Protein AF-A0A812ZLX7-F1 (afdb_monomer)

Nearest PDB structures (foldseek):
  2v5q-assembly1_D  TM=8.816E-01  e=1.909E-06  synthetic construct
  7z73-assembly1_F  TM=8.695E-01  e=2.251E-06  synthetic construct
  7b6w-assembly1_AAA  TM=8.466E-01  e=2.022E-05  Homo sapiens
  5y4d-assembly1_A  TM=7.293E-01  e=2.970E-05  Mus musculus
  2he0-assembly1_B  TM=6.159E-01  e=1.381E-04  Homo sapiens

pLDDT: mean 71.28, std 21.71, range [22.27, 97.62]

Radius of gyration: 33.06 Å; Cα contacts (8 Å, |Δi|>4): 1366; chains: 1; bounding box: 71×84×82 Å

Structure (mmCIF, N/CA/C/O backbone):
data_AF-A0A812ZLX7-F1
#
_entry.id   AF-A0A812ZLX7-F1
#
loop_
_atom_site.group_PDB
_atom_site.id
_atom_site.type_symbol
_atom_site.label_atom_id
_atom_site.label_alt_id
_atom_site.label_comp_id
_atom_site.label_asym_id
_atom_site.label_entity_id
_atom_site.label_seq_id
_atom_site.pdbx_PDB_ins_code
_atom_site.Cartn_x
_atom_site.Cartn_y
_atom_site.Cartn_z
_atom_site.occupancy
_atom_site.B_iso_or_equiv
_atom_site.auth_seq_id
_atom_site.auth_comp_id
_atom_site.auth_asym_id
_atom_site.auth_atom_id
_atom_site.pdbx_PDB_model_num
ATOM 1 N N . MET A 1 1 ? -20.780 33.454 11.268 1.00 30.95 1 MET A N 1
ATOM 2 C CA . MET A 1 1 ? -20.000 33.544 12.527 1.00 30.95 1 MET A CA 1
ATOM 3 C C . MET A 1 1 ? -20.517 34.644 13.478 1.00 30.95 1 MET A C 1
ATOM 5 O O . MET A 1 1 ? -19.740 35.136 14.281 1.00 30.95 1 MET A O 1
ATOM 9 N N . ALA A 1 2 ? -21.818 34.990 13.474 1.00 22.89 2 ALA A N 1
ATOM 10 C CA . ALA A 1 2 ? -22.383 35.948 14.442 1.00 22.89 2 ALA A CA 1
ATOM 11 C C . ALA A 1 2 ? -23.730 35.539 15.088 1.00 22.89 2 ALA A C 1
ATOM 13 O O . ALA A 1 2 ? -24.119 36.185 16.049 1.00 22.89 2 ALA A O 1
ATOM 14 N N . ASP A 1 3 ? -24.400 34.453 14.668 1.00 27.59 3 ASP A N 1
ATOM 15 C CA . ASP A 1 3 ? -25.817 34.242 15.047 1.00 27.59 3 ASP A CA 1
ATOM 16 C C . ASP A 1 3 ? -26.133 33.072 16.000 1.00 27.59 3 ASP A C 1
ATOM 18 O O . ASP A 1 3 ? -27.299 32.772 16.226 1.00 27.59 3 ASP A O 1
ATOM 22 N N . PHE A 1 4 ? -25.147 32.439 16.645 1.00 27.86 4 PHE A N 1
ATOM 23 C CA . PHE A 1 4 ? -25.424 31.410 17.668 1.00 27.86 4 PHE A CA 1
ATOM 24 C C . PHE A 1 4 ? -24.599 31.625 18.934 1.00 27.86 4 PHE A C 1
ATOM 26 O O . PHE A 1 4 ? -23.676 30.870 19.220 1.00 27.86 4 PHE A O 1
ATOM 33 N N . GLY A 1 5 ? -24.924 32.685 19.677 1.00 31.11 5 GLY A N 1
ATOM 34 C CA . GLY A 1 5 ? -24.263 33.092 20.919 1.00 31.11 5 GLY A CA 1
ATOM 35 C C . GLY A 1 5 ? -24.022 31.971 21.940 1.00 31.11 5 GLY A C 1
ATOM 36 O O . GLY A 1 5 ? -24.798 31.794 22.875 1.00 31.11 5 GLY A O 1
ATOM 37 N N . VAL A 1 6 ? -22.872 31.304 21.822 1.00 29.91 6 VAL A N 1
ATOM 38 C CA . VAL A 1 6 ? -22.196 30.571 22.896 1.00 29.91 6 VAL A CA 1
ATOM 39 C C . VAL A 1 6 ? -20.768 31.122 22.993 1.00 29.91 6 VAL A C 1
ATOM 41 O O . VAL A 1 6 ? -19.913 30.772 22.179 1.00 29.91 6 VAL A O 1
ATOM 44 N N . PRO A 1 7 ? -20.475 32.008 23.959 1.00 34.72 7 PRO A N 1
ATOM 45 C CA . PRO A 1 7 ? -19.126 32.494 24.198 1.00 34.72 7 PRO A CA 1
ATOM 46 C C . PRO A 1 7 ? -18.384 31.486 25.086 1.00 34.72 7 PRO A C 1
ATOM 48 O O . PRO A 1 7 ? -18.387 31.604 26.307 1.00 34.72 7 PRO A O 1
ATOM 51 N N . CYS A 1 8 ? -17.789 30.444 24.504 1.00 42.62 8 CYS A N 1
ATOM 52 C CA . CYS A 1 8 ? -16.863 29.559 25.223 1.00 42.62 8 CYS A CA 1
ATOM 53 C C . CYS A 1 8 ? -16.160 28.605 24.246 1.00 42.62 8 CYS A C 1
ATOM 55 O O . CYS A 1 8 ? -16.864 27.849 23.586 1.00 42.62 8 CYS A O 1
ATOM 57 N N . SER A 1 9 ? -14.819 28.594 24.151 1.00 47.19 9 SER A N 1
ATOM 58 C CA . SER A 1 9 ? -14.050 27.335 23.943 1.00 47.19 9 SER A CA 1
ATOM 59 C C . SER A 1 9 ? -12.536 27.467 23.715 1.00 47.19 9 SER A C 1
ATOM 61 O O . SER A 1 9 ? -11.829 26.530 24.078 1.00 47.19 9 SER A O 1
ATOM 63 N N . GLU A 1 10 ? -11.988 28.562 23.165 1.00 45.69 10 GLU A N 1
ATOM 64 C CA . GLU A 1 10 ? -10.545 28.581 22.811 1.00 45.69 10 GLU A CA 1
ATOM 65 C C . GLU A 1 10 ? -9.602 28.447 24.027 1.00 45.69 10 GLU A C 1
ATOM 67 O O . GLU A 1 10 ? -8.539 27.842 23.921 1.00 45.69 10 GLU A O 1
ATOM 72 N N . ALA A 1 11 ? -10.008 28.916 25.212 1.00 50.69 11 ALA A N 1
ATOM 73 C CA . ALA A 1 11 ? -9.187 28.844 26.426 1.00 50.69 11 ALA A CA 1
ATOM 74 C C . ALA A 1 11 ? -9.141 27.446 27.088 1.00 50.69 11 ALA A C 1
ATOM 76 O O . ALA A 1 11 ? -8.199 27.141 27.815 1.00 50.69 11 ALA A O 1
ATOM 77 N N . THR A 1 12 ? -10.139 26.586 26.854 1.00 60.22 12 THR A N 1
ATOM 78 C CA . THR A 1 12 ? -10.334 25.330 27.611 1.00 60.22 12 THR A CA 1
ATOM 79 C C . THR A 1 12 ? -9.459 24.176 27.097 1.00 60.22 12 THR A C 1
ATOM 81 O O . THR A 1 12 ? -9.097 23.278 27.859 1.00 60.22 12 THR A O 1
ATOM 84 N N . LEU A 1 13 ? -9.085 24.198 25.812 1.00 68.75 13 LEU A N 1
ATOM 85 C CA . LEU A 1 13 ? -8.143 23.234 25.221 1.00 68.75 13 LEU A CA 1
ATOM 86 C C . LEU A 1 13 ? -6.695 23.744 25.210 1.00 68.75 13 LEU A C 1
ATOM 88 O O . LEU A 1 13 ? -5.771 22.939 25.143 1.00 68.75 13 LEU A O 1
ATOM 92 N N . ALA A 1 14 ? -6.480 25.053 25.379 1.00 66.81 14 ALA A N 1
ATOM 93 C CA . ALA A 1 14 ? -5.148 25.648 25.525 1.00 66.81 14 ALA A CA 1
ATOM 94 C C . ALA A 1 14 ? -4.402 25.183 26.794 1.00 66.81 14 ALA A C 1
ATOM 96 O O . ALA A 1 14 ? -3.190 25.344 26.896 1.00 66.81 14 ALA A O 1
ATOM 97 N N . SER A 1 15 ? -5.110 24.593 27.762 1.00 84.62 15 SER A N 1
ATOM 98 C CA . SER A 1 15 ? -4.535 23.982 28.965 1.00 84.62 15 SER A CA 1
ATOM 99 C C . SER A 1 15 ? -4.082 22.527 28.757 1.00 84.62 15 SER A C 1
ATOM 101 O O . SER A 1 15 ? -3.740 21.848 29.726 1.00 84.62 15 SER A O 1
ATOM 103 N N . ILE A 1 16 ? -4.073 22.031 27.516 1.00 90.31 16 ILE A N 1
ATOM 104 C CA . ILE A 1 16 ? -3.615 20.683 27.165 1.00 90.31 16 ILE A CA 1
ATOM 105 C C . ILE A 1 16 ? -2.217 20.764 26.552 1.00 90.31 16 ILE A C 1
ATOM 107 O O . ILE A 1 16 ? -1.999 21.485 25.581 1.00 90.31 16 ILE A O 1
ATOM 111 N N . ALA A 1 17 ? -1.294 19.971 27.090 1.00 94.00 17 ALA A N 1
ATOM 112 C CA . ALA A 1 17 ? -0.010 19.677 26.475 1.00 94.00 17 ALA A CA 1
ATOM 113 C C . ALA A 1 17 ? 0.001 18.231 25.963 1.00 94.00 17 ALA A C 1
ATOM 115 O O . ALA A 1 17 ? -0.439 17.316 26.662 1.00 94.00 17 ALA A O 1
ATOM 116 N N . VAL A 1 18 ? 0.522 18.012 24.758 1.00 96.06 18 VAL A N 1
ATOM 117 C CA . VAL A 1 18 ? 0.714 16.676 24.176 1.00 96.06 18 VAL A CA 1
ATOM 118 C C . VAL A 1 18 ? 2.196 16.352 24.182 1.00 96.06 18 VAL A C 1
ATOM 120 O O . VAL A 1 18 ? 2.989 17.030 23.532 1.00 96.06 18 VAL A O 1
ATOM 123 N N . ILE A 1 19 ? 2.570 15.315 24.925 1.00 96.62 19 ILE A N 1
ATOM 124 C CA . ILE A 1 19 ? 3.949 14.879 25.085 1.00 96.62 19 ILE A CA 1
ATOM 125 C C . ILE A 1 19 ? 4.123 13.590 24.292 1.00 96.62 19 ILE A C 1
ATOM 127 O O . ILE A 1 19 ? 3.458 12.593 24.570 1.00 96.62 19 ILE A O 1
ATOM 131 N N . VAL A 1 20 ? 5.030 13.603 23.319 1.00 94.88 20 VAL A N 1
ATOM 132 C CA . VAL A 1 20 ? 5.437 12.406 22.579 1.00 94.88 20 VAL A CA 1
ATOM 133 C C . VAL A 1 20 ? 6.849 12.043 23.018 1.00 94.88 20 VAL A C 1
ATOM 135 O O . VAL A 1 20 ? 7.814 12.743 22.705 1.00 94.88 20 VAL A O 1
ATOM 138 N N . GLU A 1 21 ? 6.959 10.963 23.781 1.00 92.81 21 GLU A N 1
ATOM 139 C CA . GLU A 1 21 ? 8.213 10.471 24.329 1.00 92.81 21 GLU A CA 1
ATOM 140 C C . GLU A 1 21 ? 8.864 9.470 23.375 1.00 92.81 21 GLU A C 1
ATOM 142 O O . GLU A 1 21 ? 8.275 8.453 23.010 1.00 92.81 21 GLU A O 1
ATOM 147 N N . ASN A 1 22 ? 10.110 9.762 23.000 1.00 89.88 22 ASN A N 1
ATOM 148 C CA . ASN A 1 22 ? 10.971 8.931 22.169 1.00 89.88 22 ASN A CA 1
ATOM 149 C C . ASN A 1 22 ? 10.285 8.476 20.859 1.00 89.88 22 ASN A C 1
ATOM 151 O O . ASN A 1 22 ? 10.191 7.273 20.584 1.00 89.88 22 ASN A O 1
ATOM 155 N N . PRO A 1 23 ? 9.784 9.419 20.029 1.00 89.25 23 PRO A N 1
ATOM 156 C CA . PRO A 1 23 ? 9.079 9.080 18.796 1.00 89.25 23 PRO A CA 1
ATOM 157 C C . PRO A 1 23 ? 9.981 8.281 17.853 1.00 89.25 23 PRO A C 1
ATOM 159 O O . PRO A 1 23 ? 11.168 8.573 17.715 1.00 89.25 23 PRO A O 1
ATOM 162 N N . SER A 1 24 ? 9.406 7.291 17.164 1.00 86.75 24 SER A N 1
ATOM 163 C CA . SER A 1 24 ? 10.155 6.386 16.270 1.00 86.75 24 SER A CA 1
ATOM 164 C C . SER A 1 24 ? 9.655 6.344 14.822 1.00 86.75 24 SER A C 1
ATOM 166 O O . SER A 1 24 ? 10.268 5.681 13.989 1.00 86.75 24 SER A O 1
ATOM 168 N N . ASP A 1 25 ? 8.566 7.055 14.505 1.00 86.38 25 ASP A N 1
ATOM 169 C CA . ASP A 1 25 ? 7.956 7.081 13.171 1.00 86.38 25 ASP A CA 1
ATOM 170 C C . ASP A 1 25 ? 7.470 8.495 12.797 1.00 86.38 25 ASP A C 1
ATOM 172 O O . ASP A 1 25 ? 6.663 9.105 13.506 1.00 86.38 25 ASP A O 1
ATOM 176 N N . TRP A 1 26 ? 7.978 9.027 11.677 1.00 84.75 26 TRP A N 1
ATOM 177 C CA . TRP A 1 26 ? 7.664 10.382 11.205 1.00 84.75 26 TRP A CA 1
ATOM 178 C C . TRP A 1 26 ? 6.199 10.552 10.786 1.00 84.75 26 TRP A C 1
ATOM 180 O O . TRP A 1 26 ? 5.628 11.626 10.977 1.00 84.75 26 TRP A O 1
ATOM 190 N N . ASN A 1 27 ? 5.575 9.512 10.227 1.00 83.62 27 ASN A N 1
ATOM 191 C CA . ASN A 1 27 ? 4.186 9.581 9.778 1.00 83.62 27 ASN A CA 1
ATOM 192 C C . ASN A 1 27 ? 3.238 9.657 10.974 1.00 83.62 27 ASN A C 1
ATOM 194 O O . ASN A 1 27 ? 2.283 10.432 10.950 1.00 83.62 27 ASN A O 1
ATOM 198 N N . ASN A 1 28 ? 3.505 8.888 12.031 1.00 86.31 28 ASN A N 1
ATOM 199 C CA . ASN A 1 28 ? 2.725 8.962 13.261 1.00 86.31 28 ASN A CA 1
ATOM 200 C C . ASN A 1 28 ? 2.857 10.335 13.922 1.00 86.31 28 ASN A C 1
ATOM 202 O O . ASN A 1 28 ? 1.844 10.910 14.314 1.00 86.31 28 ASN A O 1
ATOM 206 N N . LEU A 1 29 ? 4.069 10.894 13.980 1.00 88.25 29 LEU A N 1
ATOM 207 C CA . LEU A 1 29 ? 4.292 12.221 14.549 1.00 88.25 29 LEU A CA 1
ATOM 208 C C . LEU A 1 29 ? 3.532 13.320 13.783 1.00 88.25 29 LEU A C 1
ATOM 210 O O . LEU A 1 29 ? 2.849 14.141 14.395 1.00 88.25 29 LEU A O 1
ATOM 214 N N . GLU A 1 30 ? 3.565 13.299 12.449 1.00 86.19 30 GLU A N 1
ATOM 215 C CA . GLU A 1 30 ? 2.799 14.243 11.623 1.00 86.19 30 GLU A CA 1
ATOM 216 C C . GLU A 1 30 ? 1.280 14.071 11.808 1.00 86.19 30 GLU A C 1
ATOM 218 O O . GLU A 1 30 ? 0.538 15.052 11.876 1.00 86.19 30 GLU A O 1
ATOM 223 N N . ARG A 1 31 ? 0.796 12.832 11.956 1.00 86.50 31 ARG A N 1
ATOM 224 C CA . ARG A 1 31 ? -0.620 12.547 12.245 1.00 86.50 31 ARG A CA 1
ATOM 225 C C . ARG A 1 31 ? -1.045 13.051 13.629 1.00 86.50 31 ARG A C 1
ATOM 227 O O . ARG A 1 31 ? -2.139 13.601 13.746 1.00 86.50 31 ARG A O 1
ATOM 234 N N . ILE A 1 32 ? -0.191 12.922 14.649 1.00 89.81 32 ILE A N 1
ATOM 235 C CA . ILE A 1 32 ? -0.419 13.500 15.986 1.00 89.81 32 ILE A CA 1
ATOM 236 C C . ILE A 1 32 ? -0.489 15.025 15.894 1.00 89.81 32 ILE A C 1
ATOM 238 O O . ILE A 1 32 ? -1.419 15.625 16.428 1.00 89.81 32 ILE A O 1
ATOM 242 N N . ARG A 1 33 ? 0.447 15.659 15.176 1.00 86.94 33 ARG A N 1
ATOM 243 C CA . ARG A 1 33 ? 0.474 17.117 14.984 1.00 86.94 33 ARG A CA 1
ATOM 244 C C . ARG A 1 33 ? -0.802 17.622 14.313 1.00 86.94 33 ARG A C 1
ATOM 246 O O . ARG A 1 33 ? -1.389 18.604 14.759 1.00 86.94 33 ARG A O 1
ATOM 253 N N . ARG A 1 34 ? -1.271 16.923 13.276 1.00 82.88 34 ARG A N 1
ATOM 254 C CA . ARG A 1 34 ? -2.552 17.220 12.618 1.00 82.88 34 ARG A CA 1
ATOM 255 C C . ARG A 1 34 ? -3.739 17.065 13.564 1.00 82.88 34 ARG A C 1
ATOM 257 O O . ARG A 1 34 ? -4.611 17.925 13.559 1.00 82.88 34 ARG A O 1
ATOM 264 N N . ALA A 1 35 ? -3.756 16.025 14.400 1.00 83.75 35 ALA A N 1
ATOM 265 C CA . ALA A 1 35 ? -4.789 15.859 15.421 1.00 83.75 35 ALA A CA 1
ATOM 266 C C . ALA A 1 35 ? -4.776 17.010 16.439 1.00 83.75 35 ALA A C 1
ATOM 268 O O . ALA A 1 35 ? -5.823 17.579 16.725 1.00 83.75 35 ALA A O 1
ATOM 269 N N . CYS A 1 36 ? -3.600 17.423 16.917 1.00 85.50 36 CYS A N 1
ATOM 270 C CA . CYS A 1 36 ? -3.465 18.580 17.805 1.00 85.50 36 CYS A CA 1
ATOM 271 C C . CYS A 1 36 ? -3.997 19.858 17.142 1.00 85.50 36 CYS A C 1
ATOM 273 O O . CYS A 1 36 ? -4.798 20.569 17.741 1.00 85.50 36 CYS A O 1
ATOM 275 N N . ALA A 1 37 ? -3.639 20.100 15.877 1.00 80.12 37 ALA A N 1
ATOM 276 C CA . ALA A 1 37 ? -4.127 21.247 15.115 1.00 80.12 37 ALA A CA 1
ATOM 277 C C . ALA A 1 37 ? -5.658 21.244 14.947 1.00 80.12 37 ALA A C 1
ATOM 279 O O . ALA A 1 37 ? -6.282 22.298 15.038 1.00 80.12 37 ALA A O 1
ATOM 280 N N . VAL A 1 38 ? -6.274 20.072 14.750 1.00 75.19 38 VAL A N 1
ATOM 281 C CA . VAL A 1 38 ? -7.740 19.922 14.662 1.00 75.19 38 VAL A CA 1
ATOM 282 C C . VAL A 1 38 ? -8.425 20.367 15.954 1.00 75.19 38 VAL A C 1
ATOM 284 O O . VAL A 1 38 ? -9.494 20.961 15.885 1.00 75.19 38 VAL A O 1
ATOM 287 N N . PHE A 1 39 ? -7.810 20.122 17.112 1.00 75.50 39 PHE A N 1
ATOM 288 C CA . PHE A 1 39 ? -8.334 20.511 18.426 1.00 75.50 39 PHE A CA 1
ATOM 289 C C . PHE A 1 39 ? -7.746 21.829 18.960 1.00 75.50 39 PHE A C 1
ATOM 291 O O . PHE A 1 39 ? -7.925 22.144 20.134 1.00 75.50 39 PHE A O 1
ATOM 298 N N . ASN A 1 40 ? -7.055 22.605 18.115 1.00 75.38 40 ASN A N 1
ATOM 299 C CA . ASN A 1 40 ? -6.389 23.861 18.479 1.00 75.38 40 ASN A CA 1
ATOM 300 C C . ASN A 1 40 ? -5.395 23.733 19.657 1.00 75.38 40 ASN A C 1
ATOM 302 O O . ASN A 1 40 ? -5.252 24.636 20.480 1.00 75.38 40 ASN A O 1
ATOM 306 N N . ILE A 1 41 ? -4.714 22.590 19.753 1.00 82.12 41 ILE A N 1
ATOM 307 C CA . ILE A 1 41 ? -3.682 22.323 20.759 1.00 82.12 41 ILE A CA 1
ATOM 308 C C . ILE A 1 41 ? -2.329 22.742 20.196 1.00 82.12 41 ILE A C 1
ATOM 310 O O . ILE A 1 41 ? -1.890 22.231 19.164 1.00 82.12 41 ILE A O 1
ATOM 314 N N . ILE A 1 42 ? -1.668 23.659 20.902 1.00 82.19 42 ILE A N 1
ATOM 315 C CA . ILE A 1 42 ? -0.406 24.277 20.472 1.00 82.19 42 ILE A CA 1
ATOM 316 C C . ILE A 1 42 ? 0.813 23.830 21.294 1.00 82.19 42 ILE A C 1
ATOM 318 O O . ILE A 1 42 ? 1.932 23.902 20.796 1.00 82.19 42 ILE A O 1
ATOM 322 N N . ASP A 1 43 ? 0.628 23.356 22.532 1.00 89.88 43 ASP A N 1
ATOM 323 C CA . ASP A 1 43 ? 1.729 22.878 23.386 1.00 89.88 43 ASP A CA 1
ATOM 324 C C . ASP A 1 43 ? 2.028 21.406 23.063 1.00 89.88 43 ASP A C 1
ATOM 326 O O . ASP A 1 43 ? 1.523 20.485 23.703 1.00 89.88 43 ASP A O 1
ATOM 330 N N . ILE A 1 44 ? 2.817 21.183 22.010 1.00 93.38 44 ILE A N 1
ATOM 331 C CA . ILE A 1 44 ? 3.296 19.854 21.613 1.00 93.38 44 ILE A CA 1
ATOM 332 C C . ILE A 1 44 ? 4.765 19.738 22.005 1.00 93.38 44 ILE A C 1
ATOM 334 O O . ILE A 1 44 ? 5.593 20.535 21.564 1.00 93.38 44 ILE A O 1
ATOM 338 N N . ARG A 1 45 ? 5.104 18.738 22.817 1.00 94.12 45 ARG A N 1
ATOM 339 C CA . ARG A 1 45 ? 6.452 18.516 23.350 1.00 94.12 45 ARG A CA 1
ATOM 340 C C . ARG A 1 45 ? 6.995 17.179 22.871 1.00 94.12 45 ARG A C 1
ATOM 342 O O . ARG A 1 45 ? 6.365 16.146 23.081 1.00 94.12 45 ARG A O 1
ATOM 349 N N . LEU A 1 46 ? 8.172 17.192 22.254 1.00 92.94 46 LEU A N 1
ATOM 350 C CA . LEU A 1 46 ? 8.878 15.977 21.850 1.00 92.94 46 LEU A CA 1
ATOM 351 C C . LEU A 1 46 ? 10.010 15.732 22.827 1.00 92.94 46 LEU A C 1
ATOM 353 O O . LEU A 1 46 ? 10.945 16.528 22.918 1.00 92.94 46 LEU A O 1
ATOM 357 N N . VAL A 1 47 ? 9.906 14.636 23.565 1.00 91.44 47 VAL A N 1
ATOM 358 C CA . VAL A 1 47 ? 10.927 14.234 24.524 1.00 91.44 47 VAL A CA 1
ATOM 359 C C . VAL A 1 47 ? 11.832 13.226 23.842 1.00 91.44 47 VAL A C 1
ATOM 361 O O . VAL A 1 47 ? 11.361 12.181 23.403 1.00 91.44 47 VAL A O 1
ATOM 364 N N . GLN A 1 48 ? 13.124 13.523 23.756 1.00 86.88 48 GLN A N 1
ATOM 365 C CA . GLN A 1 48 ? 14.114 12.588 23.231 1.00 86.88 48 GLN A CA 1
ATOM 366 C C . GLN A 1 48 ? 15.174 12.335 24.296 1.00 86.88 48 GLN A C 1
ATOM 368 O O . GLN A 1 48 ? 16.137 13.089 24.418 1.00 86.88 48 GLN A O 1
ATOM 373 N N . ASP A 1 49 ? 14.994 11.270 25.077 1.00 82.81 49 ASP A N 1
ATOM 374 C CA . ASP A 1 49 ? 15.905 10.940 26.169 1.00 82.81 49 ASP A CA 1
ATOM 375 C C . ASP A 1 49 ? 17.105 10.140 25.647 1.00 82.81 49 ASP A C 1
ATOM 377 O O . ASP A 1 49 ? 17.154 8.906 25.684 1.00 82.81 49 ASP A O 1
ATOM 381 N N . THR A 1 50 ? 18.099 10.873 25.144 1.00 75.12 50 THR A N 1
ATOM 382 C CA . THR A 1 50 ? 19.367 10.309 24.657 1.00 75.12 50 THR A CA 1
ATOM 383 C C . THR A 1 50 ? 20.308 9.886 25.787 1.00 75.12 50 THR A C 1
ATOM 385 O O . THR A 1 50 ? 21.313 9.221 25.531 1.00 75.12 50 THR A O 1
ATOM 388 N N . THR A 1 51 ? 19.983 10.212 27.044 1.00 78.31 51 THR A N 1
ATOM 389 C CA . THR A 1 51 ? 20.830 9.908 28.208 1.00 78.31 51 THR A CA 1
ATOM 390 C C . THR A 1 51 ? 20.725 8.451 28.663 1.00 78.31 51 THR A C 1
ATOM 392 O O . THR A 1 51 ? 21.586 7.970 29.401 1.00 78.31 51 THR A O 1
ATOM 395 N N . LYS A 1 52 ? 19.712 7.714 28.182 1.00 80.31 52 LYS A N 1
ATOM 396 C CA . LYS A 1 52 ? 19.451 6.305 28.526 1.00 80.31 52 LYS A CA 1
ATOM 397 C C . LYS A 1 52 ? 19.493 5.379 27.296 1.00 80.31 52 LYS A C 1
ATOM 399 O O . LYS A 1 52 ? 18.519 4.677 27.024 1.00 80.31 52 LYS A O 1
ATOM 404 N N . PRO A 1 53 ? 20.611 5.298 26.548 1.00 73.81 53 PRO A N 1
ATOM 405 C CA . PRO A 1 53 ? 20.698 4.507 25.308 1.00 73.81 53 PRO A CA 1
ATOM 406 C C . PRO A 1 53 ? 20.478 2.993 25.510 1.00 73.81 53 PRO A C 1
ATOM 408 O O . PRO A 1 53 ? 20.185 2.242 24.571 1.00 73.81 53 PRO A O 1
ATOM 411 N N . GLN A 1 54 ? 20.626 2.513 26.744 1.00 78.75 54 GLN A N 1
ATOM 412 C CA . GLN A 1 54 ? 20.360 1.135 27.128 1.00 78.75 54 GLN A CA 1
ATOM 413 C C . GLN A 1 54 ? 18.866 0.800 27.181 1.00 78.75 54 GLN A C 1
ATOM 415 O O . GLN A 1 54 ? 18.541 -0.368 26.963 1.00 78.75 54 GLN A O 1
ATOM 420 N N . ASP A 1 55 ? 17.986 1.776 27.424 1.00 79.62 55 ASP A N 1
ATOM 421 C CA . ASP A 1 55 ? 16.543 1.555 27.504 1.00 79.62 55 ASP A CA 1
ATOM 422 C C . ASP A 1 55 ? 15.980 1.275 26.096 1.00 79.62 55 ASP A C 1
ATOM 424 O O . ASP A 1 55 ? 16.149 2.100 25.194 1.00 79.62 55 ASP A O 1
ATOM 428 N N . PRO A 1 56 ? 15.316 0.126 25.860 1.00 76.19 56 PRO A N 1
ATOM 429 C CA . PRO A 1 56 ? 14.690 -0.183 24.576 1.00 76.19 56 PRO A CA 1
ATOM 430 C C . PRO A 1 56 ? 13.714 0.889 24.076 1.00 76.19 56 PRO A C 1
ATOM 432 O O . PRO A 1 56 ? 13.575 1.030 22.863 1.00 76.19 56 PRO A O 1
ATOM 435 N N . ARG A 1 57 ? 13.079 1.649 24.979 1.00 80.69 57 ARG A N 1
ATOM 436 C CA . ARG A 1 57 ? 12.159 2.753 24.657 1.00 80.69 57 ARG A CA 1
ATOM 437 C C . ARG A 1 57 ? 12.870 3.970 24.074 1.00 80.69 57 ARG A C 1
ATOM 439 O O . ARG A 1 57 ? 12.253 4.712 23.325 1.00 80.69 57 ARG A O 1
ATOM 446 N N . CYS A 1 58 ? 14.161 4.133 24.357 1.00 75.00 58 CYS A N 1
ATOM 447 C CA . CYS A 1 58 ? 15.001 5.209 23.826 1.00 75.00 58 CYS A CA 1
ATOM 448 C C . CYS A 1 58 ? 15.794 4.787 22.569 1.00 75.00 58 CYS A C 1
ATOM 450 O O . CYS A 1 58 ? 16.499 5.603 21.969 1.00 75.00 58 CYS A O 1
ATOM 452 N N . ARG A 1 59 ? 15.724 3.512 22.148 1.00 69.12 59 ARG A N 1
ATOM 453 C CA . ARG A 1 59 ? 16.458 2.991 20.979 1.00 69.12 59 ARG A CA 1
ATOM 454 C C . ARG A 1 59 ? 15.663 3.184 19.688 1.00 69.12 59 ARG A C 1
ATOM 456 O O . ARG A 1 59 ? 14.479 2.882 19.637 1.00 69.12 59 ARG A O 1
ATOM 463 N N . LYS A 1 60 ? 16.360 3.547 18.602 1.00 69.19 60 LYS A N 1
ATOM 464 C CA . LYS A 1 60 ? 15.774 3.768 17.260 1.00 69.19 60 LYS A CA 1
ATOM 465 C C . LYS A 1 60 ? 14.714 4.883 17.223 1.00 69.19 60 LYS A C 1
ATOM 467 O O . LYS A 1 60 ? 13.752 4.793 16.463 1.00 69.19 60 LYS A O 1
ATOM 472 N N . CYS A 1 61 ? 14.898 5.920 18.036 1.00 75.06 61 CYS A N 1
ATOM 473 C CA . CYS A 1 61 ? 14.114 7.146 17.935 1.00 75.06 61 CYS A CA 1
ATOM 474 C C . CYS A 1 61 ? 14.461 7.899 16.646 1.00 75.06 61 CYS A C 1
ATOM 476 O O . CYS A 1 61 ? 15.558 7.743 16.102 1.00 75.06 61 CYS A O 1
ATOM 478 N N . LEU A 1 62 ? 13.531 8.725 16.178 1.00 80.75 62 LEU A N 1
ATOM 479 C CA . LEU A 1 62 ? 13.766 9.655 15.082 1.00 80.75 62 LEU A CA 1
ATOM 480 C C . LEU A 1 62 ? 14.882 10.629 15.462 1.00 80.75 62 LEU A C 1
ATOM 482 O O . LEU A 1 62 ? 14.943 11.095 16.601 1.00 80.75 62 LEU A O 1
ATOM 486 N N . ASN A 1 63 ? 15.742 10.959 14.503 1.00 79.69 63 ASN A N 1
ATOM 487 C CA . ASN A 1 63 ? 16.641 12.090 14.655 1.00 79.69 63 ASN A CA 1
ATOM 488 C C . ASN A 1 63 ? 15.876 13.363 14.289 1.00 79.69 63 ASN A C 1
ATOM 490 O O . ASN A 1 63 ? 15.579 13.587 13.120 1.00 79.69 63 ASN A O 1
ATOM 494 N N . LEU A 1 64 ? 15.508 14.168 15.286 1.00 71.69 64 LEU A N 1
ATOM 495 C CA . LEU A 1 64 ? 14.602 15.301 15.081 1.00 71.69 64 LEU A CA 1
ATOM 496 C C . LEU A 1 64 ? 15.223 16.423 14.228 1.00 71.69 64 LEU A C 1
ATOM 498 O O . LEU A 1 64 ? 14.483 17.200 13.626 1.00 71.69 64 LEU A O 1
ATOM 502 N N . ASP A 1 65 ? 16.551 16.426 14.082 1.00 72.81 65 ASP A N 1
ATOM 503 C CA . ASP A 1 65 ? 17.284 17.304 13.163 1.00 72.81 65 ASP A CA 1
ATOM 504 C C . ASP A 1 65 ? 17.047 16.964 11.677 1.00 72.81 65 ASP A C 1
ATOM 506 O O . ASP A 1 65 ? 17.245 17.819 10.816 1.00 72.81 65 ASP A O 1
ATOM 510 N N . ASP A 1 66 ? 16.581 15.750 11.351 1.00 76.94 66 ASP A N 1
ATOM 511 C CA . ASP A 1 66 ? 16.331 15.336 9.961 1.00 76.94 66 ASP A CA 1
ATOM 512 C C . ASP A 1 66 ? 15.114 16.055 9.337 1.00 76.94 66 ASP A C 1
ATOM 514 O O . ASP A 1 66 ? 14.963 16.054 8.113 1.00 76.94 66 ASP A O 1
ATOM 518 N N . ARG A 1 67 ? 14.221 16.633 10.160 1.00 74.81 67 ARG A N 1
ATOM 519 C CA . ARG A 1 67 ? 13.020 17.382 9.731 1.00 74.81 67 ARG A CA 1
ATOM 520 C C . ARG A 1 67 ? 12.771 18.620 10.604 1.00 74.81 67 ARG A C 1
ATOM 522 O O . ARG A 1 67 ? 11.857 18.621 11.444 1.00 74.81 67 ARG A O 1
ATOM 529 N N . PRO A 1 68 ? 13.552 19.697 10.412 1.00 67.62 68 PRO A N 1
ATOM 530 C CA . PRO A 1 68 ? 13.440 20.914 11.215 1.00 67.62 68 PRO A CA 1
ATOM 531 C C . PRO A 1 68 ? 12.065 21.589 11.097 1.00 67.62 68 PRO A C 1
ATOM 533 O O . PRO A 1 68 ? 11.638 22.278 12.021 1.00 67.62 68 PRO A O 1
ATOM 536 N N . GLU A 1 69 ? 11.326 21.357 10.008 1.00 71.75 69 GLU A N 1
ATOM 537 C CA . GLU A 1 69 ? 9.969 21.868 9.809 1.00 71.75 69 GLU A CA 1
ATOM 538 C C . GLU A 1 69 ? 8.962 21.337 10.843 1.00 71.75 69 GLU A C 1
ATOM 540 O O . GLU A 1 69 ? 8.035 22.053 11.221 1.00 71.75 69 GLU A O 1
ATOM 545 N N . ILE A 1 70 ? 9.158 20.113 11.346 1.00 66.62 70 ILE A N 1
ATOM 546 C CA . ILE A 1 70 ? 8.340 19.543 12.427 1.00 66.62 70 ILE A CA 1
ATOM 547 C C . ILE A 1 70 ? 8.809 20.095 13.778 1.00 66.62 70 ILE A C 1
ATOM 549 O O . ILE A 1 70 ? 7.983 20.434 14.626 1.00 66.62 70 ILE A O 1
ATOM 553 N N . GLY A 1 71 ? 10.125 20.253 13.955 1.00 59.09 71 GLY A N 1
ATOM 554 C CA . GLY A 1 71 ? 10.723 20.871 15.142 1.00 59.09 71 GLY A CA 1
ATOM 555 C C . GLY A 1 71 ? 10.316 22.336 15.351 1.00 59.09 71 GLY A C 1
ATOM 556 O O . GLY A 1 71 ? 10.215 22.782 16.484 1.00 59.09 71 GLY A O 1
ATOM 557 N N . GLY A 1 72 ? 10.003 23.086 14.290 1.00 62.50 72 GLY A N 1
ATOM 558 C CA . GLY A 1 72 ? 9.507 24.465 14.409 1.00 62.50 72 GLY A CA 1
ATOM 559 C C . GLY A 1 72 ? 8.101 24.586 15.015 1.00 62.50 72 GLY A C 1
ATOM 560 O O . GLY A 1 72 ? 7.760 25.627 15.570 1.00 62.50 72 GLY A O 1
ATOM 561 N N . ALA A 1 73 ? 7.290 23.526 14.931 1.00 70.25 73 ALA A N 1
ATOM 562 C CA . ALA A 1 73 ? 5.925 23.484 15.461 1.00 70.25 73 ALA A CA 1
ATOM 563 C C . ALA A 1 73 ? 5.811 22.748 16.810 1.00 70.25 73 ALA A C 1
ATOM 565 O O . ALA A 1 73 ? 4.743 22.765 17.420 1.00 70.25 73 ALA A O 1
ATOM 566 N N . CYS A 1 74 ? 6.885 22.098 17.269 1.00 85.50 74 CYS A N 1
ATOM 567 C CA . CYS A 1 74 ? 6.910 21.280 18.479 1.00 85.50 74 CYS A CA 1
ATOM 568 C C . CYS A 1 74 ? 8.109 21.657 19.358 1.00 85.50 74 CYS A C 1
ATOM 570 O O . CYS A 1 74 ? 9.229 21.792 18.880 1.00 85.50 74 CYS A O 1
ATOM 572 N N . ARG A 1 75 ? 7.926 21.747 20.674 1.00 89.62 75 ARG A N 1
ATOM 573 C CA . ARG A 1 75 ? 9.027 22.027 21.598 1.00 89.62 75 ARG A CA 1
ATOM 574 C C . ARG A 1 75 ? 9.859 20.769 21.849 1.00 89.62 75 ARG A C 1
ATOM 576 O O . ARG A 1 75 ? 9.361 19.791 22.403 1.00 89.62 75 ARG A O 1
ATOM 583 N N . LEU A 1 76 ? 11.141 20.818 21.502 1.00 89.19 76 LEU A N 1
ATOM 584 C CA . LEU A 1 76 ? 12.097 19.751 21.801 1.00 89.19 76 LEU A CA 1
ATOM 585 C C . LEU A 1 76 ? 12.539 19.805 23.268 1.00 89.19 76 LEU A C 1
ATOM 587 O O . LEU A 1 76 ? 12.950 20.859 23.762 1.00 89.19 76 LEU A O 1
ATOM 591 N N . ILE A 1 77 ? 12.480 18.666 23.959 1.00 90.44 77 ILE A N 1
ATOM 592 C CA . ILE A 1 77 ? 12.904 18.525 25.353 1.00 90.44 77 ILE A CA 1
ATOM 593 C C . ILE A 1 77 ? 13.917 17.371 25.467 1.00 90.44 77 ILE A C 1
ATOM 595 O O . ILE A 1 77 ? 13.633 16.255 25.034 1.00 90.44 77 ILE A O 1
ATOM 599 N N . PRO A 1 78 ? 15.105 17.610 26.055 1.00 88.00 78 PRO A N 1
ATOM 600 C CA . PRO A 1 78 ? 16.232 16.672 26.011 1.00 88.00 78 PRO A CA 1
ATOM 601 C C . PRO A 1 78 ? 16.106 15.443 26.924 1.00 88.00 78 PRO A C 1
ATOM 603 O O . PRO A 1 78 ? 16.945 14.551 26.841 1.00 88.00 78 PRO A O 1
ATOM 606 N N . SER A 1 79 ? 15.133 15.397 27.838 1.00 90.88 79 SER A N 1
ATOM 607 C CA . SER A 1 79 ? 14.905 14.229 28.695 1.00 90.88 79 SER A CA 1
ATOM 608 C C . SER A 1 79 ? 13.513 14.233 29.320 1.00 90.88 79 SER A C 1
ATOM 610 O O . SER A 1 79 ? 12.875 15.283 29.462 1.00 90.88 79 SER A O 1
ATOM 612 N N . THR A 1 80 ? 13.063 13.047 29.726 1.00 92.50 80 THR A N 1
ATOM 613 C CA . THR A 1 80 ? 11.785 12.824 30.415 1.00 92.50 80 THR A CA 1
ATOM 614 C C . THR A 1 80 ? 11.726 13.581 31.735 1.00 92.50 80 THR A C 1
ATOM 616 O O . THR A 1 80 ? 10.787 14.347 31.944 1.00 92.50 80 THR A O 1
ATOM 619 N N . SER A 1 81 ? 12.772 13.465 32.561 1.00 91.94 81 SER A N 1
ATOM 620 C CA . SER A 1 81 ? 12.941 14.227 33.807 1.00 91.94 81 SER A CA 1
ATOM 621 C C . SER A 1 81 ? 12.733 15.730 33.604 1.00 91.94 81 SER A C 1
ATOM 623 O O . SER A 1 81 ? 11.880 16.333 34.251 1.00 91.94 81 SER A O 1
ATOM 625 N N . LYS A 1 82 ? 13.427 16.334 32.627 1.00 93.94 82 LYS A N 1
ATOM 626 C CA . LYS A 1 82 ? 13.310 17.776 32.374 1.00 93.94 82 LYS A CA 1
ATOM 627 C C . LYS A 1 82 ? 11.904 18.164 31.919 1.00 93.94 82 LYS A C 1
ATOM 629 O O . LYS A 1 82 ? 11.405 19.219 32.302 1.00 93.94 82 LYS A O 1
ATOM 634 N N . CYS A 1 83 ? 11.257 17.332 31.101 1.00 95.31 83 CYS A N 1
ATOM 635 C CA . CYS A 1 83 ? 9.877 17.577 30.691 1.00 95.31 83 CYS A CA 1
ATOM 636 C C . CYS A 1 83 ? 8.930 17.564 31.894 1.00 95.31 83 CYS A C 1
ATOM 638 O O . CYS A 1 83 ? 8.083 18.447 32.005 1.00 95.31 83 CYS A O 1
ATOM 640 N N . LEU A 1 84 ? 9.081 16.593 32.797 1.00 94.12 84 LEU A N 1
ATOM 641 C CA . LEU A 1 84 ? 8.280 16.488 34.016 1.00 94.12 84 LEU A CA 1
ATOM 642 C C . LEU A 1 84 ? 8.473 17.704 34.928 1.00 94.12 84 LEU A C 1
ATOM 644 O O . LEU A 1 84 ? 7.478 18.286 35.357 1.00 94.12 84 LEU A O 1
ATOM 648 N N . ASP A 1 85 ? 9.716 18.140 35.143 1.00 93.62 85 ASP A N 1
ATOM 649 C CA . ASP A 1 85 ? 10.026 19.337 35.933 1.00 93.62 85 ASP A CA 1
ATOM 650 C C . ASP A 1 85 ? 9.367 20.590 35.336 1.00 93.62 85 ASP A C 1
ATOM 652 O O . ASP A 1 85 ? 8.724 21.373 36.039 1.00 93.62 85 ASP A O 1
ATOM 656 N N . GLU A 1 86 ? 9.470 20.769 34.014 1.00 95.06 86 GLU A N 1
ATOM 657 C CA . GLU A 1 86 ? 8.839 21.890 33.317 1.00 95.06 86 GLU A CA 1
ATOM 658 C C . GLU A 1 86 ? 7.309 21.838 33.404 1.00 95.06 86 GLU A C 1
ATOM 660 O O . GLU A 1 86 ? 6.668 22.877 33.561 1.00 95.06 86 GLU A O 1
ATOM 665 N N . LEU A 1 87 ? 6.702 20.657 33.284 1.00 94.56 87 LEU A N 1
ATOM 666 C CA . LEU A 1 87 ? 5.254 20.484 33.396 1.00 94.56 87 LEU A CA 1
ATOM 667 C C . LEU A 1 87 ? 4.759 20.790 34.812 1.00 94.56 87 LEU A C 1
ATOM 669 O O . LEU A 1 87 ? 3.810 21.564 34.966 1.00 94.56 87 LEU A O 1
ATOM 673 N N . ALA A 1 88 ? 5.439 20.261 35.832 1.00 91.81 88 ALA A N 1
ATOM 674 C CA . ALA A 1 88 ? 5.130 20.510 37.235 1.00 91.81 88 ALA A CA 1
ATOM 675 C C . ALA A 1 88 ? 5.235 22.005 37.575 1.00 91.81 88 ALA A C 1
ATOM 677 O O . ALA A 1 88 ? 4.316 22.568 38.171 1.00 91.81 88 ALA A O 1
ATOM 678 N N . ALA A 1 89 ? 6.291 22.680 37.105 1.00 92.69 89 ALA A N 1
ATOM 679 C CA . ALA A 1 89 ? 6.481 24.118 37.303 1.00 92.69 89 ALA A CA 1
ATOM 680 C C . ALA A 1 89 ? 5.347 24.976 36.706 1.00 92.69 89 ALA A C 1
ATOM 682 O O . ALA A 1 89 ? 5.089 26.077 37.186 1.00 92.69 89 ALA A O 1
ATOM 683 N N . HIS A 1 90 ? 4.650 24.477 35.679 1.00 91.44 90 HIS A N 1
ATOM 684 C CA . HIS A 1 90 ? 3.535 25.177 35.027 1.00 91.44 90 HIS A CA 1
ATOM 685 C C . HIS A 1 90 ? 2.150 24.670 35.468 1.00 91.44 90 HIS A C 1
ATOM 687 O O . HIS A 1 90 ? 1.133 25.141 34.938 1.00 91.44 90 HIS A O 1
ATOM 693 N N . GLY A 1 91 ? 2.105 23.757 36.446 1.00 91.88 91 GLY A N 1
ATOM 694 C CA . GLY A 1 91 ? 0.885 23.218 37.044 1.00 91.88 91 GLY A CA 1
ATOM 695 C C . GLY A 1 91 ? 0.162 22.175 36.192 1.00 91.88 91 GLY A C 1
ATOM 696 O O . GLY A 1 91 ? -1.044 22.015 36.350 1.00 91.88 91 GLY A O 1
ATOM 697 N N . TYR A 1 92 ? 0.854 21.503 35.266 1.00 93.44 92 TYR A N 1
ATOM 698 C CA . TYR A 1 92 ? 0.259 20.423 34.479 1.00 93.44 92 TYR A CA 1
ATOM 699 C C . TYR A 1 92 ? 0.174 19.125 35.284 1.00 93.44 92 TYR A C 1
ATOM 701 O O . TYR A 1 92 ? 1.152 18.677 35.879 1.00 93.44 92 TYR A O 1
ATOM 709 N N . MET A 1 93 ? -0.985 18.476 35.223 1.00 92.94 93 MET A N 1
ATOM 710 C CA . MET A 1 93 ? -1.184 17.106 35.675 1.00 92.94 93 MET A CA 1
ATOM 711 C C . MET A 1 93 ? -0.825 16.136 34.545 1.00 92.94 93 MET A C 1
ATOM 713 O O . MET A 1 93 ? -1.473 16.128 33.497 1.00 92.94 93 MET A O 1
ATOM 717 N N . SER A 1 94 ? 0.197 15.306 34.754 1.00 94.94 94 SER A N 1
ATOM 718 C CA . SER A 1 94 ? 0.596 14.273 33.792 1.00 94.94 94 SER A CA 1
ATOM 719 C C . SER A 1 94 ? -0.379 13.096 33.805 1.00 94.94 94 SER A C 1
ATOM 721 O O . SER A 1 94 ? -0.587 12.468 34.842 1.00 94.94 94 SER A O 1
ATOM 723 N N . VAL A 1 95 ? -0.932 12.776 32.637 1.00 95.44 95 VAL A N 1
ATOM 724 C CA . VAL A 1 95 ? -1.786 11.613 32.385 1.00 95.44 95 VAL A CA 1
ATOM 725 C C . VAL A 1 95 ? -1.103 10.741 31.336 1.00 95.44 95 VAL A C 1
ATOM 727 O O . VAL A 1 95 ? -0.887 11.174 30.204 1.00 95.44 95 VAL A O 1
ATOM 730 N N . ALA A 1 96 ? -0.734 9.521 31.716 1.00 94.69 96 ALA A N 1
ATOM 731 C CA . ALA A 1 96 ? 0.017 8.605 30.864 1.00 94.69 96 ALA A CA 1
ATOM 732 C C . ALA A 1 96 ? -0.871 7.571 30.176 1.00 94.69 96 ALA A C 1
ATOM 734 O O . ALA A 1 96 ? -1.758 6.987 30.797 1.00 94.69 96 ALA A O 1
ATOM 735 N N . THR A 1 97 ? -0.592 7.284 28.904 1.00 92.12 97 THR A N 1
ATOM 736 C CA . THR A 1 97 ? -1.171 6.112 28.241 1.00 92.12 97 THR A CA 1
ATOM 737 C C . THR A 1 97 ? -0.423 4.858 28.670 1.00 92.12 97 THR A C 1
ATOM 739 O O . THR A 1 97 ? 0.762 4.710 28.359 1.00 92.12 97 THR A O 1
ATOM 742 N N . ALA A 1 98 ? -1.105 3.948 29.359 1.00 85.38 98 ALA A N 1
ATOM 743 C CA . ALA A 1 98 ? -0.523 2.694 29.816 1.00 85.38 98 ALA A CA 1
ATOM 744 C C . ALA A 1 98 ? -1.530 1.552 29.680 1.00 85.38 98 ALA A C 1
ATOM 746 O O . ALA A 1 98 ? -2.739 1.749 29.733 1.00 85.38 98 ALA A O 1
ATOM 747 N N . LEU A 1 99 ? -1.009 0.347 29.468 1.00 74.75 99 LEU A N 1
ATOM 748 C CA . LEU A 1 99 ? -1.794 -0.872 29.299 1.00 74.75 99 LEU A CA 1
ATOM 749 C C . LEU A 1 99 ? -1.519 -1.796 30.488 1.00 74.75 99 LEU A C 1
ATOM 751 O O . LEU A 1 99 ? -0.978 -2.889 30.336 1.00 74.75 99 LEU A O 1
ATOM 755 N N . ASP A 1 100 ? -1.827 -1.304 31.686 1.00 74.56 100 ASP A N 1
ATOM 756 C CA . ASP A 1 100 ? -1.660 -2.023 32.948 1.00 74.56 100 ASP A CA 1
ATOM 757 C C . ASP A 1 100 ? -2.949 -1.983 33.787 1.00 74.56 100 ASP A C 1
ATOM 759 O O . ASP A 1 100 ? -3.850 -1.186 33.534 1.00 74.56 100 ASP A O 1
ATOM 763 N N . GLU A 1 101 ? -3.050 -2.852 34.795 1.00 70.00 101 GLU A N 1
ATOM 764 C CA . GLU A 1 101 ? -4.250 -2.975 35.641 1.00 70.00 101 GLU A CA 1
ATOM 765 C C . GLU A 1 101 ? -4.547 -1.720 36.479 1.00 70.00 101 GLU A C 1
ATOM 767 O O . GLU A 1 101 ? -5.666 -1.552 36.953 1.00 70.00 101 GLU A O 1
ATOM 772 N N . SER A 1 102 ? -3.564 -0.828 36.653 1.00 79.81 102 SER A N 1
ATOM 773 C CA . SER A 1 102 ? -3.731 0.437 37.379 1.00 79.81 102 SER A CA 1
ATOM 774 C C . SER A 1 102 ? -4.321 1.557 36.518 1.00 79.81 102 SER A C 1
ATOM 776 O O . SER A 1 102 ? -4.591 2.648 37.020 1.00 79.81 102 SER A O 1
ATOM 778 N N . SER A 1 103 ? -4.505 1.306 35.221 1.00 85.56 103 SER A N 1
ATOM 779 C CA . SER A 1 103 ? -4.967 2.299 34.259 1.00 85.56 103 SER A CA 1
ATOM 780 C C . SER A 1 103 ? -6.491 2.418 34.271 1.00 85.56 103 SER A C 1
ATOM 782 O O . SER A 1 103 ? -7.214 1.426 34.189 1.00 85.56 103 SER A O 1
ATOM 784 N N . ALA A 1 104 ? -6.992 3.649 34.340 1.00 88.00 104 ALA A N 1
ATOM 785 C CA . ALA A 1 104 ? -8.415 3.939 34.249 1.00 88.00 104 ALA A CA 1
ATOM 786 C C . ALA A 1 104 ? -8.917 3.797 32.804 1.00 88.00 104 ALA A C 1
ATOM 788 O O . ALA A 1 104 ? -8.212 4.104 31.839 1.00 88.00 104 ALA A O 1
ATOM 789 N N . ASN A 1 105 ? -10.164 3.362 32.653 1.00 85.81 105 ASN A N 1
ATOM 790 C CA . ASN A 1 105 ? -10.850 3.393 31.368 1.00 85.81 105 ASN A CA 1
ATOM 791 C C . ASN A 1 105 ? -10.983 4.849 30.901 1.00 85.81 105 ASN A C 1
ATOM 793 O O . ASN A 1 105 ? -11.479 5.690 31.651 1.00 85.81 105 ASN A O 1
ATOM 797 N N . LEU A 1 106 ? -10.565 5.132 29.663 1.00 90.06 106 LEU A N 1
ATOM 798 C CA . LEU A 1 106 ? -10.619 6.461 29.052 1.00 90.06 106 LEU A CA 1
ATOM 799 C C . LEU A 1 106 ? -11.967 7.170 29.265 1.00 90.06 106 LEU A C 1
ATOM 801 O O . LEU A 1 106 ? -11.984 8.354 29.586 1.00 90.06 106 LEU A O 1
ATOM 805 N N . TYR A 1 107 ? -13.082 6.458 29.095 1.00 86.19 107 TYR A N 1
ATOM 806 C CA . TYR A 1 107 ? -14.420 7.058 29.168 1.00 86.19 107 TYR A CA 1
ATOM 807 C C . TYR A 1 107 ? -14.925 7.293 30.593 1.00 86.19 107 TYR A C 1
ATOM 809 O O . TYR A 1 107 ? -15.874 8.052 30.781 1.00 86.19 107 TYR A O 1
ATOM 817 N N . ASP A 1 108 ? -14.298 6.650 31.578 1.00 85.50 108 ASP A N 1
ATOM 818 C CA . ASP A 1 108 ? -14.613 6.813 32.999 1.00 85.50 108 ASP A CA 1
ATOM 819 C C . ASP A 1 108 ? -13.678 7.841 33.669 1.00 85.50 108 ASP A C 1
ATOM 821 O O . ASP A 1 108 ? -13.900 8.234 34.815 1.00 85.50 108 ASP A O 1
ATOM 825 N N . PHE A 1 109 ? -12.628 8.284 32.966 1.00 88.56 109 PHE A N 1
ATOM 826 C CA . PHE A 1 109 ? -11.665 9.263 33.455 1.00 88.56 109 PHE A CA 1
ATOM 827 C C . PHE A 1 109 ? -12.179 10.698 33.262 1.00 88.56 109 PHE A C 1
ATOM 829 O O . PHE A 1 109 ? -12.537 11.095 32.152 1.00 88.56 109 PHE A O 1
ATOM 836 N N . ASP A 1 110 ? -12.181 11.491 34.336 1.00 88.25 110 ASP A N 1
ATOM 837 C CA . ASP A 1 110 ? -12.554 12.908 34.296 1.00 88.25 110 ASP A CA 1
ATOM 838 C C . ASP A 1 110 ? -11.341 13.771 33.929 1.00 88.25 110 ASP A C 1
ATOM 840 O O . ASP A 1 110 ? -10.408 13.950 34.715 1.00 88.25 110 ASP A O 1
ATOM 844 N N . PHE A 1 111 ? -11.364 14.343 32.725 1.00 87.19 111 PHE A N 1
ATOM 845 C CA . PHE A 1 111 ? -10.306 15.233 32.257 1.00 87.19 111 PHE A CA 1
ATOM 846 C C . PHE A 1 111 ? -10.431 16.668 32.773 1.00 87.19 111 PHE A C 1
ATOM 848 O O . PHE A 1 111 ? -9.576 17.479 32.425 1.00 87.19 111 PHE A O 1
ATOM 855 N N . GLY A 1 112 ? -11.444 16.999 33.580 1.00 80.06 112 GLY A N 1
ATOM 856 C CA . GLY A 1 112 ? -11.610 18.276 34.278 1.00 80.06 112 GLY A CA 1
ATOM 857 C C . GLY A 1 112 ? -11.633 19.506 33.364 1.00 80.06 112 GLY A C 1
ATOM 858 O O . GLY A 1 112 ? -10.650 19.837 32.703 1.00 80.06 112 GLY A O 1
ATOM 859 N N . LYS A 1 113 ? -12.737 20.260 33.361 1.00 72.56 113 LYS A N 1
ATOM 860 C CA . LYS A 1 113 ? -12.926 21.392 32.433 1.00 72.56 113 LYS A CA 1
ATOM 861 C C . LYS A 1 113 ? -11.779 22.419 32.459 1.00 72.56 113 LYS A C 1
ATOM 863 O O . LYS A 1 113 ? -11.351 22.857 31.398 1.00 72.56 113 LYS A O 1
ATOM 868 N N . ASP A 1 114 ? -11.230 22.716 33.637 1.00 73.75 114 ASP A N 1
ATOM 869 C CA . ASP A 1 114 ? -10.228 23.778 33.824 1.00 73.75 114 ASP A CA 1
ATOM 870 C C . ASP A 1 114 ? -8.824 23.262 34.201 1.00 73.75 114 ASP A C 1
ATOM 872 O O . ASP A 1 114 ? -7.902 24.047 34.426 1.00 73.75 114 ASP A O 1
ATOM 876 N N . ASN A 1 115 ? -8.627 21.940 34.252 1.00 82.31 115 ASN A N 1
ATOM 877 C CA . ASN A 1 115 ? -7.344 21.358 34.645 1.00 82.31 115 ASN A CA 1
ATOM 878 C C . ASN A 1 115 ? -6.300 21.532 33.535 1.00 82.31 115 ASN A C 1
ATOM 880 O O . ASN A 1 115 ? -6.582 21.298 32.358 1.00 82.31 115 ASN A O 1
ATOM 884 N N . LYS A 1 116 ? -5.055 21.860 33.894 1.00 90.69 116 LYS A N 1
ATOM 885 C CA . LYS A 1 116 ? -3.936 21.731 32.956 1.00 90.69 116 LYS A CA 1
ATOM 886 C C . LYS A 1 116 ? -3.521 20.270 32.871 1.00 90.69 116 LYS A C 1
ATOM 888 O O . LYS A 1 116 ? -3.153 19.691 33.889 1.00 90.69 116 LYS A O 1
ATOM 893 N N . ILE A 1 117 ? -3.585 19.672 31.686 1.00 93.44 117 ILE A N 1
ATOM 894 C CA . ILE A 1 117 ? -3.299 18.244 31.493 1.00 93.44 117 ILE A CA 1
ATOM 895 C C . ILE A 1 117 ? -2.174 18.060 30.492 1.00 93.44 117 ILE A C 1
ATOM 897 O O . ILE A 1 117 ? -2.187 18.640 29.413 1.00 93.44 117 ILE A O 1
ATOM 901 N N . ALA A 1 118 ? -1.210 17.228 30.860 1.00 95.94 118 ALA A N 1
ATOM 902 C CA . ALA A 1 118 ? -0.149 16.755 29.994 1.00 95.94 118 ALA A CA 1
ATOM 903 C C . ALA A 1 118 ? -0.441 15.305 29.602 1.00 95.94 118 ALA A C 1
ATOM 905 O O . ALA A 1 118 ? -0.344 14.413 30.440 1.00 95.94 118 ALA A O 1
ATOM 906 N N . LEU A 1 119 ? -0.821 15.072 28.348 1.00 96.94 119 LEU A N 1
ATOM 907 C CA . LEU A 1 119 ? -1.097 13.741 27.813 1.00 96.94 119 LEU A CA 1
ATOM 908 C C . LEU A 1 119 ? 0.197 13.127 27.282 1.00 96.94 119 LEU A C 1
ATOM 910 O O . LEU A 1 119 ? 0.778 13.648 26.330 1.00 96.94 119 LEU A O 1
ATOM 914 N N . TRP A 1 120 ? 0.636 12.027 27.885 1.00 96.94 120 TRP A N 1
ATOM 915 C CA . TRP A 1 120 ? 1.880 11.352 27.525 1.00 96.94 120 TRP A CA 1
ATOM 916 C C . TRP A 1 120 ? 1.634 10.158 26.613 1.00 96.94 120 TRP A C 1
ATOM 918 O O . TRP A 1 120 ? 0.898 9.238 26.971 1.00 96.94 120 TRP A O 1
ATOM 928 N N . PHE A 1 121 ? 2.321 10.158 25.474 1.00 94.94 121 PHE A N 1
ATOM 929 C CA . PHE A 1 121 ? 2.319 9.107 24.468 1.00 94.94 121 PHE A CA 1
ATOM 930 C C . PHE A 1 121 ? 3.737 8.574 24.270 1.00 94.94 121 PHE A C 1
ATOM 932 O O . PHE A 1 121 ? 4.661 9.348 24.036 1.00 94.94 121 PHE A O 1
ATOM 939 N N . GLY A 1 122 ? 3.910 7.258 24.372 1.00 89.38 122 GLY A N 1
ATOM 940 C CA . GLY A 1 122 ? 5.217 6.613 24.246 1.00 89.38 122 GLY A CA 1
ATOM 941 C C . GLY A 1 122 ? 5.502 6.042 22.859 1.00 89.38 122 GLY A C 1
ATOM 942 O O . GLY A 1 122 ? 4.755 6.248 21.902 1.00 89.38 122 GLY A O 1
ATOM 943 N N . GLN A 1 123 ? 6.575 5.261 22.770 1.00 84.25 123 GLN A N 1
ATOM 944 C CA . GLN A 1 123 ? 7.028 4.638 21.530 1.00 84.25 123 GLN A CA 1
ATOM 945 C C . GLN A 1 123 ? 6.123 3.454 21.128 1.00 84.25 123 GLN A C 1
ATOM 947 O O . GLN A 1 123 ? 5.734 2.654 21.975 1.00 84.25 123 GLN A O 1
ATOM 952 N N . GLU A 1 124 ? 5.829 3.290 19.832 1.00 77.19 124 GLU A N 1
ATOM 953 C CA . GLU A 1 124 ? 4.903 2.273 19.288 1.00 77.19 124 GLU A CA 1
ATOM 954 C C . GLU A 1 124 ? 5.034 0.846 19.842 1.00 77.19 124 GLU A C 1
ATOM 956 O O . GLU A 1 124 ? 4.045 0.127 19.960 1.00 77.19 124 GLU A O 1
ATOM 961 N N . LYS A 1 125 ? 6.264 0.394 20.090 1.00 75.56 125 LYS A N 1
ATOM 962 C CA . LYS A 1 125 ? 6.577 -0.992 20.445 1.00 75.56 125 LYS A CA 1
ATOM 963 C C . LYS A 1 125 ? 6.743 -1.187 21.947 1.00 75.56 125 LYS A C 1
ATOM 965 O O . LYS A 1 125 ? 6.460 -2.273 22.447 1.00 75.56 125 LYS A O 1
ATOM 970 N N . HIS A 1 126 ? 7.265 -0.181 22.640 1.00 80.00 126 HIS A N 1
ATOM 971 C CA . HIS A 1 126 ? 7.694 -0.309 24.031 1.00 80.00 126 HIS A CA 1
ATOM 972 C C . HIS A 1 126 ? 6.953 0.621 25.002 1.00 80.00 126 HIS A C 1
ATOM 974 O O . HIS A 1 126 ? 7.104 0.457 26.209 1.00 80.00 126 HIS A O 1
ATOM 980 N N . GLY A 1 127 ? 6.130 1.543 24.501 1.00 86.56 127 GLY A N 1
ATOM 981 C CA . GLY A 1 127 ? 5.369 2.485 25.313 1.00 86.56 127 GLY A CA 1
ATOM 982 C C . GLY A 1 127 ? 6.238 3.569 25.951 1.00 86.56 127 GLY A C 1
ATOM 983 O O . GLY A 1 127 ? 7.294 3.933 25.430 1.00 86.56 127 GLY A O 1
ATOM 984 N N . LEU A 1 128 ? 5.738 4.115 27.059 1.00 89.81 128 LEU A N 1
ATOM 985 C CA . LEU A 1 128 ? 6.393 5.158 27.851 1.00 89.81 128 LEU A CA 1
ATOM 986 C C . LEU A 1 128 ? 7.515 4.589 28.727 1.00 89.81 128 LEU A C 1
ATOM 988 O O . LEU A 1 128 ? 7.503 3.409 29.102 1.00 89.81 128 LEU A O 1
ATOM 992 N N . THR A 1 129 ? 8.487 5.432 29.074 1.00 90.00 129 THR A N 1
ATOM 993 C CA . THR A 1 129 ? 9.531 5.079 30.045 1.00 90.00 129 THR A CA 1
ATOM 994 C C . THR A 1 129 ? 8.947 4.877 31.440 1.00 90.00 129 THR A C 1
ATOM 996 O O . THR A 1 129 ? 7.912 5.445 31.787 1.00 90.00 129 THR A O 1
ATOM 999 N N . ASP A 1 130 ? 9.619 4.074 32.272 1.00 89.81 130 ASP A N 1
ATOM 1000 C CA . ASP A 1 130 ? 9.169 3.845 33.654 1.00 89.81 130 ASP A CA 1
ATOM 1001 C C . ASP A 1 130 ? 9.165 5.152 34.448 1.00 89.81 130 ASP A C 1
ATOM 1003 O O . ASP A 1 130 ? 8.337 5.339 35.329 1.00 89.81 130 ASP A O 1
ATOM 1007 N N . GLU A 1 131 ? 10.058 6.081 34.104 1.00 90.31 131 GLU A N 1
ATOM 1008 C CA . GLU A 1 131 ? 10.084 7.418 34.685 1.00 90.31 131 GLU A CA 1
ATOM 1009 C C . GLU A 1 131 ? 8.797 8.192 34.376 1.00 90.31 131 GLU A C 1
ATOM 1011 O O . GLU A 1 131 ? 8.147 8.678 35.301 1.00 90.31 131 GLU A O 1
ATOM 1016 N N . ALA A 1 132 ? 8.384 8.252 33.105 1.00 91.19 132 ALA A N 1
ATOM 1017 C CA . ALA A 1 132 ? 7.131 8.897 32.716 1.00 91.19 132 ALA A CA 1
ATOM 1018 C C . ALA A 1 132 ? 5.911 8.213 33.358 1.00 91.19 132 ALA A C 1
ATOM 1020 O O . ALA A 1 132 ? 5.005 8.890 33.842 1.00 91.19 132 ALA A O 1
ATOM 1021 N N . LEU A 1 133 ? 5.896 6.875 33.412 1.00 91.75 133 LEU A N 1
ATOM 1022 C CA . LEU A 1 133 ? 4.805 6.098 34.009 1.00 91.75 133 LEU A CA 1
ATOM 1023 C C . LEU A 1 133 ? 4.698 6.274 35.529 1.00 91.75 133 LEU A C 1
ATOM 1025 O O . LEU A 1 133 ? 3.586 6.347 36.046 1.00 91.75 133 LEU A O 1
ATOM 1029 N N . CYS A 1 134 ? 5.827 6.325 36.239 1.00 90.69 134 CYS A N 1
ATOM 1030 C CA . CYS A 1 134 ? 5.869 6.527 37.688 1.00 90.69 134 CYS A CA 1
ATOM 1031 C C . CYS A 1 134 ? 5.527 7.967 38.083 1.00 90.69 134 CYS A C 1
ATOM 1033 O O . CYS A 1 134 ? 4.949 8.183 39.144 1.00 90.69 134 CYS A O 1
ATOM 1035 N N . ALA A 1 135 ? 5.889 8.946 37.250 1.00 88.81 135 ALA A N 1
ATOM 1036 C CA . ALA A 1 135 ? 5.619 10.357 37.513 1.00 88.81 135 ALA A CA 1
ATOM 1037 C C . ALA A 1 135 ? 4.213 10.806 37.081 1.00 88.81 135 ALA A C 1
ATOM 1039 O O . ALA A 1 135 ? 3.771 11.896 37.449 1.00 88.81 135 ALA A O 1
ATOM 1040 N N . ALA A 1 136 ? 3.503 10.000 36.289 1.00 91.56 136 ALA A N 1
ATOM 1041 C CA . ALA A 1 136 ? 2.139 10.299 35.888 1.00 91.56 136 ALA A CA 1
ATOM 1042 C C . ALA A 1 136 ? 1.189 10.256 37.093 1.00 91.56 136 ALA A C 1
ATOM 1044 O O . ALA A 1 136 ? 1.126 9.269 37.822 1.00 91.56 136 ALA A O 1
ATOM 1045 N N . ALA A 1 137 ? 0.402 11.319 37.268 1.00 90.88 137 ALA A N 1
ATOM 1046 C CA . ALA A 1 137 ? -0.612 11.400 38.317 1.00 90.88 137 ALA A CA 1
ATOM 1047 C C . ALA A 1 137 ? -1.756 10.405 38.080 1.00 90.88 137 ALA A C 1
ATOM 1049 O O . ALA A 1 137 ? -2.449 9.991 39.007 1.00 90.88 137 ALA A O 1
ATOM 1050 N N . SER A 1 138 ? -1.990 10.040 36.822 1.00 92.44 138 SER A N 1
ATOM 1051 C CA . SER A 1 138 ? -2.979 9.044 36.436 1.00 92.44 138 SER A CA 1
ATOM 1052 C C . SER A 1 138 ? -2.549 8.334 35.165 1.00 92.44 138 SER A C 1
ATOM 1054 O O . SER A 1 138 ? -1.820 8.886 34.339 1.00 92.44 138 SER A O 1
ATOM 1056 N N . LYS A 1 139 ? -3.036 7.110 34.999 1.00 93.44 139 LYS A N 1
ATOM 1057 C CA . LYS A 1 139 ? -2.840 6.314 33.793 1.00 93.44 139 LYS A CA 1
ATOM 1058 C C . LYS A 1 139 ? -4.187 5.995 33.178 1.00 93.44 139 LYS A C 1
ATOM 1060 O O . LYS A 1 139 ? -5.143 5.740 33.908 1.00 93.44 139 LYS A O 1
ATOM 1065 N N . ILE A 1 140 ? -4.252 5.997 31.856 1.00 92.62 140 ILE A N 1
ATOM 1066 C CA . ILE A 1 140 ? -5.470 5.706 31.104 1.00 92.62 140 ILE A CA 1
ATOM 1067 C C . ILE A 1 140 ? -5.200 4.690 29.999 1.00 92.62 140 ILE A C 1
ATOM 1069 O O . ILE A 1 140 ? -4.101 4.645 29.438 1.00 92.62 140 ILE A O 1
ATOM 1073 N N . PHE A 1 141 ? -6.231 3.928 29.642 1.00 88.50 141 PHE A N 1
ATOM 1074 C CA . PHE A 1 141 ? -6.226 3.062 28.468 1.00 88.50 141 PHE A CA 1
ATOM 1075 C C . PHE A 1 141 ? -7.485 3.259 27.620 1.00 88.50 141 PHE A C 1
ATOM 1077 O O . PHE A 1 141 ? -8.559 3.585 28.127 1.00 88.50 141 PHE A O 1
ATOM 1084 N N . ILE A 1 142 ? -7.348 3.037 26.312 1.00 87.81 142 ILE A N 1
ATOM 1085 C CA . ILE A 1 142 ? -8.484 2.990 25.387 1.00 87.81 142 ILE A CA 1
ATOM 1086 C C . ILE A 1 142 ? -9.086 1.590 25.475 1.00 87.81 142 ILE A C 1
ATOM 1088 O O . ILE A 1 142 ? -8.370 0.614 25.226 1.00 87.81 142 ILE A O 1
ATOM 1092 N N . PRO A 1 143 ? -10.374 1.457 25.810 1.00 82.69 143 PRO A N 1
ATOM 1093 C CA . PRO A 1 143 ? -10.976 0.147 25.938 1.00 82.69 143 PRO A CA 1
ATOM 1094 C C . PRO A 1 143 ? -11.206 -0.470 24.546 1.00 82.69 143 PRO A C 1
ATOM 1096 O O . PRO A 1 143 ? -11.741 0.162 23.637 1.00 82.69 143 PRO A O 1
ATOM 1099 N N . MET A 1 144 ? -10.747 -1.711 24.373 1.00 82.12 144 MET A N 1
ATOM 1100 C CA . MET A 1 144 ? -10.695 -2.424 23.092 1.00 82.12 144 MET A CA 1
ATOM 1101 C C . MET A 1 144 ? -11.378 -3.793 23.214 1.00 82.12 144 MET A C 1
ATOM 1103 O O . MET A 1 144 ? -11.172 -4.511 24.192 1.00 82.12 144 MET A O 1
ATOM 1107 N N . SER A 1 145 ? -12.163 -4.171 22.205 1.00 75.94 145 SER A N 1
ATOM 1108 C CA . SER A 1 145 ? -12.924 -5.435 22.115 1.00 75.94 145 SER A CA 1
ATOM 1109 C C . SER A 1 145 ? -12.359 -6.403 21.060 1.00 75.94 145 SER A C 1
ATOM 1111 O O . SER A 1 145 ? -12.997 -7.387 20.682 1.00 75.94 145 SER A O 1
ATOM 1113 N N . GLY A 1 146 ? -11.156 -6.106 20.567 1.00 73.88 146 GLY A N 1
ATOM 1114 C CA . GLY A 1 146 ? -10.445 -6.867 19.551 1.00 73.88 146 GLY A CA 1
ATOM 1115 C C . GLY A 1 146 ? -9.609 -8.035 20.033 1.00 73.88 146 GLY A C 1
ATOM 1116 O O . GLY A 1 146 ? -9.274 -8.144 21.210 1.00 73.88 146 GLY A O 1
ATOM 1117 N N . MET A 1 147 ? -9.198 -8.872 19.077 1.00 70.06 147 MET A N 1
ATOM 1118 C CA . MET A 1 147 ? -8.204 -9.926 19.327 1.00 70.06 147 MET A CA 1
ATOM 1119 C C . MET A 1 147 ? -6.796 -9.340 19.461 1.00 70.06 147 MET A C 1
ATOM 1121 O O . MET A 1 147 ? -5.988 -9.821 20.257 1.00 70.06 147 MET A O 1
ATOM 1125 N N . VAL A 1 148 ? -6.503 -8.286 18.697 1.00 71.12 148 VAL A N 1
ATOM 1126 C CA . VAL A 1 148 ? -5.314 -7.452 18.856 1.00 71.12 148 VAL A CA 1
ATOM 1127 C C . VAL A 1 148 ? -5.714 -6.145 19.539 1.00 71.12 148 VAL A C 1
ATOM 1129 O O . VAL A 1 148 ? -6.292 -5.259 18.916 1.00 71.12 148 VAL A O 1
ATOM 1132 N N . GLN A 1 149 ? -5.362 -5.992 20.816 1.00 70.94 149 GLN A N 1
ATOM 1133 C CA . GLN A 1 149 ? -5.575 -4.752 21.572 1.00 70.94 149 GLN A CA 1
ATOM 1134 C C . GLN A 1 149 ? -4.410 -3.769 21.373 1.00 70.94 149 GLN A C 1
ATOM 1136 O O . GLN A 1 149 ? -3.775 -3.329 22.324 1.00 70.94 149 GLN A O 1
ATOM 1141 N N . SER A 1 150 ? -4.073 -3.451 20.122 1.00 72.38 150 SER A N 1
ATOM 1142 C CA . SER A 1 150 ? -2.972 -2.536 19.802 1.00 72.38 150 SER A CA 1
ATOM 1143 C C . SER A 1 150 ? -3.401 -1.513 18.760 1.00 72.38 150 SER A C 1
ATOM 1145 O O . SER A 1 150 ? -3.821 -1.858 17.655 1.00 72.38 150 SER A O 1
ATOM 1147 N N . LEU A 1 151 ? -3.247 -0.241 19.116 1.00 79.81 151 LEU A N 1
ATOM 1148 C CA . LEU A 1 151 ? -3.417 0.908 18.236 1.00 79.81 151 LEU A CA 1
ATOM 1149 C C . LEU A 1 151 ? -2.059 1.589 18.050 1.00 79.81 151 LEU A C 1
ATOM 1151 O O . LEU A 1 151 ? -1.231 1.590 18.961 1.00 79.81 151 LEU A O 1
ATOM 1155 N N . ASN A 1 152 ? -1.824 2.176 16.873 1.00 84.00 152 ASN A N 1
ATOM 1156 C CA . ASN A 1 152 ? -0.661 3.049 16.714 1.00 84.00 152 ASN A CA 1
ATOM 1157 C C . ASN A 1 152 ? -0.846 4.316 17.561 1.00 84.00 152 ASN A C 1
ATOM 1159 O O . ASN A 1 152 ? -1.970 4.730 17.859 1.00 84.00 152 ASN A O 1
ATOM 1163 N N . VAL A 1 153 ? 0.261 4.956 17.924 1.00 88.62 153 VAL A N 1
ATOM 1164 C CA . VAL A 1 153 ? 0.265 6.108 18.828 1.00 88.62 153 VAL A CA 1
ATOM 1165 C C . VAL A 1 153 ? -0.573 7.263 18.275 1.00 88.62 153 VAL A C 1
ATOM 1167 O O . VAL A 1 153 ? -1.250 7.951 19.030 1.00 88.62 153 VAL A O 1
ATOM 1170 N N . ALA A 1 154 ? -0.613 7.416 16.948 1.00 89.31 154 ALA A N 1
ATOM 1171 C CA . ALA A 1 154 ?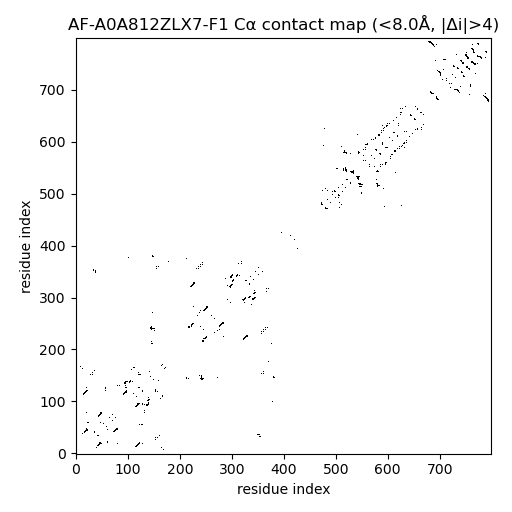 -1.399 8.441 16.273 1.00 89.31 154 ALA A CA 1
ATOM 1172 C C . ALA A 1 154 ? -2.922 8.212 16.353 1.00 89.31 154 ALA A C 1
ATOM 1174 O O . ALA A 1 154 ? -3.677 9.177 16.501 1.00 89.31 154 ALA A O 1
ATOM 1175 N N . ALA A 1 155 ? -3.403 6.966 16.258 1.00 89.56 155 ALA A N 1
ATOM 1176 C CA . ALA A 1 155 ? -4.818 6.666 16.481 1.00 89.56 155 ALA A CA 1
ATOM 1177 C C . ALA A 1 155 ? -5.172 6.856 17.957 1.00 89.56 155 ALA A C 1
ATOM 1179 O O . ALA A 1 155 ? -6.167 7.514 18.261 1.00 89.56 155 ALA A O 1
ATOM 1180 N N . SER A 1 156 ? -4.320 6.360 18.860 1.00 91.62 156 SER A N 1
ATOM 1181 C CA . SER A 1 156 ? -4.503 6.513 20.304 1.00 91.62 156 SER A CA 1
ATOM 1182 C C . SER A 1 156 ? -4.594 7.981 20.715 1.00 91.62 156 SER A C 1
ATOM 1184 O O . SER A 1 156 ? -5.511 8.363 21.440 1.00 91.62 156 SER A O 1
ATOM 1186 N N . SER A 1 157 ? -3.700 8.829 20.195 1.00 92.56 157 SER A N 1
ATOM 1187 C CA . SER A 1 157 ? -3.734 10.265 20.467 1.00 92.56 157 SER A CA 1
ATOM 1188 C C . SER A 1 157 ? -5.010 10.911 19.952 1.00 92.56 157 SER A C 1
ATOM 1190 O O . SER A 1 157 ? -5.607 11.716 20.652 1.00 92.56 157 SER A O 1
ATOM 1192 N N . SER A 1 158 ? -5.476 10.534 18.762 1.00 90.06 158 SER A N 1
ATOM 1193 C CA . SER A 1 158 ? -6.683 11.120 18.173 1.00 90.06 158 SER A CA 1
ATOM 1194 C C . SER A 1 158 ? -7.943 10.752 18.959 1.00 90.06 158 SER A C 1
ATOM 1196 O O . SER A 1 158 ? -8.780 11.619 19.184 1.00 90.06 158 SER A O 1
ATOM 1198 N N . ILE A 1 159 ? -8.053 9.501 19.423 1.00 90.75 159 ILE A N 1
ATOM 1199 C CA . ILE A 1 159 ? -9.165 9.035 20.267 1.00 90.75 159 ILE A CA 1
ATOM 1200 C C . ILE A 1 159 ? -9.175 9.771 21.608 1.00 90.75 159 ILE A C 1
ATOM 1202 O O . ILE A 1 159 ? -10.213 10.285 22.018 1.00 90.75 159 ILE A O 1
ATOM 1206 N N . ILE A 1 160 ? -8.021 9.858 22.274 1.00 92.31 160 ILE A N 1
ATOM 1207 C CA . ILE A 1 160 ? -7.919 10.523 23.577 1.00 92.31 160 ILE A CA 1
ATOM 1208 C C . ILE A 1 160 ? -8.221 12.016 23.433 1.00 92.31 160 ILE A C 1
ATOM 1210 O O . ILE A 1 160 ? -9.033 12.542 24.183 1.00 92.31 160 ILE A O 1
ATOM 1214 N N . LEU A 1 161 ? -7.639 12.696 22.442 1.00 88.56 161 LEU A N 1
ATOM 1215 C CA . LEU A 1 161 ? -7.912 14.113 22.197 1.00 88.56 161 LEU A CA 1
ATOM 1216 C C . LEU A 1 161 ? -9.388 14.377 21.879 1.00 88.56 161 LEU A C 1
ATOM 1218 O O . LEU A 1 161 ? -9.946 15.353 22.377 1.00 88.56 161 LEU A O 1
ATOM 1222 N N . ALA A 1 162 ? -10.028 13.497 21.104 1.00 85.31 162 ALA A N 1
ATOM 1223 C CA . ALA A 1 162 ? -11.455 13.583 20.825 1.00 85.31 162 ALA A CA 1
ATOM 1224 C C . ALA A 1 162 ? -12.290 13.460 22.108 1.00 85.31 162 ALA A C 1
ATOM 1226 O O . ALA A 1 162 ? -13.194 14.265 22.313 1.00 85.31 162 ALA A O 1
ATOM 1227 N N . GLU A 1 163 ? -11.961 12.523 22.999 1.00 86.81 163 GLU A N 1
ATOM 1228 C CA . GLU A 1 163 ? -12.658 12.359 24.279 1.00 86.81 163 GLU A CA 1
ATOM 1229 C C . GLU A 1 163 ? -12.442 13.553 25.222 1.00 86.81 163 GLU A C 1
ATOM 1231 O O . GLU A 1 163 ? -13.397 14.059 25.813 1.00 86.81 163 GLU A O 1
ATOM 1236 N N . VAL A 1 164 ? -11.212 14.068 25.326 1.00 86.88 164 VAL A N 1
ATOM 1237 C CA . VAL A 1 164 ? -10.932 15.272 26.124 1.00 86.88 164 VAL A CA 1
ATOM 1238 C C . VAL A 1 164 ? -11.727 16.462 25.590 1.00 86.88 164 VAL A C 1
ATOM 1240 O O . VAL A 1 164 ? -12.379 17.173 26.358 1.00 86.88 164 VAL A O 1
ATOM 1243 N N . ALA A 1 165 ? -11.718 16.665 24.270 1.00 80.25 165 ALA A N 1
ATOM 1244 C CA . ALA A 1 165 ? -12.508 17.705 23.626 1.00 80.25 165 ALA A CA 1
ATOM 1245 C C . ALA A 1 165 ? -14.006 17.503 23.885 1.00 80.25 165 ALA A C 1
ATOM 1247 O O . ALA A 1 165 ? -14.700 18.467 24.204 1.00 80.25 165 ALA A O 1
ATOM 1248 N N . ARG A 1 166 ? -14.496 16.259 23.835 1.00 80.06 166 ARG A N 1
ATOM 1249 C CA . ARG A 1 166 ? -15.885 15.919 24.144 1.00 80.06 166 ARG A CA 1
ATOM 1250 C C . ARG A 1 166 ? -16.271 16.368 25.556 1.00 80.06 166 ARG A C 1
ATOM 1252 O O . ARG A 1 166 ? -17.268 17.065 25.717 1.00 80.06 166 ARG A O 1
ATOM 1259 N N . GLN A 1 167 ? -15.476 16.012 26.565 1.00 81.06 167 GLN A N 1
ATOM 1260 C CA . GLN A 1 167 ? -15.752 16.364 27.964 1.00 81.06 167 GLN A CA 1
ATOM 1261 C C . GLN A 1 167 ? -15.645 17.870 28.241 1.00 81.06 167 GLN A C 1
ATOM 1263 O O . GLN A 1 167 ? -16.408 18.408 29.043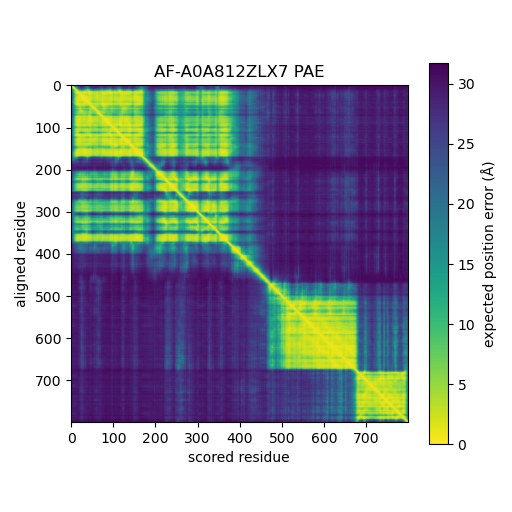 1.00 81.06 167 GLN A O 1
ATOM 1268 N N . ARG A 1 168 ? -14.694 18.560 27.597 1.00 80.62 168 ARG A N 1
ATOM 1269 C CA . ARG A 1 168 ? -14.397 19.976 27.873 1.00 80.62 168 ARG A CA 1
ATOM 1270 C C . ARG A 1 168 ? -15.257 20.959 27.088 1.00 80.62 168 ARG A C 1
ATOM 1272 O O . ARG A 1 168 ? -15.580 22.025 27.612 1.00 80.62 168 ARG A O 1
ATOM 1279 N N . LEU A 1 169 ? -15.603 20.620 25.847 1.00 72.94 169 LEU A N 1
ATOM 1280 C CA . LEU A 1 169 ? -16.360 21.494 24.949 1.00 72.94 169 LEU A CA 1
ATOM 1281 C C . LEU A 1 169 ? -17.872 21.271 25.031 1.00 72.94 169 LEU A C 1
ATOM 1283 O O . LEU A 1 169 ? -18.625 22.213 24.794 1.00 72.94 169 LEU A O 1
ATOM 1287 N N . PHE A 1 170 ? -18.327 20.062 25.371 1.00 66.56 170 PHE A N 1
ATOM 1288 C CA . PHE A 1 170 ? -19.753 19.741 25.435 1.00 66.56 170 PHE A CA 1
ATOM 1289 C C . PHE A 1 170 ? -20.201 19.564 26.884 1.00 66.56 170 PHE A C 1
ATOM 1291 O O . PHE A 1 170 ? -19.601 18.805 27.647 1.00 66.56 170 PHE A O 1
ATOM 1298 N N . ASP A 1 171 ? -21.284 20.246 27.270 1.00 55.00 171 ASP A N 1
ATOM 1299 C CA . ASP A 1 171 ? -21.865 20.122 28.607 1.00 55.00 171 ASP A CA 1
ATOM 1300 C C . ASP A 1 171 ? -22.546 18.753 28.772 1.00 55.00 171 ASP A C 1
ATOM 1302 O O . ASP A 1 171 ? -23.746 18.571 28.540 1.00 55.00 171 ASP A O 1
ATOM 1306 N N . CYS A 1 172 ? -21.747 17.760 29.164 1.00 44.44 172 CYS A N 1
ATOM 1307 C CA . CYS A 1 172 ? -22.154 16.366 29.326 1.00 44.44 172 CYS A CA 1
ATOM 1308 C C . CYS A 1 172 ? -23.237 16.160 30.400 1.00 44.44 172 CYS A C 1
ATOM 1310 O O . CYS A 1 172 ? -23.775 15.061 30.503 1.00 44.44 172 CYS A O 1
ATOM 1312 N N . ARG A 1 173 ? -23.585 17.190 31.190 1.00 41.94 173 ARG A N 1
ATOM 1313 C CA . ARG A 1 173 ? -24.678 17.129 32.176 1.00 41.94 173 ARG A CA 1
ATOM 1314 C C . ARG A 1 173 ? -26.069 17.243 31.543 1.00 41.94 173 ARG A C 1
ATOM 1316 O O . ARG A 1 173 ? -27.047 16.899 32.200 1.00 41.94 173 ARG A O 1
ATOM 1323 N N . SER A 1 174 ? -26.153 17.708 30.294 1.00 36.91 174 SER A N 1
ATOM 1324 C CA . SER A 1 174 ? -27.411 17.909 29.555 1.00 36.91 174 SER A CA 1
ATOM 1325 C C . SER A 1 174 ? -27.724 16.809 28.534 1.00 36.91 174 SER A C 1
ATOM 1327 O O . SER A 1 174 ? -28.861 16.696 28.078 1.00 36.91 174 SER A O 1
ATOM 1329 N N . LEU A 1 175 ? -26.741 15.968 28.192 1.00 37.78 175 LEU A N 1
ATOM 1330 C CA . LEU A 1 175 ? -26.975 14.802 27.346 1.00 37.78 175 LEU A CA 1
ATOM 1331 C C . LEU A 1 175 ? -27.742 13.756 28.167 1.00 37.78 175 LEU A C 1
ATOM 1333 O O . LEU A 1 175 ? -27.333 13.462 29.296 1.00 37.78 175 LEU A O 1
ATOM 1337 N N . PRO A 1 176 ? -28.850 13.193 27.648 1.00 33.06 176 PRO A N 1
ATOM 1338 C CA . PRO A 1 176 ? -29.590 12.171 28.371 1.00 33.06 176 PRO A CA 1
ATOM 1339 C C . PRO A 1 176 ? -28.615 11.058 28.751 1.00 33.06 176 PRO A C 1
ATOM 1341 O O . PRO A 1 176 ? -27.904 10.549 27.882 1.00 33.06 176 PRO A O 1
ATOM 1344 N N . LYS A 1 177 ? -28.565 10.697 30.046 1.00 38.50 177 LYS A N 1
ATOM 1345 C CA . LYS A 1 177 ? -27.909 9.465 30.510 1.00 38.50 177 LYS A CA 1
ATOM 1346 C C . LYS A 1 177 ? -28.374 8.375 29.559 1.00 38.50 177 LYS A C 1
ATOM 1348 O O . LYS A 1 177 ? -29.566 8.076 29.556 1.00 38.50 177 LYS A O 1
ATOM 1353 N N . SER A 1 178 ? -27.477 7.913 28.686 1.00 38.69 178 SER A N 1
ATOM 1354 C CA . SER A 1 178 ? -27.865 7.184 27.481 1.00 38.69 178 SER A CA 1
ATOM 1355 C C . SER A 1 178 ? -28.855 6.096 27.854 1.00 38.69 178 SER A C 1
ATOM 1357 O O . SER A 1 178 ? -28.554 5.264 28.724 1.00 38.69 178 SER A O 1
ATOM 1359 N N . ALA A 1 179 ? -30.040 6.158 27.232 1.00 33.81 179 ALA A N 1
ATOM 1360 C CA . ALA A 1 179 ? -31.038 5.108 27.311 1.00 33.81 179 ALA A CA 1
ATOM 1361 C C . ALA A 1 179 ? -30.287 3.780 27.227 1.00 33.81 179 ALA A C 1
ATOM 1363 O O . ALA A 1 179 ? -29.434 3.592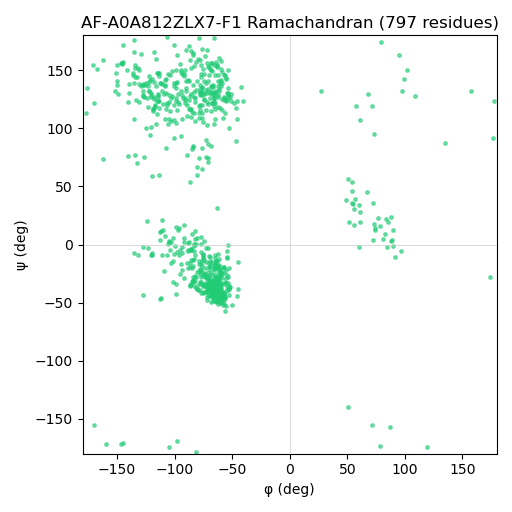 26.357 1.00 33.81 179 ALA A O 1
ATOM 1364 N N . THR A 1 180 ? -30.477 2.924 28.224 1.00 33.19 180 THR A N 1
ATOM 1365 C CA . THR A 1 180 ? -29.911 1.581 28.248 1.00 33.19 180 THR A CA 1
ATOM 1366 C C . THR A 1 180 ? -30.290 0.896 26.944 1.00 33.19 180 THR A C 1
ATOM 1368 O O . THR A 1 180 ? -31.429 0.470 26.778 1.00 33.19 180 THR A O 1
ATOM 1371 N N . CYS A 1 181 ? -29.354 0.851 25.996 1.00 32.28 181 CYS A N 1
ATOM 1372 C CA . CYS A 1 181 ? -29.497 0.048 24.802 1.00 32.28 181 CYS A CA 1
ATOM 1373 C C . CYS A 1 181 ? -29.312 -1.396 25.267 1.00 32.28 181 CYS A C 1
ATOM 1375 O O . CYS A 1 181 ? -28.194 -1.891 25.384 1.00 32.28 181 CYS A O 1
ATOM 1377 N N . ASN A 1 182 ? -30.420 -2.028 25.651 1.00 33.12 182 ASN A N 1
ATOM 1378 C CA . ASN A 1 182 ? -30.488 -3.468 25.825 1.00 33.12 182 ASN A CA 1
ATOM 1379 C C . ASN A 1 182 ? -30.467 -4.081 24.424 1.00 33.12 182 ASN A C 1
ATOM 1381 O O . ASN A 1 182 ? -31.504 -4.493 23.911 1.00 33.12 182 ASN A O 1
ATOM 1385 N N . ILE A 1 183 ? -29.295 -4.107 23.787 1.00 36.84 183 ILE A N 1
ATOM 1386 C CA . ILE A 1 183 ? -29.069 -5.052 22.697 1.00 36.84 183 ILE A CA 1
ATOM 1387 C C . ILE A 1 183 ? -29.111 -6.416 23.383 1.00 36.84 183 ILE A C 1
ATOM 1389 O O . ILE A 1 183 ? -28.217 -6.757 24.158 1.00 36.84 183 ILE A O 1
ATOM 1393 N N . SER A 1 184 ? -30.223 -7.132 23.212 1.00 33.31 184 SER A N 1
ATOM 1394 C CA . SER A 1 184 ? -30.396 -8.477 23.749 1.00 33.31 184 SER A CA 1
ATOM 1395 C C . SER A 1 184 ? -29.200 -9.324 23.335 1.00 33.31 184 SER A C 1
ATOM 1397 O O . SER A 1 184 ? -28.859 -9.356 22.152 1.00 33.31 184 SER A O 1
ATOM 1399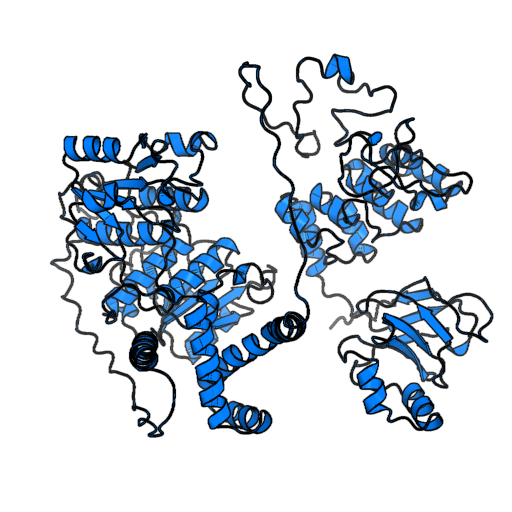 N N . ALA A 1 185 ? -28.580 -10.013 24.293 1.00 31.66 185 ALA A N 1
ATOM 1400 C CA . ALA A 1 185 ? -27.663 -11.100 23.989 1.00 31.66 185 ALA A CA 1
ATOM 1401 C C . ALA A 1 185 ? -28.320 -12.006 22.928 1.00 31.66 185 ALA A C 1
ATOM 1403 O O . ALA A 1 185 ? -29.421 -12.513 23.139 1.00 31.66 185 ALA A O 1
ATOM 1404 N N . HIS A 1 186 ? -27.698 -12.104 21.752 1.00 31.19 186 HIS A N 1
ATOM 1405 C CA . HIS A 1 186 ? -28.208 -12.903 20.638 1.00 31.19 186 HIS A CA 1
ATOM 1406 C C . HIS A 1 186 ? -28.234 -14.410 20.982 1.00 31.19 186 HIS A C 1
ATOM 1408 O O . HIS A 1 186 ? -27.522 -14.839 21.892 1.00 31.19 186 HIS A O 1
ATOM 1414 N N . PRO A 1 187 ? -29.080 -15.192 20.281 1.00 29.92 187 PRO A N 1
ATOM 1415 C CA . PRO A 1 187 ? -29.748 -16.378 20.814 1.00 29.92 187 PRO A CA 1
ATOM 1416 C C . PRO A 1 187 ? -28.908 -17.665 20.798 1.00 29.92 187 PRO A C 1
ATOM 1418 O O . PRO A 1 187 ? -28.047 -17.847 19.943 1.00 29.92 187 PRO A O 1
ATOM 1421 N N . GLU A 1 188 ? -29.269 -18.538 21.745 1.00 28.95 188 GLU A N 1
ATOM 1422 C CA . GLU A 1 188 ? -28.949 -19.965 21.927 1.00 28.95 188 GLU A CA 1
ATOM 1423 C C . GLU A 1 188 ? -27.470 -20.360 22.104 1.00 28.95 188 GLU A C 1
ATOM 1425 O O . GLU A 1 188 ? -26.654 -20.394 21.184 1.00 28.95 188 GLU A O 1
ATOM 1430 N N . GLU A 1 189 ? -27.151 -20.720 23.352 1.00 27.03 189 GLU A N 1
ATOM 1431 C CA . GLU A 1 189 ? -25.926 -21.406 23.755 1.00 27.03 189 GLU A CA 1
ATOM 1432 C C . GLU A 1 189 ? -25.800 -22.756 23.024 1.00 27.03 189 GLU A C 1
ATOM 1434 O O . GLU A 1 189 ? -26.692 -23.596 23.141 1.00 27.03 189 GLU A O 1
ATOM 1439 N N . PRO A 1 190 ? -24.692 -23.043 22.318 1.00 27.14 190 PRO A N 1
ATOM 1440 C CA . PRO A 1 190 ? -24.383 -24.418 21.967 1.00 27.14 190 PRO A CA 1
ATOM 1441 C C . PRO A 1 190 ? -23.924 -25.153 23.236 1.00 27.14 190 PRO A C 1
ATOM 1443 O O . PRO A 1 190 ? -22.891 -24.811 23.818 1.00 27.14 190 PRO A O 1
ATOM 1446 N N . GLU A 1 191 ? -24.707 -26.152 23.647 1.00 23.91 191 GLU A N 1
ATOM 1447 C CA . GLU A 1 191 ? -24.438 -27.070 24.764 1.00 23.91 191 GLU A CA 1
ATOM 1448 C C . GLU A 1 191 ? -22.964 -27.538 24.803 1.00 23.91 191 GLU A C 1
ATOM 1450 O O . GLU A 1 191 ? -22.389 -27.901 23.763 1.00 23.91 191 GLU A O 1
ATOM 1455 N N . PRO A 1 192 ? -22.321 -27.557 25.987 1.00 27.22 192 PRO A N 1
ATOM 1456 C CA . PRO A 1 192 ? -20.930 -27.959 26.116 1.00 27.22 192 PRO A CA 1
ATOM 1457 C C . PRO A 1 192 ? -20.787 -29.455 25.820 1.00 27.22 192 PRO A C 1
ATOM 1459 O O . PRO A 1 192 ? -21.274 -30.314 26.551 1.00 27.22 192 PRO A O 1
ATOM 1462 N N . VAL A 1 193 ? -20.068 -29.779 24.745 1.00 27.53 193 VAL A N 1
ATOM 1463 C CA . VAL A 1 193 ? -19.726 -31.163 24.404 1.00 27.53 193 VAL A CA 1
ATOM 1464 C C . VAL A 1 193 ? -18.815 -31.733 25.495 1.00 27.53 193 VAL A C 1
ATOM 1466 O O . VAL A 1 193 ? -17.639 -31.378 25.587 1.00 27.53 193 VAL A O 1
ATOM 1469 N N . SER A 1 194 ? -19.357 -32.636 26.310 1.00 31.28 194 SER A N 1
ATOM 1470 C CA . SER A 1 194 ? -18.606 -33.454 27.260 1.00 31.28 194 SER A CA 1
ATOM 1471 C C . SER A 1 194 ? -17.684 -34.421 26.513 1.00 31.28 194 SER A C 1
ATOM 1473 O O . SER A 1 194 ? -18.149 -35.194 25.672 1.00 31.28 194 SER A O 1
ATOM 1475 N N . GLY A 1 195 ? -16.389 -34.423 26.827 1.00 29.22 195 GLY A N 1
ATOM 1476 C CA . GLY A 1 195 ? -15.461 -35.404 26.269 1.00 29.22 195 GLY A CA 1
ATOM 1477 C C . GLY A 1 195 ? -14.016 -35.178 26.689 1.00 29.22 195 GLY A C 1
ATOM 1478 O O . GLY A 1 195 ? -13.273 -34.455 26.025 1.00 29.22 195 GLY A O 1
ATOM 1479 N N . ASP A 1 196 ? -13.634 -35.833 27.781 1.00 32.75 196 ASP A N 1
ATOM 1480 C CA . ASP A 1 196 ? -12.288 -35.911 28.342 1.00 32.75 196 ASP A CA 1
ATOM 1481 C C . ASP A 1 196 ? -11.219 -36.314 27.311 1.00 32.75 196 ASP A C 1
ATOM 1483 O O . ASP A 1 196 ? -11.308 -37.369 26.684 1.00 32.75 196 ASP A O 1
ATOM 1487 N N . ASN A 1 197 ? -10.183 -35.480 27.154 1.00 31.44 197 ASN A N 1
ATOM 1488 C CA . ASN A 1 197 ? -8.785 -35.773 27.518 1.00 31.44 197 ASN A CA 1
ATOM 1489 C C . ASN A 1 197 ? -7.757 -34.902 26.756 1.00 31.44 197 ASN A C 1
ATOM 1491 O O . ASN A 1 197 ? -7.743 -34.844 25.528 1.00 31.44 197 ASN A O 1
ATOM 1495 N N . LEU A 1 198 ? -6.830 -34.344 27.552 1.00 28.12 198 LEU A N 1
ATOM 1496 C CA . LEU A 1 198 ? -5.518 -33.738 27.252 1.00 28.12 198 LEU A CA 1
ATOM 1497 C C . LEU A 1 198 ? -5.437 -32.347 26.577 1.00 28.12 198 LEU A C 1
ATOM 1499 O O . LEU A 1 198 ? -5.303 -32.236 25.362 1.00 28.12 198 LEU A O 1
ATOM 1503 N N . ALA A 1 199 ? -5.287 -31.299 27.403 1.00 26.16 199 ALA A N 1
ATOM 1504 C CA . ALA A 1 199 ? -4.018 -30.556 27.573 1.00 26.16 199 ALA A CA 1
ATOM 1505 C C . ALA A 1 199 ? -4.165 -29.457 28.654 1.00 26.16 199 ALA A C 1
ATOM 1507 O O . ALA A 1 199 ? -4.913 -28.518 28.447 1.00 26.16 199 ALA A O 1
ATOM 1508 N N . SER A 1 200 ? -3.462 -29.607 29.788 1.00 33.16 200 SER A N 1
ATOM 1509 C CA . SER A 1 200 ? -3.175 -28.657 30.896 1.00 33.16 200 SER A CA 1
ATOM 1510 C C . SER A 1 200 ? -4.151 -27.496 31.208 1.00 33.16 200 SER A C 1
ATOM 1512 O O . SER A 1 200 ? -4.473 -26.672 30.366 1.00 33.16 200 SER A O 1
ATOM 1514 N N . ALA A 1 201 ? -4.507 -27.325 32.488 1.00 30.56 201 ALA A N 1
ATOM 1515 C CA . ALA A 1 201 ? -5.425 -26.298 33.020 1.00 30.56 201 ALA A CA 1
ATOM 1516 C C . ALA A 1 201 ? -5.100 -24.818 32.678 1.00 30.56 201 ALA A C 1
ATOM 1518 O O . ALA A 1 201 ? -5.930 -23.938 32.880 1.00 30.56 201 ALA A O 1
ATOM 1519 N N . ALA A 1 202 ? -3.918 -24.523 32.124 1.00 34.16 202 ALA A N 1
ATOM 1520 C CA . ALA A 1 202 ? -3.607 -23.212 31.552 1.00 34.16 202 ALA A CA 1
ATOM 1521 C C . ALA A 1 202 ? -4.254 -22.991 30.166 1.00 34.16 202 ALA A C 1
ATOM 1523 O O . ALA A 1 202 ? -4.347 -21.855 29.720 1.00 34.16 202 ALA A O 1
ATOM 1524 N N . SER A 1 203 ? -4.686 -24.044 29.466 1.00 43.78 203 SER A N 1
ATOM 1525 C CA . SER A 1 203 ? -5.336 -23.971 28.152 1.00 43.78 203 SER A CA 1
ATOM 1526 C C . SER A 1 203 ? -6.842 -23.688 28.248 1.00 43.78 203 SER A C 1
ATOM 1528 O O . SER A 1 203 ? -7.371 -22.979 27.395 1.00 43.78 203 SER A O 1
ATOM 1530 N N . SER A 1 204 ? -7.516 -24.155 29.308 1.00 50.16 204 SER A N 1
ATOM 1531 C CA . SER A 1 204 ? -8.960 -23.980 29.519 1.00 50.16 204 SER A CA 1
ATOM 1532 C C . SER A 1 204 ? -9.323 -22.536 29.873 1.00 50.16 204 SER A C 1
ATOM 1534 O O . SER A 1 204 ? -10.162 -21.952 29.196 1.00 50.16 204 SER A O 1
ATOM 1536 N N . ALA A 1 205 ? -8.617 -21.909 30.822 1.00 50.53 205 ALA A N 1
ATOM 1537 C CA . ALA A 1 205 ? -8.816 -20.490 31.151 1.00 50.53 205 ALA A CA 1
ATOM 1538 C C . ALA A 1 205 ? -8.440 -19.550 29.985 1.00 50.53 205 ALA A C 1
ATOM 1540 O O . ALA A 1 205 ? -9.083 -18.526 29.760 1.00 50.53 205 ALA A O 1
ATOM 1541 N N . ARG A 1 206 ? -7.412 -19.907 29.199 1.00 51.47 206 ARG A N 1
ATOM 1542 C CA . ARG A 1 206 ? -7.021 -19.162 27.986 1.00 51.47 206 ARG A CA 1
ATOM 1543 C C . ARG A 1 206 ? -8.074 -19.268 26.883 1.00 51.47 206 ARG A C 1
ATOM 1545 O O . ARG A 1 206 ? -8.365 -18.269 26.233 1.00 51.47 206 ARG A O 1
ATOM 1552 N N . MET A 1 207 ? -8.650 -20.453 26.682 1.00 53.06 207 MET A N 1
ATOM 1553 C CA . MET A 1 207 ? -9.716 -20.670 25.703 1.00 53.06 207 MET A CA 1
ATOM 1554 C C . MET A 1 207 ? -11.006 -19.959 26.113 1.00 53.06 207 MET A C 1
ATOM 1556 O O . MET A 1 207 ? -11.624 -19.292 25.292 1.00 53.06 207 MET A O 1
ATOM 1560 N N . GLU A 1 208 ? -11.387 -20.035 27.386 1.00 58.88 208 GLU A N 1
ATOM 1561 C CA . GLU A 1 208 ? -12.546 -19.319 27.923 1.00 58.88 208 GLU A CA 1
ATOM 1562 C C . GLU A 1 208 ? -12.414 -17.803 27.724 1.00 58.88 208 GLU A C 1
ATOM 1564 O O . GLU A 1 208 ? -13.361 -17.141 27.298 1.00 58.88 208 GLU A O 1
ATOM 1569 N N . LYS A 1 209 ? -11.205 -17.268 27.920 1.00 56.69 209 LYS A N 1
ATOM 1570 C CA . LYS A 1 209 ? -10.892 -15.859 27.684 1.00 56.69 209 LYS A CA 1
ATOM 1571 C C . LYS A 1 209 ? -10.889 -15.459 26.208 1.00 56.69 209 LYS A C 1
ATOM 1573 O O . LYS A 1 209 ? -11.326 -14.369 25.846 1.00 56.69 209 LYS A O 1
ATOM 1578 N N . PHE A 1 210 ? -10.429 -16.339 25.327 1.00 61.78 210 PHE A N 1
ATOM 1579 C CA . PHE A 1 210 ? -10.559 -16.124 23.889 1.00 61.78 210 PHE A CA 1
ATOM 1580 C C . PHE A 1 210 ? -12.037 -16.097 23.470 1.00 61.78 210 PHE A C 1
ATOM 1582 O O . PHE A 1 210 ? -12.475 -15.183 22.771 1.00 61.78 210 PHE A O 1
ATOM 1589 N N . LEU A 1 211 ? -12.822 -17.074 23.936 1.00 60.97 211 LEU A N 1
ATOM 1590 C CA . LEU A 1 211 ? -14.257 -17.148 23.673 1.00 60.97 211 LEU A CA 1
ATOM 1591 C C . LEU A 1 211 ? -14.986 -15.925 24.235 1.00 60.97 211 LEU A C 1
ATOM 1593 O O . LEU A 1 211 ? -15.907 -15.432 23.588 1.00 60.97 211 LEU A O 1
ATOM 1597 N N . SER A 1 212 ? -14.560 -15.382 25.382 1.00 64.44 212 SER A N 1
ATOM 1598 C CA . SER A 1 212 ? -15.131 -14.137 25.903 1.00 64.44 212 SER A CA 1
ATOM 1599 C C . SER A 1 212 ? -14.880 -12.950 24.969 1.00 64.44 212 SER A C 1
ATOM 1601 O O . SER A 1 212 ? -15.813 -12.200 24.705 1.00 64.44 212 SER A O 1
ATOM 1603 N N . ILE A 1 213 ? -13.677 -12.820 24.393 1.00 65.81 213 ILE A N 1
ATOM 1604 C CA . ILE A 1 213 ? -13.372 -11.764 23.408 1.00 65.81 213 ILE A CA 1
ATOM 1605 C C . ILE A 1 213 ? -14.183 -11.978 22.122 1.00 65.81 213 ILE A C 1
ATOM 1607 O O . ILE A 1 213 ? -14.808 -11.050 21.614 1.00 65.81 213 ILE A O 1
ATOM 1611 N N . ALA A 1 214 ? -14.245 -13.211 21.611 1.00 66.06 214 ALA A N 1
ATOM 1612 C CA . ALA A 1 214 ? -15.017 -13.543 20.412 1.00 66.06 214 ALA A CA 1
ATOM 1613 C C . ALA A 1 214 ? -16.521 -13.235 20.563 1.00 66.06 214 ALA A C 1
ATOM 1615 O O . ALA A 1 214 ? -17.162 -12.816 19.597 1.00 66.06 214 ALA A O 1
ATOM 1616 N N . ARG A 1 215 ? -17.075 -13.419 21.771 1.00 66.88 215 ARG A N 1
ATOM 1617 C CA . ARG A 1 215 ? -18.464 -13.070 22.121 1.00 66.88 215 ARG A CA 1
ATOM 1618 C C . ARG A 1 215 ? -18.701 -11.559 22.185 1.00 66.88 215 ARG A C 1
ATOM 1620 O O . ARG A 1 215 ? -19.809 -11.121 21.908 1.00 66.88 215 ARG A O 1
ATOM 1627 N N . GLN A 1 216 ? -17.677 -10.777 22.524 1.00 68.38 216 GLN A N 1
ATOM 1628 C CA . GLN A 1 216 ? -17.747 -9.316 22.663 1.00 68.38 216 GLN A CA 1
ATOM 1629 C C . GLN A 1 216 ? -17.472 -8.556 21.354 1.00 68.38 216 GLN A C 1
ATOM 1631 O O . GLN A 1 216 ? -17.592 -7.330 21.315 1.00 68.38 216 GLN A O 1
ATOM 1636 N N . ARG A 1 217 ? -17.116 -9.260 20.268 1.00 77.69 217 ARG A N 1
ATOM 1637 C CA . ARG A 1 217 ? -16.947 -8.646 18.944 1.00 77.69 217 ARG A CA 1
ATOM 1638 C C . ARG A 1 217 ? -18.256 -8.040 18.439 1.00 77.69 217 ARG A C 1
ATOM 1640 O O . ARG A 1 217 ? -19.341 -8.589 18.623 1.00 77.69 217 ARG A O 1
ATOM 1647 N N . GLN A 1 218 ? -18.144 -6.941 17.707 1.00 81.50 218 GLN A N 1
ATOM 1648 C CA . GLN A 1 218 ? -19.278 -6.182 17.194 1.00 81.50 218 GLN A CA 1
ATOM 1649 C C . GLN A 1 218 ? -19.712 -6.710 15.817 1.00 81.50 218 GLN A C 1
ATOM 1651 O O . GLN A 1 218 ? -19.419 -6.114 14.783 1.00 81.50 218 GLN A O 1
ATOM 1656 N N . ARG A 1 219 ? -20.415 -7.852 15.790 1.00 72.94 219 ARG A N 1
ATOM 1657 C CA . ARG A 1 219 ? -20.839 -8.540 14.545 1.00 72.94 219 ARG A CA 1
ATOM 1658 C C . ARG A 1 219 ? -21.762 -7.710 13.646 1.00 72.94 219 ARG A C 1
ATOM 1660 O O . ARG A 1 219 ? -21.767 -7.896 12.436 1.00 72.94 219 ARG A O 1
ATOM 1667 N N . GLY A 1 220 ? -22.518 -6.787 14.231 1.00 82.38 220 GLY A N 1
ATOM 1668 C CA . GLY A 1 220 ? -23.362 -5.839 13.507 1.00 82.38 220 GLY A CA 1
ATOM 1669 C C . GLY A 1 220 ? -22.675 -4.509 13.180 1.00 82.38 220 GLY A C 1
ATOM 1670 O O . GLY A 1 220 ? -23.357 -3.522 12.928 1.00 82.38 220 GLY A O 1
ATOM 1671 N N . LEU A 1 221 ? -21.341 -4.427 13.251 1.00 89.00 221 LEU A N 1
ATOM 1672 C CA . LEU A 1 221 ? -20.573 -3.268 12.788 1.00 89.00 221 LEU A CA 1
ATOM 1673 C C . LEU A 1 221 ? -19.772 -3.631 11.539 1.00 89.00 221 LEU A C 1
ATOM 1675 O O . LEU A 1 221 ? -18.918 -4.517 11.587 1.00 89.00 221 LEU A O 1
ATOM 1679 N N . ILE A 1 222 ? -20.028 -2.913 10.449 1.00 90.69 222 ILE A N 1
ATOM 1680 C CA . ILE A 1 222 ? -19.265 -2.980 9.203 1.00 90.69 222 ILE A CA 1
ATOM 1681 C C . ILE A 1 222 ? -18.562 -1.648 8.976 1.00 90.69 222 ILE A C 1
ATOM 1683 O O . ILE A 1 222 ? -19.063 -0.582 9.331 1.00 90.69 222 ILE A O 1
ATOM 1687 N N . VAL A 1 223 ? -17.395 -1.719 8.354 1.00 90.94 223 VAL A N 1
ATOM 1688 C CA . VAL A 1 223 ? -16.641 -0.555 7.895 1.00 90.94 223 VAL A CA 1
ATOM 1689 C C . VAL A 1 223 ? -16.582 -0.585 6.383 1.00 90.94 223 VAL A C 1
ATOM 1691 O O . VAL A 1 223 ? -16.204 -1.603 5.822 1.00 90.94 223 VAL A O 1
ATOM 1694 N N . VAL A 1 224 ? -16.924 0.516 5.731 1.00 90.00 224 VAL A N 1
ATOM 1695 C CA . VAL A 1 224 ? -16.881 0.678 4.278 1.00 90.00 224 VAL A CA 1
ATOM 1696 C C . VAL A 1 224 ? -15.829 1.726 3.945 1.00 90.00 224 VAL A C 1
ATOM 1698 O O . VAL A 1 224 ? -15.886 2.849 4.449 1.00 90.00 224 VAL A O 1
ATOM 1701 N N . LEU A 1 225 ? -14.863 1.346 3.114 1.00 85.50 225 LEU A N 1
ATOM 1702 C CA . LEU A 1 225 ? -13.762 2.191 2.674 1.00 85.50 225 LEU A CA 1
ATOM 1703 C C . LEU A 1 225 ? -13.810 2.347 1.165 1.00 85.50 225 LEU A C 1
ATOM 1705 O O . LEU A 1 225 ? -13.633 1.380 0.426 1.00 85.50 225 LEU A O 1
ATOM 1709 N N . GLU A 1 226 ? -14.006 3.578 0.726 1.00 82.31 226 GLU A N 1
ATOM 1710 C CA . GLU A 1 226 ? -13.965 3.959 -0.677 1.00 82.31 226 GLU A CA 1
ATOM 1711 C C . GLU A 1 226 ? -12.581 4.525 -1.014 1.00 82.31 226 GLU A C 1
ATOM 1713 O O . GLU A 1 226 ? -12.118 5.479 -0.381 1.00 82.31 226 GLU A O 1
ATOM 1718 N N . ASP A 1 227 ? -11.916 3.907 -1.994 1.00 72.31 227 ASP A N 1
ATOM 1719 C CA . ASP A 1 227 ? -10.603 4.295 -2.521 1.00 72.31 227 ASP A CA 1
ATOM 1720 C C . ASP A 1 227 ? -9.454 4.444 -1.484 1.00 72.31 227 ASP A C 1
ATOM 1722 O O . ASP A 1 227 ? -8.696 5.419 -1.531 1.00 72.31 227 ASP A O 1
ATOM 1726 N N . PRO A 1 228 ? -9.249 3.509 -0.533 1.00 67.44 228 PRO A N 1
ATOM 1727 C CA . PRO A 1 228 ? -8.177 3.649 0.454 1.00 67.44 228 PRO A CA 1
ATOM 1728 C C . PRO A 1 228 ? -6.766 3.530 -0.140 1.00 67.44 228 PRO A C 1
ATOM 1730 O O . PRO A 1 228 ? -6.470 2.602 -0.892 1.00 67.44 228 PRO A O 1
ATOM 1733 N N . ASP A 1 229 ? -5.854 4.414 0.288 1.00 63.94 229 ASP A N 1
ATOM 1734 C CA . ASP A 1 229 ? -4.409 4.249 0.070 1.00 63.94 229 ASP A CA 1
ATOM 1735 C C . ASP A 1 229 ? -3.841 3.109 0.949 1.00 63.94 229 ASP A C 1
ATOM 1737 O O . ASP A 1 229 ? -4.342 2.806 2.040 1.00 63.94 229 ASP A O 1
ATOM 1741 N N . ARG A 1 230 ? -2.749 2.482 0.493 1.00 59.53 230 ARG A N 1
ATOM 1742 C CA . ARG A 1 230 ? -2.086 1.313 1.098 1.00 59.53 230 ARG A CA 1
ATOM 1743 C C . ARG A 1 230 ? -1.750 1.513 2.577 1.00 59.53 230 ARG A C 1
ATOM 1745 O O . ARG A 1 230 ? -1.934 0.594 3.377 1.00 59.53 230 ARG A O 1
ATOM 1752 N N . LEU A 1 231 ? -1.227 2.688 2.937 1.00 57.72 231 LEU A N 1
ATOM 1753 C CA . LEU A 1 231 ? -0.798 2.999 4.308 1.00 57.72 231 LEU A CA 1
ATOM 1754 C C . LEU A 1 231 ? -1.985 3.170 5.265 1.00 57.72 231 LEU A C 1
ATOM 1756 O O . LEU A 1 231 ? -1.886 2.803 6.439 1.00 57.72 231 LEU A O 1
ATOM 1760 N N . ASP A 1 232 ? -3.115 3.670 4.766 1.00 65.38 232 ASP A N 1
ATOM 1761 C CA . ASP A 1 232 ? -4.317 3.878 5.569 1.00 65.38 232 ASP A CA 1
ATOM 1762 C C . ASP A 1 232 ? -5.113 2.587 5.752 1.00 65.38 232 ASP A C 1
ATOM 1764 O O . ASP A 1 232 ? -5.549 2.310 6.870 1.00 65.38 232 ASP A O 1
ATOM 1768 N N . ALA A 1 233 ? -5.197 1.730 4.730 1.00 69.00 233 ALA A N 1
ATOM 1769 C CA . ALA A 1 233 ? -5.883 0.440 4.825 1.00 69.00 233 ALA A CA 1
ATOM 1770 C C . ALA A 1 233 ? -5.334 -0.439 5.967 1.00 69.00 233 ALA A C 1
ATOM 1772 O O . ALA A 1 233 ? -6.098 -0.963 6.778 1.00 69.00 233 ALA A O 1
ATOM 1773 N N . ALA A 1 234 ? -4.007 -0.557 6.099 1.00 71.25 234 ALA A N 1
ATOM 1774 C CA . ALA A 1 234 ? -3.395 -1.376 7.149 1.00 71.25 234 ALA A CA 1
ATOM 1775 C C . ALA A 1 234 ? -3.636 -0.817 8.565 1.00 71.25 234 ALA A C 1
ATOM 1777 O O . ALA A 1 234 ? -3.792 -1.583 9.519 1.00 71.25 234 ALA A O 1
ATOM 1778 N N . ALA A 1 235 ? -3.646 0.511 8.725 1.00 75.25 235 ALA A N 1
ATOM 1779 C CA . ALA A 1 235 ? -3.958 1.156 9.999 1.00 75.25 235 ALA A CA 1
ATOM 1780 C C . ALA A 1 235 ? -5.445 1.012 10.355 1.00 75.25 235 ALA A C 1
ATOM 1782 O O . ALA A 1 235 ? -5.768 0.715 11.505 1.00 75.25 235 ALA A O 1
ATOM 1783 N N . ILE A 1 236 ? -6.332 1.141 9.365 1.00 79.19 236 ILE A N 1
ATOM 1784 C CA . ILE A 1 236 ? -7.774 0.971 9.545 1.00 79.19 236 ILE A CA 1
ATOM 1785 C C . ILE A 1 236 ? -8.112 -0.470 9.919 1.00 79.19 236 ILE A C 1
ATOM 1787 O O . ILE A 1 236 ? -8.860 -0.667 10.867 1.00 79.19 236 ILE A O 1
ATOM 1791 N N . LEU A 1 237 ? -7.527 -1.477 9.263 1.00 79.31 237 LEU A N 1
ATOM 1792 C CA . LEU A 1 237 ? -7.758 -2.888 9.606 1.00 79.31 237 LEU A CA 1
ATOM 1793 C C . LEU A 1 237 ? -7.332 -3.218 11.046 1.00 79.31 237 LEU A C 1
ATOM 1795 O O . LEU A 1 237 ? -8.029 -3.960 11.736 1.00 79.31 237 LEU A O 1
ATOM 1799 N N . ARG A 1 238 ? -6.226 -2.630 11.531 1.00 78.44 238 ARG A N 1
ATOM 1800 C CA . ARG A 1 238 ? -5.827 -2.749 12.946 1.00 78.44 238 ARG A CA 1
ATOM 1801 C C . ARG A 1 238 ? -6.844 -2.098 13.881 1.00 78.44 238 ARG A C 1
ATOM 1803 O O . ARG A 1 238 ? -7.213 -2.711 14.875 1.00 78.44 238 ARG A O 1
ATOM 1810 N N . GLY A 1 239 ? -7.322 -0.898 13.545 1.00 83.88 239 GLY A N 1
ATOM 1811 C CA . GLY A 1 239 ? -8.388 -0.231 14.297 1.00 83.88 239 GLY A CA 1
ATOM 1812 C C . GLY A 1 239 ? -9.691 -1.035 14.307 1.00 83.88 239 GLY A C 1
ATOM 1813 O O . GLY A 1 239 ? -10.306 -1.194 15.354 1.00 83.88 239 GLY A O 1
ATOM 1814 N N . CYS A 1 240 ? -10.072 -1.611 13.167 1.00 86.31 240 CYS A N 1
ATOM 1815 C CA . CYS A 1 240 ? -11.241 -2.475 13.031 1.00 86.31 240 CYS A CA 1
ATOM 1816 C C . CYS A 1 240 ? -11.148 -3.670 13.981 1.00 86.31 240 CYS A C 1
ATOM 1818 O O . CYS A 1 240 ? -12.067 -3.884 14.770 1.00 86.31 240 CYS A O 1
ATOM 1820 N N . ASP A 1 241 ? -10.029 -4.406 13.966 1.00 83.69 241 ASP A N 1
ATOM 1821 C CA . ASP A 1 241 ? -9.853 -5.512 14.905 1.00 83.69 241 ASP A CA 1
ATOM 1822 C C . ASP A 1 241 ? -9.904 -5.017 16.349 1.00 83.69 241 ASP A C 1
ATOM 1824 O O . ASP A 1 241 ? -10.688 -5.564 17.108 1.00 83.69 241 ASP A O 1
ATOM 1828 N N . ALA A 1 242 ? -9.166 -3.957 16.706 1.00 82.94 242 ALA A N 1
ATOM 1829 C CA . ALA A 1 242 ? -9.110 -3.404 18.063 1.00 82.94 242 ALA A CA 1
ATOM 1830 C C . ALA A 1 242 ? -10.493 -3.062 18.654 1.00 82.94 242 ALA A C 1
ATOM 1832 O O . ALA A 1 242 ? -10.708 -3.244 19.854 1.00 82.94 242 ALA A O 1
ATOM 1833 N N . PHE A 1 243 ? -11.444 -2.632 17.821 1.00 87.06 243 PHE A N 1
ATOM 1834 C CA . PHE A 1 243 ? -12.830 -2.337 18.214 1.00 87.06 243 PHE A CA 1
ATOM 1835 C C . PHE A 1 243 ? -13.824 -3.472 17.903 1.00 87.06 243 PHE A C 1
ATOM 1837 O O . PHE A 1 243 ? -15.041 -3.288 17.940 1.00 87.06 243 PHE A O 1
ATOM 1844 N N . GLY A 1 244 ? -13.321 -4.674 17.616 1.00 80.25 244 GLY A N 1
ATOM 1845 C CA . GLY A 1 244 ? -14.128 -5.880 17.456 1.00 80.25 244 GLY A CA 1
ATOM 1846 C C . GLY A 1 244 ? -14.925 -5.941 16.151 1.00 80.25 244 GLY A C 1
ATOM 1847 O O . GLY A 1 244 ? -15.804 -6.796 16.032 1.00 80.25 244 GLY A O 1
ATOM 1848 N N . VAL A 1 245 ? -14.627 -5.087 15.168 1.00 86.50 245 VAL A N 1
ATOM 1849 C CA . VAL A 1 245 ? -15.201 -5.154 13.815 1.00 86.50 245 VAL A CA 1
ATOM 1850 C C . VAL A 1 245 ? -14.740 -6.447 13.159 1.00 86.50 245 VAL A C 1
ATOM 1852 O O . VAL A 1 245 ? -13.552 -6.763 13.144 1.00 86.50 245 VAL A O 1
ATOM 1855 N N . SER A 1 246 ? -15.677 -7.218 12.621 1.00 77.06 246 SER A N 1
ATOM 1856 C CA . SER A 1 246 ? -15.373 -8.508 11.981 1.00 77.06 246 SER A CA 1
ATOM 1857 C C . SER A 1 246 ? -15.379 -8.454 10.455 1.00 77.06 246 SER A C 1
ATOM 1859 O O . SER A 1 246 ? -14.828 -9.351 9.823 1.00 77.06 246 SER A O 1
ATOM 1861 N N . GLU A 1 247 ? -15.951 -7.403 9.864 1.00 83.88 247 GLU A N 1
ATOM 1862 C CA . GLU A 1 247 ? -16.157 -7.296 8.422 1.00 83.88 247 GLU A CA 1
ATOM 1863 C C . GLU A 1 247 ? -15.863 -5.870 7.923 1.00 83.88 247 GLU A C 1
ATOM 1865 O O . GLU A 1 247 ? -16.354 -4.883 8.474 1.00 83.88 247 GLU A O 1
ATOM 1870 N N . VAL A 1 248 ? -15.049 -5.776 6.869 1.00 85.44 248 VAL A N 1
ATOM 1871 C CA . VAL A 1 248 ? -14.668 -4.529 6.194 1.00 85.44 248 VAL A CA 1
ATOM 1872 C C . VAL A 1 248 ? -14.944 -4.658 4.700 1.00 85.44 248 VAL A C 1
ATOM 1874 O O . VAL A 1 248 ? -14.580 -5.650 4.068 1.00 85.44 248 VAL A O 1
ATOM 1877 N N . HIS A 1 249 ? -15.597 -3.656 4.128 1.00 87.50 249 HIS A N 1
ATOM 1878 C CA . HIS A 1 249 ? -15.924 -3.549 2.714 1.00 87.50 249 HIS A CA 1
ATOM 1879 C C . HIS A 1 249 ? -15.006 -2.529 2.063 1.00 87.50 249 HIS A C 1
ATOM 1881 O O . HIS A 1 249 ? -14.873 -1.404 2.534 1.00 87.50 249 HIS A O 1
ATOM 1887 N N . PHE A 1 250 ? -14.380 -2.934 0.973 1.00 83.88 250 PHE A N 1
ATOM 1888 C CA . PHE A 1 250 ? -13.545 -2.091 0.144 1.00 83.88 250 PHE A CA 1
ATOM 1889 C C . PHE A 1 250 ? -14.278 -1.809 -1.157 1.00 83.88 250 PHE A C 1
ATOM 1891 O O . PHE A 1 250 ? -14.752 -2.737 -1.809 1.00 83.88 250 PHE A O 1
ATOM 1898 N N . ILE A 1 251 ? -14.349 -0.540 -1.530 1.00 80.19 251 ILE A N 1
ATOM 1899 C CA . ILE A 1 251 ? -14.859 -0.100 -2.821 1.00 80.19 251 ILE A CA 1
ATOM 1900 C C . ILE A 1 251 ? -13.682 0.508 -3.568 1.00 80.19 251 ILE A C 1
ATOM 1902 O O . ILE A 1 251 ? -13.044 1.438 -3.069 1.00 80.19 251 ILE A O 1
ATOM 1906 N N . PHE A 1 252 ? -13.410 -0.023 -4.754 1.00 70.12 252 PHE A N 1
ATOM 1907 C CA . PHE A 1 252 ? -12.442 0.550 -5.679 1.00 70.12 252 PHE A CA 1
ATOM 1908 C C . PHE A 1 252 ? -13.195 1.001 -6.914 1.00 70.12 252 PHE A C 1
ATOM 1910 O O . PHE A 1 252 ? -13.861 0.186 -7.550 1.00 70.12 252 PHE A O 1
ATOM 1917 N N . GLU A 1 253 ? -13.082 2.273 -7.290 1.00 55.06 253 GLU A N 1
ATOM 1918 C CA . GLU A 1 253 ? -13.456 2.626 -8.655 1.00 55.06 253 GLU A CA 1
ATOM 1919 C C . GLU A 1 253 ? -12.543 1.861 -9.620 1.00 55.06 253 GLU A C 1
ATOM 1921 O O . GLU A 1 253 ? -11.318 1.863 -9.466 1.00 55.06 253 GLU A O 1
ATOM 1926 N N . ALA A 1 254 ? -13.137 1.231 -10.642 1.00 43.81 254 ALA A N 1
ATOM 1927 C CA . ALA A 1 254 ? -12.492 0.363 -11.638 1.00 43.81 254 ALA A CA 1
ATOM 1928 C C . ALA A 1 254 ? -11.282 0.982 -12.388 1.00 43.81 254 ALA A C 1
ATOM 1930 O O . ALA A 1 254 ? -10.670 0.344 -13.243 1.00 43.81 254 ALA A O 1
ATOM 1931 N N . THR A 1 255 ? -10.922 2.230 -12.083 1.00 40.84 255 THR A N 1
ATOM 1932 C CA . THR A 1 255 ? -9.789 2.977 -12.633 1.00 40.84 255 THR A CA 1
ATOM 1933 C C . THR A 1 255 ? -8.532 2.972 -11.747 1.00 40.84 255 THR A C 1
ATOM 1935 O O . THR A 1 255 ? -7.481 3.419 -12.212 1.00 40.84 255 THR A O 1
ATOM 1938 N N . LYS A 1 256 ? -8.573 2.435 -10.515 1.00 41.69 256 LYS A N 1
ATOM 1939 C CA . LYS A 1 256 ? -7.403 2.315 -9.622 1.00 41.69 256 LYS A CA 1
ATOM 1940 C C . LYS A 1 256 ? -7.084 0.851 -9.306 1.00 41.69 256 LYS A C 1
ATOM 1942 O O . LYS A 1 256 ? -7.853 0.142 -8.670 1.00 41.69 256 LYS A O 1
ATOM 1947 N N . ALA A 1 257 ? -5.892 0.411 -9.712 1.00 40.94 257 ALA A N 1
ATOM 1948 C CA . ALA A 1 257 ? -5.363 -0.932 -9.470 1.00 40.94 257 ALA A CA 1
ATOM 1949 C C . ALA A 1 257 ? -4.881 -1.113 -8.017 1.00 40.94 257 ALA A C 1
ATOM 1951 O O . ALA A 1 257 ? -3.685 -1.282 -7.758 1.00 40.94 257 ALA A O 1
ATOM 1952 N N . PHE A 1 258 ? -5.792 -1.054 -7.048 1.00 43.78 258 PHE A N 1
ATOM 1953 C CA . PHE A 1 258 ? -5.487 -1.472 -5.687 1.00 43.78 258 PHE A CA 1
ATOM 1954 C C . PHE A 1 258 ? -6.410 -2.607 -5.262 1.00 43.78 258 PHE A C 1
ATOM 1956 O O . PHE A 1 258 ? -7.546 -2.389 -4.877 1.00 43.78 258 PHE A O 1
ATOM 1963 N N . ASP A 1 259 ? -5.884 -3.828 -5.316 1.00 45.09 259 ASP A N 1
ATOM 1964 C CA . ASP A 1 259 ? -6.482 -4.976 -4.647 1.00 45.09 259 ASP A CA 1
ATOM 1965 C C . ASP A 1 259 ? -5.709 -5.233 -3.329 1.00 45.09 259 ASP A C 1
ATOM 1967 O O . ASP A 1 259 ? -4.552 -5.685 -3.363 1.00 45.09 259 ASP A O 1
ATOM 1971 N N . PRO A 1 260 ? -6.298 -4.933 -2.154 1.00 43.06 260 PRO A N 1
ATOM 1972 C CA . PRO A 1 260 ? -5.680 -5.186 -0.855 1.00 43.06 260 PRO A CA 1
ATOM 1973 C C . PRO A 1 260 ? -5.489 -6.685 -0.574 1.00 43.06 260 PRO A C 1
ATOM 1975 O O . PRO A 1 260 ? -4.651 -7.033 0.260 1.00 43.06 260 PRO A O 1
ATOM 1978 N N . LEU A 1 261 ? -6.206 -7.571 -1.279 1.00 41.69 261 LEU A N 1
ATOM 1979 C CA . LEU A 1 261 ? -6.078 -9.026 -1.181 1.00 41.69 261 LEU A CA 1
ATOM 1980 C C . LEU A 1 261 ? -4.963 -9.580 -2.085 1.00 41.69 261 LEU A C 1
ATOM 1982 O O . LEU A 1 261 ? -4.277 -10.525 -1.685 1.00 41.69 261 LEU A O 1
ATOM 1986 N N . ALA A 1 262 ? -4.717 -8.986 -3.260 1.00 41.75 262 ALA A N 1
ATOM 1987 C CA . ALA A 1 262 ? -3.613 -9.388 -4.144 1.00 41.75 262 ALA A CA 1
ATOM 1988 C C . ALA A 1 262 ? -2.236 -8.932 -3.637 1.00 41.75 262 ALA A C 1
ATOM 1990 O O . ALA A 1 262 ? -1.215 -9.573 -3.912 1.00 41.75 262 ALA A O 1
ATOM 1991 N N . ASN A 1 263 ? -2.180 -7.842 -2.866 1.00 39.81 263 ASN A N 1
ATOM 1992 C CA . ASN A 1 263 ? -0.923 -7.266 -2.410 1.00 39.81 263 ASN A CA 1
ATOM 1993 C C . ASN A 1 263 ? -0.523 -7.780 -1.014 1.00 39.81 263 ASN A C 1
ATOM 1995 O O . ASN A 1 263 ? -0.874 -7.210 0.021 1.00 39.81 263 ASN A O 1
ATOM 1999 N N . ARG A 1 264 ? 0.292 -8.847 -0.972 1.00 37.34 264 ARG A N 1
ATOM 2000 C CA . ARG A 1 264 ? 0.816 -9.463 0.272 1.00 37.34 264 ARG A CA 1
ATOM 2001 C C . ARG A 1 264 ? 1.545 -8.494 1.220 1.00 37.34 264 ARG A C 1
ATOM 2003 O O . ARG A 1 264 ? 1.832 -8.879 2.350 1.00 37.34 264 ARG A O 1
ATOM 2010 N N . GLN A 1 265 ? 1.878 -7.270 0.796 1.00 36.94 265 GLN A N 1
ATOM 2011 C CA . GLN A 1 265 ? 2.493 -6.264 1.668 1.00 36.94 265 GLN A CA 1
ATOM 2012 C C . GLN A 1 265 ? 1.496 -5.450 2.509 1.00 36.94 265 GLN A C 1
ATOM 2014 O O . GLN A 1 265 ? 1.859 -5.070 3.619 1.00 36.94 265 GLN A O 1
ATOM 2019 N N . VAL A 1 266 ? 0.250 -5.246 2.059 1.00 39.19 266 VAL A N 1
ATOM 2020 C CA . VAL A 1 266 ? -0.823 -4.631 2.883 1.00 39.19 266 VAL A CA 1
ATOM 2021 C C . VAL A 1 266 ? -1.186 -5.566 4.043 1.00 39.19 266 VAL A C 1
ATOM 2023 O O . VAL A 1 266 ? -1.471 -5.135 5.157 1.00 39.19 266 VAL A O 1
ATOM 2026 N N . MET A 1 267 ? -1.033 -6.870 3.797 1.00 37.31 267 MET A N 1
ATOM 2027 C CA . MET A 1 267 ? -1.252 -7.968 4.734 1.00 37.31 267 MET A CA 1
ATOM 2028 C C . MET A 1 267 ? -0.153 -8.148 5.809 1.00 37.31 267 MET A C 1
ATOM 2030 O O . MET A 1 267 ? -0.233 -9.080 6.608 1.00 37.31 267 MET A O 1
ATOM 2034 N N . LYS A 1 268 ? 0.878 -7.287 5.864 1.00 37.78 268 LYS A N 1
ATOM 2035 C CA . LYS A 1 268 ? 2.005 -7.401 6.821 1.00 37.78 268 LYS A CA 1
ATOM 2036 C C . LYS A 1 268 ? 1.694 -6.951 8.258 1.00 37.78 268 LYS A C 1
ATOM 2038 O O . LYS A 1 268 ? 2.600 -6.933 9.088 1.00 37.78 268 LYS A O 1
ATOM 2043 N N . SER A 1 269 ? 0.453 -6.611 8.608 1.00 42.09 269 SER A N 1
ATOM 2044 C CA . SER A 1 269 ? 0.039 -6.673 10.017 1.00 42.09 269 SER A CA 1
ATOM 2045 C C . SER A 1 269 ? -0.187 -8.143 10.370 1.00 42.09 269 SER A C 1
ATOM 2047 O O . SER A 1 269 ? -1.308 -8.636 10.324 1.00 42.09 269 SER A O 1
ATOM 2049 N N . GLU A 1 270 ? 0.893 -8.856 10.703 1.00 42.91 270 GLU A N 1
ATOM 2050 C CA . GLU A 1 270 ? 0.921 -10.316 10.917 1.00 42.91 270 GLU A CA 1
ATOM 2051 C C . GLU A 1 270 ? -0.096 -10.850 11.963 1.00 42.91 270 GLU A C 1
ATOM 2053 O O . GLU A 1 270 ? -0.237 -12.061 12.096 1.00 42.91 270 GLU A O 1
ATOM 2058 N N . GLY A 1 271 ? -0.835 -9.982 12.674 1.00 48.16 271 GLY A N 1
ATOM 2059 C CA . GLY A 1 271 ? -1.872 -10.348 13.649 1.00 48.16 271 GLY A CA 1
ATOM 2060 C C . GLY A 1 271 ? -3.328 -10.019 13.271 1.00 48.16 271 GLY A C 1
ATOM 2061 O O . GLY A 1 271 ? -4.185 -10.875 13.451 1.00 48.16 271 GLY A O 1
ATOM 2062 N N . SER A 1 272 ? -3.648 -8.815 12.773 1.00 48.44 272 SER A N 1
ATOM 2063 C CA . SER A 1 272 ? -5.052 -8.341 12.683 1.00 48.44 272 SER A CA 1
ATOM 2064 C C . SER A 1 272 ? -5.835 -8.868 11.473 1.00 48.44 272 SER A C 1
ATOM 2066 O O . SER A 1 272 ? -7.046 -9.047 11.561 1.00 48.44 272 SER A O 1
ATOM 2068 N N . ASN A 1 273 ? -5.161 -9.189 10.361 1.00 53.25 273 ASN A N 1
ATOM 2069 C CA . ASN A 1 273 ? -5.819 -9.732 9.156 1.00 53.25 273 ASN A CA 1
ATOM 2070 C C . ASN A 1 273 ? -6.339 -11.165 9.349 1.00 53.25 273 ASN A C 1
ATOM 2072 O O . ASN A 1 273 ? -7.058 -11.684 8.503 1.00 53.25 273 ASN A O 1
ATOM 2076 N N . LEU A 1 274 ? -5.972 -11.809 10.462 1.00 55.34 274 LEU A N 1
ATOM 2077 C CA . LEU A 1 274 ? -6.514 -13.105 10.865 1.00 55.34 274 LEU A CA 1
ATOM 2078 C C . LEU A 1 274 ? -7.955 -12.994 11.389 1.00 55.34 274 LEU A C 1
ATOM 2080 O O . LEU A 1 274 ? -8.658 -14.000 11.422 1.00 55.34 274 LEU A O 1
ATOM 2084 N N . TRP A 1 275 ? -8.381 -11.798 11.813 1.00 65.38 275 TRP A N 1
ATOM 2085 C CA . TRP A 1 275 ? -9.610 -11.601 12.591 1.00 65.38 275 TRP A CA 1
ATOM 2086 C C . TRP A 1 275 ? -10.639 -10.687 11.921 1.00 65.38 275 TRP A C 1
ATOM 2088 O O . TRP A 1 275 ? -11.767 -10.588 12.402 1.00 65.38 275 TRP A O 1
ATOM 2098 N N . VAL A 1 276 ? -10.262 -10.022 10.827 1.00 71.00 276 VAL A N 1
ATOM 2099 C CA . VAL A 1 276 ? -11.120 -9.097 10.080 1.00 71.00 276 VAL A CA 1
ATOM 2100 C C . VAL A 1 276 ? -11.294 -9.621 8.661 1.00 71.00 276 VAL A C 1
ATOM 2102 O O . VAL A 1 276 ? -10.336 -9.685 7.890 1.00 71.00 276 VAL A O 1
ATOM 2105 N N . CYS A 1 277 ? -12.522 -9.990 8.309 1.00 70.69 277 CYS A N 1
ATOM 2106 C CA . CYS A 1 277 ? -12.855 -10.386 6.953 1.00 70.69 277 CYS A CA 1
ATOM 2107 C C . CYS A 1 277 ? -12.962 -9.152 6.057 1.00 70.69 277 CYS A C 1
ATOM 2109 O O . CYS A 1 277 ? -13.601 -8.166 6.418 1.00 70.69 277 CYS A O 1
ATOM 2111 N N . SER A 1 278 ? -12.381 -9.227 4.864 1.00 72.81 278 SER A N 1
ATOM 2112 C CA . SER A 1 278 ? -12.483 -8.179 3.854 1.00 72.81 278 SER A CA 1
ATOM 2113 C C . SER A 1 278 ? -13.322 -8.643 2.667 1.00 72.81 278 SER A C 1
ATOM 2115 O O . SER A 1 278 ? -13.210 -9.785 2.224 1.00 72.81 278 SER A O 1
ATOM 2117 N N . ARG A 1 279 ? -14.184 -7.758 2.162 1.00 76.75 279 ARG A N 1
ATOM 2118 C CA . ARG A 1 279 ? -14.976 -7.951 0.940 1.00 76.75 279 ARG A CA 1
ATOM 2119 C C . ARG A 1 279 ? -14.709 -6.790 -0.004 1.00 76.75 279 ARG A C 1
ATOM 2121 O O . ARG A 1 279 ? -14.634 -5.655 0.449 1.00 76.75 279 ARG A O 1
ATOM 2128 N N . ILE A 1 280 ? -14.574 -7.076 -1.292 1.00 76.31 280 ILE A N 1
ATOM 2129 C CA . ILE A 1 280 ? -14.331 -6.066 -2.322 1.00 76.31 280 ILE A CA 1
ATOM 2130 C C . ILE A 1 280 ? -15.597 -5.903 -3.164 1.00 76.31 280 ILE A C 1
ATOM 2132 O O . ILE A 1 280 ? -16.233 -6.898 -3.511 1.00 76.31 280 ILE A O 1
ATOM 2136 N N . PHE A 1 281 ? -15.946 -4.658 -3.471 1.00 76.62 281 PHE A N 1
ATOM 2137 C CA . PHE A 1 281 ? -17.027 -4.272 -4.368 1.00 76.62 281 PHE A CA 1
ATOM 2138 C C . PHE A 1 281 ? -16.466 -3.499 -5.560 1.00 76.62 281 PHE A C 1
ATOM 2140 O O . PHE A 1 281 ? -15.577 -2.661 -5.402 1.00 76.62 281 PHE A O 1
ATOM 2147 N N . GLU A 1 282 ? -17.013 -3.782 -6.742 1.00 70.06 282 GLU A N 1
ATOM 2148 C CA . GLU A 1 282 ? -16.614 -3.158 -8.012 1.00 70.06 282 GLU A CA 1
ATOM 2149 C C . GLU A 1 282 ? -17.196 -1.749 -8.184 1.00 70.06 282 GLU A C 1
ATOM 2151 O O . GLU A 1 282 ? -16.665 -0.941 -8.946 1.00 70.06 282 GLU A O 1
ATOM 2156 N N . SER A 1 283 ? -18.277 -1.432 -7.465 1.00 78.69 283 SER A N 1
ATOM 2157 C CA . SER A 1 283 ? -18.871 -0.102 -7.465 1.00 78.69 283 SER A CA 1
ATOM 2158 C C . SER A 1 283 ? -19.462 0.284 -6.109 1.00 78.69 283 SER A C 1
ATOM 2160 O O . SER A 1 283 ? -19.862 -0.551 -5.290 1.00 78.69 283 SER A O 1
ATOM 2162 N N . VAL A 1 284 ? -19.564 1.599 -5.896 1.00 83.94 284 VAL A N 1
ATOM 2163 C CA . VAL A 1 284 ? -20.264 2.208 -4.756 1.00 83.94 284 VAL A CA 1
ATOM 2164 C C . VAL A 1 284 ? -21.715 1.726 -4.668 1.00 83.94 284 VAL A C 1
ATOM 2166 O O . VAL A 1 284 ? -22.218 1.456 -3.575 1.00 83.94 284 VAL A O 1
ATOM 2169 N N . MET A 1 285 ? -22.386 1.590 -5.814 1.00 84.62 285 MET A N 1
ATOM 2170 C CA . MET A 1 285 ? -23.794 1.202 -5.871 1.00 84.62 285 MET A CA 1
ATOM 2171 C C . MET A 1 285 ? -24.006 -0.259 -5.476 1.00 84.62 285 MET A C 1
ATOM 2173 O O . MET A 1 285 ? -24.947 -0.537 -4.734 1.00 84.62 285 MET A O 1
ATOM 2177 N N . ASP A 1 286 ? -23.105 -1.161 -5.867 1.00 85.12 286 ASP A N 1
ATOM 2178 C CA . ASP A 1 286 ? -23.187 -2.576 -5.481 1.00 85.12 286 ASP A CA 1
ATOM 2179 C C . ASP A 1 286 ? -22.990 -2.750 -3.975 1.00 85.12 286 ASP A C 1
ATOM 2181 O O . ASP A 1 286 ? -23.752 -3.458 -3.313 1.00 85.12 286 ASP A O 1
ATOM 2185 N N . CYS A 1 287 ? -22.001 -2.051 -3.402 1.00 88.88 287 CYS A N 1
ATOM 2186 C CA . CYS A 1 287 ? -21.775 -2.069 -1.959 1.00 88.88 287 CYS A CA 1
ATOM 2187 C C . CYS A 1 287 ? -22.986 -1.519 -1.202 1.00 88.88 287 CYS A C 1
ATOM 2189 O O . CYS A 1 287 ? -23.423 -2.100 -0.206 1.00 88.88 287 CYS A O 1
ATOM 2191 N N . ARG A 1 288 ? -23.563 -0.413 -1.681 1.00 88.75 288 ARG A N 1
ATOM 2192 C CA . ARG A 1 288 ? -24.774 0.164 -1.097 1.00 88.75 288 ARG A CA 1
ATOM 2193 C C . ARG A 1 288 ? -25.941 -0.821 -1.152 1.00 88.75 288 ARG A C 1
ATOM 2195 O O . ARG A 1 288 ? -26.559 -1.058 -0.117 1.00 88.75 288 ARG A O 1
ATOM 2202 N N . GLN A 1 289 ? -26.217 -1.405 -2.317 1.00 87.69 289 GLN A N 1
ATOM 2203 C CA . GLN A 1 289 ? -27.312 -2.357 -2.500 1.00 87.69 289 GLN A CA 1
ATOM 2204 C C . GLN A 1 289 ? -27.143 -3.585 -1.597 1.00 87.69 289 GLN A C 1
ATOM 2206 O O . 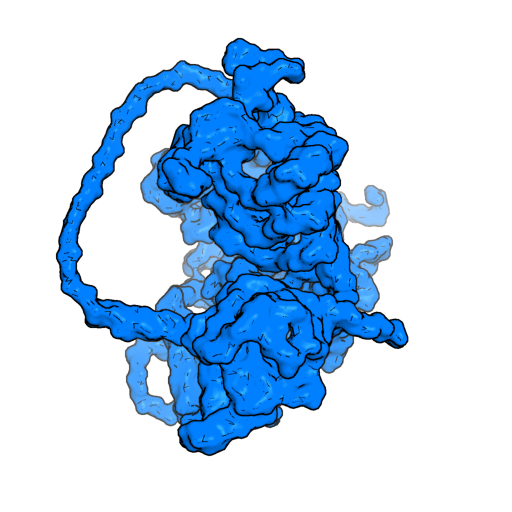GLN A 1 289 ? -28.106 -4.025 -0.971 1.00 87.69 289 GLN A O 1
ATOM 2211 N N . HIS A 1 290 ? -25.918 -4.098 -1.466 1.00 89.12 290 HIS A N 1
ATOM 2212 C CA . HIS A 1 290 ? -25.589 -5.195 -0.552 1.00 89.12 290 HIS A CA 1
ATOM 2213 C C . HIS A 1 290 ? -25.873 -4.844 0.915 1.00 89.12 290 HIS A C 1
ATOM 2215 O O . HIS A 1 290 ? -26.436 -5.650 1.659 1.00 89.12 290 HIS A O 1
ATOM 2221 N N . LEU A 1 291 ? -25.512 -3.634 1.350 1.00 89.88 291 LEU A N 1
ATOM 2222 C CA . LEU A 1 291 ? -25.788 -3.163 2.710 1.00 89.88 291 LEU A CA 1
ATOM 2223 C C . LEU A 1 291 ? -27.288 -2.947 2.954 1.00 89.88 291 LEU A C 1
ATOM 2225 O O . LEU A 1 291 ? -27.780 -3.327 4.017 1.00 89.88 291 LEU A O 1
ATOM 2229 N N . ASP A 1 292 ? -28.013 -2.399 1.972 1.00 88.44 292 ASP A N 1
ATOM 2230 C CA . ASP A 1 292 ? -29.475 -2.251 1.998 1.00 88.44 292 ASP A CA 1
ATOM 2231 C C . ASP A 1 292 ? -30.167 -3.615 2.150 1.00 88.44 292 ASP A C 1
ATOM 2233 O O . ASP A 1 292 ? -30.985 -3.799 3.050 1.00 88.44 292 ASP A O 1
ATOM 2237 N N . GLN A 1 293 ? -29.785 -4.607 1.340 1.00 88.81 293 GLN A N 1
ATOM 2238 C CA . GLN A 1 293 ? -30.337 -5.968 1.401 1.00 88.81 293 GLN A CA 1
ATOM 2239 C C . GLN A 1 293 ? -30.094 -6.649 2.753 1.00 88.81 293 GLN A C 1
ATOM 2241 O O . GLN A 1 293 ? -30.930 -7.418 3.226 1.00 88.81 293 GLN A O 1
ATOM 2246 N N . ARG A 1 294 ? -28.963 -6.354 3.403 1.00 89.38 294 ARG A N 1
ATOM 2247 C CA . ARG A 1 294 ? -28.629 -6.891 4.730 1.00 89.38 294 ARG A CA 1
ATOM 2248 C C . ARG A 1 294 ? -29.218 -6.077 5.887 1.00 89.38 294 ARG A C 1
ATOM 2250 O O . ARG A 1 294 ? -29.081 -6.507 7.040 1.00 89.38 294 ARG A O 1
ATOM 2257 N N . GLY A 1 295 ? -29.882 -4.955 5.598 1.00 88.81 295 GLY A N 1
ATOM 2258 C CA . GLY A 1 295 ? -30.536 -4.086 6.575 1.00 88.81 295 GLY A CA 1
ATOM 2259 C C . GLY A 1 295 ? -29.563 -3.279 7.434 1.00 88.81 295 GLY A C 1
ATOM 2260 O O . GLY A 1 295 ? -29.810 -3.115 8.624 1.00 88.81 295 GLY A O 1
ATOM 2261 N N . PHE A 1 296 ? -28.434 -2.838 6.873 1.00 89.62 296 PHE A N 1
ATOM 2262 C CA . PHE A 1 296 ? -27.472 -1.991 7.582 1.00 89.62 296 PHE A CA 1
ATOM 2263 C C . PHE A 1 296 ? -27.826 -0.508 7.458 1.00 89.62 296 PHE A C 1
ATOM 2265 O O . PHE A 1 296 ? -27.926 0.019 6.346 1.00 89.62 296 PHE A O 1
ATOM 2272 N N . THR A 1 297 ? -27.900 0.193 8.592 1.00 89.31 297 THR A N 1
ATOM 2273 C CA . THR A 1 297 ? -27.890 1.659 8.615 1.00 89.31 297 THR A CA 1
ATOM 2274 C C . THR A 1 297 ? -26.516 2.141 8.165 1.00 89.31 297 THR A C 1
ATOM 2276 O O . THR A 1 297 ? -25.504 1.800 8.776 1.00 89.31 297 THR A O 1
ATOM 2279 N N . ARG A 1 298 ? -26.452 2.944 7.101 1.00 90.12 298 ARG A N 1
ATOM 2280 C CA . ARG A 1 298 ? -25.189 3.518 6.615 1.00 90.12 298 ARG A CA 1
ATOM 2281 C C . ARG A 1 298 ? -24.965 4.880 7.243 1.00 90.12 298 ARG A C 1
ATOM 2283 O O . ARG A 1 298 ? -25.817 5.758 7.120 1.00 90.12 298 ARG A O 1
ATOM 2290 N N . VAL A 1 299 ? -23.815 5.073 7.870 1.00 85.44 299 VAL A N 1
ATOM 2291 C CA . VAL A 1 299 ? -23.444 6.338 8.500 1.00 85.44 299 VAL A CA 1
ATOM 2292 C C . VAL A 1 299 ? -22.091 6.779 7.987 1.00 85.44 299 VAL A C 1
ATOM 2294 O O . VAL A 1 299 ? -21.134 6.017 8.035 1.00 85.44 299 VAL A O 1
ATOM 2297 N N . GLY A 1 300 ? -21.999 8.017 7.523 1.00 80.12 300 GLY A N 1
ATOM 2298 C CA . GLY A 1 300 ? -20.741 8.609 7.084 1.00 80.12 300 GLY A CA 1
ATOM 2299 C C . GLY A 1 300 ? -20.682 10.089 7.421 1.00 80.12 300 GLY A C 1
ATOM 2300 O O . GLY A 1 300 ? -21.666 10.695 7.856 1.00 80.12 300 GLY A O 1
ATOM 2301 N N . ILE A 1 301 ? -19.509 10.676 7.225 1.00 70.94 301 ILE A N 1
ATOM 2302 C CA . ILE A 1 301 ? -19.332 12.123 7.333 1.00 70.94 301 ILE A CA 1
ATOM 2303 C C . ILE A 1 301 ? -19.709 12.706 5.979 1.00 70.94 301 ILE A C 1
ATOM 2305 O O . ILE A 1 301 ? -19.039 12.415 4.997 1.00 70.94 301 ILE A O 1
ATOM 2309 N N . ALA A 1 302 ? -20.783 13.487 5.898 1.00 61.91 302 ALA A N 1
ATOM 2310 C CA . ALA A 1 302 ? -21.242 14.057 4.633 1.00 61.91 302 ALA A CA 1
ATOM 2311 C C . ALA A 1 302 ? -20.928 15.554 4.549 1.00 61.91 302 ALA A C 1
ATOM 2313 O O . ALA A 1 302 ? -20.974 16.272 5.549 1.00 61.91 302 ALA A O 1
ATOM 2314 N N . GLN A 1 303 ? -20.637 16.040 3.342 1.00 54.50 303 GLN A N 1
ATOM 2315 C CA . GLN A 1 303 ? -20.433 17.464 3.073 1.00 54.50 303 GLN A CA 1
ATOM 2316 C C . GLN A 1 303 ? -21.796 18.163 2.932 1.00 54.50 303 GLN A C 1
ATOM 2318 O O . GLN A 1 303 ? -22.190 18.570 1.844 1.00 54.50 303 GLN A O 1
ATOM 2323 N N . THR A 1 304 ? -22.583 18.260 4.003 1.00 49.62 304 THR A N 1
ATOM 2324 C CA . THR A 1 304 ? -23.859 18.986 3.922 1.00 49.62 304 THR A CA 1
ATOM 2325 C C . THR A 1 304 ? -23.617 20.486 4.075 1.00 49.62 304 THR A C 1
ATOM 2327 O O . THR A 1 304 ? -23.057 20.912 5.081 1.00 49.62 304 THR A O 1
ATOM 2330 N N . GLN A 1 305 ? -24.104 21.290 3.124 1.00 43.88 305 GLN A N 1
ATOM 2331 C CA . GLN A 1 305 ? -24.184 22.755 3.250 1.00 43.88 305 GLN A CA 1
ATOM 2332 C C . GLN A 1 305 ? -25.259 23.224 4.255 1.00 43.88 305 GLN A C 1
ATOM 2334 O O . GLN A 1 305 ? -25.362 24.418 4.510 1.00 43.88 305 GLN A O 1
ATOM 2339 N N . ASN A 1 306 ? -26.034 22.300 4.841 1.00 42.56 306 ASN A N 1
ATOM 2340 C CA . ASN A 1 306 ? -27.112 22.594 5.785 1.00 42.56 306 ASN A CA 1
ATOM 2341 C C . ASN A 1 306 ? -26.834 21.966 7.164 1.00 42.56 306 ASN A C 1
ATOM 2343 O O . ASN A 1 306 ? -26.630 20.754 7.272 1.00 42.56 306 ASN A O 1
ATOM 2347 N N . ASP A 1 307 ? -26.890 22.799 8.205 1.00 43.72 307 ASP A N 1
ATOM 2348 C CA . ASP A 1 307 ? -26.601 22.566 9.637 1.00 43.72 307 ASP A CA 1
ATOM 2349 C C . ASP A 1 307 ? -27.520 21.546 10.364 1.00 43.72 307 ASP A C 1
ATOM 2351 O O . ASP A 1 307 ? -27.806 21.682 11.550 1.00 43.72 307 ASP A O 1
ATOM 2355 N N . SER A 1 308 ? -28.034 20.520 9.681 1.00 43.97 308 SER A N 1
ATOM 2356 C CA . SER A 1 308 ? -29.119 19.662 10.202 1.00 43.97 308 SER A CA 1
ATOM 2357 C C . SER A 1 308 ? -28.719 18.275 10.718 1.00 43.97 308 SER A C 1
ATOM 2359 O O . SER A 1 308 ? -29.602 17.515 11.109 1.00 43.97 308 SER A O 1
ATOM 2361 N N . GLY A 1 309 ? -27.436 17.901 10.733 1.00 47.47 309 GLY A N 1
ATOM 2362 C CA . GLY A 1 309 ? -27.049 16.570 11.216 1.00 47.47 309 GLY A CA 1
ATOM 2363 C C . GLY A 1 309 ? -26.517 16.537 12.642 1.00 47.47 309 GLY A C 1
ATOM 2364 O O . GLY A 1 309 ? -26.344 17.548 13.323 1.00 47.47 309 GLY A O 1
ATOM 2365 N N . VAL A 1 310 ? -26.340 15.310 13.123 1.00 49.62 310 VAL A N 1
ATOM 2366 C CA . VAL A 1 310 ? -26.096 15.014 14.534 1.00 49.62 310 VAL A CA 1
ATOM 2367 C C . VAL A 1 310 ? -24.596 15.059 14.824 1.00 49.62 310 VAL A C 1
ATOM 2369 O O . VAL A 1 310 ? -23.796 14.607 14.009 1.00 49.62 310 VAL A O 1
ATOM 2372 N N . SER A 1 311 ? -24.196 15.581 15.987 1.00 61.88 311 SER A N 1
ATOM 2373 C CA . SER A 1 311 ? -22.789 15.596 16.415 1.00 61.88 311 SER A CA 1
ATOM 2374 C C . SER A 1 311 ? -22.183 14.190 16.383 1.00 61.88 311 SER A C 1
ATOM 2376 O O . SER A 1 311 ? -22.753 13.264 16.964 1.00 61.88 311 SER A O 1
ATOM 2378 N N . PHE A 1 312 ? -21.005 14.025 15.768 1.00 67.88 312 PHE A N 1
ATOM 2379 C CA . PHE A 1 312 ? -20.325 12.722 15.723 1.00 67.88 312 PHE A CA 1
ATOM 2380 C C . PHE A 1 312 ? -19.953 12.177 17.113 1.00 67.88 312 PHE A C 1
ATOM 2382 O O . PHE A 1 312 ? -19.740 10.979 17.260 1.00 67.88 312 PHE A O 1
ATOM 2389 N N . PHE A 1 313 ? -19.926 13.028 18.141 1.00 60.12 313 PHE A N 1
ATOM 2390 C CA . PHE A 1 313 ? -19.729 12.617 19.533 1.00 60.12 313 PHE A CA 1
ATOM 2391 C C . PHE A 1 313 ? -20.971 11.961 20.166 1.00 60.12 313 PHE A C 1
ATOM 2393 O O . PHE A 1 313 ? -20.902 11.440 21.278 1.00 60.12 313 PHE A O 1
ATOM 2400 N N . SER A 1 314 ? -22.136 12.036 19.516 1.00 62.69 314 SER A N 1
ATOM 2401 C CA . SER A 1 314 ? -23.394 11.511 20.051 1.00 62.69 314 SER A CA 1
ATOM 2402 C C . SER A 1 314 ? -24.443 11.343 18.947 1.00 62.69 314 SER A C 1
ATOM 2404 O O . SER A 1 314 ? -25.409 12.104 18.886 1.00 62.69 314 SER A O 1
ATOM 2406 N N . ALA A 1 315 ? -24.284 10.327 18.098 1.00 67.50 315 ALA A N 1
ATOM 2407 C CA . ALA A 1 315 ? -25.271 9.975 17.079 1.00 67.50 315 ALA A CA 1
ATOM 2408 C C . ALA A 1 315 ? -26.165 8.807 17.553 1.00 67.50 315 ALA A C 1
ATOM 2410 O O . ALA A 1 315 ? -25.631 7.740 17.859 1.00 67.50 315 ALA A O 1
ATOM 2411 N N . PRO A 1 316 ? -27.509 8.954 17.599 1.00 67.69 316 PRO A N 1
ATOM 2412 C CA . PRO A 1 316 ? -28.418 7.878 18.009 1.00 67.69 316 PRO A CA 1
ATOM 2413 C C . PRO A 1 316 ? -28.232 6.580 17.214 1.00 67.69 316 PRO A C 1
ATOM 2415 O O . PRO A 1 316 ? -28.269 5.499 17.794 1.00 67.69 316 PRO A O 1
ATOM 2418 N N . CYS A 1 317 ? -27.946 6.697 15.913 1.00 74.31 317 CYS A N 1
ATOM 2419 C CA . CYS A 1 317 ? -27.706 5.568 15.014 1.00 74.31 317 CYS A CA 1
ATOM 2420 C C . CYS A 1 317 ? -26.455 4.743 15.363 1.00 74.31 317 CYS A C 1
ATOM 2422 O O . CYS A 1 317 ? -26.310 3.621 14.888 1.00 74.31 317 CYS A O 1
ATOM 2424 N N . PHE A 1 318 ? -25.548 5.231 16.221 1.00 80.50 318 PHE A N 1
ATOM 2425 C CA . PHE A 1 318 ? -24.413 4.423 16.690 1.00 80.50 318 PHE A CA 1
ATOM 2426 C C . PHE A 1 318 ? -24.852 3.224 17.542 1.00 80.50 318 PHE A C 1
ATOM 2428 O O . PHE A 1 318 ? -24.116 2.240 17.652 1.00 80.50 318 PHE A O 1
ATOM 2435 N N . CYS A 1 319 ? -26.059 3.280 18.104 1.00 77.75 319 CYS A N 1
ATOM 2436 C CA . CYS A 1 319 ? -26.668 2.186 18.849 1.00 77.75 319 CYS A CA 1
ATOM 2437 C C . CYS A 1 319 ? -27.410 1.175 17.958 1.00 77.75 319 CYS A C 1
ATOM 2439 O O . CYS A 1 319 ? -27.880 0.170 18.487 1.00 77.75 319 CYS A O 1
ATOM 2441 N N . ASP A 1 320 ? -27.524 1.413 16.646 1.00 75.94 320 ASP A N 1
ATOM 2442 C CA . ASP A 1 320 ? -28.224 0.501 15.736 1.00 75.94 320 ASP A CA 1
ATOM 2443 C C . ASP A 1 320 ? -27.552 -0.873 15.742 1.00 75.94 320 ASP A C 1
ATOM 2445 O O . ASP A 1 320 ? -26.324 -0.967 15.702 1.00 75.94 320 ASP A O 1
ATOM 2449 N N . GLU A 1 321 ? -28.350 -1.943 15.754 1.00 79.75 321 GLU A N 1
ATOM 2450 C CA . GLU A 1 321 ? -27.851 -3.324 15.772 1.00 79.75 321 GLU A CA 1
ATOM 2451 C C . GLU A 1 321 ? -26.960 -3.607 14.553 1.00 79.75 321 GLU A C 1
ATOM 2453 O O . GLU A 1 321 ? -25.881 -4.18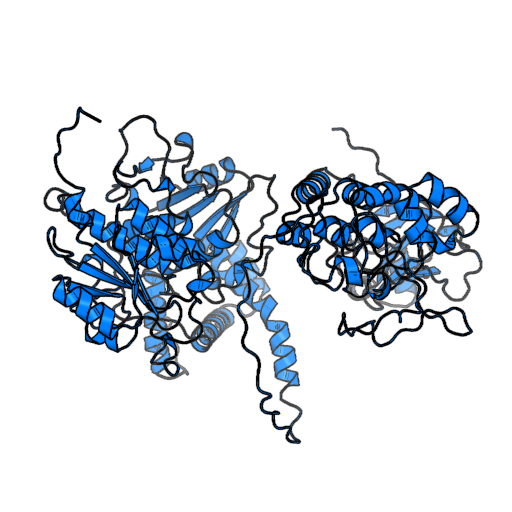0 14.696 1.00 79.75 321 GLU A O 1
ATOM 2458 N N . LYS A 1 322 ? -27.368 -3.128 13.369 1.00 86.25 322 LYS A N 1
ATOM 2459 C CA . LYS A 1 322 ? -26.630 -3.233 12.105 1.00 86.25 322 LYS A CA 1
ATOM 2460 C C . LYS A 1 322 ? -26.228 -1.853 11.596 1.00 86.25 322 LYS A C 1
ATOM 2462 O O . LYS A 1 322 ? -27.036 -1.131 11.018 1.00 86.25 322 LYS A O 1
ATOM 2467 N N . LEU A 1 323 ? -24.956 -1.519 11.766 1.00 90.38 323 LEU A N 1
ATOM 2468 C CA . LEU A 1 323 ? -24.366 -0.233 11.413 1.00 90.38 323 LEU A CA 1
ATOM 2469 C C . LEU A 1 323 ? -23.207 -0.430 10.435 1.00 90.38 323 LEU A C 1
ATOM 2471 O O . LEU A 1 323 ? -22.329 -1.259 10.668 1.00 90.38 323 LEU A O 1
ATOM 2475 N N . ALA A 1 324 ? -23.192 0.345 9.357 1.00 91.62 324 ALA A N 1
ATOM 2476 C CA . ALA A 1 324 ? -22.093 0.421 8.408 1.00 91.62 324 ALA A CA 1
ATOM 2477 C C . ALA A 1 324 ? -21.488 1.829 8.445 1.00 91.62 324 ALA A C 1
ATOM 2479 O O . ALA A 1 324 ? -22.135 2.794 8.038 1.00 91.62 324 ALA A O 1
ATOM 2480 N N . LEU A 1 325 ? -20.253 1.949 8.935 1.00 89.94 325 LEU A N 1
ATOM 2481 C CA . LEU A 1 325 ? -19.498 3.200 8.915 1.00 89.94 325 LEU A CA 1
ATOM 2482 C C . LEU A 1 325 ? -18.833 3.375 7.554 1.00 89.94 325 LEU A C 1
ATOM 2484 O O . LEU A 1 325 ? -17.935 2.613 7.212 1.00 89.94 325 LEU A O 1
ATOM 2488 N N . TRP A 1 326 ? -19.261 4.376 6.795 1.00 87.94 326 TRP A N 1
ATOM 2489 C CA . TRP A 1 326 ? -18.771 4.665 5.455 1.00 87.94 326 TRP A CA 1
ATOM 2490 C C . TRP A 1 326 ? -17.804 5.842 5.468 1.00 87.94 326 TRP A C 1
ATOM 2492 O O . TRP A 1 326 ? -18.140 6.935 5.929 1.00 87.94 326 TRP A O 1
ATOM 2502 N N . LEU A 1 327 ? -16.612 5.622 4.917 1.00 81.62 327 LEU A N 1
ATOM 2503 C CA . LEU A 1 327 ? -15.580 6.634 4.745 1.00 81.62 327 LEU A CA 1
ATOM 2504 C C . LEU A 1 327 ? -15.068 6.664 3.304 1.00 81.62 327 LEU A C 1
ATOM 2506 O O . LEU A 1 327 ? -14.766 5.620 2.728 1.00 81.62 327 LEU A O 1
ATOM 2510 N N . SER A 1 328 ? -14.911 7.873 2.761 1.00 77.44 328 SER A N 1
ATOM 2511 C CA . SER A 1 328 ? -14.199 8.103 1.500 1.00 77.44 328 SER A CA 1
ATOM 2512 C C . SER A 1 328 ? -12.786 8.597 1.784 1.00 77.44 328 SER A C 1
ATOM 2514 O O . SER A 1 328 ? -12.596 9.636 2.421 1.00 77.44 328 SER A O 1
ATOM 2516 N N . CYS A 1 329 ? -11.781 7.853 1.323 1.00 68.75 329 CYS A N 1
ATOM 2517 C CA . CYS A 1 329 ? -10.374 8.185 1.541 1.00 68.75 329 CYS A CA 1
ATOM 2518 C C . CYS A 1 329 ? -9.872 9.323 0.636 1.00 68.75 329 CYS A C 1
ATOM 2520 O O . CYS A 1 329 ? -8.824 9.898 0.923 1.00 68.75 329 CYS A O 1
ATOM 2522 N N . ASN A 1 330 ? -10.616 9.687 -0.415 1.00 64.25 330 ASN A N 1
ATOM 2523 C CA . ASN A 1 330 ? -10.247 10.770 -1.334 1.00 64.25 330 ASN A CA 1
ATOM 2524 C C . ASN A 1 330 ? -10.625 12.168 -0.812 1.00 64.25 330 ASN A C 1
ATOM 2526 O O . ASN A 1 330 ? -9.957 13.148 -1.140 1.00 64.25 330 ASN A O 1
ATOM 2530 N N . SER A 1 331 ? -11.705 12.283 -0.037 1.00 59.59 331 SER A N 1
ATOM 2531 C CA . SER A 1 331 ? -12.280 13.578 0.361 1.00 59.59 331 SER A CA 1
ATOM 2532 C C . SER A 1 331 ? -12.572 13.689 1.860 1.00 59.59 331 SER A C 1
ATOM 2534 O O . SER A 1 331 ? -12.930 14.773 2.311 1.00 59.59 331 SER A O 1
ATOM 2536 N N . SER A 1 332 ? -12.466 12.598 2.631 1.00 60.28 332 SER A N 1
ATOM 2537 C CA . SER A 1 332 ? -12.993 12.464 4.005 1.00 60.28 332 SER A CA 1
ATOM 2538 C C . SER A 1 332 ? -14.516 12.639 4.126 1.00 60.28 332 SER A C 1
ATOM 2540 O O . SER A 1 332 ? -15.056 12.471 5.220 1.00 60.28 332 SER A O 1
ATOM 2542 N N . TYR A 1 333 ? -15.211 12.937 3.021 1.00 65.44 333 TYR A N 1
ATOM 2543 C CA . TYR A 1 333 ? -16.649 13.161 2.954 1.00 65.44 333 TYR A CA 1
ATOM 2544 C C . TYR A 1 333 ? -17.304 12.158 2.005 1.00 65.44 333 TYR A C 1
ATOM 2546 O O . TYR A 1 333 ? -16.894 12.000 0.860 1.00 65.44 333 TYR A O 1
ATOM 2554 N N . VAL A 1 334 ? -18.369 11.518 2.462 1.00 64.69 334 VAL A N 1
ATOM 2555 C CA . VAL A 1 334 ? -19.208 10.641 1.647 1.00 64.69 334 VAL A CA 1
ATOM 2556 C C . VAL A 1 334 ? -20.349 11.466 1.057 1.00 64.69 334 VAL A C 1
ATOM 2558 O O . VAL A 1 334 ? -20.865 12.384 1.703 1.00 64.69 334 VAL A O 1
ATOM 2561 N N . ASN A 1 335 ? -20.762 11.148 -0.170 1.00 71.06 335 ASN A N 1
ATOM 2562 C CA . ASN A 1 335 ? -21.974 11.730 -0.738 1.00 71.06 335 ASN A CA 1
ATOM 2563 C C . ASN A 1 335 ? -23.167 11.419 0.190 1.00 71.06 335 ASN A C 1
ATOM 2565 O O . ASN A 1 335 ? -23.406 10.261 0.537 1.00 71.06 335 ASN A O 1
ATOM 2569 N N . ALA A 1 336 ? -23.906 12.457 0.596 1.00 66.31 336 ALA A N 1
ATOM 2570 C CA . ALA A 1 336 ? -25.037 12.340 1.514 1.00 66.31 336 ALA A CA 1
ATOM 2571 C C . ALA A 1 336 ? -26.099 11.337 1.024 1.00 66.31 336 ALA A C 1
ATOM 2573 O O . ALA A 1 336 ? -26.744 10.690 1.840 1.00 66.31 336 ALA A O 1
ATOM 2574 N N . GLU A 1 337 ? -26.239 11.151 -0.291 1.00 73.75 337 GLU A N 1
ATOM 2575 C CA . GLU A 1 337 ? -27.183 10.200 -0.895 1.00 73.75 337 GLU A CA 1
ATOM 2576 C C . GLU A 1 337 ? -26.806 8.722 -0.685 1.00 73.75 337 GLU A C 1
ATOM 2578 O O . GLU A 1 337 ? -27.632 7.828 -0.889 1.00 73.75 337 GLU A O 1
ATOM 2583 N N . LEU A 1 338 ? -25.559 8.444 -0.298 1.00 75.12 338 LEU A N 1
ATOM 2584 C CA . LEU A 1 338 ? -25.063 7.087 -0.057 1.00 75.12 338 LEU A CA 1
ATOM 2585 C C . LEU A 1 338 ? -25.297 6.628 1.384 1.00 75.12 338 LEU A C 1
ATOM 2587 O O . LEU A 1 338 ? -25.321 5.423 1.649 1.00 75.12 338 LEU A O 1
ATOM 2591 N N . VAL A 1 339 ? -25.499 7.562 2.314 1.00 78.94 339 VAL A N 1
ATOM 2592 C CA . VAL A 1 339 ? -25.639 7.280 3.745 1.00 78.94 339 VAL A CA 1
ATOM 2593 C C . VAL A 1 339 ? -27.085 7.464 4.201 1.00 78.94 339 VAL A C 1
ATOM 2595 O O . VAL A 1 339 ? -27.792 8.359 3.759 1.00 78.94 339 VAL A O 1
ATOM 2598 N N . SER A 1 340 ? -27.537 6.599 5.107 1.00 78.38 340 SER A N 1
ATOM 2599 C CA . SER A 1 340 ? -28.852 6.697 5.751 1.00 78.38 340 SER A CA 1
ATOM 2600 C C . SER A 1 340 ? -28.891 7.828 6.783 1.00 78.38 340 SER A C 1
ATOM 2602 O O . SER A 1 340 ? -29.955 8.339 7.123 1.00 78.38 340 SER A O 1
ATOM 2604 N N . SER A 1 341 ? -27.736 8.201 7.333 1.00 75.38 341 SER A N 1
ATOM 2605 C CA . SER A 1 341 ? -27.582 9.325 8.255 1.00 75.38 341 SER A CA 1
ATOM 2606 C C . SER A 1 341 ? -26.188 9.929 8.128 1.00 75.38 341 SER A C 1
ATOM 2608 O O . SER A 1 341 ? -25.196 9.211 8.003 1.00 75.38 341 SER A O 1
ATOM 2610 N N . SER A 1 342 ? -26.105 11.254 8.191 1.00 71.12 342 SER A N 1
ATOM 2611 C CA . SER A 1 342 ? -24.839 11.984 8.229 1.00 71.12 342 SER A CA 1
ATOM 2612 C C . SER A 1 342 ? -24.512 12.419 9.652 1.00 71.12 342 SER A C 1
ATOM 2614 O O . SER A 1 342 ? -25.383 12.947 10.350 1.00 71.12 342 SER A O 1
ATOM 2616 N N . VAL A 1 343 ? -23.255 12.257 10.056 1.00 71.62 343 VAL A N 1
ATOM 2617 C CA . VAL A 1 343 ? -22.740 12.862 11.290 1.00 71.62 343 VAL A CA 1
ATOM 2618 C C . VAL A 1 343 ? -21.937 14.117 10.976 1.00 71.62 343 VAL A C 1
ATOM 2620 O O . VAL A 1 343 ? -21.155 14.152 10.021 1.00 71.62 343 VAL A O 1
ATOM 2623 N N . HIS A 1 344 ? -22.124 15.144 11.799 1.00 65.25 344 HIS A N 1
ATOM 2624 C CA . HIS A 1 344 ? -21.458 16.431 11.663 1.00 65.25 344 HIS A CA 1
ATOM 2625 C C . HIS A 1 344 ? -20.256 16.501 12.577 1.00 65.25 344 HIS A C 1
ATOM 2627 O O . HIS A 1 344 ? -20.295 16.111 13.748 1.00 65.25 344 HIS A O 1
ATOM 2633 N N . VAL A 1 345 ? -19.197 17.083 12.033 1.00 59.41 345 VAL A N 1
ATOM 2634 C CA . VAL A 1 345 ? -18.043 17.508 12.804 1.00 59.41 345 VAL A CA 1
ATOM 2635 C C . VAL A 1 345 ? -18.273 18.960 13.241 1.00 59.41 345 VAL A C 1
ATOM 2637 O O . VAL A 1 345 ? -18.544 19.798 12.381 1.00 59.41 345 VAL A O 1
ATOM 2640 N N . PRO A 1 346 ? -18.189 19.294 14.543 1.00 50.16 346 PRO A N 1
ATOM 2641 C CA . PRO A 1 346 ? -18.343 20.665 15.019 1.00 50.16 346 PRO A CA 1
ATOM 2642 C C . PRO A 1 346 ? -17.354 21.608 14.327 1.00 50.16 346 PRO A C 1
ATOM 2644 O O . PRO A 1 346 ? -16.195 21.249 14.133 1.00 50.16 346 PRO A O 1
ATOM 2647 N N . SER A 1 347 ? -17.775 22.843 14.035 1.00 46.38 347 SER A N 1
ATOM 2648 C CA . SER A 1 347 ? -16.986 23.841 13.289 1.00 46.38 347 SER A CA 1
ATOM 2649 C C . SER A 1 347 ? -15.621 24.186 13.906 1.00 46.38 347 SER A C 1
ATOM 2651 O O . SER A 1 347 ? -14.755 24.711 13.209 1.00 46.38 347 SER A O 1
ATOM 2653 N N . ALA A 1 348 ? -15.425 23.906 15.200 1.00 38.66 348 ALA A N 1
ATOM 2654 C CA . ALA A 1 348 ? -14.156 24.080 15.907 1.00 38.66 348 ALA A CA 1
ATOM 2655 C C . ALA A 1 348 ? -13.138 22.960 15.610 1.00 38.66 348 ALA A C 1
ATOM 2657 O O . ALA A 1 348 ? -11.938 23.200 15.671 1.00 38.66 348 ALA A O 1
ATOM 2658 N N . ALA A 1 349 ? -13.601 21.764 15.232 1.00 45.44 349 ALA A N 1
ATOM 2659 C CA . ALA A 1 349 ? -12.762 20.646 14.827 1.00 45.44 349 ALA A CA 1
ATOM 2660 C C . ALA A 1 349 ? -12.744 20.568 13.295 1.00 45.44 349 ALA A C 1
ATOM 2662 O O . ALA A 1 349 ? -13.584 19.923 12.675 1.00 45.44 349 ALA A O 1
ATOM 2663 N N . LYS A 1 350 ? -11.782 21.223 12.639 1.00 50.81 350 LYS A N 1
ATOM 2664 C CA . LYS A 1 350 ? -11.552 21.047 11.192 1.00 50.81 350 LYS A CA 1
ATOM 2665 C C . LYS A 1 350 ? -10.958 19.653 10.919 1.00 50.81 350 LYS A C 1
ATOM 2667 O O . LYS A 1 350 ? -9.791 19.523 10.567 1.00 50.81 350 LYS A O 1
ATOM 2672 N N . VAL A 1 351 ? -11.758 18.596 11.077 1.00 50.19 351 VAL A N 1
ATOM 2673 C CA . VAL A 1 351 ? -11.377 17.176 10.899 1.00 50.19 351 VAL A CA 1
ATOM 2674 C C . VAL A 1 351 ? -10.918 16.842 9.477 1.00 50.19 351 VAL A C 1
ATOM 2676 O O . VAL A 1 351 ? -10.249 15.833 9.292 1.00 50.19 351 VAL A O 1
ATOM 2679 N N . ALA A 1 352 ? -11.134 17.727 8.498 1.00 50.44 352 ALA A N 1
ATOM 2680 C CA . ALA A 1 352 ? -10.471 17.651 7.192 1.00 50.44 352 ALA A CA 1
ATOM 2681 C C . ALA A 1 352 ? -8.928 17.547 7.296 1.00 50.44 352 ALA A C 1
ATOM 2683 O O . ALA A 1 352 ? -8.281 17.100 6.354 1.00 50.44 352 ALA A O 1
ATOM 2684 N N . GLY A 1 353 ? -8.332 17.932 8.434 1.00 57.47 353 GLY A N 1
ATOM 2685 C CA . GLY A 1 353 ? -6.909 17.739 8.717 1.00 57.47 353 GLY A CA 1
ATOM 2686 C C . GLY A 1 353 ? -6.516 16.366 9.286 1.00 57.47 353 GLY A C 1
ATOM 2687 O O . GLY A 1 353 ? -5.332 16.029 9.231 1.00 57.47 353 GLY A O 1
ATOM 2688 N N . LEU A 1 354 ? -7.444 15.566 9.833 1.00 69.88 354 LEU A N 1
ATOM 2689 C CA . LEU A 1 354 ? -7.123 14.233 10.363 1.00 69.88 354 LEU A CA 1
ATOM 2690 C C . LEU A 1 354 ? -6.817 13.261 9.220 1.00 69.88 354 LEU A C 1
ATOM 2692 O O . LEU A 1 354 ? -7.494 13.242 8.196 1.00 69.88 354 LEU A O 1
ATOM 2696 N N . ALA A 1 355 ? -5.822 12.396 9.424 1.00 78.31 355 ALA A N 1
ATOM 2697 C CA . ALA A 1 355 ? -5.654 11.236 8.555 1.00 78.31 355 ALA A CA 1
ATOM 2698 C C . ALA A 1 355 ? -6.891 10.333 8.658 1.00 78.31 355 ALA A C 1
ATOM 2700 O O . ALA A 1 355 ? -7.409 10.119 9.758 1.00 78.31 355 ALA A O 1
ATOM 2701 N N . ILE A 1 356 ? -7.332 9.762 7.535 1.00 79.50 356 ILE A N 1
ATOM 2702 C CA . ILE A 1 356 ? -8.558 8.955 7.470 1.00 79.50 356 ILE A CA 1
ATOM 2703 C C . ILE A 1 356 ? -8.525 7.765 8.442 1.00 79.50 356 ILE A C 1
ATOM 2705 O O . ILE A 1 356 ? -9.530 7.450 9.073 1.00 79.50 356 ILE A O 1
ATOM 2709 N N . SER A 1 357 ? -7.347 7.172 8.673 1.00 81.62 357 SER A N 1
ATOM 2710 C CA . SER A 1 357 ? -7.168 6.113 9.673 1.00 81.62 357 SER A CA 1
ATOM 2711 C C . SER A 1 357 ? -7.442 6.573 11.107 1.00 81.62 357 SER A C 1
ATOM 2713 O O . SER A 1 357 ? -7.957 5.806 11.915 1.00 81.62 357 SER A O 1
ATOM 2715 N N . ASN A 1 358 ? -7.087 7.817 11.438 1.00 86.69 358 ASN A N 1
ATOM 2716 C CA . ASN A 1 358 ? -7.283 8.383 12.772 1.00 86.69 358 ASN A CA 1
ATOM 2717 C C . ASN A 1 358 ? -8.742 8.779 12.974 1.00 86.69 358 ASN A C 1
ATOM 2719 O O . ASN A 1 358 ? -9.311 8.501 14.025 1.00 86.69 358 ASN A O 1
ATOM 2723 N N . LEU A 1 359 ? -9.347 9.384 11.951 1.00 82.94 359 LEU A N 1
ATOM 2724 C CA . LEU A 1 359 ? -10.773 9.677 11.932 1.00 82.94 359 LEU A CA 1
ATOM 2725 C C . LEU A 1 359 ? -11.595 8.401 12.139 1.00 82.94 359 LEU A C 1
ATOM 2727 O O . LEU A 1 359 ? -12.485 8.364 12.985 1.00 82.94 359 LEU A O 1
ATOM 2731 N N . MET A 1 360 ? -11.229 7.329 11.435 1.00 86.38 360 MET A N 1
ATOM 2732 C CA . MET A 1 360 ? -11.878 6.038 11.592 1.00 86.38 360 MET A CA 1
ATOM 2733 C C . MET A 1 360 ? -11.750 5.484 13.012 1.00 86.38 360 MET A C 1
ATOM 2735 O O . MET A 1 360 ? -12.727 5.017 13.592 1.00 86.38 360 MET A O 1
ATOM 2739 N N . ALA A 1 361 ? -10.552 5.563 13.594 1.00 88.56 361 ALA A N 1
ATOM 2740 C CA . ALA A 1 361 ? -10.318 5.116 14.960 1.00 88.56 361 ALA A CA 1
ATOM 2741 C C . ALA A 1 361 ? -11.191 5.880 15.972 1.00 88.56 361 ALA A C 1
ATOM 2743 O O . ALA A 1 361 ? -11.771 5.260 16.858 1.00 88.56 361 ALA A O 1
ATOM 2744 N N . VAL A 1 362 ? -11.349 7.199 15.802 1.00 86.38 362 VAL A N 1
ATOM 2745 C CA . VAL A 1 362 ? -12.242 8.030 16.630 1.00 86.38 362 VAL A CA 1
ATOM 2746 C C . VAL A 1 362 ? -13.706 7.602 16.476 1.00 86.38 362 VAL A C 1
ATOM 2748 O O . VAL A 1 362 ? -14.399 7.444 17.478 1.00 86.38 362 VAL A O 1
ATOM 2751 N N . MET A 1 363 ? -14.176 7.361 15.247 1.00 85.69 363 MET A N 1
ATOM 2752 C CA . MET A 1 363 ? -15.554 6.915 15.003 1.00 85.69 363 MET A CA 1
ATOM 2753 C C . MET A 1 363 ? -15.835 5.532 15.601 1.00 85.69 363 MET A C 1
ATOM 2755 O O . MET A 1 363 ? -16.868 5.339 16.236 1.00 85.69 363 MET A O 1
ATOM 2759 N N . LEU A 1 364 ? -14.915 4.577 15.442 1.00 88.25 364 LEU A N 1
ATOM 2760 C CA . LEU A 1 364 ? -15.039 3.240 16.030 1.00 88.25 364 LEU A CA 1
ATOM 2761 C C . LEU A 1 364 ? -15.051 3.280 17.559 1.00 88.25 364 LEU A C 1
ATOM 2763 O O . LEU A 1 364 ? -15.845 2.576 18.188 1.00 88.25 364 LEU A O 1
ATOM 2767 N N . ALA A 1 365 ? -14.202 4.121 18.148 1.00 87.62 365 ALA A N 1
ATOM 2768 C CA . ALA A 1 365 ? -14.161 4.344 19.584 1.00 87.62 365 ALA A CA 1
ATOM 2769 C C . ALA A 1 365 ? -15.512 4.890 20.085 1.00 87.62 365 ALA A C 1
ATOM 2771 O O . ALA A 1 365 ? -16.081 4.361 21.040 1.00 87.62 365 ALA A O 1
ATOM 2772 N N . GLU A 1 366 ? -16.090 5.869 19.383 1.00 84.62 366 GLU A N 1
ATOM 2773 C CA . GLU A 1 366 ? -17.400 6.418 19.743 1.00 84.62 366 GLU A CA 1
ATOM 2774 C C . GLU A 1 366 ? -18.561 5.435 19.571 1.00 84.62 366 GLU A C 1
ATOM 2776 O O . GLU A 1 366 ? -19.400 5.310 20.464 1.00 84.62 366 GLU A O 1
ATOM 2781 N N . VAL A 1 367 ? -18.599 4.669 18.478 1.00 84.81 367 VAL A N 1
ATOM 2782 C CA . VAL A 1 367 ? -19.600 3.602 18.310 1.00 84.81 367 VAL A CA 1
ATOM 2783 C C . VAL A 1 367 ? -19.502 2.589 19.450 1.00 84.81 367 VAL A C 1
ATOM 2785 O O . VAL A 1 367 ? -20.513 2.214 20.046 1.00 84.81 367 VAL A O 1
ATOM 2788 N N . THR A 1 368 ? -18.281 2.190 19.806 1.00 81.94 368 THR A N 1
ATOM 2789 C CA . THR A 1 368 ? -18.024 1.234 20.889 1.00 81.94 368 THR A CA 1
ATOM 2790 C C . THR A 1 368 ? -18.494 1.766 22.244 1.00 81.94 368 THR A C 1
ATOM 2792 O O . THR A 1 368 ? -19.120 1.017 23.004 1.00 81.94 368 THR A O 1
ATOM 2795 N N . ARG A 1 369 ? -18.270 3.061 22.516 1.00 82.44 369 ARG A N 1
ATOM 2796 C CA . ARG A 1 369 ? -18.767 3.761 23.709 1.00 82.44 369 ARG A CA 1
ATOM 2797 C C . ARG A 1 369 ? -20.296 3.812 23.736 1.00 82.44 369 ARG A C 1
ATOM 2799 O O . ARG A 1 369 ? -20.897 3.453 24.750 1.00 82.44 369 ARG A O 1
ATOM 2806 N N . CYS A 1 370 ? -20.934 4.215 22.635 1.00 78.00 370 CYS A N 1
ATOM 2807 C CA . CYS A 1 370 ? -22.394 4.295 22.518 1.00 78.00 370 CYS A CA 1
ATOM 2808 C C . CYS A 1 370 ? -23.072 2.935 22.725 1.00 78.00 370 CYS A C 1
ATOM 2810 O O . CYS A 1 370 ? -24.066 2.849 23.446 1.00 78.00 370 CYS A O 1
ATOM 2812 N N . ARG A 1 371 ? -22.492 1.862 22.173 1.00 76.69 371 ARG A N 1
ATOM 2813 C CA . ARG A 1 371 ? -22.993 0.484 22.309 1.00 76.69 371 ARG A CA 1
ATOM 2814 C C . ARG A 1 371 ? -22.772 -0.135 23.694 1.00 76.69 371 ARG A C 1
ATOM 2816 O O . ARG A 1 371 ? -23.224 -1.252 23.921 1.00 76.69 371 ARG A O 1
ATOM 2823 N N . LYS A 1 372 ? -22.103 0.566 24.625 1.00 66.94 372 LYS A N 1
ATOM 2824 C CA . LYS A 1 372 ? -21.779 0.083 25.986 1.00 66.94 372 LYS A CA 1
ATOM 2825 C C . LYS A 1 372 ? -21.148 -1.314 25.982 1.00 66.94 372 LYS A C 1
ATOM 2827 O O . LYS A 1 372 ? -21.449 -2.145 26.838 1.00 66.94 372 LYS A O 1
ATOM 2832 N N . THR A 1 373 ? -20.293 -1.578 24.998 1.00 57.16 373 THR A N 1
ATOM 2833 C CA . THR A 1 373 ? -19.644 -2.884 24.843 1.00 57.16 373 THR A CA 1
ATOM 2834 C C . THR A 1 373 ? -18.890 -3.217 26.133 1.00 57.16 373 THR A C 1
ATOM 2836 O O . THR A 1 373 ? -18.090 -2.409 26.599 1.00 57.16 373 THR A O 1
ATOM 2839 N N . THR A 1 374 ? -19.171 -4.366 26.752 1.00 51.06 374 THR A N 1
ATOM 2840 C CA . THR A 1 374 ? -18.477 -4.782 27.979 1.00 51.06 374 THR A CA 1
ATOM 2841 C C . THR A 1 374 ? -17.036 -5.149 27.653 1.00 51.06 374 THR A C 1
ATOM 2843 O O . THR A 1 374 ? -16.778 -5.915 26.725 1.00 51.06 374 THR A O 1
ATOM 2846 N N . TYR A 1 375 ? -16.097 -4.604 28.425 1.00 52.94 375 TYR A N 1
ATOM 2847 C CA . TYR A 1 375 ? -14.669 -4.798 28.198 1.00 52.94 375 TYR A CA 1
ATOM 2848 C C . TYR A 1 375 ? -14.122 -5.882 29.128 1.00 52.94 375 TYR A C 1
ATOM 2850 O O . TYR A 1 375 ? -14.423 -5.868 30.326 1.00 52.94 375 TYR A O 1
ATOM 2858 N N . PRO A 1 376 ? -13.305 -6.820 28.626 1.00 45.34 376 PRO A N 1
ATOM 2859 C CA . PRO A 1 376 ? -12.607 -7.746 29.498 1.00 45.34 376 PRO A CA 1
ATOM 2860 C C . PRO A 1 376 ? -11.564 -6.965 30.310 1.00 45.34 376 PRO A C 1
ATOM 2862 O O . PRO A 1 376 ? -10.780 -6.207 29.744 1.00 45.34 376 PRO A O 1
ATOM 2865 N N . GLN A 1 377 ? -11.539 -7.139 31.636 1.00 40.53 377 GLN A N 1
ATOM 2866 C CA . GLN A 1 377 ? -10.476 -6.557 32.461 1.00 40.53 377 GLN A CA 1
ATOM 2867 C C . GLN A 1 377 ? -9.116 -7.217 32.142 1.00 40.53 377 GLN A C 1
ATOM 2869 O O . GLN A 1 377 ? -9.004 -8.447 32.015 1.00 40.53 377 GLN A O 1
ATOM 2874 N N . GLY A 1 378 ? -8.084 -6.376 32.012 1.00 40.97 378 GLY A N 1
ATOM 2875 C CA . GLY A 1 378 ? -6.695 -6.744 31.709 1.00 40.97 378 GLY A CA 1
ATOM 2876 C C . GLY A 1 378 ? -6.303 -6.512 30.244 1.00 40.97 378 GLY A C 1
ATOM 2877 O O . GLY A 1 378 ? -7.139 -6.613 29.352 1.00 40.97 378 GLY A O 1
ATOM 2878 N N . TYR A 1 379 ? -5.024 -6.217 30.005 1.00 38.16 379 TYR A N 1
ATOM 2879 C CA . TYR A 1 379 ? -4.431 -6.085 28.670 1.00 38.16 379 TYR A CA 1
ATOM 2880 C C . TYR A 1 379 ? -4.078 -7.459 28.079 1.00 38.16 379 TYR A C 1
ATOM 2882 O O . TYR A 1 379 ? -3.446 -8.276 28.753 1.00 38.16 379 TYR A O 1
ATOM 2890 N N . TRP A 1 380 ? -4.454 -7.708 26.818 1.00 48.50 380 TRP A N 1
ATOM 2891 C CA . TRP A 1 380 ? -4.208 -8.977 26.124 1.00 48.50 380 TRP A CA 1
ATOM 2892 C C . TRP A 1 380 ? -3.589 -8.745 24.749 1.00 48.50 380 TRP A C 1
ATOM 2894 O O . TRP A 1 380 ? -4.172 -8.121 23.865 1.00 48.50 380 TRP A O 1
ATOM 2904 N N . SER A 1 381 ? -2.421 -9.343 24.537 1.00 42.81 381 SER A N 1
ATOM 2905 C CA . SER A 1 381 ? -1.855 -9.557 23.211 1.00 42.81 381 SER A CA 1
ATOM 2906 C C . SER A 1 381 ? -1.607 -11.049 23.044 1.00 42.81 381 SER A C 1
ATOM 2908 O O . SER A 1 381 ? -0.804 -11.611 23.789 1.00 42.81 381 SER A O 1
ATOM 2910 N N . LEU A 1 382 ? -2.262 -11.691 22.076 1.00 43.12 382 LEU A N 1
ATOM 2911 C CA . LEU A 1 382 ? -1.956 -13.084 21.757 1.00 43.12 382 LEU A CA 1
ATOM 2912 C C . LEU A 1 382 ? -0.524 -13.164 21.217 1.00 43.12 382 LEU A C 1
ATOM 2914 O O . LEU A 1 382 ? -0.216 -12.617 20.156 1.00 43.12 382 LEU A O 1
ATOM 2918 N N . GLY A 1 383 ? 0.353 -13.860 21.934 1.00 42.12 383 GLY A N 1
ATOM 2919 C CA . GLY A 1 383 ? 1.689 -14.174 21.454 1.00 42.12 383 GLY A CA 1
ATOM 2920 C C . GLY A 1 383 ? 1.626 -15.060 20.207 1.00 42.12 383 GLY A C 1
ATOM 2921 O O . GLY A 1 383 ? 0.691 -15.836 20.007 1.00 42.12 383 GLY A O 1
ATOM 2922 N N . SER A 1 384 ? 2.662 -15.017 19.368 1.00 39.28 384 SER A N 1
ATOM 2923 C CA . SER A 1 384 ? 2.701 -15.802 18.120 1.00 39.28 384 SER A CA 1
ATOM 2924 C C . SER A 1 384 ? 2.536 -17.320 18.322 1.00 39.28 384 SER A C 1
ATOM 2926 O O . SER A 1 384 ? 2.145 -18.032 17.399 1.00 39.28 384 SER A O 1
ATOM 2928 N N . GLN A 1 385 ? 2.863 -17.855 19.504 1.00 39.31 385 GLN A N 1
ATOM 2929 C CA . GLN A 1 385 ? 2.627 -19.262 19.856 1.00 39.31 385 GLN A CA 1
ATOM 2930 C C . GLN A 1 385 ? 1.162 -19.544 20.213 1.00 39.31 385 GLN A C 1
ATOM 2932 O O . GLN A 1 385 ? 0.658 -20.612 19.880 1.00 39.31 385 GLN A O 1
ATOM 2937 N N . GLU A 1 386 ? 0.468 -18.588 20.826 1.00 46.06 386 GLU A N 1
ATOM 2938 C CA . GLU A 1 386 ? -0.936 -18.704 21.238 1.00 46.06 386 GLU A CA 1
ATOM 2939 C C . GLU A 1 386 ? -1.865 -18.611 20.024 1.00 46.06 386 GLU A C 1
ATOM 2941 O O . GLU A 1 386 ? -2.767 -19.433 19.875 1.00 46.06 386 GLU A O 1
ATOM 2946 N N . GLN A 1 387 ? -1.556 -17.707 19.085 1.00 43.97 387 GLN A N 1
ATOM 2947 C CA . GLN A 1 387 ? -2.220 -17.632 17.777 1.00 43.97 387 GLN A CA 1
ATOM 2948 C C . GLN A 1 387 ? -2.107 -18.962 17.015 1.00 43.97 387 GLN A C 1
ATOM 2950 O O . GLN A 1 387 ? -3.087 -19.461 16.464 1.00 43.97 387 GLN A O 1
ATOM 2955 N N . ARG A 1 388 ? -0.919 -19.585 17.030 1.00 42.78 388 ARG A N 1
ATOM 2956 C CA . ARG A 1 388 ? -0.684 -20.892 16.396 1.00 42.78 388 ARG A CA 1
ATOM 2957 C C . ARG A 1 388 ? -1.433 -22.023 17.102 1.00 42.78 388 ARG A C 1
ATOM 2959 O O . ARG A 1 388 ? -2.060 -22.837 16.430 1.00 42.78 388 ARG A O 1
ATOM 2966 N N . ALA A 1 389 ? -1.398 -22.074 18.433 1.00 40.56 389 ALA A N 1
ATOM 2967 C CA . ALA A 1 389 ? -2.082 -23.102 19.219 1.00 40.56 389 ALA A CA 1
ATOM 2968 C C . ALA A 1 389 ? -3.606 -23.078 19.013 1.00 40.56 389 ALA A C 1
ATOM 2970 O O . ALA A 1 389 ? -4.222 -24.136 18.896 1.00 40.56 389 ALA A O 1
ATOM 2971 N N . TYR A 1 390 ? -4.199 -21.888 18.894 1.00 43.97 390 TYR A N 1
ATOM 2972 C CA . TYR A 1 390 ? -5.620 -21.721 18.600 1.00 43.97 390 TYR A CA 1
ATOM 2973 C C . TYR A 1 390 ? -5.991 -22.231 17.202 1.00 43.97 390 TYR A C 1
ATOM 2975 O O . TYR A 1 390 ? -6.914 -23.032 17.070 1.00 43.97 390 TYR A O 1
ATOM 2983 N N . VAL A 1 391 ? -5.224 -21.861 16.168 1.00 43.84 391 VAL A N 1
ATOM 2984 C CA . VAL A 1 391 ? -5.436 -22.386 14.808 1.00 43.84 391 VAL A CA 1
ATOM 2985 C C . VAL A 1 391 ? -5.362 -23.916 14.802 1.00 43.84 391 VAL A C 1
ATOM 2987 O O . VAL A 1 391 ? -6.220 -24.573 14.218 1.00 43.84 391 VAL A O 1
ATOM 2990 N N . HIS A 1 392 ? -4.395 -24.503 15.513 1.00 40.84 392 HIS A N 1
ATOM 2991 C CA . HIS A 1 392 ? -4.281 -25.956 15.652 1.00 40.84 392 HIS A CA 1
ATOM 2992 C C . HIS A 1 392 ? -5.457 -26.597 16.403 1.00 40.84 392 HIS A C 1
ATOM 2994 O O . HIS A 1 392 ? -5.908 -27.668 15.999 1.00 40.84 392 HIS A O 1
ATOM 3000 N N . TRP A 1 393 ? -5.983 -25.962 17.453 1.00 40.81 393 TRP A N 1
ATOM 3001 C CA . TRP A 1 393 ? -7.158 -26.451 18.180 1.00 40.81 393 TRP A CA 1
ATOM 3002 C C . TRP A 1 393 ? -8.434 -26.372 17.335 1.00 40.81 393 TRP A C 1
ATOM 3004 O O . TRP A 1 393 ? -9.161 -27.358 17.256 1.00 40.81 393 TRP A O 1
ATOM 3014 N N . CYS A 1 394 ? -8.672 -25.263 16.626 1.00 39.28 394 CYS A N 1
ATOM 3015 C CA . CYS A 1 394 ? -9.794 -25.140 15.693 1.00 39.28 394 CYS A CA 1
ATOM 3016 C C . CYS A 1 394 ? -9.737 -26.217 14.611 1.00 39.28 394 CYS A C 1
ATOM 3018 O O . CYS A 1 394 ? -10.746 -26.858 14.339 1.00 39.28 394 CYS A O 1
ATOM 3020 N N . LEU A 1 395 ? -8.552 -26.469 14.046 1.00 40.34 395 LEU A N 1
ATOM 3021 C CA . LEU A 1 395 ? -8.339 -27.548 13.082 1.00 40.34 395 LEU A CA 1
ATOM 3022 C C . LEU A 1 395 ? -8.601 -28.932 13.701 1.00 40.34 395 LEU A C 1
ATOM 3024 O O . LEU A 1 395 ? -9.191 -29.781 13.042 1.00 40.34 395 LEU A O 1
ATOM 3028 N N . ALA A 1 396 ? -8.223 -29.157 14.963 1.00 35.59 396 ALA A N 1
ATOM 3029 C CA . ALA A 1 396 ? -8.433 -30.425 15.663 1.00 35.59 396 ALA A CA 1
ATOM 3030 C C . ALA A 1 396 ? -9.905 -30.681 16.042 1.00 35.59 396 ALA A C 1
ATOM 3032 O O . ALA A 1 396 ? -10.380 -31.809 15.923 1.00 35.59 396 ALA A O 1
ATOM 3033 N N . VAL A 1 397 ? -10.644 -29.650 16.464 1.00 38.06 397 VAL A N 1
ATOM 3034 C CA . VAL A 1 397 ? -12.090 -29.735 16.742 1.00 38.06 397 VAL A CA 1
ATOM 3035 C C . VAL A 1 397 ? -12.875 -29.966 15.449 1.00 38.06 397 VAL A C 1
ATOM 3037 O O . VAL A 1 397 ? -13.812 -30.762 15.435 1.00 38.06 397 VAL A O 1
ATOM 3040 N N . HIS A 1 398 ? -12.462 -29.336 14.346 1.00 38.41 398 HIS A N 1
ATOM 3041 C CA . HIS A 1 398 ? -13.097 -29.518 13.041 1.00 38.41 398 HIS A CA 1
ATOM 3042 C C . HIS A 1 398 ? -12.791 -30.893 12.425 1.00 38.41 398 HIS A C 1
ATOM 3044 O O . HIS A 1 398 ? -13.699 -31.567 11.943 1.00 38.41 398 HIS A O 1
ATOM 3050 N N . ALA A 1 399 ? -11.545 -31.367 12.539 1.00 35.75 399 ALA A N 1
ATOM 3051 C CA . ALA A 1 399 ? -11.139 -32.705 12.101 1.00 35.75 399 ALA A CA 1
ATOM 3052 C C . ALA A 1 399 ? -11.812 -33.838 12.901 1.00 35.75 399 ALA A C 1
ATOM 3054 O O . ALA A 1 399 ? -11.967 -34.940 12.386 1.00 35.75 399 ALA A O 1
ATOM 3055 N N . LYS A 1 400 ? -12.235 -33.580 14.148 1.00 37.91 400 LYS A N 1
ATOM 3056 C CA . LYS A 1 400 ? -13.022 -34.534 14.948 1.00 37.91 400 LYS A CA 1
ATOM 3057 C C . LYS A 1 400 ? -14.499 -34.612 14.543 1.00 37.91 400 LYS A C 1
ATOM 3059 O O . LYS A 1 400 ? -15.129 -35.616 14.856 1.00 37.91 400 LYS A O 1
ATOM 3064 N N . ARG A 1 401 ? -15.056 -33.587 13.884 1.00 40.53 401 ARG A N 1
ATOM 3065 C CA . ARG A 1 401 ? -16.467 -33.561 13.451 1.00 40.53 401 ARG A CA 1
ATOM 3066 C C . ARG A 1 401 ? -16.680 -34.024 12.005 1.00 40.53 401 ARG A C 1
ATOM 3068 O O . ARG A 1 401 ? -17.750 -34.544 11.721 1.00 40.53 401 ARG A O 1
ATOM 3075 N N . HIS A 1 402 ? -15.677 -33.911 11.127 1.00 40.78 402 HIS A N 1
ATOM 3076 C CA . HIS A 1 402 ? -15.814 -34.263 9.705 1.00 40.78 402 HIS A CA 1
ATOM 3077 C C . HIS A 1 402 ? -14.603 -35.084 9.216 1.00 40.78 402 HIS A C 1
ATOM 3079 O O . HIS A 1 402 ? -13.507 -34.535 9.082 1.00 40.78 402 HIS A O 1
ATOM 3085 N N . PRO A 1 403 ? -14.762 -36.397 8.955 1.00 42.78 403 PRO A N 1
ATOM 3086 C CA . PRO A 1 403 ? -13.650 -37.290 8.623 1.00 42.78 403 PRO A CA 1
ATOM 3087 C C . PRO A 1 403 ? -13.100 -37.112 7.196 1.00 42.78 403 PRO A C 1
ATOM 3089 O O . PRO A 1 403 ? -12.009 -37.606 6.910 1.00 42.78 403 PRO A O 1
ATOM 3092 N N . THR A 1 404 ? -13.801 -36.400 6.301 1.00 44.66 404 THR A N 1
ATOM 3093 C CA . THR A 1 404 ? -13.337 -36.124 4.930 1.00 44.66 404 THR A CA 1
ATOM 3094 C C . THR A 1 404 ? -13.578 -34.670 4.496 1.00 44.66 404 THR A C 1
ATOM 3096 O O . THR A 1 404 ? -14.570 -34.036 4.855 1.00 44.66 404 THR A O 1
ATOM 3099 N N . LEU A 1 405 ? -12.653 -34.140 3.681 1.00 38.62 405 LEU A N 1
ATOM 3100 C CA . LEU A 1 405 ? -12.693 -32.784 3.097 1.00 38.62 405 LEU A CA 1
ATOM 3101 C C . LEU A 1 405 ? -13.925 -32.550 2.201 1.00 38.62 405 LEU A C 1
ATOM 3103 O O . LEU A 1 405 ? -14.385 -31.422 2.049 1.00 38.62 405 LEU A O 1
ATOM 3107 N N . GLU A 1 406 ? -14.459 -33.622 1.626 1.00 38.44 406 GLU A N 1
ATOM 3108 C CA . GLU A 1 406 ? -15.588 -33.611 0.697 1.00 38.44 406 GLU A CA 1
ATOM 3109 C C . GLU A 1 406 ? -16.930 -33.443 1.430 1.00 38.44 406 GLU A C 1
ATOM 3111 O O . GLU A 1 406 ? -17.760 -32.639 1.007 1.00 38.44 406 GLU A O 1
ATOM 3116 N N . GLN A 1 407 ? -17.095 -34.079 2.600 1.00 41.97 407 GLN A N 1
ATOM 3117 C CA . GLN A 1 407 ? -18.248 -33.861 3.487 1.00 41.97 407 GLN A CA 1
ATOM 3118 C C . GLN A 1 407 ? -18.276 -32.434 4.049 1.00 41.97 407 GLN A C 1
ATOM 3120 O O . GLN A 1 407 ? -19.314 -31.778 4.010 1.00 41.97 407 GLN A O 1
ATOM 3125 N N . ALA A 1 408 ? -17.120 -31.916 4.481 1.00 39.91 408 ALA A N 1
ATOM 3126 C CA . ALA A 1 408 ? -17.000 -30.540 4.967 1.00 39.91 408 ALA A CA 1
ATOM 3127 C C . ALA A 1 408 ? -17.333 -29.500 3.877 1.00 39.91 408 ALA A C 1
ATOM 3129 O O . ALA A 1 408 ? -17.923 -28.462 4.164 1.00 39.91 408 ALA A O 1
ATOM 3130 N N . SER A 1 409 ? -16.994 -29.782 2.613 1.00 37.97 409 SER A N 1
ATOM 3131 C CA . SER A 1 409 ? -17.331 -28.916 1.477 1.00 37.97 409 SER A CA 1
ATOM 3132 C C . SER A 1 409 ? -18.820 -28.965 1.113 1.00 37.97 409 SER A C 1
ATOM 3134 O O . SER A 1 409 ? -19.378 -27.947 0.698 1.00 37.97 409 SER A O 1
ATOM 3136 N N . GLN A 1 410 ? -19.472 -30.124 1.238 1.00 40.16 410 GLN A N 1
ATOM 3137 C CA . GLN A 1 410 ? -20.893 -30.292 0.920 1.00 40.16 410 GLN A CA 1
ATOM 3138 C C . GLN A 1 410 ? -21.806 -29.653 1.978 1.00 40.16 410 GLN A C 1
ATOM 3140 O O . GLN A 1 410 ? -22.742 -28.948 1.611 1.00 40.16 410 GLN A O 1
ATOM 3145 N N . GLU A 1 411 ? -21.498 -29.786 3.271 1.00 39.84 411 GLU A N 1
ATOM 3146 C CA . GLU A 1 411 ? -22.258 -29.117 4.343 1.00 39.84 411 GLU A CA 1
ATOM 3147 C C . GLU A 1 411 ? -22.035 -27.593 4.352 1.00 39.84 411 GLU A C 1
ATOM 3149 O O . GLU A 1 411 ? -22.989 -26.829 4.501 1.00 39.84 411 GLU A O 1
ATOM 3154 N N . ALA A 1 412 ? -20.818 -27.121 4.049 1.00 35.28 412 ALA A N 1
ATOM 3155 C CA . ALA A 1 412 ? -20.528 -25.692 3.862 1.00 35.28 412 ALA A CA 1
ATOM 3156 C C . ALA A 1 412 ? -21.246 -25.060 2.654 1.00 35.28 412 ALA A C 1
ATOM 3158 O O . ALA A 1 412 ? -21.342 -23.836 2.553 1.00 35.28 412 ALA A O 1
ATOM 3159 N N . SER A 1 413 ? -21.734 -25.888 1.726 1.00 35.34 413 SER A N 1
ATOM 3160 C CA . SER A 1 413 ? -22.551 -25.457 0.588 1.00 35.34 413 SER A CA 1
ATOM 3161 C C . SER A 1 413 ? -24.043 -25.373 0.933 1.00 35.34 413 SER A C 1
ATOM 3163 O O . SER A 1 413 ? -24.789 -24.736 0.195 1.00 35.34 413 SER A O 1
ATOM 3165 N N . ALA A 1 414 ? -24.466 -25.989 2.043 1.00 37.44 414 ALA A N 1
ATOM 3166 C CA . ALA A 1 414 ? -25.856 -26.081 2.488 1.00 37.44 414 ALA A CA 1
ATOM 3167 C C . ALA A 1 414 ? -26.192 -25.174 3.695 1.00 37.44 414 ALA A C 1
ATOM 3169 O O . ALA A 1 414 ? -27.365 -25.036 4.034 1.00 37.44 414 ALA A O 1
ATOM 3170 N N . SER A 1 415 ? -25.192 -24.545 4.327 1.00 32.69 415 SER A N 1
ATOM 3171 C CA . SER A 1 415 ? -25.346 -23.652 5.490 1.00 32.69 415 SER A CA 1
ATOM 3172 C C . SER A 1 415 ? -25.438 -22.160 5.094 1.00 32.69 415 SER A C 1
ATOM 3174 O O . SER A 1 415 ? -24.823 -21.759 4.097 1.00 32.69 415 SER A O 1
ATOM 3176 N N . PRO A 1 416 ? -26.180 -21.306 5.839 1.00 36.56 416 PRO A N 1
ATOM 3177 C CA . PRO A 1 416 ? -26.255 -19.867 5.581 1.00 36.56 416 PRO A CA 1
ATOM 3178 C C . PRO A 1 416 ? -24.869 -19.200 5.585 1.00 36.56 416 PRO A C 1
ATOM 3180 O O . PRO A 1 416 ? -23.986 -19.566 6.357 1.00 36.56 416 PRO A O 1
ATOM 3183 N N . GLU A 1 417 ? -24.703 -18.180 4.737 1.00 35.16 417 GLU A N 1
ATOM 3184 C CA . GLU A 1 417 ? -23.451 -17.554 4.255 1.00 35.16 417 GLU A CA 1
ATOM 3185 C C . GLU A 1 417 ? -22.341 -17.240 5.287 1.00 35.16 417 GLU A C 1
ATOM 3187 O O . GLU A 1 417 ? -21.194 -17.004 4.902 1.00 35.16 417 GLU A O 1
ATOM 3192 N N . TYR A 1 418 ? -22.642 -17.248 6.584 1.00 32.00 418 TYR A N 1
ATOM 3193 C CA . TYR A 1 418 ? -21.739 -16.869 7.669 1.00 32.00 418 TYR A CA 1
ATOM 3194 C C . TYR A 1 418 ? -20.784 -17.998 8.116 1.00 32.00 418 TYR A C 1
ATOM 3196 O O . TYR A 1 418 ? -19.608 -17.728 8.366 1.00 32.00 418 TYR A O 1
ATOM 3204 N N . GLU A 1 419 ? -21.207 -19.271 8.124 1.00 36.00 419 GLU A N 1
ATOM 3205 C CA . GLU A 1 419 ? -20.293 -20.400 8.421 1.00 36.00 419 GLU A CA 1
ATOM 3206 C C . GLU A 1 419 ? -19.273 -20.625 7.292 1.00 36.00 419 GLU A C 1
ATOM 3208 O O . GLU A 1 419 ? -18.132 -21.038 7.521 1.00 36.00 419 GLU A O 1
ATOM 3213 N N . ARG A 1 420 ? -19.653 -20.244 6.068 1.00 36.03 420 ARG A N 1
ATOM 3214 C CA . ARG A 1 420 ? -18.830 -20.294 4.853 1.00 36.03 420 ARG A CA 1
ATOM 3215 C C . ARG A 1 420 ? -17.588 -19.395 4.950 1.00 36.03 420 ARG A C 1
ATOM 3217 O O . ARG A 1 420 ? -16.512 -19.778 4.493 1.00 36.03 420 ARG A O 1
ATOM 3224 N N . LEU A 1 421 ? -17.718 -18.224 5.580 1.00 34.69 421 LEU A N 1
ATOM 3225 C CA . LEU A 1 421 ? -16.650 -17.227 5.747 1.00 34.69 421 LEU A CA 1
ATOM 3226 C C . LEU A 1 421 ? -15.633 -17.631 6.817 1.00 34.69 421 LEU A C 1
ATOM 3228 O O . LEU A 1 421 ? -14.425 -17.532 6.597 1.00 34.69 421 LEU A O 1
ATOM 3232 N N . GLU A 1 422 ? -16.110 -18.175 7.937 1.00 36.12 422 GLU A N 1
ATOM 3233 C CA . GLU A 1 422 ? -15.232 -18.703 8.980 1.00 36.12 422 GLU A CA 1
ATOM 3234 C C . GLU A 1 422 ? -14.422 -19.904 8.460 1.00 36.12 422 GLU A C 1
ATOM 3236 O O . GLU A 1 422 ? -13.244 -20.051 8.781 1.00 36.12 422 GLU A O 1
ATOM 3241 N N . LEU A 1 423 ? -15.024 -20.734 7.601 1.00 36.19 423 LEU A N 1
ATOM 3242 C CA . LEU A 1 423 ? -14.381 -21.880 6.954 1.00 36.19 423 LEU A CA 1
ATOM 3243 C C . LEU A 1 423 ? -13.369 -21.485 5.861 1.00 36.19 423 LEU A C 1
ATOM 3245 O O . LEU A 1 423 ? -12.306 -22.097 5.746 1.00 36.19 423 LEU A O 1
ATOM 3249 N N . LEU A 1 424 ? -13.638 -20.427 5.095 1.00 36.00 424 LEU A N 1
ATOM 3250 C CA . LEU A 1 424 ? -12.726 -19.907 4.066 1.00 36.00 424 LEU A CA 1
ATOM 3251 C C . LEU A 1 424 ? -11.483 -19.225 4.665 1.00 36.00 424 LEU A C 1
ATOM 3253 O O . LEU A 1 424 ? -10.367 -19.425 4.168 1.00 36.00 424 LEU A O 1
ATOM 3257 N N . CYS A 1 425 ? -11.632 -18.508 5.784 1.00 36.28 425 CYS A N 1
ATOM 3258 C CA . CYS A 1 425 ? -10.496 -18.031 6.584 1.00 36.28 425 CYS A CA 1
ATOM 3259 C C . CYS A 1 425 ? -9.661 -19.201 7.147 1.00 36.28 425 CYS A C 1
ATOM 3261 O O . CYS A 1 425 ? -8.432 -19.124 7.190 1.00 36.28 425 CYS A O 1
ATOM 3263 N N . LYS A 1 426 ? -10.303 -20.326 7.505 1.00 43.97 426 LYS A N 1
ATOM 3264 C CA . LYS A 1 426 ? -9.634 -21.556 7.983 1.00 43.97 426 LYS A CA 1
ATOM 3265 C C . LYS A 1 426 ? -8.849 -22.284 6.875 1.00 43.97 426 LYS A C 1
ATOM 3267 O O . LYS A 1 426 ? -7.787 -22.843 7.154 1.00 43.97 426 LYS A O 1
ATOM 3272 N N . LEU A 1 427 ? -9.311 -22.250 5.620 1.00 35.75 427 LEU A N 1
ATOM 3273 C CA . LEU A 1 427 ? -8.675 -22.943 4.483 1.00 35.75 427 LEU A CA 1
ATOM 3274 C C . LEU A 1 427 ? -7.515 -22.159 3.839 1.00 35.75 427 LEU A C 1
ATOM 3276 O O . LEU A 1 427 ? -6.528 -22.753 3.399 1.00 35.75 427 LEU A O 1
ATOM 3280 N N . THR A 1 428 ? -7.571 -20.826 3.828 1.00 37.25 428 THR A N 1
ATOM 3281 C CA . THR A 1 428 ? -6.512 -19.967 3.256 1.00 37.25 428 THR A CA 1
ATOM 3282 C C . THR A 1 428 ? -5.191 -20.038 4.038 1.00 37.25 428 THR A C 1
ATOM 3284 O O . THR A 1 428 ? -4.112 -20.010 3.438 1.00 37.25 428 THR A O 1
ATOM 3287 N N . TYR A 1 429 ? -5.245 -20.257 5.357 1.00 37.47 429 TYR A N 1
ATOM 3288 C CA . TYR A 1 429 ? -4.068 -20.514 6.202 1.00 37.47 429 TYR A CA 1
ATOM 3289 C C . TYR A 1 429 ? -3.373 -21.859 5.885 1.00 37.47 429 TYR A C 1
ATOM 3291 O O . TYR A 1 429 ? -2.144 -21.987 5.983 1.00 37.47 429 TYR A O 1
ATOM 3299 N N . TRP A 1 430 ? -4.142 -22.863 5.445 1.00 36.22 430 TRP A N 1
ATOM 3300 C CA . TRP A 1 430 ? -3.645 -24.202 5.105 1.00 36.22 430 TRP A CA 1
ATOM 3301 C C . TRP A 1 430 ? -2.754 -24.185 3.848 1.00 36.22 430 TRP A C 1
ATOM 3303 O O . TRP A 1 430 ? -1.714 -24.848 3.806 1.00 36.22 430 TRP A O 1
ATOM 3313 N N . ALA A 1 431 ? -3.068 -23.326 2.870 1.00 36.12 431 ALA A N 1
ATOM 3314 C CA . ALA A 1 431 ? -2.282 -23.168 1.641 1.00 36.12 431 ALA A CA 1
ATOM 3315 C C . ALA A 1 431 ? -0.905 -22.500 1.863 1.00 36.12 431 ALA A C 1
ATOM 3317 O O . ALA A 1 431 ? 0.061 -22.801 1.157 1.00 36.12 431 ALA A O 1
ATOM 3318 N N . GLY A 1 432 ? -0.776 -21.618 2.863 1.00 36.84 432 GLY A N 1
ATOM 3319 C CA . GLY A 1 432 ? 0.487 -20.938 3.191 1.00 36.84 432 GLY A CA 1
ATOM 3320 C C . GLY A 1 432 ? 1.495 -21.810 3.954 1.00 36.84 432 GLY A C 1
ATOM 3321 O O . GLY A 1 432 ? 2.710 -21.637 3.817 1.00 36.84 432 GLY A O 1
ATOM 3322 N N . SER A 1 433 ? 1.004 -22.786 4.721 1.00 39.16 433 SER A N 1
ATOM 3323 C CA . SER A 1 433 ? 1.790 -23.521 5.725 1.00 39.16 433 SER A CA 1
ATOM 3324 C C . SER A 1 433 ? 2.512 -24.770 5.189 1.00 39.16 433 SER A C 1
ATOM 3326 O O . SER A 1 433 ? 3.481 -25.238 5.794 1.00 39.16 433 SER A O 1
ATOM 3328 N N . LEU A 1 434 ? 2.143 -25.270 4.001 1.00 33.75 434 LEU A N 1
ATOM 3329 C CA . LEU A 1 434 ? 2.755 -26.467 3.396 1.00 33.75 434 LEU A CA 1
ATOM 3330 C C . LEU A 1 434 ? 4.261 -26.293 3.082 1.00 33.75 434 LEU A C 1
ATOM 3332 O O . LEU A 1 434 ? 5.034 -27.254 3.115 1.00 33.75 434 LEU A O 1
ATOM 3336 N N . ARG A 1 435 ? 4.713 -25.056 2.817 1.00 37.00 435 ARG A N 1
ATOM 3337 C CA . ARG A 1 435 ? 6.136 -24.733 2.573 1.00 37.00 435 ARG A CA 1
ATOM 3338 C C . ARG A 1 435 ? 6.994 -24.782 3.840 1.00 37.00 435 ARG A C 1
ATOM 3340 O O . ARG A 1 435 ? 8.186 -25.068 3.735 1.00 37.00 435 ARG A O 1
ATOM 3347 N N . MET A 1 436 ? 6.415 -24.521 5.015 1.00 32.47 436 MET A N 1
ATOM 3348 C CA . MET A 1 436 ? 7.132 -24.623 6.291 1.00 32.47 436 MET A CA 1
ATOM 3349 C C . MET A 1 436 ? 7.223 -26.073 6.766 1.00 32.47 436 MET A C 1
ATOM 3351 O O . MET A 1 436 ? 8.269 -26.467 7.269 1.00 32.47 436 MET A O 1
ATOM 3355 N N . PHE A 1 437 ? 6.198 -26.893 6.514 1.00 29.48 437 PHE A N 1
ATOM 3356 C CA . PHE A 1 437 ? 6.203 -28.310 6.890 1.00 29.48 437 PHE A CA 1
ATOM 3357 C C . PHE A 1 437 ? 7.292 -29.108 6.148 1.00 29.48 437 PHE A C 1
ATOM 3359 O O . PHE A 1 437 ? 8.026 -29.874 6.766 1.00 29.48 437 PHE A O 1
ATOM 3366 N N . LYS A 1 438 ? 7.513 -28.836 4.849 1.00 31.61 438 LYS A N 1
ATOM 3367 C CA . LYS A 1 438 ? 8.634 -29.435 4.091 1.00 31.61 438 LYS A CA 1
ATOM 3368 C C . LYS A 1 438 ? 10.014 -28.986 4.590 1.00 31.61 438 LYS A C 1
ATOM 3370 O O . LYS A 1 438 ? 10.956 -29.769 4.547 1.00 31.61 438 LYS A O 1
ATOM 3375 N N . LYS A 1 439 ? 10.142 -27.751 5.092 1.00 32.31 439 LYS A N 1
ATOM 3376 C CA . LYS A 1 439 ? 11.392 -27.249 5.691 1.00 32.31 439 LYS A CA 1
ATOM 3377 C C . LYS A 1 439 ? 11.624 -27.784 7.104 1.00 32.31 439 LYS A C 1
ATOM 3379 O O . LYS A 1 439 ? 12.770 -28.011 7.463 1.00 32.31 439 LYS A O 1
ATOM 3384 N N . LEU A 1 440 ? 10.566 -28.027 7.875 1.00 28.53 440 LEU A N 1
ATOM 3385 C CA . LEU A 1 440 ? 10.660 -28.565 9.232 1.00 28.53 440 LEU A CA 1
ATOM 3386 C C . LEU A 1 440 ? 10.988 -30.067 9.227 1.00 28.53 440 LEU A C 1
ATOM 3388 O O . LEU A 1 440 ? 11.789 -30.509 10.040 1.00 28.53 440 LEU A O 1
ATOM 3392 N N . VAL A 1 441 ? 10.465 -30.827 8.257 1.00 31.06 441 VAL A N 1
ATOM 3393 C CA . VAL A 1 441 ? 10.837 -32.241 8.052 1.00 31.06 441 VAL A CA 1
ATOM 3394 C C . VAL A 1 441 ? 12.270 -32.377 7.507 1.00 31.06 441 VAL A C 1
ATOM 3396 O O . VAL A 1 441 ? 12.963 -33.329 7.848 1.00 31.06 441 VAL A O 1
ATOM 3399 N N . ALA A 1 442 ? 12.767 -31.394 6.745 1.00 28.53 442 ALA A N 1
ATOM 3400 C CA . ALA A 1 442 ? 14.161 -31.363 6.285 1.00 28.53 442 ALA A CA 1
ATOM 3401 C C . ALA A 1 442 ? 15.162 -30.843 7.343 1.00 28.53 442 ALA A C 1
ATOM 3403 O O . ALA A 1 442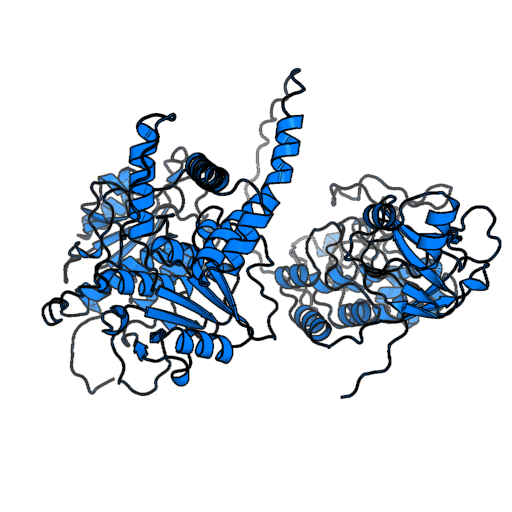 ? 16.339 -31.181 7.289 1.00 28.53 442 ALA A O 1
ATOM 3404 N N . ALA A 1 443 ? 14.718 -30.049 8.324 1.00 26.70 443 ALA A N 1
ATOM 3405 C CA . ALA A 1 443 ? 15.586 -29.436 9.339 1.00 26.70 443 ALA A CA 1
ATOM 3406 C C . ALA A 1 443 ? 15.881 -30.332 10.560 1.00 26.70 443 ALA A C 1
ATOM 3408 O O . ALA A 1 443 ? 16.680 -29.950 11.412 1.00 26.70 443 ALA A O 1
ATOM 3409 N N . VAL A 1 444 ? 15.283 -31.527 10.647 1.00 28.66 444 VAL A N 1
ATOM 3410 C CA . VAL A 1 444 ? 15.566 -32.513 11.714 1.00 28.66 444 VAL A CA 1
ATOM 3411 C C . VAL A 1 444 ? 16.738 -33.447 11.352 1.00 28.66 444 VAL A C 1
ATOM 3413 O O . VAL A 1 444 ? 17.229 -34.186 12.200 1.00 28.66 444 VAL A O 1
ATOM 3416 N N . ALA A 1 445 ? 17.282 -33.358 10.135 1.00 27.48 445 ALA A N 1
ATOM 3417 C CA . ALA A 1 445 ? 18.421 -34.159 9.695 1.00 27.48 445 ALA A CA 1
ATOM 3418 C C . ALA A 1 445 ? 19.554 -33.280 9.144 1.00 27.48 445 ALA A C 1
ATOM 3420 O O . ALA A 1 445 ? 19.723 -33.195 7.938 1.00 27.48 445 ALA A O 1
ATOM 3421 N N . TYR A 1 446 ? 20.308 -32.610 10.023 1.00 23.14 446 TYR A N 1
ATOM 3422 C CA . TYR A 1 446 ? 21.776 -32.469 9.947 1.00 23.14 446 TYR A CA 1
ATOM 3423 C C . TYR A 1 446 ? 22.267 -31.582 11.099 1.00 23.14 446 TYR A C 1
ATOM 3425 O O . TYR A 1 446 ? 21.847 -30.437 11.248 1.00 23.14 446 TYR A O 1
ATOM 3433 N N . SER A 1 447 ? 23.179 -32.108 11.916 1.00 24.34 447 SER A N 1
ATOM 3434 C CA . SER A 1 447 ? 23.834 -31.372 13.000 1.00 24.34 447 SER A CA 1
ATOM 3435 C C . SER A 1 447 ? 25.355 -31.378 12.824 1.00 24.34 447 SER A C 1
ATOM 3437 O O . SER A 1 447 ? 25.914 -32.410 12.456 1.00 24.34 447 SER A O 1
ATOM 3439 N N . LYS A 1 448 ? 25.967 -30.248 13.223 1.00 25.11 448 LYS A N 1
ATOM 3440 C CA . LYS A 1 448 ? 27.362 -29.987 13.657 1.00 25.11 448 LYS A CA 1
ATOM 3441 C C . LYS A 1 448 ? 28.391 -29.379 12.674 1.00 25.11 448 LYS A C 1
ATOM 3443 O O . LYS A 1 448 ? 28.529 -29.812 11.539 1.00 25.11 448 LYS A O 1
ATOM 3448 N N . ILE A 1 449 ? 29.217 -28.510 13.305 1.00 23.36 449 ILE A N 1
ATOM 3449 C CA . ILE A 1 449 ? 30.573 -27.972 12.989 1.00 23.36 449 ILE A CA 1
ATOM 3450 C C . ILE A 1 449 ? 30.581 -26.573 12.304 1.00 23.36 449 ILE A C 1
ATOM 3452 O O . ILE A 1 449 ? 29.885 -26.419 11.314 1.00 23.36 449 ILE A O 1
ATOM 3456 N N . VAL A 1 450 ? 31.347 -25.507 12.647 1.00 23.33 450 VAL A N 1
ATOM 3457 C CA . VAL A 1 450 ? 32.033 -24.914 13.840 1.00 23.33 450 VAL A CA 1
ATOM 3458 C C . VAL A 1 450 ? 32.667 -23.554 13.394 1.00 23.33 450 VAL A C 1
ATOM 3460 O O . VAL A 1 450 ? 33.298 -23.507 12.351 1.00 23.33 450 VAL A O 1
ATOM 3463 N N . HIS A 1 451 ? 32.495 -22.491 14.204 1.00 23.91 451 HIS A N 1
ATOM 3464 C CA . HIS A 1 451 ? 33.379 -21.335 14.556 1.00 23.91 451 HIS A CA 1
ATOM 3465 C C . HIS A 1 451 ? 33.823 -20.181 13.598 1.00 23.91 451 HIS A C 1
ATOM 3467 O O . HIS A 1 451 ? 34.473 -20.371 12.580 1.00 23.91 451 HIS A O 1
ATOM 3473 N N . SER A 1 452 ? 33.606 -18.961 14.143 1.00 22.27 452 SER A N 1
ATOM 3474 C CA . SER A 1 452 ? 34.487 -17.768 14.303 1.00 22.27 452 SER A CA 1
ATOM 3475 C C . SER A 1 452 ? 34.926 -16.883 13.123 1.00 22.27 452 SER A C 1
ATOM 3477 O O . SER A 1 452 ? 35.771 -17.310 12.351 1.00 22.27 452 SER A O 1
ATOM 3479 N N . VAL A 1 453 ? 34.556 -15.583 13.165 1.00 22.92 453 VAL A N 1
ATOM 3480 C CA . VAL A 1 453 ? 35.430 -14.415 12.857 1.00 22.92 453 VAL A CA 1
ATOM 3481 C C . VAL A 1 453 ? 34.989 -13.181 13.689 1.00 22.92 453 VAL A C 1
ATOM 3483 O O . VAL A 1 453 ? 33.796 -12.930 13.845 1.00 22.92 453 VAL A O 1
ATOM 3486 N N . LYS A 1 454 ? 35.962 -12.443 14.254 1.00 25.48 454 LYS A N 1
ATOM 3487 C CA . LYS A 1 454 ? 35.855 -11.199 15.064 1.00 25.48 454 LYS A CA 1
ATOM 3488 C C . LYS A 1 454 ? 35.751 -9.917 14.196 1.00 25.48 454 LYS A C 1
ATOM 3490 O O . LYS A 1 454 ? 36.133 -9.965 13.032 1.00 25.48 454 LYS A O 1
ATOM 3495 N N . PRO A 1 455 ? 35.316 -8.765 14.754 1.00 26.92 455 PRO A N 1
ATOM 3496 C CA . PRO A 1 455 ? 35.164 -7.500 14.023 1.00 26.92 455 PRO A CA 1
ATOM 3497 C C . PRO A 1 455 ? 36.470 -6.677 13.993 1.00 26.92 455 PRO A C 1
ATOM 3499 O O . PRO A 1 455 ? 37.298 -6.851 14.892 1.00 26.92 455 PRO A O 1
ATOM 3502 N N . PRO A 1 456 ? 36.654 -5.730 13.050 1.00 27.06 456 PRO A N 1
ATOM 3503 C CA . PRO A 1 456 ? 37.663 -4.688 13.184 1.00 27.06 456 PRO A CA 1
ATOM 3504 C C . PRO A 1 456 ? 37.081 -3.409 13.810 1.00 27.06 456 PRO A C 1
ATOM 3506 O O . PRO A 1 456 ? 35.915 -3.063 13.623 1.00 27.06 456 PRO A O 1
ATOM 3509 N N . SER A 1 457 ? 37.934 -2.734 14.577 1.00 26.62 457 SER A N 1
ATOM 3510 C CA . SER A 1 457 ? 37.722 -1.465 15.276 1.00 26.62 457 SER A CA 1
ATOM 3511 C C . SER A 1 457 ? 38.453 -0.311 14.533 1.00 26.62 457 SER A C 1
ATOM 3513 O O . SER A 1 457 ? 38.878 -0.523 13.395 1.00 26.62 457 SER A O 1
ATOM 3515 N N . PRO A 1 458 ? 38.503 0.932 15.059 1.00 35.75 458 PRO A N 1
ATOM 3516 C CA . PRO A 1 458 ? 38.116 2.145 14.343 1.00 35.75 458 PRO A CA 1
ATOM 3517 C C . PRO A 1 458 ? 39.296 2.912 13.721 1.00 35.75 458 PRO A C 1
ATOM 3519 O O . PRO A 1 458 ? 40.441 2.764 14.141 1.00 35.75 458 PRO A O 1
ATOM 3522 N N . PHE A 1 459 ? 38.998 3.814 12.783 1.00 25.53 459 PHE A N 1
ATOM 3523 C CA . PHE A 1 459 ? 39.921 4.877 12.381 1.00 25.53 459 PHE A CA 1
ATOM 3524 C C . PHE A 1 459 ? 39.305 6.264 12.578 1.00 25.53 459 PHE A C 1
ATOM 3526 O O . PHE A 1 459 ? 38.110 6.487 12.402 1.00 25.53 459 PHE A O 1
ATOM 3533 N N . SER A 1 460 ? 40.186 7.153 13.014 1.00 26.44 460 SER A N 1
ATOM 3534 C CA . SER A 1 460 ? 40.017 8.502 13.534 1.00 26.44 460 SER A CA 1
ATOM 3535 C C . SER A 1 460 ? 40.084 9.597 12.466 1.00 26.44 460 SER A C 1
ATOM 3537 O O . SER A 1 460 ? 40.923 9.516 11.574 1.00 26.44 460 SER A O 1
ATOM 3539 N N . GLY A 1 461 ? 39.368 10.700 12.716 1.00 25.94 461 GLY A N 1
ATOM 3540 C CA . GLY A 1 461 ? 39.862 12.062 12.468 1.00 25.94 461 GLY A CA 1
ATOM 3541 C C . GLY A 1 461 ? 39.231 12.831 11.302 1.00 25.94 461 GLY A C 1
ATOM 3542 O O . GLY A 1 461 ? 39.267 12.379 10.165 1.00 25.94 461 GLY A O 1
ATOM 3543 N N . GLY A 1 462 ? 38.754 14.049 11.595 1.00 25.25 462 GLY A N 1
ATOM 3544 C CA . GLY A 1 462 ? 38.579 15.118 10.603 1.00 25.25 462 GLY A CA 1
ATOM 3545 C C . GLY A 1 462 ? 37.250 15.869 10.683 1.00 25.25 462 GLY A C 1
ATOM 3546 O O . GLY A 1 462 ? 36.302 15.531 9.989 1.00 25.25 462 GLY A O 1
ATOM 3547 N N . SER A 1 463 ? 37.197 16.912 11.508 1.00 32.03 463 SER A N 1
ATOM 3548 C CA . SER A 1 463 ? 36.131 17.918 11.562 1.00 32.03 463 SER A CA 1
ATOM 3549 C C . SER A 1 463 ? 36.180 18.873 10.362 1.00 32.03 463 SER A C 1
ATOM 3551 O O . SER A 1 463 ? 37.244 19.431 10.104 1.00 32.03 463 SER A O 1
ATOM 3553 N N . ASN A 1 464 ? 35.039 19.125 9.707 1.00 25.45 464 ASN A N 1
ATOM 3554 C CA . ASN A 1 464 ? 34.658 20.432 9.144 1.00 25.45 464 ASN A CA 1
ATOM 3555 C C . ASN A 1 464 ? 33.163 20.455 8.739 1.00 25.45 464 ASN A C 1
ATOM 3557 O O . ASN A 1 464 ? 32.602 19.398 8.448 1.00 25.45 464 ASN A O 1
ATOM 3561 N N . PRO A 1 465 ? 32.502 21.630 8.772 1.00 30.12 465 PRO A N 1
ATOM 3562 C CA . PRO A 1 465 ? 31.046 21.749 8.685 1.00 30.12 465 PRO A CA 1
ATOM 3563 C C . PRO A 1 465 ? 30.535 21.547 7.253 1.00 30.12 465 PRO A C 1
ATOM 3565 O O . PRO A 1 465 ? 31.078 22.108 6.303 1.00 30.12 465 PRO A O 1
ATOM 3568 N N . VAL A 1 466 ? 29.470 20.756 7.107 1.00 30.36 466 VAL A N 1
ATOM 3569 C CA . VAL A 1 466 ? 28.808 20.485 5.821 1.00 30.36 466 VAL A CA 1
ATOM 3570 C C . VAL A 1 466 ? 27.754 21.573 5.562 1.00 30.36 466 VAL A C 1
ATOM 3572 O O . VAL A 1 466 ? 26.894 21.776 6.421 1.00 30.36 466 VAL A O 1
ATOM 3575 N N . PRO A 1 467 ? 27.792 22.287 4.423 1.00 32.09 467 PRO A N 1
ATOM 3576 C CA . PRO A 1 467 ? 26.752 23.242 4.060 1.00 32.09 467 PRO A CA 1
ATOM 3577 C C . PRO A 1 467 ? 25.486 22.513 3.578 1.00 32.09 467 PRO A C 1
ATOM 3579 O O . PRO A 1 467 ? 25.554 21.406 3.044 1.00 32.09 467 PRO A O 1
ATOM 3582 N N . ALA A 1 468 ? 24.325 23.136 3.788 1.00 34.47 468 ALA A N 1
ATOM 3583 C CA . ALA A 1 468 ? 23.015 22.599 3.428 1.00 34.47 468 ALA A CA 1
ATOM 3584 C C . ALA A 1 468 ? 22.946 22.205 1.938 1.00 34.47 468 ALA A C 1
ATOM 3586 O O . ALA A 1 468 ? 23.207 23.033 1.067 1.00 34.47 468 ALA A O 1
ATOM 3587 N N . MET A 1 469 ? 22.589 20.948 1.649 1.00 38.50 469 MET A N 1
ATOM 3588 C CA . MET A 1 469 ? 22.435 20.457 0.278 1.00 38.50 469 MET A CA 1
ATOM 3589 C C . MET A 1 469 ? 21.125 20.960 -0.332 1.00 38.50 469 MET A C 1
ATOM 3591 O O . MET A 1 469 ? 20.041 20.502 0.021 1.00 38.50 469 MET A O 1
ATOM 3595 N N . THR A 1 470 ? 21.234 21.881 -1.282 1.00 44.72 470 THR A N 1
ATOM 3596 C CA . THR A 1 470 ? 20.206 22.137 -2.292 1.00 44.72 470 THR A CA 1
ATOM 3597 C C . THR A 1 470 ? 20.074 20.906 -3.193 1.00 44.72 470 THR A C 1
ATOM 3599 O O . THR A 1 470 ? 21.065 20.446 -3.753 1.00 44.72 470 THR A O 1
ATOM 3602 N N . ASP A 1 471 ? 18.868 20.348 -3.336 1.00 44.66 471 ASP A N 1
ATOM 3603 C CA . ASP A 1 471 ? 18.613 19.293 -4.323 1.00 44.66 471 ASP A CA 1
ATOM 3604 C C . ASP A 1 471 ? 18.775 19.875 -5.737 1.00 44.66 471 ASP A C 1
ATOM 3606 O O . ASP A 1 471 ? 18.040 20.784 -6.132 1.00 44.66 471 ASP A O 1
ATOM 3610 N N . TYR A 1 472 ? 19.719 19.343 -6.513 1.00 49.91 472 TYR A N 1
ATOM 3611 C CA . TYR A 1 472 ? 19.914 19.734 -7.906 1.00 49.91 472 TYR A CA 1
ATOM 3612 C C . TYR A 1 472 ? 19.078 18.847 -8.822 1.00 49.91 472 TYR A C 1
ATOM 3614 O O . TYR A 1 472 ? 18.964 17.638 -8.620 1.00 49.91 472 TYR A O 1
ATOM 3622 N N . TYR A 1 473 ? 18.500 19.445 -9.857 1.00 51.72 473 TYR A N 1
ATOM 3623 C CA . TYR A 1 473 ? 17.737 18.741 -10.878 1.00 51.72 473 TYR A CA 1
ATOM 3624 C C . TYR A 1 473 ? 18.289 19.133 -12.242 1.00 51.72 473 TYR A C 1
ATOM 3626 O O . TYR A 1 473 ? 18.565 20.305 -12.500 1.00 51.72 473 TYR A O 1
ATOM 3634 N N . ARG A 1 474 ? 18.443 18.146 -13.122 1.00 53.91 474 ARG A N 1
ATOM 3635 C CA . ARG A 1 474 ? 18.695 18.390 -14.543 1.00 53.91 474 ARG A CA 1
ATOM 3636 C C . ARG A 1 474 ? 17.521 19.163 -15.147 1.00 53.91 474 ARG A C 1
ATOM 3638 O O . ARG A 1 474 ? 16.402 19.111 -14.635 1.00 53.91 474 ARG A O 1
ATOM 3645 N N . HIS A 1 475 ? 17.747 19.805 -16.293 1.00 42.50 475 HIS A N 1
ATOM 3646 C CA . HIS A 1 475 ? 16.685 20.486 -17.047 1.00 42.50 475 HIS A CA 1
ATOM 3647 C C . HIS A 1 475 ? 15.498 19.562 -17.405 1.00 42.50 475 HIS A C 1
ATOM 3649 O O . HIS A 1 475 ? 14.393 20.039 -17.645 1.00 42.50 475 HIS A O 1
ATOM 3655 N N . ASP A 1 476 ? 15.714 18.243 -17.418 1.00 44.84 476 ASP A N 1
ATOM 3656 C CA . ASP A 1 476 ? 14.712 17.216 -17.710 1.00 44.84 476 ASP A CA 1
ATOM 3657 C C . ASP A 1 476 ? 13.973 16.672 -16.468 1.00 44.84 476 ASP A C 1
ATOM 3659 O O . ASP A 1 476 ? 13.101 15.804 -16.604 1.00 44.84 476 ASP A O 1
ATOM 3663 N N . GLY A 1 477 ? 14.266 17.210 -15.277 1.00 42.81 477 GLY A N 1
ATOM 3664 C CA . GLY A 1 477 ? 13.587 16.900 -14.017 1.00 42.81 477 GLY A CA 1
ATOM 3665 C C . GLY A 1 477 ? 14.169 15.717 -13.241 1.00 42.81 477 GLY A C 1
ATOM 3666 O O . GLY A 1 477 ? 13.632 15.363 -12.192 1.00 42.81 477 GLY A O 1
ATOM 3667 N N . VAL A 1 478 ? 15.262 15.110 -13.714 1.00 46.34 478 VAL A N 1
ATOM 3668 C CA . VAL A 1 478 ? 15.945 14.028 -12.991 1.00 46.34 478 VAL A CA 1
ATOM 3669 C C . VAL A 1 478 ? 16.789 14.615 -11.860 1.00 46.34 478 VAL A C 1
ATOM 3671 O O . VAL A 1 478 ? 17.591 15.529 -12.071 1.00 46.34 478 VAL A O 1
ATOM 3674 N N . ARG A 1 479 ? 16.608 14.079 -10.648 1.00 47.28 479 ARG A N 1
ATOM 3675 C CA . ARG A 1 479 ? 17.353 14.492 -9.453 1.00 47.28 479 ARG A CA 1
ATOM 3676 C C . ARG A 1 479 ? 18.831 14.127 -9.600 1.00 47.28 479 ARG A C 1
ATOM 3678 O O . ARG A 1 479 ? 19.171 12.958 -9.773 1.00 47.28 479 ARG A O 1
ATOM 3685 N N . ILE A 1 480 ? 19.704 15.121 -9.494 1.00 51.25 480 ILE A N 1
ATOM 3686 C CA . ILE A 1 480 ? 21.154 14.955 -9.432 1.00 51.25 480 ILE A CA 1
ATOM 3687 C C . ILE A 1 480 ? 21.507 14.715 -7.965 1.00 51.25 480 ILE A C 1
ATOM 3689 O O . ILE A 1 480 ? 21.271 15.553 -7.100 1.00 51.25 480 ILE A O 1
ATOM 3693 N N . THR A 1 481 ? 22.047 13.538 -7.664 1.00 47.72 481 THR A N 1
ATOM 3694 C CA . THR A 1 481 ? 22.340 13.105 -6.286 1.00 47.72 481 THR A CA 1
ATOM 3695 C C . THR A 1 481 ? 23.662 13.652 -5.736 1.00 47.72 481 THR A C 1
ATOM 3697 O O . THR A 1 481 ? 24.157 13.163 -4.724 1.00 47.72 481 THR A O 1
ATOM 3700 N N . HIS A 1 482 ? 24.270 14.616 -6.424 1.00 53.03 482 HIS A N 1
ATOM 3701 C CA . HIS A 1 482 ? 25.519 15.276 -6.060 1.00 53.03 482 HIS A CA 1
ATOM 3702 C C . HIS A 1 482 ? 25.461 16.741 -6.513 1.00 53.03 482 HIS A C 1
ATOM 3704 O O . HIS A 1 482 ? 24.692 17.061 -7.413 1.00 53.03 482 HIS A O 1
ATOM 3710 N N . ASP A 1 483 ? 26.241 17.630 -5.894 1.00 60.25 483 ASP A N 1
ATOM 3711 C CA . ASP A 1 483 ? 26.312 19.036 -6.305 1.00 60.25 483 ASP A CA 1
ATOM 3712 C C . ASP A 1 483 ? 27.209 19.181 -7.550 1.00 60.25 483 ASP A C 1
ATOM 3714 O O . ASP A 1 483 ? 28.430 19.021 -7.436 1.00 60.25 483 ASP A O 1
ATOM 3718 N N . PRO A 1 484 ? 26.648 19.467 -8.741 1.00 54.69 484 PRO A N 1
ATOM 3719 C CA . PRO A 1 484 ? 27.433 19.566 -9.967 1.00 54.69 484 PRO A CA 1
ATOM 3720 C C . PRO A 1 484 ? 28.236 20.882 -10.047 1.00 54.69 484 PRO A C 1
ATOM 3722 O O . PRO A 1 484 ? 29.088 21.040 -10.923 1.00 54.69 484 PRO A O 1
ATOM 3725 N N . TYR A 1 485 ? 27.998 21.825 -9.130 1.00 61.56 485 TYR A N 1
ATOM 3726 C CA . TYR A 1 485 ? 28.697 23.105 -9.006 1.00 61.56 485 TYR A CA 1
ATOM 3727 C C . TYR A 1 485 ? 29.634 23.160 -7.790 1.00 61.56 485 TYR A C 1
ATOM 3729 O O . TYR A 1 485 ? 30.207 24.215 -7.510 1.00 61.56 485 TYR A O 1
ATOM 3737 N N . ALA A 1 486 ? 29.830 22.040 -7.083 1.00 66.06 486 ALA A N 1
ATOM 3738 C CA . ALA A 1 486 ? 30.742 21.986 -5.947 1.00 66.06 486 ALA A CA 1
ATOM 3739 C C . ALA A 1 486 ? 32.177 22.411 -6.339 1.00 66.06 486 ALA A C 1
ATOM 3741 O O . ALA A 1 486 ? 32.633 22.111 -7.452 1.00 66.06 486 ALA A O 1
ATOM 3742 N N . PRO A 1 487 ? 32.928 23.067 -5.427 1.00 55.53 487 PRO A N 1
ATOM 3743 C CA . PRO A 1 487 ? 34.317 23.452 -5.673 1.00 55.53 487 PRO A CA 1
ATOM 3744 C C . PRO A 1 487 ? 35.158 22.257 -6.147 1.00 55.53 487 PRO A C 1
ATOM 3746 O O . PRO A 1 487 ? 35.170 21.205 -5.509 1.00 55.53 487 PRO A O 1
ATOM 3749 N N . GLY A 1 488 ? 35.846 22.410 -7.282 1.00 61.28 488 GLY A N 1
ATOM 3750 C CA . GLY A 1 488 ? 36.660 21.360 -7.907 1.00 61.28 488 GLY A CA 1
ATOM 3751 C C . GLY A 1 488 ? 35.933 20.478 -8.936 1.00 61.28 488 GLY A C 1
ATOM 3752 O O . GLY A 1 488 ? 36.606 19.765 -9.676 1.00 61.28 488 GLY A O 1
ATOM 3753 N N . MET A 1 489 ? 34.598 20.539 -9.064 1.00 61.00 489 MET A N 1
ATOM 3754 C CA . MET A 1 489 ? 33.864 19.771 -10.091 1.00 61.00 489 MET A CA 1
ATOM 3755 C C . MET A 1 489 ? 34.185 20.251 -11.511 1.00 61.00 489 MET A C 1
ATOM 3757 O O . MET A 1 489 ? 34.473 19.427 -12.375 1.00 61.00 489 MET A O 1
ATOM 3761 N N . ALA A 1 490 ? 34.235 21.569 -11.733 1.00 58.25 490 ALA A N 1
ATOM 3762 C CA . ALA A 1 490 ? 34.597 22.148 -13.031 1.00 58.25 490 ALA A CA 1
ATOM 3763 C C . ALA A 1 490 ? 36.070 21.896 -13.416 1.00 58.25 490 ALA A C 1
ATOM 3765 O O . ALA A 1 490 ? 36.391 21.758 -14.593 1.00 58.25 490 ALA A O 1
ATOM 3766 N N . GLU A 1 491 ? 36.961 21.796 -12.425 1.00 60.47 491 GLU A N 1
ATOM 3767 C CA . GLU A 1 491 ? 38.374 21.428 -12.609 1.00 60.47 491 GLU A CA 1
ATOM 3768 C C . GLU A 1 491 ? 38.552 19.933 -12.897 1.00 60.47 491 GLU A C 1
ATOM 3770 O O . GLU A 1 491 ? 39.412 19.555 -13.690 1.00 60.47 491 GLU A O 1
ATOM 3775 N N . LYS A 1 492 ? 37.727 19.079 -12.277 1.00 53.50 492 LYS A N 1
ATOM 3776 C CA . LYS A 1 492 ? 37.790 17.621 -12.419 1.00 53.50 492 LYS A CA 1
ATOM 3777 C C . LYS A 1 492 ? 37.095 17.099 -13.679 1.00 53.50 492 LYS A C 1
ATOM 3779 O O . LYS A 1 492 ? 37.586 16.142 -14.269 1.00 53.50 492 LYS A O 1
ATOM 3784 N N . TYR A 1 493 ? 35.966 17.691 -14.064 1.00 52.09 493 TYR A N 1
ATOM 3785 C CA . TYR A 1 493 ? 35.078 17.164 -15.109 1.00 52.09 493 TYR A CA 1
ATOM 3786 C C . TYR A 1 493 ? 34.739 18.171 -16.223 1.00 52.09 493 TYR A C 1
ATOM 3788 O O . TYR A 1 493 ? 34.059 17.803 -17.174 1.00 52.09 493 TYR A O 1
ATOM 3796 N N . GLY A 1 494 ? 35.227 19.414 -16.142 1.00 58.16 494 GLY A N 1
ATOM 3797 C CA . GLY A 1 494 ? 34.970 20.461 -17.136 1.00 58.16 494 GLY A CA 1
ATOM 3798 C C . GLY A 1 494 ? 33.799 21.390 -16.787 1.00 58.16 494 GLY A C 1
ATOM 3799 O O . GLY A 1 494 ? 32.979 21.108 -15.919 1.00 58.16 494 GLY A O 1
ATOM 3800 N N . MET A 1 495 ? 33.745 22.547 -17.456 1.00 59.34 495 MET A N 1
ATOM 3801 C CA . MET A 1 495 ? 32.628 23.502 -17.357 1.00 59.34 495 MET A CA 1
ATOM 3802 C C . MET A 1 495 ? 31.365 22.939 -18.041 1.00 59.34 495 MET A C 1
ATOM 3804 O O . MET A 1 495 ? 31.515 22.193 -19.009 1.00 59.34 495 MET A O 1
ATOM 3808 N N . PRO A 1 496 ? 30.142 23.347 -17.640 1.00 51.31 496 PRO A N 1
ATOM 3809 C CA . PRO A 1 496 ? 28.900 22.945 -18.306 1.00 51.31 496 PRO A CA 1
ATOM 3810 C C . PRO A 1 496 ? 28.983 23.058 -19.836 1.00 51.31 496 PRO A C 1
ATOM 3812 O O . PRO A 1 496 ? 29.303 24.124 -20.366 1.00 51.31 496 PRO A O 1
ATOM 3815 N N . GLY A 1 497 ? 28.726 21.952 -20.544 1.00 55.97 497 GLY A N 1
ATOM 3816 C CA . GLY A 1 497 ? 28.847 21.862 -22.005 1.00 55.97 497 GLY A CA 1
ATOM 3817 C C . GLY A 1 497 ? 30.232 21.463 -22.538 1.00 55.97 497 GLY A C 1
ATOM 3818 O O . GLY A 1 497 ? 30.419 21.419 -23.755 1.00 55.97 497 GLY A O 1
ATOM 3819 N N . LYS A 1 498 ? 31.203 21.155 -21.667 1.00 53.69 498 LYS A N 1
ATOM 3820 C CA . LYS A 1 498 ? 32.459 20.473 -22.014 1.00 53.69 498 LYS A CA 1
ATOM 3821 C C . LYS A 1 498 ? 32.522 19.136 -21.276 1.00 53.69 498 LYS A C 1
ATOM 3823 O O . LYS A 1 498 ? 32.505 19.122 -20.053 1.00 53.69 498 LYS A O 1
ATOM 3828 N N . THR A 1 499 ? 32.600 18.039 -22.025 1.00 57.75 499 THR A N 1
ATOM 3829 C CA . THR A 1 499 ? 32.765 16.689 -21.472 1.00 57.75 499 THR A CA 1
ATOM 3830 C C . THR A 1 499 ? 34.219 16.425 -21.103 1.00 57.75 499 THR A C 1
ATOM 3832 O O . THR A 1 499 ? 35.127 17.067 -21.642 1.00 57.75 499 THR A O 1
ATOM 3835 N N . ASP A 1 500 ? 34.458 15.442 -20.238 1.00 62.88 500 ASP A N 1
ATOM 3836 C CA . ASP A 1 500 ? 35.806 14.903 -20.065 1.00 62.88 500 ASP A CA 1
ATOM 3837 C C . ASP A 1 500 ? 36.301 14.178 -21.340 1.00 62.88 500 ASP A C 1
ATOM 3839 O O . ASP A 1 500 ? 35.593 14.067 -22.350 1.00 62.88 500 ASP A O 1
ATOM 3843 N N . ASN A 1 501 ? 37.541 13.680 -21.308 1.00 64.12 501 ASN A N 1
ATOM 3844 C CA . ASN A 1 501 ? 38.162 12.981 -22.441 1.00 64.12 501 ASN A CA 1
ATOM 3845 C C . ASN A 1 501 ? 37.464 11.651 -22.800 1.00 64.12 501 ASN A C 1
ATOM 3847 O O . ASN A 1 501 ? 37.805 11.050 -23.818 1.00 64.12 501 ASN A O 1
ATOM 3851 N N . GLU A 1 502 ? 36.525 11.181 -21.975 1.00 63.91 502 GLU A N 1
ATOM 3852 C CA . GLU A 1 502 ? 35.731 9.971 -22.197 1.00 63.91 502 GLU A CA 1
ATOM 3853 C C . GLU A 1 502 ? 34.283 10.284 -22.618 1.00 63.91 502 GLU A C 1
ATOM 3855 O O . GLU A 1 502 ? 33.493 9.362 -22.827 1.00 63.91 502 GLU A O 1
ATOM 3860 N N . GLY A 1 503 ? 33.936 11.566 -22.784 1.00 63.84 503 GLY A N 1
ATOM 3861 C CA . GLY A 1 503 ? 32.610 12.004 -23.216 1.00 63.84 503 GLY A CA 1
ATOM 3862 C C . GLY A 1 503 ? 31.575 12.091 -22.092 1.00 63.84 503 GLY A C 1
ATOM 3863 O O . GLY A 1 503 ? 30.400 12.296 -22.390 1.00 63.84 503 GLY A O 1
ATOM 3864 N N . PHE A 1 504 ? 31.977 11.955 -20.821 1.00 67.44 504 PHE A N 1
ATOM 3865 C CA . PHE A 1 504 ? 31.076 12.127 -19.680 1.00 67.44 504 PHE A CA 1
ATOM 3866 C C . PHE A 1 504 ? 30.777 13.610 -19.455 1.00 67.44 504 PHE A C 1
ATOM 3868 O O . PHE A 1 504 ? 31.688 14.426 -19.289 1.00 67.44 504 PHE A O 1
ATOM 3875 N N . ASP A 1 505 ? 29.490 13.948 -19.434 1.00 68.19 505 ASP A N 1
ATOM 3876 C CA . ASP A 1 505 ? 29.002 15.271 -19.056 1.00 68.19 505 ASP A CA 1
ATOM 3877 C C . ASP A 1 505 ? 28.369 15.198 -17.657 1.00 68.19 505 ASP A C 1
ATOM 3879 O O . ASP A 1 505 ? 27.235 14.740 -17.539 1.00 68.19 505 ASP A O 1
ATOM 3883 N N . PRO A 1 506 ? 29.019 15.669 -16.582 1.00 62.53 506 PRO A N 1
ATOM 3884 C CA . PRO A 1 506 ? 28.449 15.594 -15.231 1.00 62.53 506 PRO A CA 1
ATOM 3885 C C . PRO A 1 506 ? 27.153 16.411 -15.067 1.00 62.53 506 PRO A C 1
ATOM 3887 O O . PRO A 1 506 ? 26.436 16.234 -14.083 1.00 62.53 506 PRO A O 1
ATOM 3890 N N . TYR A 1 507 ? 26.838 17.303 -16.014 1.00 60.44 507 TYR A N 1
ATOM 3891 C CA . TYR A 1 507 ? 25.621 18.114 -16.015 1.00 60.44 507 TYR A CA 1
ATOM 3892 C C . TYR A 1 507 ? 24.482 17.472 -16.822 1.00 60.44 507 TYR A C 1
ATOM 3894 O O . TYR A 1 507 ? 23.313 17.791 -16.586 1.00 60.44 507 TYR A O 1
ATOM 3902 N N . ALA A 1 508 ? 24.799 16.572 -17.759 1.00 58.97 508 ALA A N 1
ATOM 3903 C CA . ALA A 1 508 ? 23.831 15.924 -18.650 1.00 58.97 508 ALA A CA 1
ATOM 3904 C C . ALA A 1 508 ? 23.781 14.390 -18.531 1.00 58.97 508 ALA A C 1
ATOM 3906 O O . ALA A 1 508 ? 22.856 13.775 -19.064 1.00 58.97 508 ALA A O 1
ATOM 3907 N N . ASP A 1 509 ? 24.706 13.765 -17.806 1.00 62.97 509 ASP A N 1
ATOM 3908 C CA . ASP A 1 509 ? 24.808 12.320 -17.618 1.00 62.97 509 ASP A CA 1
ATOM 3909 C C . ASP A 1 509 ? 24.604 11.958 -16.146 1.00 62.97 509 ASP A C 1
ATOM 3911 O O . ASP A 1 509 ? 25.139 12.584 -15.236 1.00 62.97 509 ASP A O 1
ATOM 3915 N N . THR A 1 510 ? 23.821 10.910 -15.894 1.00 62.69 510 THR A N 1
ATOM 3916 C CA . THR A 1 510 ? 23.524 10.465 -14.522 1.00 62.69 510 THR A CA 1
ATOM 3917 C C . THR A 1 510 ? 24.684 9.666 -13.918 1.00 62.69 510 THR A C 1
ATOM 3919 O O . THR A 1 510 ? 24.913 9.712 -12.713 1.00 62.69 510 THR A O 1
ATOM 3922 N N . VAL A 1 511 ? 25.415 8.922 -14.754 1.00 72.62 511 VAL A N 1
ATOM 3923 C CA . VAL A 1 511 ? 26.585 8.106 -14.397 1.00 72.62 511 VAL A CA 1
ATOM 3924 C C . VAL A 1 511 ? 27.523 8.023 -15.604 1.00 72.62 511 VAL A C 1
ATOM 3926 O O . VAL A 1 511 ? 27.051 8.033 -16.737 1.00 72.62 511 VAL A O 1
ATOM 3929 N N . GLY A 1 512 ? 28.834 7.938 -15.370 1.00 77.25 512 GLY A N 1
ATOM 3930 C CA . GLY A 1 512 ? 29.824 7.901 -16.452 1.00 77.25 512 GLY A CA 1
ATOM 3931 C C . GLY A 1 512 ? 29.929 6.559 -17.187 1.00 77.25 512 GLY A C 1
ATOM 3932 O O . GLY A 1 512 ? 29.452 5.534 -16.679 1.00 77.25 512 GLY A O 1
ATOM 3933 N N . PRO A 1 513 ? 30.630 6.530 -18.340 1.00 81.75 513 PRO A N 1
ATOM 3934 C CA . PRO A 1 513 ? 30.762 5.347 -19.194 1.00 81.75 513 PRO A CA 1
ATOM 3935 C C . PRO A 1 513 ? 31.426 4.168 -18.471 1.00 81.75 513 PRO A C 1
ATOM 3937 O O . PRO A 1 513 ? 31.119 3.013 -18.753 1.00 81.75 513 PRO A O 1
ATOM 3940 N N . GLY A 1 514 ? 32.260 4.414 -17.459 1.00 80.31 514 GLY A N 1
ATOM 3941 C CA . GLY A 1 514 ? 32.800 3.341 -16.620 1.00 80.31 514 GLY A CA 1
ATOM 3942 C C . GLY A 1 514 ? 31.743 2.558 -15.831 1.00 80.31 514 GLY A C 1
ATOM 3943 O O . GLY A 1 514 ? 31.937 1.376 -15.553 1.00 80.31 514 GLY A O 1
ATOM 3944 N N . ILE A 1 515 ? 30.614 3.188 -15.499 1.00 82.31 515 ILE A N 1
ATOM 3945 C CA . ILE A 1 515 ? 29.545 2.616 -14.670 1.00 82.31 515 ILE A CA 1
ATOM 3946 C C . ILE A 1 515 ? 28.398 2.082 -15.535 1.00 82.31 515 ILE A C 1
ATOM 3948 O O . ILE A 1 515 ? 27.880 0.998 -15.256 1.00 82.31 515 ILE A O 1
ATOM 3952 N N . TYR A 1 516 ? 27.997 2.824 -16.570 1.00 87.50 516 TYR A N 1
ATOM 3953 C CA . TYR A 1 516 ? 26.856 2.465 -17.410 1.00 87.50 516 TYR A CA 1
ATOM 3954 C C . TYR A 1 516 ? 27.022 3.009 -18.835 1.00 87.50 516 TYR A C 1
ATOM 3956 O O . TYR A 1 516 ? 27.336 4.182 -19.013 1.00 87.50 516 TYR A O 1
ATOM 3964 N N . GLY A 1 517 ? 26.797 2.184 -19.861 1.00 87.62 517 GLY A N 1
ATOM 3965 C CA . GLY A 1 517 ? 26.819 2.639 -21.259 1.00 87.62 517 GLY A CA 1
ATOM 3966 C C . GLY A 1 517 ? 28.195 2.701 -21.947 1.00 87.62 517 GLY A C 1
ATOM 3967 O O . GLY A 1 517 ? 28.267 3.012 -23.138 1.00 87.62 517 GLY A O 1
ATOM 3968 N N . GLY A 1 518 ? 29.285 2.385 -21.251 1.00 88.81 518 GLY A N 1
ATOM 3969 C CA . GLY A 1 518 ? 30.649 2.420 -21.787 1.00 88.81 518 GLY A CA 1
ATOM 3970 C C . GLY A 1 518 ? 31.122 1.149 -22.479 1.00 88.81 518 GLY A C 1
ATOM 3971 O O . GLY A 1 518 ? 30.485 0.094 -22.409 1.00 88.81 518 GLY A O 1
ATOM 3972 N N . ILE A 1 519 ? 32.279 1.262 -23.132 1.00 88.00 519 ILE A N 1
ATOM 3973 C CA . ILE A 1 519 ? 32.942 0.165 -23.845 1.00 88.00 519 ILE A CA 1
ATOM 3974 C C . ILE A 1 519 ? 33.405 -0.912 -22.860 1.00 88.00 519 ILE A C 1
ATOM 3976 O O . ILE A 1 519 ? 34.066 -0.641 -21.856 1.00 88.00 519 ILE A O 1
ATOM 3980 N N . VAL A 1 520 ? 33.072 -2.165 -23.163 1.00 92.25 520 VAL A N 1
ATOM 3981 C CA . VAL A 1 520 ? 33.399 -3.318 -22.318 1.00 92.25 520 VAL A CA 1
ATOM 3982 C C . VAL A 1 520 ? 34.584 -4.094 -22.866 1.00 92.25 520 VAL A C 1
ATOM 3984 O O . VAL A 1 520 ? 34.800 -4.180 -24.075 1.00 92.25 520 VAL A O 1
ATOM 3987 N N . LYS A 1 521 ? 35.347 -4.704 -21.962 1.00 89.94 521 LYS A N 1
ATOM 3988 C CA . LYS A 1 521 ? 36.445 -5.591 -22.318 1.00 89.94 521 LYS A CA 1
ATOM 3989 C C . LYS A 1 521 ? 35.871 -6.858 -22.942 1.00 89.94 521 LYS A C 1
ATOM 3991 O O . LYS A 1 521 ? 34.957 -7.471 -22.387 1.00 89.94 521 LYS A O 1
ATOM 3996 N N . ARG A 1 522 ? 36.438 -7.259 -24.076 1.00 87.06 522 ARG A N 1
ATOM 3997 C CA . ARG A 1 522 ? 36.126 -8.515 -24.757 1.00 87.06 522 ARG A CA 1
ATOM 3998 C C . ARG A 1 522 ? 37.353 -9.422 -24.766 1.00 87.06 522 ARG A C 1
ATOM 4000 O O . ARG A 1 522 ? 38.479 -8.925 -24.730 1.00 87.06 522 ARG A O 1
ATOM 4007 N N . ASP A 1 523 ? 37.131 -10.729 -24.719 1.00 86.19 523 ASP A N 1
ATOM 4008 C CA . ASP A 1 523 ? 38.198 -11.721 -24.857 1.00 86.19 523 ASP A CA 1
ATOM 4009 C C . ASP A 1 523 ? 38.550 -11.971 -26.335 1.00 86.19 523 ASP A C 1
ATOM 4011 O O . ASP A 1 523 ? 37.994 -11.344 -27.238 1.00 86.19 523 ASP A O 1
ATOM 4015 N N . GLU A 1 524 ? 39.485 -12.887 -26.588 1.00 83.88 524 GLU A N 1
ATOM 4016 C CA . GLU A 1 524 ? 39.950 -13.241 -27.938 1.00 83.88 524 GLU A CA 1
ATOM 4017 C C . GLU A 1 524 ? 38.834 -13.801 -28.838 1.00 83.88 524 GLU A C 1
ATOM 4019 O O . GLU A 1 524 ? 38.937 -13.726 -30.060 1.00 83.88 524 GLU A O 1
ATOM 4024 N N . SER A 1 525 ? 37.744 -14.315 -28.252 1.00 75.75 525 SER A N 1
ATOM 4025 C CA . SER A 1 525 ? 36.559 -14.785 -28.982 1.00 75.75 525 SER A CA 1
ATOM 4026 C C . SER A 1 525 ? 35.558 -13.667 -29.297 1.00 75.75 525 SER A C 1
ATOM 4028 O O . SER A 1 525 ? 34.554 -13.902 -29.966 1.00 75.75 525 SER A O 1
ATOM 4030 N N . GLY A 1 526 ? 35.806 -12.450 -28.804 1.00 75.25 526 GLY A N 1
ATOM 4031 C CA . GLY A 1 526 ? 34.877 -11.326 -28.885 1.00 75.25 526 GLY A CA 1
ATOM 4032 C C . GLY A 1 526 ? 33.777 -11.354 -27.819 1.00 75.25 526 GLY A C 1
ATOM 4033 O O . GLY A 1 526 ? 32.903 -10.483 -27.831 1.00 75.25 526 GLY A O 1
ATOM 4034 N N . SER A 1 527 ? 33.812 -12.298 -26.874 1.00 79.25 527 SER A N 1
ATOM 4035 C CA . SER A 1 527 ? 32.828 -12.407 -25.792 1.00 79.25 527 SER A CA 1
ATOM 4036 C C . SER A 1 527 ? 33.083 -11.367 -24.703 1.00 79.25 527 SER A C 1
ATOM 4038 O O . SER A 1 527 ? 34.225 -11.001 -24.430 1.00 79.25 527 SER A O 1
ATOM 4040 N N . VAL A 1 528 ? 32.019 -10.866 -24.067 1.00 85.81 528 VAL A N 1
ATOM 4041 C CA . VAL A 1 528 ? 32.129 -9.861 -22.995 1.00 85.81 528 VAL A CA 1
ATOM 4042 C C . VAL A 1 528 ? 32.763 -10.482 -21.753 1.00 85.81 528 VAL A C 1
ATOM 4044 O O . VAL A 1 528 ? 32.264 -11.469 -21.214 1.00 85.81 528 VAL A O 1
ATOM 4047 N N . VAL A 1 529 ? 33.829 -9.860 -21.252 1.00 87.56 529 VAL A N 1
ATOM 4048 C CA . VAL A 1 529 ? 34.490 -10.279 -20.016 1.00 87.56 529 VAL A CA 1
ATOM 4049 C C . VAL A 1 529 ? 33.655 -9.830 -18.817 1.00 87.56 529 VAL A C 1
ATOM 4051 O O . VAL A 1 529 ? 33.443 -8.634 -18.605 1.00 87.56 529 VAL A O 1
ATOM 4054 N N . ILE A 1 530 ? 33.210 -10.795 -18.009 1.00 91.12 530 ILE A N 1
ATOM 4055 C CA . ILE A 1 530 ? 32.452 -10.563 -16.774 1.00 91.12 530 ILE A CA 1
ATOM 4056 C C . ILE A 1 530 ? 33.393 -10.603 -15.571 1.00 91.12 530 ILE A C 1
ATOM 4058 O O . ILE A 1 530 ? 34.163 -11.545 -15.396 1.00 91.12 530 ILE A O 1
ATOM 4062 N N . GLY A 1 531 ? 33.323 -9.590 -14.712 1.00 88.50 531 GLY A N 1
ATOM 4063 C CA . GLY A 1 531 ? 34.189 -9.482 -13.547 1.00 88.50 531 GLY A CA 1
ATOM 4064 C C . GLY A 1 531 ? 33.764 -8.384 -12.581 1.00 88.50 531 GLY A C 1
ATOM 4065 O O . GLY A 1 531 ? 32.596 -8.001 -12.509 1.00 88.50 531 GLY A O 1
ATOM 4066 N N . ARG A 1 532 ? 34.731 -7.891 -11.803 1.00 84.69 532 ARG A N 1
ATOM 4067 C CA . ARG A 1 532 ? 34.530 -6.769 -10.882 1.00 84.69 532 ARG A CA 1
ATOM 4068 C C . ARG A 1 532 ? 34.216 -5.506 -11.687 1.00 84.69 532 ARG A C 1
ATOM 4070 O O . ARG A 1 532 ? 35.014 -5.106 -12.532 1.00 84.69 532 ARG A O 1
ATOM 4077 N N . GLN A 1 533 ? 33.063 -4.898 -11.419 1.00 77.50 533 GLN A N 1
ATOM 4078 C CA . GLN A 1 533 ? 32.645 -3.676 -12.102 1.00 77.50 533 GLN A CA 1
ATOM 4079 C C . GLN A 1 533 ? 33.472 -2.465 -11.647 1.00 77.50 533 GLN A C 1
ATOM 4081 O O . GLN A 1 533 ? 34.044 -2.455 -10.551 1.00 77.50 533 GLN A O 1
ATOM 4086 N N . TYR A 1 534 ? 33.536 -1.443 -12.501 1.00 75.31 534 TYR A N 1
ATOM 4087 C CA . TYR A 1 534 ? 34.301 -0.223 -12.256 1.00 75.31 534 TYR A CA 1
ATOM 4088 C C . TYR A 1 534 ? 33.930 0.416 -10.908 1.00 75.31 534 TYR A C 1
ATOM 4090 O O . TYR A 1 534 ? 32.756 0.485 -10.539 1.00 75.31 534 TYR A O 1
ATOM 4098 N N . GLN A 1 535 ? 34.952 0.820 -10.145 1.00 75.62 535 GLN A N 1
ATOM 4099 C CA . GLN A 1 535 ? 34.831 1.392 -8.794 1.00 75.62 535 GLN A CA 1
ATOM 4100 C C . GLN A 1 535 ? 33.986 0.569 -7.792 1.00 75.62 535 GLN A C 1
ATOM 4102 O O . GLN A 1 535 ? 33.561 1.101 -6.773 1.00 75.62 535 GLN A O 1
ATOM 4107 N N . ASN A 1 536 ? 33.760 -0.731 -8.035 1.00 68.19 536 ASN A N 1
ATOM 4108 C CA . ASN A 1 536 ? 32.867 -1.581 -7.230 1.00 68.19 536 ASN A CA 1
ATOM 4109 C C . ASN A 1 536 ? 31.430 -1.037 -7.107 1.00 68.19 536 ASN A C 1
ATOM 4111 O O . ASN A 1 536 ? 30.761 -1.288 -6.106 1.00 68.19 536 ASN A O 1
ATOM 4115 N N . HIS A 1 537 ? 30.941 -0.312 -8.118 1.00 65.69 537 HIS A N 1
ATOM 4116 C CA . HIS A 1 537 ? 29.632 0.347 -8.060 1.00 65.69 537 HIS A CA 1
ATOM 4117 C C . HIS A 1 537 ? 28.439 -0.634 -7.993 1.00 65.69 537 HIS A C 1
ATOM 4119 O O . HIS A 1 537 ? 27.356 -0.278 -7.534 1.00 65.69 537 HIS A O 1
ATOM 4125 N N . ASN A 1 538 ? 28.627 -1.890 -8.411 1.00 72.06 538 ASN A N 1
ATOM 4126 C CA . ASN A 1 538 ? 27.649 -2.965 -8.250 1.00 72.06 538 ASN A CA 1
ATOM 4127 C C . ASN A 1 538 ? 28.325 -4.177 -7.577 1.00 72.06 538 ASN A C 1
ATOM 4129 O O . ASN A 1 538 ? 29.361 -4.636 -8.069 1.00 72.06 538 ASN A O 1
ATOM 4133 N N . PRO A 1 539 ? 27.763 -4.726 -6.478 1.00 72.62 539 PRO A N 1
ATOM 4134 C CA . PRO A 1 539 ? 28.306 -5.917 -5.821 1.00 72.62 539 PRO A CA 1
ATOM 4135 C C . PRO A 1 539 ? 28.178 -7.191 -6.673 1.00 72.62 539 PRO A C 1
ATOM 4137 O O . PRO A 1 539 ? 28.829 -8.193 -6.373 1.00 72.62 539 PRO A O 1
ATOM 4140 N N . ARG A 1 540 ? 27.347 -7.182 -7.725 1.00 79.69 540 ARG A N 1
ATOM 4141 C CA . ARG A 1 540 ? 27.228 -8.288 -8.682 1.00 79.69 540 ARG A CA 1
ATOM 4142 C C . ARG A 1 540 ? 28.316 -8.184 -9.762 1.00 79.69 540 ARG A C 1
ATOM 4144 O O . ARG A 1 540 ? 28.533 -7.094 -10.297 1.00 79.69 540 ARG A O 1
ATOM 4151 N N . PRO A 1 541 ? 28.965 -9.301 -10.145 1.00 84.94 541 PRO A N 1
ATOM 4152 C CA . PRO A 1 541 ? 29.850 -9.319 -11.304 1.00 84.94 541 PRO A CA 1
ATOM 4153 C C . PRO A 1 541 ? 29.121 -8.839 -12.565 1.00 84.94 541 PRO A C 1
ATOM 4155 O O . PRO A 1 541 ? 27.946 -9.147 -12.761 1.00 84.94 541 PRO A O 1
ATOM 4158 N N . GLY A 1 542 ? 29.805 -8.097 -13.431 1.00 89.81 542 GLY A N 1
ATOM 4159 C CA . GLY A 1 542 ? 29.249 -7.650 -14.711 1.00 89.81 542 GLY A CA 1
ATOM 4160 C C . GLY A 1 542 ? 30.325 -7.266 -15.720 1.00 89.81 542 GLY A C 1
ATOM 4161 O O . GLY A 1 542 ? 31.502 -7.530 -15.465 1.00 89.81 542 GLY A O 1
ATOM 4162 N N . PRO A 1 543 ? 29.943 -6.677 -16.866 1.00 92.06 543 PRO A N 1
ATOM 4163 C CA . PRO A 1 543 ? 30.887 -6.325 -17.920 1.00 92.06 543 PRO A CA 1
ATOM 4164 C C . PRO A 1 543 ? 32.001 -5.407 -17.413 1.00 92.06 543 PRO A C 1
ATOM 4166 O O . PRO A 1 543 ? 31.734 -4.361 -16.817 1.00 92.06 543 PRO A O 1
ATOM 4169 N N . VAL A 1 544 ? 33.251 -5.809 -17.632 1.00 90.12 544 VAL A N 1
ATOM 4170 C CA . VAL A 1 544 ? 34.429 -5.047 -17.195 1.00 90.12 544 VAL A CA 1
ATOM 4171 C C . VAL A 1 544 ? 34.641 -3.859 -18.131 1.00 90.12 544 VAL A C 1
ATOM 4173 O O . VAL A 1 544 ? 34.693 -4.043 -19.343 1.00 90.12 544 VAL A O 1
ATOM 4176 N N . TYR A 1 545 ? 34.789 -2.650 -17.585 1.00 91.50 545 TYR A N 1
ATOM 4177 C CA . TYR A 1 545 ? 35.062 -1.446 -18.377 1.00 91.50 545 TYR A CA 1
ATOM 4178 C C . TYR A 1 545 ? 36.434 -1.531 -19.061 1.00 91.50 545 TYR A C 1
ATOM 4180 O O . TYR A 1 545 ? 37.428 -1.863 -18.412 1.00 91.50 545 TYR A O 1
ATOM 4188 N N . ALA A 1 546 ? 36.489 -1.240 -20.363 1.00 86.25 546 ALA A N 1
ATOM 4189 C CA . ALA A 1 546 ? 37.726 -1.246 -21.149 1.00 86.25 546 ALA A CA 1
ATOM 4190 C C . ALA A 1 546 ? 38.405 0.130 -21.251 1.00 86.25 546 ALA A C 1
ATOM 4192 O O . ALA A 1 546 ? 39.519 0.204 -21.767 1.00 86.25 546 ALA A O 1
ATOM 4193 N N . GLY A 1 547 ? 37.759 1.197 -20.769 1.00 80.69 547 GLY A N 1
ATOM 4194 C CA . GLY A 1 547 ? 38.157 2.571 -21.082 1.00 80.69 547 GLY A CA 1
ATOM 4195 C C . GLY A 1 547 ? 37.669 3.012 -22.467 1.00 80.69 547 GLY A C 1
ATOM 4196 O O . GLY A 1 547 ? 37.119 2.215 -23.228 1.00 80.69 547 GLY A O 1
ATOM 4197 N N . GLY A 1 548 ? 37.881 4.287 -22.801 1.00 76.75 548 GLY A N 1
ATOM 4198 C CA . GLY A 1 548 ? 37.587 4.824 -24.137 1.00 76.75 548 GLY A CA 1
ATOM 4199 C C . GLY A 1 548 ? 36.171 5.376 -24.334 1.00 76.75 548 GLY A C 1
ATOM 4200 O O . GLY A 1 548 ? 35.799 5.652 -25.471 1.00 76.75 548 GLY A O 1
ATOM 4201 N N . GLY A 1 549 ? 35.403 5.564 -23.256 1.00 85.44 549 GLY A N 1
ATOM 4202 C CA . GLY A 1 549 ? 34.117 6.263 -23.289 1.00 85.44 549 GLY A CA 1
ATOM 4203 C C . GLY A 1 549 ? 32.909 5.386 -23.622 1.00 85.44 549 GLY A C 1
ATOM 4204 O O . GLY A 1 549 ? 32.898 4.173 -23.372 1.00 85.44 549 GLY A O 1
ATOM 4205 N N . TYR A 1 550 ? 31.849 6.022 -24.126 1.00 87.31 550 TYR A N 1
ATOM 4206 C CA . TYR A 1 550 ? 30.595 5.369 -24.511 1.00 87.31 550 TYR A CA 1
ATOM 4207 C C . TYR A 1 550 ? 30.757 4.474 -25.749 1.00 87.31 550 TYR A C 1
ATOM 4209 O O . TYR A 1 550 ? 31.598 4.712 -26.617 1.00 87.31 550 TYR A O 1
ATOM 4217 N N . THR A 1 551 ? 29.937 3.422 -25.860 1.00 87.19 551 THR A N 1
ATOM 4218 C CA . THR A 1 551 ? 29.938 2.585 -27.073 1.00 87.19 551 THR A CA 1
ATOM 4219 C C . THR A 1 551 ? 29.496 3.395 -28.303 1.00 87.19 551 THR A C 1
ATOM 4221 O O . THR A 1 551 ? 28.688 4.319 -28.170 1.00 87.19 551 THR A O 1
ATOM 4224 N N . PRO A 1 552 ? 29.932 3.030 -29.527 1.00 85.62 552 PRO A N 1
ATOM 4225 C CA . PRO A 1 552 ? 29.542 3.750 -30.743 1.00 85.62 552 PRO A CA 1
ATOM 4226 C C . PRO A 1 552 ? 28.026 3.874 -30.941 1.00 85.62 552 PRO A C 1
ATOM 4228 O O . PRO A 1 552 ? 27.549 4.880 -31.465 1.00 85.62 552 PRO A O 1
ATOM 4231 N N . ILE A 1 553 ? 27.254 2.871 -30.507 1.00 90.44 553 ILE A N 1
ATOM 4232 C CA . ILE A 1 553 ? 25.792 2.934 -30.576 1.00 90.44 553 ILE A CA 1
ATOM 4233 C C . ILE A 1 553 ? 25.187 3.859 -29.516 1.00 90.44 553 ILE A C 1
ATOM 4235 O O . ILE A 1 553 ? 24.208 4.541 -29.808 1.00 90.44 553 ILE A O 1
ATOM 4239 N N . ASN A 1 554 ? 25.784 3.953 -28.326 1.00 89.81 554 ASN A N 1
ATOM 4240 C CA . ASN A 1 554 ? 25.335 4.880 -27.287 1.00 89.81 554 ASN A CA 1
ATOM 4241 C C . ASN A 1 554 ? 25.662 6.339 -27.649 1.00 89.81 554 ASN A C 1
ATOM 4243 O O . ASN A 1 554 ? 24.840 7.228 -27.432 1.00 89.81 554 ASN A O 1
ATOM 4247 N N . GLU A 1 555 ? 26.795 6.577 -28.311 1.00 87.00 555 GLU A N 1
ATOM 4248 C CA . GLU A 1 555 ? 27.119 7.868 -28.935 1.00 87.00 555 GLU A CA 1
ATOM 4249 C C . GLU A 1 555 ? 26.129 8.245 -30.048 1.00 87.00 555 GLU A C 1
ATOM 4251 O O . GLU A 1 555 ? 25.676 9.388 -30.144 1.00 87.00 555 GLU A O 1
ATOM 4256 N N . ALA A 1 556 ? 25.754 7.282 -30.896 1.00 88.19 556 ALA A N 1
ATOM 4257 C CA . ALA A 1 556 ? 24.745 7.498 -31.931 1.00 88.19 556 ALA A CA 1
ATOM 4258 C C . ALA A 1 556 ? 23.349 7.754 -31.335 1.00 88.19 556 ALA A C 1
ATOM 4260 O O . ALA A 1 556 ? 22.618 8.595 -31.855 1.00 88.19 556 ALA A O 1
ATOM 4261 N N . LEU A 1 557 ? 22.999 7.090 -30.226 1.00 87.88 557 LEU A N 1
ATOM 4262 C CA . LEU A 1 557 ? 21.736 7.281 -29.504 1.00 87.88 557 LEU A CA 1
ATOM 4263 C C . LEU A 1 557 ? 21.532 8.734 -29.063 1.00 87.88 557 LEU A C 1
ATOM 4265 O O . LEU A 1 557 ? 20.458 9.280 -29.304 1.00 87.88 557 LEU A O 1
ATOM 4269 N N . ARG A 1 558 ? 22.573 9.382 -28.518 1.00 79.31 558 ARG A N 1
ATOM 4270 C CA . ARG A 1 558 ? 22.531 10.802 -28.109 1.00 79.31 558 ARG A CA 1
ATOM 4271 C C . ARG A 1 558 ? 22.236 11.763 -29.261 1.00 79.31 558 ARG A C 1
ATOM 4273 O O . ARG A 1 558 ? 21.738 12.860 -29.044 1.00 79.31 558 ARG A O 1
ATOM 4280 N N . LYS A 1 559 ? 22.572 11.366 -30.491 1.00 82.38 559 LYS A N 1
ATOM 4281 C CA . LYS A 1 559 ? 22.354 12.148 -31.720 1.00 82.38 559 LYS A CA 1
ATOM 4282 C C . LYS A 1 559 ? 21.031 11.788 -32.413 1.00 82.38 559 LYS A C 1
ATOM 4284 O O . LYS A 1 559 ? 20.689 12.385 -33.433 1.00 82.38 559 LYS A O 1
ATOM 4289 N N . GLY A 1 560 ? 20.291 10.821 -31.868 1.00 79.75 560 GLY A N 1
ATOM 4290 C CA . GLY A 1 560 ? 18.979 10.392 -32.338 1.00 79.75 560 GLY A CA 1
ATOM 4291 C C . GLY A 1 560 ? 18.989 9.473 -33.574 1.00 79.75 560 GLY A C 1
ATOM 4292 O O . GLY A 1 560 ? 20.042 9.049 -34.066 1.00 79.75 560 GLY A O 1
ATOM 4293 N N . PRO A 1 561 ? 17.794 9.160 -34.118 1.00 78.00 561 PRO A N 1
ATOM 4294 C CA . PRO A 1 561 ? 17.620 8.228 -35.237 1.00 78.00 561 PRO A CA 1
ATOM 4295 C C . PRO A 1 561 ? 18.490 8.486 -36.488 1.00 78.00 561 PRO A C 1
ATOM 4297 O O . PRO A 1 561 ? 18.952 7.504 -37.077 1.00 78.00 561 PRO A O 1
ATOM 4300 N N . PRO A 1 562 ? 18.781 9.742 -36.899 1.00 86.31 562 PRO A N 1
ATOM 4301 C CA . PRO A 1 562 ? 19.633 10.006 -38.063 1.00 86.31 562 PRO A CA 1
ATOM 4302 C C . PRO A 1 562 ? 21.064 9.465 -37.937 1.00 86.31 562 PRO A C 1
ATOM 4304 O O . PRO A 1 562 ? 21.645 9.058 -38.939 1.00 86.31 562 PRO A O 1
ATOM 4307 N N . ALA A 1 563 ? 21.624 9.426 -36.724 1.00 87.88 563 ALA A N 1
ATOM 4308 C CA . ALA A 1 563 ? 22.949 8.858 -36.473 1.00 87.88 563 ALA A CA 1
ATOM 4309 C C . ALA A 1 563 ? 22.902 7.333 -36.274 1.00 87.88 563 ALA A C 1
ATOM 4311 O O . ALA A 1 563 ? 23.841 6.630 -36.649 1.00 87.88 563 ALA A O 1
ATOM 4312 N N . LEU A 1 564 ? 21.799 6.808 -35.727 1.00 90.31 564 LEU A N 1
ATOM 4313 C CA . LEU A 1 564 ? 21.608 5.369 -35.513 1.00 90.31 564 LEU A CA 1
ATOM 4314 C C . LEU A 1 564 ? 21.424 4.591 -36.810 1.00 90.31 564 LEU A C 1
ATOM 4316 O O . LEU A 1 564 ? 21.938 3.482 -36.937 1.00 90.31 564 LEU A O 1
ATOM 4320 N N . LYS A 1 565 ? 20.698 5.163 -37.772 1.00 91.00 565 LYS A N 1
ATOM 4321 C CA . LYS A 1 565 ? 20.366 4.484 -39.024 1.00 91.00 565 LYS A CA 1
ATOM 4322 C C . LYS A 1 565 ? 21.583 3.980 -39.811 1.00 91.00 565 LYS A C 1
ATOM 4324 O O . LYS A 1 565 ? 21.647 2.775 -40.049 1.00 91.00 565 LYS A O 1
ATOM 4329 N N . PRO A 1 566 ? 22.559 4.824 -40.194 1.00 92.06 566 PRO A N 1
ATOM 4330 C CA . PRO A 1 566 ? 23.718 4.351 -40.949 1.00 92.06 566 PRO A CA 1
ATOM 4331 C C . PRO A 1 566 ? 24.567 3.351 -40.151 1.00 92.06 566 PRO A C 1
ATOM 4333 O O . PRO A 1 566 ? 25.149 2.438 -40.735 1.00 92.06 566 PRO A O 1
ATOM 4336 N N . LEU A 1 567 ? 24.612 3.487 -38.821 1.00 90.50 567 LEU A N 1
ATOM 4337 C CA . LEU A 1 567 ? 25.352 2.576 -37.953 1.00 90.50 567 LEU A CA 1
ATOM 4338 C C . LEU A 1 567 ? 24.709 1.182 -37.917 1.00 90.50 567 LEU A C 1
ATOM 4340 O O . LEU A 1 567 ? 25.400 0.191 -38.138 1.00 90.50 567 LEU A O 1
ATOM 4344 N N . LEU A 1 568 ? 23.395 1.107 -37.693 1.00 89.50 568 LEU A N 1
ATOM 4345 C CA . LEU A 1 568 ? 22.649 -0.153 -37.619 1.00 89.50 568 LEU A CA 1
ATOM 4346 C C . LEU A 1 568 ? 22.422 -0.802 -38.986 1.00 89.50 568 LEU A C 1
ATOM 4348 O O . LEU A 1 568 ? 22.226 -2.014 -39.047 1.00 89.50 568 LEU A O 1
ATOM 4352 N N . ASP A 1 569 ? 22.435 -0.032 -40.078 1.00 89.62 569 ASP A N 1
ATOM 4353 C CA . ASP A 1 569 ? 22.427 -0.573 -41.444 1.00 89.62 569 ASP A CA 1
ATOM 4354 C C . ASP A 1 569 ? 23.745 -1.292 -41.770 1.00 89.62 569 ASP A C 1
ATOM 4356 O O . ASP A 1 569 ? 23.729 -2.307 -42.463 1.00 89.62 569 ASP A O 1
ATOM 4360 N N . LYS A 1 570 ? 24.875 -0.822 -41.226 1.00 90.06 570 LYS A N 1
ATOM 4361 C CA . LYS A 1 570 ? 26.185 -1.462 -41.408 1.00 90.06 570 LYS A CA 1
ATOM 4362 C C . LYS A 1 570 ? 26.468 -2.574 -40.389 1.00 90.06 570 LYS A C 1
ATOM 4364 O O . LYS A 1 570 ? 27.109 -3.561 -40.736 1.00 90.06 570 LYS A O 1
ATOM 4369 N N . TYR A 1 571 ? 26.010 -2.408 -39.149 1.00 86.44 571 TYR A N 1
ATOM 4370 C CA . TYR A 1 571 ? 26.272 -3.312 -38.026 1.00 86.44 571 TYR A CA 1
ATOM 4371 C C . TYR A 1 571 ? 24.973 -3.589 -37.243 1.00 86.44 571 TYR A C 1
ATOM 4373 O O . TYR A 1 571 ? 24.753 -2.999 -36.181 1.00 86.44 571 TYR A O 1
ATOM 4381 N N . PRO A 1 572 ? 24.085 -4.459 -37.757 1.00 80.38 572 PRO A N 1
ATOM 4382 C CA . PRO A 1 572 ? 22.765 -4.694 -37.165 1.00 80.38 572 PRO A CA 1
ATOM 4383 C C . PRO A 1 572 ? 22.828 -5.271 -35.744 1.00 80.38 572 PRO A C 1
ATOM 4385 O O . PRO A 1 572 ? 22.004 -4.908 -34.906 1.00 80.38 572 PRO A O 1
ATOM 4388 N N . ASP A 1 573 ? 23.845 -6.082 -35.440 1.00 82.56 573 ASP A N 1
ATOM 4389 C CA . ASP A 1 573 ? 24.027 -6.708 -34.122 1.00 82.56 573 ASP A CA 1
ATOM 4390 C C . ASP A 1 573 ? 24.189 -5.687 -32.987 1.00 82.56 573 ASP A C 1
ATOM 4392 O O . ASP A 1 573 ? 23.891 -5.990 -31.828 1.00 82.56 573 ASP A O 1
ATOM 4396 N N . LEU A 1 574 ? 24.592 -4.449 -33.310 1.00 88.56 574 LEU A N 1
ATOM 4397 C CA . LEU A 1 574 ? 24.746 -3.400 -32.309 1.00 88.56 574 LEU A CA 1
ATOM 4398 C C . LEU A 1 574 ? 23.426 -3.042 -31.621 1.00 88.56 574 LEU A C 1
ATOM 4400 O O . LEU A 1 574 ? 23.470 -2.566 -30.492 1.00 88.56 574 LEU A O 1
ATOM 4404 N N . ALA A 1 575 ? 22.263 -3.332 -32.223 1.00 86.56 575 ALA A N 1
ATOM 4405 C CA . ALA A 1 575 ? 20.950 -3.122 -31.602 1.00 86.56 575 ALA A CA 1
ATOM 4406 C C . ALA A 1 575 ? 20.785 -3.852 -30.251 1.00 86.56 575 ALA A C 1
ATOM 4408 O O . ALA A 1 575 ? 19.941 -3.466 -29.441 1.00 86.56 575 ALA A O 1
ATOM 4409 N N . ASN A 1 576 ? 21.612 -4.872 -29.994 1.00 87.75 576 ASN A N 1
ATOM 4410 C CA . ASN A 1 576 ? 21.661 -5.635 -28.749 1.00 87.75 576 ASN A CA 1
ATOM 4411 C C . ASN A 1 576 ? 23.058 -5.648 -28.103 1.00 87.75 576 ASN A C 1
ATOM 4413 O O . ASN A 1 576 ? 23.340 -6.539 -27.299 1.00 87.75 576 ASN A O 1
ATOM 4417 N N . ASP A 1 577 ? 23.932 -4.698 -28.453 1.00 89.56 577 ASP A N 1
ATOM 4418 C CA . ASP A 1 577 ? 25.277 -4.630 -27.879 1.00 89.56 577 ASP A CA 1
ATOM 4419 C C . ASP A 1 577 ? 25.222 -4.475 -26.353 1.00 89.56 577 ASP A C 1
ATOM 4421 O O . ASP A 1 577 ? 24.295 -3.881 -25.802 1.00 89.56 577 ASP A O 1
ATOM 4425 N N . ILE A 1 578 ? 26.216 -5.018 -25.659 1.00 91.25 578 ILE A N 1
ATOM 4426 C CA . ILE A 1 578 ? 26.276 -4.978 -24.198 1.00 91.25 578 ILE A CA 1
ATOM 4427 C C . ILE A 1 578 ? 27.341 -3.977 -23.785 1.00 91.25 578 ILE A C 1
ATOM 4429 O O . ILE A 1 578 ? 28.516 -4.129 -24.116 1.00 91.25 578 ILE A O 1
ATOM 4433 N N . SER A 1 579 ? 26.926 -2.975 -23.021 1.00 92.62 579 SER A N 1
ATOM 4434 C CA . SER A 1 579 ? 27.811 -1.952 -22.467 1.00 92.62 579 SER A CA 1
ATOM 4435 C C . SER A 1 579 ? 28.020 -2.151 -20.961 1.00 92.62 579 SER A C 1
ATOM 4437 O O . SER A 1 579 ? 27.489 -3.098 -20.362 1.00 92.62 579 SER A O 1
ATOM 4439 N N . THR A 1 580 ? 28.833 -1.300 -20.326 1.00 91.12 580 THR A N 1
ATOM 4440 C CA . THR A 1 580 ? 29.023 -1.340 -18.865 1.00 91.12 580 THR A CA 1
ATOM 4441 C C . THR A 1 580 ? 27.677 -1.265 -18.140 1.00 91.12 580 THR A C 1
ATOM 4443 O O . THR A 1 580 ? 26.680 -0.762 -18.664 1.00 91.12 580 THR A O 1
ATOM 4446 N N . GLY A 1 581 ? 27.609 -1.880 -16.960 1.00 89.12 581 GLY A N 1
ATOM 4447 C CA . GLY A 1 581 ? 26.342 -2.092 -16.261 1.00 89.12 581 GLY A CA 1
ATOM 4448 C C . GLY A 1 581 ? 25.440 -3.160 -16.898 1.00 89.12 581 GLY A C 1
ATOM 4449 O O . GLY A 1 581 ? 24.345 -3.395 -16.390 1.00 89.12 581 GLY A O 1
ATOM 4450 N N . GLY A 1 582 ? 25.885 -3.846 -17.958 1.00 92.50 582 GLY A N 1
ATOM 4451 C CA . GLY A 1 582 ? 25.087 -4.837 -18.692 1.00 92.50 582 GLY A CA 1
ATOM 4452 C C . GLY A 1 582 ? 23.989 -4.221 -19.550 1.00 92.50 582 GLY A C 1
ATOM 4453 O O . GLY A 1 582 ? 23.043 -4.913 -19.910 1.00 92.50 582 GLY A O 1
ATOM 4454 N N . ALA A 1 583 ? 24.079 -2.924 -19.833 1.00 94.44 583 ALA A N 1
ATOM 4455 C CA . ALA A 1 583 ? 23.017 -2.190 -20.492 1.00 94.44 583 ALA A CA 1
ATOM 4456 C C . ALA A 1 583 ? 23.013 -2.465 -22.001 1.00 94.44 583 ALA A C 1
ATOM 4458 O O . ALA A 1 583 ? 24.052 -2.359 -22.660 1.00 94.44 583 ALA A O 1
ATOM 4459 N N . THR A 1 584 ? 21.834 -2.780 -22.540 1.00 96.00 584 THR A N 1
ATOM 4460 C CA . THR A 1 584 ? 21.564 -2.780 -23.990 1.00 96.00 584 THR A CA 1
ATOM 4461 C C . THR A 1 584 ? 21.207 -1.369 -24.480 1.00 96.00 584 THR A C 1
ATOM 4463 O O . THR A 1 584 ? 20.831 -0.521 -23.663 1.00 96.00 584 THR A O 1
ATOM 4466 N N . PRO A 1 585 ? 21.219 -1.098 -25.799 1.00 95.19 585 PRO A N 1
ATOM 4467 C CA . PRO A 1 585 ? 20.777 0.186 -26.347 1.00 95.19 585 PRO A CA 1
ATOM 4468 C C . PRO A 1 585 ? 19.375 0.612 -25.880 1.00 95.19 585 PRO A C 1
ATOM 4470 O O . PRO A 1 585 ? 19.157 1.785 -25.594 1.00 95.19 585 PRO A O 1
ATOM 4473 N N . LEU A 1 586 ? 18.440 -0.332 -25.696 1.00 96.69 586 LEU A N 1
ATOM 4474 C CA . LEU A 1 586 ? 17.111 -0.027 -25.141 1.00 96.69 586 LEU A CA 1
ATOM 4475 C C . LEU A 1 586 ? 17.151 0.418 -23.671 1.00 96.69 586 LEU A C 1
ATOM 4477 O O . LEU A 1 586 ? 16.368 1.281 -23.279 1.00 96.69 586 LEU A O 1
ATOM 4481 N N . HIS A 1 587 ? 18.071 -0.105 -22.856 1.00 96.44 587 HIS A N 1
ATOM 4482 C CA . HIS A 1 587 ? 18.283 0.438 -21.510 1.00 96.44 587 HIS A CA 1
ATOM 4483 C C . HIS A 1 587 ? 18.833 1.866 -21.565 1.00 96.44 587 HIS A C 1
ATOM 4485 O O . HIS A 1 587 ? 18.470 2.691 -20.730 1.00 96.44 587 HIS A O 1
ATOM 4491 N N . MET A 1 588 ? 19.682 2.165 -22.552 1.00 93.06 588 MET A N 1
ATOM 4492 C CA . MET A 1 588 ? 20.277 3.491 -22.746 1.00 93.06 588 MET A CA 1
ATOM 4493 C C . MET A 1 588 ? 19.275 4.525 -23.274 1.00 93.06 588 MET A C 1
ATOM 4495 O O . MET A 1 588 ? 19.371 5.701 -22.918 1.00 93.06 588 MET A O 1
ATOM 4499 N N . CYS A 1 589 ? 18.243 4.098 -24.011 1.00 93.06 589 CYS A N 1
ATOM 4500 C CA . CYS A 1 589 ? 17.050 4.917 -24.256 1.00 93.06 589 CYS A CA 1
ATOM 4501 C C . CYS A 1 589 ? 16.381 5.368 -22.951 1.00 93.06 589 CYS A C 1
ATOM 4503 O O . CYS A 1 589 ? 15.845 6.469 -22.885 1.00 93.06 589 CYS A O 1
ATOM 4505 N N . GLY A 1 590 ? 16.460 4.542 -21.906 1.00 90.38 590 GLY A N 1
ATOM 4506 C CA . GLY A 1 590 ? 15.938 4.832 -20.576 1.00 90.38 590 GLY A CA 1
ATOM 4507 C C . GLY A 1 590 ? 16.788 5.786 -19.733 1.00 90.38 590 GLY A C 1
ATOM 4508 O O . GLY A 1 590 ? 16.417 6.044 -18.595 1.00 90.38 590 GLY A O 1
ATOM 4509 N N . MET A 1 591 ? 17.917 6.294 -20.242 1.00 85.62 591 MET A N 1
ATOM 4510 C CA . MET A 1 591 ? 18.849 7.151 -19.488 1.00 85.62 591 MET A CA 1
ATOM 4511 C C . MET A 1 591 ? 18.690 8.655 -19.767 1.00 85.62 591 MET A C 1
ATOM 4513 O O . MET A 1 591 ? 19.399 9.457 -19.165 1.00 85.62 591 MET A O 1
ATOM 4517 N N . GLY A 1 592 ? 17.770 9.062 -20.649 1.00 79.88 592 GLY A N 1
ATOM 4518 C CA . GLY A 1 592 ? 17.513 10.478 -20.928 1.00 79.88 592 GLY A CA 1
ATOM 4519 C C . GLY A 1 592 ? 16.279 10.712 -21.799 1.00 79.88 592 GLY A C 1
ATOM 4520 O O . GLY A 1 592 ? 15.889 9.840 -22.578 1.00 79.88 592 GLY A O 1
ATOM 4521 N N . ARG A 1 593 ? 15.670 11.903 -21.682 1.00 80.88 593 ARG A N 1
ATOM 4522 C CA . ARG A 1 593 ? 14.442 12.256 -22.421 1.00 80.88 593 ARG A CA 1
ATOM 4523 C C . ARG A 1 593 ? 14.608 12.175 -23.932 1.00 80.88 593 ARG A C 1
ATOM 4525 O O . ARG A 1 593 ? 13.720 11.634 -24.581 1.00 80.88 593 ARG A O 1
ATOM 4532 N N . ASP A 1 594 ? 15.729 12.638 -24.471 1.00 83.81 594 ASP A N 1
ATOM 4533 C CA . ASP A 1 594 ? 15.953 12.636 -25.919 1.00 83.81 594 ASP A CA 1
ATOM 4534 C C . ASP A 1 594 ? 16.188 11.216 -26.453 1.00 83.81 594 ASP A C 1
ATOM 4536 O O . ASP A 1 594 ? 15.639 10.823 -27.485 1.00 83.81 594 ASP A O 1
ATOM 4540 N N . ASN A 1 595 ? 16.924 10.394 -25.697 1.00 87.12 595 ASN A N 1
ATOM 4541 C CA . ASN A 1 595 ? 17.252 9.023 -26.093 1.00 87.12 595 ASN A CA 1
ATOM 4542 C C . ASN A 1 595 ? 16.006 8.129 -26.187 1.00 87.12 595 ASN A C 1
ATOM 4544 O O . ASN A 1 595 ? 15.985 7.184 -26.981 1.00 87.12 595 ASN A O 1
ATOM 4548 N N . GLN A 1 596 ? 14.954 8.416 -25.412 1.00 91.62 596 GLN A N 1
ATOM 4549 C CA . GLN A 1 596 ? 13.726 7.619 -25.416 1.00 91.62 596 GLN A CA 1
ATOM 4550 C C . GLN A 1 596 ? 13.043 7.605 -26.799 1.00 91.62 596 GLN A C 1
ATOM 4552 O O . GLN A 1 596 ? 12.342 6.648 -27.125 1.00 91.62 596 GLN A O 1
ATOM 4557 N N . HIS A 1 597 ? 13.269 8.619 -27.642 1.00 91.25 597 HIS A N 1
ATOM 4558 C CA . HIS A 1 597 ? 12.694 8.698 -28.989 1.00 91.25 597 HIS A CA 1
ATOM 4559 C C . HIS A 1 597 ? 13.325 7.710 -29.981 1.00 91.25 597 HIS A C 1
ATOM 4561 O O . HIS A 1 597 ? 12.743 7.425 -31.025 1.00 91.25 597 HIS A O 1
ATOM 4567 N N . ALA A 1 598 ? 14.484 7.134 -29.654 1.00 93.06 598 ALA A N 1
ATOM 4568 C CA . ALA A 1 598 ? 15.097 6.072 -30.449 1.00 93.06 598 ALA A CA 1
ATOM 4569 C C . ALA A 1 598 ? 14.519 4.673 -30.155 1.00 93.06 598 ALA A C 1
ATOM 4571 O O . ALA A 1 598 ? 14.816 3.730 -30.890 1.00 93.06 598 ALA A O 1
ATOM 4572 N N . THR A 1 599 ? 13.688 4.535 -29.113 1.00 94.88 599 THR A N 1
ATOM 4573 C CA . THR A 1 599 ? 13.159 3.248 -28.627 1.00 94.88 599 THR A CA 1
ATOM 4574 C C . THR A 1 599 ? 12.446 2.468 -29.730 1.00 94.88 599 THR A C 1
ATOM 4576 O O . THR A 1 599 ? 12.801 1.325 -30.005 1.00 94.88 599 THR A O 1
ATOM 4579 N N . GLU A 1 600 ? 11.491 3.096 -30.419 1.00 89.06 600 GLU A N 1
ATOM 4580 C CA . GLU A 1 600 ? 10.734 2.450 -31.498 1.00 89.06 600 GLU A CA 1
ATOM 4581 C C . GLU A 1 600 ? 11.645 2.015 -32.655 1.00 89.06 600 GLU A C 1
ATOM 4583 O O . GLU A 1 600 ? 11.507 0.916 -33.195 1.00 89.06 600 GLU A O 1
ATOM 4588 N N . TYR A 1 601 ? 12.618 2.857 -33.015 1.00 90.44 601 TYR A N 1
ATOM 4589 C CA . TYR A 1 601 ? 13.561 2.541 -34.083 1.00 90.44 601 TYR A CA 1
ATOM 4590 C C . TYR A 1 601 ? 14.421 1.321 -33.735 1.00 90.44 601 TYR A C 1
ATOM 4592 O O . TYR A 1 601 ? 14.568 0.425 -34.563 1.00 90.44 601 TYR A O 1
ATOM 4600 N N . LEU A 1 602 ? 14.939 1.241 -32.506 1.00 92.00 602 LEU A N 1
ATOM 4601 C CA . LEU A 1 602 ? 15.712 0.088 -32.039 1.00 92.00 602 LEU A CA 1
ATOM 4602 C C . LEU A 1 602 ? 14.878 -1.196 -31.995 1.00 92.00 602 LEU A C 1
ATOM 4604 O O . LEU A 1 602 ? 15.358 -2.242 -32.432 1.00 92.00 602 LEU A O 1
ATOM 4608 N N . ILE A 1 603 ? 13.625 -1.119 -31.536 1.00 90.12 603 ILE A N 1
ATOM 4609 C CA . ILE A 1 603 ? 12.693 -2.258 -31.535 1.00 90.12 603 ILE A CA 1
ATOM 4610 C C . ILE A 1 603 ? 12.525 -2.808 -32.957 1.00 90.12 603 ILE A C 1
ATOM 4612 O O . ILE A 1 603 ? 12.703 -4.004 -33.181 1.00 90.12 603 ILE A O 1
ATOM 4616 N N . ARG A 1 604 ? 12.292 -1.936 -33.949 1.00 87.56 604 ARG A N 1
ATOM 4617 C CA . ARG A 1 604 ? 12.182 -2.328 -35.370 1.00 87.56 604 ARG A CA 1
ATOM 4618 C C . ARG A 1 604 ? 13.464 -2.946 -35.942 1.00 87.56 604 ARG A C 1
ATOM 4620 O O . ARG A 1 604 ? 13.410 -3.597 -36.980 1.00 87.56 604 ARG A O 1
ATOM 4627 N N . ARG A 1 605 ? 14.616 -2.736 -35.298 1.00 86.81 605 ARG A N 1
ATOM 4628 C CA . ARG A 1 605 ? 15.913 -3.336 -35.660 1.00 86.81 605 ARG A CA 1
ATOM 4629 C C . ARG A 1 605 ? 16.242 -4.593 -34.849 1.00 86.81 605 ARG A C 1
ATOM 4631 O O . ARG A 1 605 ? 17.379 -5.047 -34.891 1.00 86.81 605 ARG A O 1
ATOM 4638 N N . GLY A 1 606 ? 15.262 -5.168 -34.147 1.00 79.50 606 GLY A N 1
ATOM 4639 C CA . GLY A 1 606 ? 15.413 -6.432 -33.423 1.00 79.50 606 GLY A CA 1
ATOM 4640 C C . GLY A 1 606 ? 16.020 -6.285 -32.027 1.00 79.50 606 GLY A C 1
ATOM 4641 O O . GLY A 1 606 ? 16.599 -7.240 -31.504 1.00 79.50 606 GLY A O 1
ATOM 4642 N N . ALA A 1 607 ? 15.937 -5.102 -31.414 1.00 88.56 607 ALA A N 1
ATOM 4643 C CA . ALA A 1 607 ? 16.387 -4.924 -30.039 1.00 88.56 607 ALA A CA 1
ATOM 4644 C C . ALA A 1 607 ? 15.502 -5.707 -29.046 1.00 88.56 607 ALA A C 1
ATOM 4646 O O . ALA A 1 607 ? 14.275 -5.706 -29.136 1.00 88.56 607 ALA A O 1
ATOM 4647 N N . LYS A 1 608 ? 16.132 -6.370 -28.071 1.00 85.38 608 LYS A N 1
ATOM 4648 C CA . LYS A 1 608 ? 15.480 -7.235 -27.078 1.00 85.38 608 LYS A CA 1
ATOM 4649 C C . LYS A 1 608 ? 14.750 -6.408 -26.019 1.00 85.38 608 LYS A C 1
ATOM 4651 O O . LYS A 1 608 ? 15.374 -5.851 -25.117 1.00 85.38 608 LYS A O 1
ATOM 4656 N N . ILE A 1 609 ? 13.423 -6.389 -26.121 1.00 91.19 609 ILE A N 1
ATOM 4657 C CA . ILE A 1 609 ? 12.501 -5.581 -25.304 1.00 91.19 609 ILE A CA 1
ATOM 4658 C C . ILE A 1 609 ? 12.573 -5.924 -23.805 1.00 91.19 609 ILE A C 1
ATOM 4660 O O . ILE A 1 609 ? 12.446 -5.034 -22.971 1.00 91.19 609 ILE A O 1
ATOM 4664 N N . GLU A 1 610 ? 12.846 -7.189 -23.466 1.00 91.75 610 GLU A N 1
ATOM 4665 C CA . GLU A 1 610 ? 12.874 -7.713 -22.086 1.00 91.75 610 GLU A CA 1
ATOM 4666 C C . GLU A 1 610 ? 14.288 -8.086 -21.603 1.00 91.75 610 GLU A C 1
ATOM 4668 O O . GLU A 1 610 ? 14.461 -8.909 -20.702 1.00 91.75 610 GLU A O 1
ATOM 4673 N N . ALA A 1 611 ? 15.334 -7.528 -22.225 1.00 89.56 611 ALA A N 1
ATOM 4674 C CA . ALA A 1 611 ? 16.705 -7.749 -21.765 1.00 89.56 611 ALA A CA 1
ATOM 4675 C C . ALA A 1 611 ? 16.885 -7.268 -20.315 1.00 89.56 611 ALA A C 1
ATOM 4677 O O . ALA A 1 611 ? 16.236 -6.315 -19.903 1.00 89.56 611 ALA A O 1
ATOM 4678 N N . LEU A 1 612 ? 17.797 -7.888 -19.562 1.00 92.75 612 LEU A N 1
ATOM 4679 C CA . LEU A 1 612 ? 18.109 -7.486 -18.189 1.00 92.75 612 LEU A CA 1
ATOM 4680 C C . LEU A 1 612 ? 19.505 -6.876 -18.099 1.00 92.75 612 LEU A C 1
ATOM 4682 O O . LEU A 1 612 ? 20.469 -7.473 -18.581 1.00 92.75 612 LEU A O 1
ATOM 4686 N N . ASP A 1 613 ? 19.614 -5.729 -17.434 1.00 93.44 613 ASP A N 1
ATOM 4687 C CA . ASP A 1 613 ? 20.901 -5.158 -17.037 1.00 93.44 613 ASP A CA 1
ATOM 4688 C C . ASP A 1 613 ? 21.484 -5.854 -15.782 1.00 93.44 613 ASP A C 1
ATOM 4690 O O . ASP A 1 613 ? 20.872 -6.739 -15.176 1.00 93.44 613 ASP A O 1
ATOM 4694 N N . THR A 1 614 ? 22.684 -5.459 -15.340 1.00 91.31 614 THR A N 1
ATOM 4695 C CA . THR A 1 614 ? 23.329 -6.051 -14.142 1.00 91.31 614 THR A CA 1
ATOM 4696 C C . THR A 1 614 ? 22.644 -5.692 -12.820 1.00 91.31 614 THR A C 1
ATOM 4698 O O . THR A 1 614 ? 22.939 -6.294 -11.781 1.00 91.31 614 THR A O 1
ATOM 4701 N N . TYR A 1 615 ? 21.713 -4.738 -12.839 1.00 88.19 615 TYR A N 1
ATOM 4702 C CA . TYR A 1 615 ? 20.845 -4.418 -11.709 1.00 88.19 615 TYR A CA 1
ATOM 4703 C C . TYR A 1 615 ? 19.599 -5.309 -11.696 1.00 88.19 615 TYR A C 1
ATOM 4705 O O . TYR A 1 615 ? 18.945 -5.433 -10.662 1.00 88.19 615 TYR A O 1
ATOM 4713 N N . GLY A 1 616 ? 19.329 -6.023 -12.791 1.00 90.88 616 GLY A N 1
ATOM 4714 C CA . GLY A 1 616 ? 18.164 -6.880 -12.938 1.00 90.88 616 GLY A CA 1
ATOM 4715 C C . GLY A 1 616 ? 16.925 -6.134 -13.414 1.00 90.88 616 GLY A C 1
ATOM 4716 O O . GLY A 1 616 ? 15.819 -6.622 -13.188 1.00 90.88 616 GLY A O 1
ATOM 4717 N N . MET A 1 617 ? 17.095 -4.955 -14.007 1.00 94.69 617 MET A N 1
ATOM 4718 C CA . MET A 1 617 ? 16.018 -4.148 -14.571 1.00 94.69 617 MET A CA 1
ATOM 4719 C C . MET A 1 617 ? 15.861 -4.431 -16.062 1.00 94.69 617 MET A C 1
ATOM 4721 O O . MET A 1 617 ? 16.840 -4.745 -16.729 1.00 94.69 617 MET A O 1
ATOM 4725 N N . THR A 1 618 ? 14.633 -4.295 -16.565 1.00 96.94 618 THR A N 1
ATOM 4726 C CA . THR A 1 618 ? 14.329 -4.269 -18.008 1.00 96.94 618 THR A CA 1
ATOM 4727 C C . THR A 1 618 ? 14.369 -2.829 -18.540 1.00 96.94 618 THR A C 1
ATOM 4729 O O . THR A 1 618 ? 14.320 -1.882 -17.743 1.00 96.94 618 THR A O 1
ATOM 4732 N N . PRO A 1 619 ? 14.373 -2.607 -19.868 1.00 97.44 619 PRO A N 1
ATOM 4733 C CA . PRO A 1 619 ? 14.219 -1.272 -20.439 1.00 97.44 619 PRO A CA 1
ATOM 4734 C C . PRO A 1 619 ? 12.986 -0.526 -19.914 1.00 97.44 619 PRO A C 1
ATOM 4736 O O . PRO A 1 619 ? 13.078 0.662 -19.613 1.00 97.44 619 PRO A O 1
ATOM 4739 N N . LEU A 1 620 ? 11.856 -1.216 -19.711 1.00 97.62 620 LEU A N 1
ATOM 4740 C CA . LEU A 1 620 ? 10.634 -0.600 -19.188 1.00 97.62 620 LEU A CA 1
ATOM 4741 C C . LEU A 1 620 ? 10.792 -0.137 -17.727 1.00 97.62 620 LEU A C 1
ATOM 4743 O O . LEU A 1 620 ? 10.301 0.935 -17.376 1.00 97.62 620 LEU A O 1
ATOM 4747 N N . HIS A 1 621 ? 11.557 -0.861 -16.900 1.00 97.31 621 HIS A N 1
ATOM 4748 C CA . HIS A 1 621 ? 11.925 -0.387 -15.558 1.00 97.31 621 HIS A CA 1
ATOM 4749 C C . HIS A 1 621 ? 12.787 0.882 -15.615 1.00 97.31 621 HIS A C 1
ATOM 4751 O O . HIS A 1 621 ? 12.603 1.781 -14.799 1.00 97.31 621 HIS A O 1
ATOM 4757 N N . ARG A 1 622 ? 13.713 0.991 -16.579 1.00 94.75 622 ARG A N 1
ATOM 4758 C CA . ARG A 1 622 ? 14.530 2.206 -16.752 1.00 94.75 622 ARG A CA 1
ATOM 4759 C C . ARG A 1 622 ? 13.685 3.401 -17.185 1.00 94.75 622 ARG A C 1
ATOM 4761 O O . ARG A 1 622 ? 13.851 4.483 -16.629 1.00 94.75 622 ARG A O 1
ATOM 4768 N N . MET A 1 623 ? 12.730 3.190 -18.093 1.00 96.38 623 MET A N 1
ATOM 4769 C CA . MET A 1 623 ? 11.762 4.226 -18.467 1.00 96.38 623 MET A CA 1
ATOM 4770 C C . MET A 1 623 ? 10.923 4.670 -17.262 1.00 96.38 623 MET A C 1
ATOM 4772 O O . MET A 1 623 ? 10.739 5.868 -17.055 1.00 96.38 623 MET A O 1
ATOM 4776 N N . ALA A 1 624 ? 10.475 3.718 -16.439 1.00 94.81 624 ALA A N 1
ATOM 4777 C CA . ALA A 1 624 ? 9.744 3.978 -15.202 1.00 94.81 624 ALA A CA 1
ATOM 4778 C C . ALA A 1 624 ? 10.569 4.754 -14.166 1.00 94.81 624 ALA A C 1
ATOM 4780 O O . ALA A 1 624 ? 10.075 5.727 -13.606 1.00 94.81 624 ALA A O 1
ATOM 4781 N N . SER A 1 625 ? 11.833 4.387 -13.951 1.00 92.50 625 SER A N 1
ATOM 4782 C CA . SER A 1 625 ? 12.711 5.050 -12.978 1.00 92.50 625 SER A CA 1
ATOM 4783 C C . SER A 1 625 ? 13.017 6.507 -13.336 1.00 92.50 625 SER A C 1
ATOM 4785 O O . SER A 1 625 ? 13.273 7.303 -12.439 1.00 92.50 625 SER A O 1
ATOM 4787 N N . ASN A 1 626 ? 13.000 6.858 -14.626 1.00 85.12 626 ASN A N 1
ATOM 4788 C CA . ASN A 1 626 ? 13.371 8.189 -15.121 1.00 85.12 626 ASN A CA 1
ATOM 4789 C C . ASN A 1 626 ? 12.194 8.977 -15.717 1.00 85.12 626 ASN A C 1
ATOM 4791 O O . ASN A 1 626 ? 12.404 10.020 -16.333 1.00 85.12 626 ASN A O 1
ATOM 4795 N N . ASN A 1 627 ? 10.957 8.501 -15.536 1.00 91.88 627 ASN A N 1
ATOM 4796 C CA . ASN A 1 627 ? 9.739 9.152 -16.020 1.00 91.88 627 ASN A CA 1
ATOM 4797 C C . ASN A 1 627 ? 9.740 9.466 -17.530 1.00 91.88 627 ASN A C 1
ATOM 4799 O O . ASN A 1 627 ? 9.518 10.600 -17.956 1.00 91.88 627 ASN A O 1
ATOM 4803 N N . LEU A 1 628 ? 10.003 8.439 -18.344 1.00 94.31 628 LEU A N 1
ATOM 4804 C CA . LEU A 1 628 ? 10.134 8.518 -19.802 1.00 94.31 628 LEU A CA 1
ATOM 4805 C C . LEU A 1 628 ? 8.918 7.892 -20.523 1.00 94.31 628 LEU A C 1
ATOM 4807 O O . LEU A 1 628 ? 8.956 6.719 -20.913 1.00 94.31 628 LEU A O 1
ATOM 4811 N N . PRO A 1 629 ? 7.809 8.639 -20.695 1.00 95.56 629 PRO A N 1
ATOM 4812 C CA . PRO A 1 629 ? 6.533 8.093 -21.165 1.00 95.56 629 PRO A CA 1
ATOM 4813 C C . PRO A 1 629 ? 6.539 7.647 -22.630 1.00 95.56 629 PRO A C 1
ATOM 4815 O O . PRO A 1 629 ? 5.845 6.693 -22.972 1.00 95.56 629 PRO A O 1
ATOM 4818 N N . VAL A 1 630 ? 7.308 8.300 -23.506 1.00 96.25 630 VAL A N 1
ATOM 4819 C CA . VAL A 1 630 ? 7.332 7.975 -24.943 1.00 96.25 630 VAL A CA 1
ATOM 4820 C C . VAL A 1 630 ? 8.038 6.641 -25.166 1.00 96.25 630 VAL A C 1
ATOM 4822 O O . VAL A 1 630 ? 7.518 5.776 -25.869 1.00 96.25 630 VAL A O 1
ATOM 4825 N N . GLY A 1 631 ? 9.185 6.440 -24.510 1.00 95.44 631 GLY A N 1
ATOM 4826 C CA . GLY A 1 631 ? 9.893 5.161 -24.542 1.00 95.44 631 GLY A CA 1
ATOM 4827 C C . GLY A 1 631 ? 9.094 4.042 -23.867 1.00 95.44 631 GLY A C 1
ATOM 4828 O O . GLY A 1 631 ? 8.990 2.949 -24.419 1.00 95.44 631 GLY A O 1
ATOM 4829 N N . ALA A 1 632 ? 8.463 4.325 -22.720 1.00 97.25 632 ALA A N 1
ATOM 4830 C CA . ALA A 1 632 ? 7.586 3.368 -22.042 1.00 97.25 632 ALA A CA 1
ATOM 4831 C C . ALA A 1 632 ? 6.422 2.921 -22.940 1.00 97.25 632 ALA A C 1
ATOM 4833 O O . ALA A 1 632 ? 6.177 1.725 -23.073 1.00 97.25 632 ALA A O 1
ATOM 4834 N N . LYS A 1 633 ? 5.746 3.866 -23.604 1.00 94.44 633 LYS A N 1
ATOM 4835 C CA . LYS A 1 633 ? 4.643 3.572 -24.524 1.00 94.44 633 LYS A CA 1
ATOM 4836 C C . LYS A 1 633 ? 5.100 2.696 -25.691 1.00 94.44 633 LYS A C 1
ATOM 4838 O O . LYS A 1 633 ? 4.465 1.681 -25.952 1.00 94.44 633 LYS A O 1
ATOM 4843 N N . ALA A 1 634 ? 6.224 3.035 -26.325 1.00 91.75 634 ALA A N 1
ATOM 4844 C CA . ALA A 1 634 ? 6.772 2.255 -27.434 1.00 91.75 634 ALA A CA 1
ATOM 4845 C C . ALA A 1 634 ? 7.125 0.812 -27.026 1.00 91.75 634 ALA A C 1
ATOM 4847 O O . ALA A 1 634 ? 6.874 -0.121 -27.784 1.00 91.75 634 ALA A O 1
ATOM 4848 N N . LEU A 1 635 ? 7.674 0.608 -25.821 1.00 92.50 635 LEU A N 1
ATOM 4849 C CA . LEU A 1 635 ? 7.953 -0.733 -25.293 1.00 92.50 635 LEU A CA 1
ATOM 4850 C C . LEU A 1 635 ? 6.662 -1.529 -25.066 1.00 92.50 635 LEU A C 1
ATOM 4852 O O . LEU A 1 635 ? 6.583 -2.689 -25.463 1.00 92.50 635 LEU A O 1
ATOM 4856 N N . LEU A 1 636 ? 5.646 -0.910 -24.460 1.00 88.81 636 LEU A N 1
ATOM 4857 C CA . LEU A 1 636 ? 4.356 -1.553 -24.200 1.00 88.81 636 LEU A CA 1
ATOM 4858 C C . LEU A 1 636 ? 3.643 -1.940 -25.500 1.00 88.81 636 LEU A C 1
ATOM 4860 O O . LEU A 1 636 ? 3.204 -3.077 -25.637 1.00 88.81 636 LEU A O 1
ATOM 4864 N N . GLU A 1 637 ? 3.588 -1.033 -26.477 1.00 83.12 637 GLU A N 1
ATOM 4865 C CA . GLU A 1 637 ? 3.003 -1.295 -27.800 1.00 83.12 637 GLU A CA 1
ATOM 4866 C C . GLU A 1 637 ? 3.744 -2.406 -28.557 1.00 83.12 637 GLU A C 1
ATOM 4868 O O . GLU A 1 637 ? 3.128 -3.158 -29.308 1.00 83.12 637 GLU A O 1
ATOM 4873 N N . ALA A 1 638 ? 5.044 -2.569 -28.307 1.00 75.62 638 ALA A N 1
ATOM 4874 C CA . ALA A 1 638 ? 5.846 -3.666 -28.840 1.00 75.62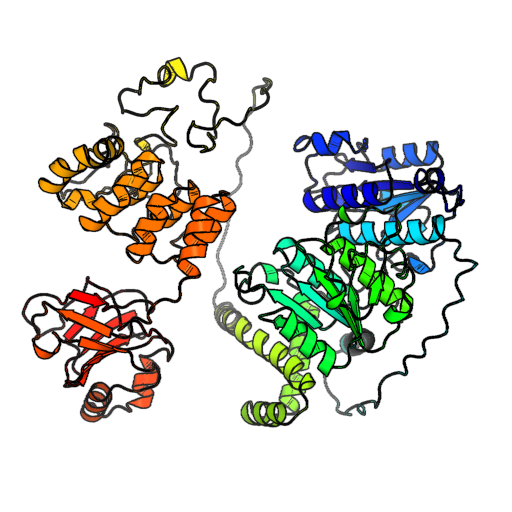 638 ALA A CA 1
ATOM 4875 C C . ALA A 1 638 ? 5.725 -4.983 -28.041 1.00 75.62 638 ALA A C 1
ATOM 4877 O O . ALA A 1 638 ? 6.411 -5.961 -28.344 1.00 75.62 638 ALA A O 1
ATOM 4878 N N . GLY A 1 639 ? 4.852 -5.035 -27.031 1.00 78.31 639 GLY A N 1
ATOM 4879 C CA . GLY A 1 639 ? 4.563 -6.241 -26.260 1.00 78.31 639 GLY A CA 1
ATOM 4880 C C . GLY A 1 639 ? 5.478 -6.474 -25.058 1.00 78.31 639 GLY A C 1
ATOM 4881 O O . GLY A 1 639 ? 5.600 -7.627 -24.631 1.00 78.31 639 GLY A O 1
ATOM 4882 N N . ALA A 1 640 ? 6.105 -5.418 -24.521 1.00 83.50 640 ALA A N 1
ATOM 4883 C CA . ALA A 1 640 ? 6.724 -5.474 -23.200 1.00 83.50 640 ALA A CA 1
ATOM 4884 C C . ALA A 1 640 ? 5.675 -5.831 -22.140 1.00 83.50 640 ALA A C 1
ATOM 4886 O O . ALA A 1 640 ? 4.546 -5.329 -22.176 1.00 83.50 640 ALA A O 1
ATOM 4887 N N . ASP A 1 641 ? 6.045 -6.681 -21.190 1.00 81.69 641 ASP A N 1
ATOM 4888 C CA . ASP A 1 641 ? 5.165 -7.063 -20.096 1.00 81.69 641 ASP A CA 1
ATOM 4889 C C . ASP A 1 641 ? 5.145 -5.952 -19.024 1.00 81.69 641 ASP A C 1
ATOM 4891 O O . ASP A 1 641 ? 6.152 -5.729 -18.342 1.00 81.69 641 ASP A O 1
ATOM 4895 N N . PRO A 1 642 ? 4.004 -5.253 -18.827 1.00 86.00 642 PRO A N 1
ATOM 4896 C CA . PRO A 1 642 ? 3.892 -4.205 -17.814 1.00 86.00 642 PRO A CA 1
ATOM 4897 C C . PRO A 1 642 ? 4.040 -4.728 -16.378 1.00 86.00 642 PRO A C 1
ATOM 4899 O O . PRO A 1 642 ? 4.220 -3.918 -15.470 1.00 86.00 642 PRO A O 1
ATOM 4902 N N . GLN A 1 643 ? 3.968 -6.048 -16.168 1.00 85.25 643 GLN A N 1
ATOM 4903 C CA . GLN A 1 643 ? 4.068 -6.706 -14.866 1.00 85.25 643 GLN A CA 1
ATOM 4904 C C . GLN A 1 643 ? 5.408 -7.424 -14.646 1.00 85.25 643 GLN A C 1
ATOM 4906 O O . GLN A 1 643 ? 5.615 -7.985 -13.566 1.00 85.25 643 GLN A O 1
ATOM 4911 N N . ASN A 1 644 ? 6.338 -7.390 -15.609 1.00 81.50 644 ASN A N 1
ATOM 4912 C CA . ASN A 1 644 ? 7.618 -8.077 -15.475 1.00 81.50 644 ASN A CA 1
ATOM 4913 C C . ASN A 1 644 ? 8.404 -7.489 -14.302 1.00 81.50 644 ASN A C 1
ATOM 4915 O O . ASN A 1 644 ? 8.768 -6.325 -14.330 1.00 81.50 644 ASN A O 1
ATOM 4919 N N . THR A 1 645 ? 8.705 -8.293 -13.284 1.00 83.31 645 THR A N 1
ATOM 4920 C CA . THR A 1 645 ? 9.419 -7.821 -12.080 1.00 83.31 645 THR A CA 1
ATOM 4921 C C . THR A 1 645 ? 10.952 -7.875 -12.183 1.00 83.31 645 THR A C 1
ATOM 4923 O O . THR A 1 645 ? 11.664 -7.589 -11.209 1.00 83.31 645 THR A O 1
ATOM 4926 N N . GLY A 1 646 ? 11.479 -8.294 -13.339 1.00 78.38 646 GLY A N 1
ATOM 4927 C CA . GLY A 1 646 ? 12.905 -8.500 -13.575 1.00 78.38 646 GLY A CA 1
ATOM 4928 C C . GLY A 1 646 ? 13.559 -9.372 -12.494 1.00 78.38 646 GLY A C 1
ATOM 4929 O O . GLY A 1 646 ? 12.985 -10.345 -12.006 1.00 78.38 646 GLY A O 1
ATOM 4930 N N . GLN A 1 647 ? 14.773 -9.005 -12.076 1.00 85.69 647 GLN A N 1
ATOM 4931 C CA . GLN A 1 647 ? 15.423 -9.551 -10.871 1.00 85.69 647 GLN A CA 1
ATOM 4932 C C . GLN A 1 647 ? 15.420 -8.563 -9.693 1.00 85.69 647 GLN A C 1
ATOM 4934 O O . GLN A 1 647 ? 15.965 -8.873 -8.629 1.00 85.69 647 GLN A O 1
ATOM 4939 N N . VAL A 1 648 ? 14.808 -7.388 -9.868 1.00 79.25 648 VAL A N 1
ATOM 4940 C CA . VAL A 1 648 ? 14.596 -6.393 -8.803 1.00 79.25 648 VAL A CA 1
ATOM 4941 C C . VAL A 1 648 ? 13.354 -6.688 -7.955 1.00 79.25 648 VAL A C 1
ATOM 4943 O O . VAL A 1 648 ? 13.242 -6.161 -6.853 1.00 79.25 648 VAL A O 1
ATOM 4946 N N . ARG A 1 649 ? 12.481 -7.609 -8.399 1.00 81.94 649 ARG A N 1
ATOM 4947 C CA . ARG A 1 649 ? 11.256 -8.056 -7.700 1.00 81.94 649 ARG A CA 1
ATOM 4948 C C . ARG A 1 649 ? 10.236 -6.933 -7.466 1.00 81.94 649 ARG A C 1
ATOM 4950 O O . ARG A 1 649 ? 9.467 -7.006 -6.510 1.00 81.94 649 ARG A O 1
ATOM 4957 N N . ALA A 1 650 ? 10.247 -5.933 -8.339 1.00 83.62 650 ALA A N 1
ATOM 4958 C CA . ALA A 1 650 ? 9.296 -4.832 -8.404 1.00 83.62 650 ALA A CA 1
ATOM 4959 C C . ALA A 1 650 ? 8.906 -4.643 -9.873 1.00 83.62 650 ALA A C 1
ATOM 4961 O O . ALA A 1 650 ? 9.770 -4.757 -10.731 1.00 83.62 650 ALA A O 1
ATOM 4962 N N . SER A 1 651 ? 7.632 -4.401 -10.157 1.00 92.00 651 SER A N 1
ATOM 4963 C CA . SER A 1 651 ? 7.108 -4.120 -11.499 1.00 92.00 651 SER A CA 1
ATOM 4964 C C . SER A 1 651 ? 7.488 -2.711 -11.983 1.00 92.00 651 SER A C 1
ATOM 4966 O O . SER A 1 651 ? 7.783 -1.832 -11.166 1.00 92.00 651 SER A O 1
ATOM 4968 N N . PRO A 1 652 ? 7.402 -2.426 -13.296 1.00 94.19 652 PRO A N 1
ATOM 4969 C CA . PRO A 1 652 ? 7.548 -1.077 -13.828 1.00 94.19 652 PRO A CA 1
ATOM 4970 C C . PRO A 1 652 ? 6.635 -0.044 -13.162 1.00 94.19 652 PRO A C 1
ATOM 4972 O O . PRO A 1 652 ? 7.071 1.079 -12.930 1.00 94.19 652 PRO A O 1
ATOM 4975 N N . MET A 1 653 ? 5.398 -0.411 -12.805 1.00 94.25 653 MET A N 1
ATOM 4976 C CA . MET A 1 653 ? 4.491 0.483 -12.076 1.00 94.25 653 MET A CA 1
ATOM 4977 C C . MET A 1 653 ? 5.019 0.807 -10.672 1.00 94.25 653 MET A C 1
ATOM 4979 O O . MET A 1 653 ? 4.958 1.958 -10.251 1.00 94.25 653 MET A O 1
ATOM 4983 N N . GLU A 1 654 ? 5.565 -0.177 -9.957 1.00 85.69 654 GLU A N 1
ATOM 4984 C CA . GLU A 1 654 ? 6.145 0.029 -8.622 1.00 85.69 654 GLU A CA 1
ATOM 4985 C C . GLU A 1 654 ? 7.414 0.890 -8.688 1.00 85.69 654 GLU A C 1
ATOM 4987 O O . GLU A 1 654 ? 7.543 1.839 -7.919 1.00 85.69 654 GLU A O 1
ATOM 4992 N N . ILE A 1 655 ? 8.296 0.655 -9.667 1.00 88.81 655 ILE A N 1
ATOM 4993 C CA . ILE A 1 655 ? 9.457 1.530 -9.898 1.00 88.81 655 ILE A CA 1
ATOM 4994 C C . ILE A 1 655 ? 9.016 2.959 -10.247 1.00 88.81 655 ILE A C 1
ATOM 4996 O O . ILE A 1 655 ? 9.590 3.924 -9.736 1.00 88.81 655 ILE A O 1
ATOM 5000 N N . ALA A 1 656 ? 7.982 3.113 -11.082 1.00 87.94 656 ALA A N 1
ATOM 5001 C CA . ALA A 1 656 ? 7.441 4.421 -11.436 1.00 87.94 656 ALA A CA 1
ATOM 5002 C C . ALA A 1 656 ? 6.854 5.146 -10.212 1.00 87.94 656 ALA A C 1
ATOM 5004 O O . ALA A 1 656 ? 7.045 6.351 -10.066 1.00 87.94 656 ALA A O 1
ATOM 5005 N N . GLN A 1 657 ? 6.188 4.426 -9.305 1.00 83.44 657 GLN A N 1
ATOM 5006 C CA . GLN A 1 657 ? 5.675 4.974 -8.047 1.00 83.44 657 GLN A CA 1
ATOM 5007 C C . GLN A 1 657 ? 6.809 5.446 -7.132 1.00 83.44 657 GLN A C 1
ATOM 5009 O O . GLN A 1 657 ? 6.788 6.596 -6.684 1.00 83.44 657 GLN A O 1
ATOM 5014 N N . ASP A 1 658 ? 7.821 4.602 -6.918 1.00 79.31 658 ASP A N 1
ATOM 5015 C CA . ASP A 1 658 ? 8.977 4.918 -6.072 1.00 79.31 658 ASP A CA 1
ATOM 5016 C C . ASP A 1 658 ? 9.741 6.144 -6.596 1.00 79.31 658 ASP A C 1
ATOM 5018 O O . ASP A 1 658 ? 10.187 6.993 -5.822 1.00 79.31 658 ASP A O 1
ATOM 5022 N N . SER A 1 659 ? 9.829 6.284 -7.921 1.00 72.81 659 SER A N 1
ATOM 5023 C CA . SER A 1 659 ? 10.480 7.417 -8.593 1.00 72.81 659 SER A CA 1
ATOM 5024 C C . SER A 1 659 ? 9.557 8.612 -8.860 1.00 72.81 659 SER A C 1
ATOM 5026 O O . SER A 1 659 ? 10.003 9.617 -9.410 1.00 72.81 659 SER A O 1
ATOM 5028 N N . ARG A 1 660 ? 8.278 8.545 -8.459 1.00 83.81 660 ARG A N 1
ATOM 5029 C CA . ARG A 1 660 ? 7.247 9.574 -8.720 1.00 83.81 660 ARG A CA 1
ATOM 5030 C C . ARG A 1 660 ? 7.095 9.929 -10.211 1.00 83.81 660 ARG A C 1
ATOM 5032 O O . ARG A 1 660 ? 6.817 11.078 -10.560 1.00 83.81 660 ARG A O 1
ATOM 5039 N N . ALA A 1 661 ? 7.252 8.943 -11.086 1.00 82.81 661 ALA A N 1
ATOM 5040 C CA . ALA A 1 661 ? 7.196 9.063 -12.537 1.00 82.81 661 ALA A CA 1
ATOM 5041 C C . ALA A 1 661 ? 5.752 9.124 -13.068 1.00 82.81 661 ALA A C 1
ATOM 5043 O O . ALA A 1 661 ? 5.225 8.156 -13.621 1.00 82.81 661 ALA A O 1
ATOM 5044 N N . LYS A 1 662 ? 5.094 10.272 -12.871 1.00 85.25 662 LYS A N 1
ATOM 5045 C CA . LYS A 1 662 ? 3.657 10.463 -13.135 1.00 85.25 662 LYS A CA 1
ATOM 5046 C C . LYS A 1 662 ? 3.252 10.158 -14.579 1.00 85.25 662 LYS A C 1
ATOM 5048 O O . LYS A 1 662 ? 2.222 9.526 -14.802 1.00 85.25 662 LYS A O 1
ATOM 5053 N N . GLU A 1 663 ? 4.039 10.588 -15.557 1.00 88.38 663 GLU A N 1
ATOM 5054 C CA . GLU A 1 663 ? 3.730 10.403 -16.972 1.00 88.38 663 GLU A CA 1
ATOM 5055 C C . GLU A 1 663 ? 3.837 8.928 -17.373 1.00 88.38 663 GLU A C 1
ATOM 5057 O O . GLU A 1 663 ? 2.975 8.426 -18.093 1.00 88.38 663 GLU A O 1
ATOM 5062 N N . VAL A 1 664 ? 4.833 8.200 -16.857 1.00 91.31 664 VAL A N 1
ATOM 5063 C CA . VAL A 1 664 ? 4.934 6.749 -17.088 1.00 91.31 664 VAL A CA 1
ATOM 5064 C C . VAL A 1 664 ? 3.839 5.986 -16.350 1.00 91.31 664 VAL A C 1
ATOM 5066 O O . VAL A 1 664 ? 3.272 5.058 -16.920 1.00 91.31 664 VAL A O 1
ATOM 5069 N N . MET A 1 665 ? 3.482 6.392 -15.127 1.00 95.06 665 MET A N 1
ATOM 5070 C CA . MET A 1 665 ? 2.327 5.826 -14.419 1.00 95.06 665 MET A CA 1
ATOM 5071 C C . MET A 1 665 ? 1.042 5.983 -15.242 1.00 95.06 665 MET A C 1
ATOM 5073 O O . MET A 1 665 ? 0.271 5.032 -15.342 1.00 95.06 665 MET A O 1
ATOM 5077 N N . SER A 1 666 ? 0.840 7.147 -15.872 1.00 90.75 666 SER A N 1
ATOM 5078 C CA . SER A 1 666 ? -0.291 7.392 -16.775 1.00 90.75 666 SER A CA 1
ATOM 5079 C C . SER A 1 666 ? -0.259 6.462 -17.990 1.00 90.75 666 SER A C 1
ATOM 5081 O O . SER A 1 666 ? -1.251 5.797 -18.277 1.00 90.75 666 SER A O 1
ATOM 5083 N N . VAL A 1 667 ? 0.895 6.334 -18.656 1.00 92.19 667 VAL A N 1
ATOM 5084 C CA . VAL A 1 667 ? 1.074 5.434 -19.809 1.00 92.19 667 VAL A CA 1
ATOM 5085 C C . VAL A 1 667 ? 0.798 3.973 -19.439 1.00 92.19 667 VAL A C 1
ATOM 5087 O O . VAL A 1 667 ? 0.076 3.284 -20.158 1.00 92.19 667 VAL A O 1
ATOM 5090 N N . LEU A 1 668 ? 1.331 3.500 -18.310 1.00 89.56 668 LEU A N 1
ATOM 5091 C CA . LEU A 1 668 ? 1.106 2.138 -17.822 1.00 89.56 668 LEU A CA 1
ATOM 5092 C C . LEU A 1 668 ? -0.369 1.911 -17.464 1.00 89.56 668 LEU A C 1
ATOM 5094 O O . LEU A 1 668 ? -0.938 0.894 -17.854 1.00 89.56 668 LEU A O 1
ATOM 5098 N N . ALA A 1 669 ? -1.006 2.857 -16.768 1.00 87.06 669 ALA A N 1
ATOM 5099 C CA . ALA A 1 669 ? -2.421 2.770 -16.414 1.00 87.06 669 ALA A CA 1
ATOM 5100 C C . ALA A 1 669 ? -3.323 2.778 -17.658 1.00 87.06 669 ALA A C 1
ATOM 5102 O O . ALA A 1 669 ? -4.226 1.951 -17.771 1.00 87.06 669 ALA A O 1
ATOM 5103 N N . GLU A 1 670 ? -3.056 3.660 -18.626 1.00 85.75 670 GLU A N 1
ATOM 5104 C CA . GLU A 1 670 ? -3.792 3.716 -19.891 1.00 85.75 670 GLU A CA 1
ATOM 5105 C C . GLU A 1 670 ? -3.645 2.406 -20.674 1.00 85.75 670 GLU A C 1
ATOM 5107 O O . GLU A 1 670 ? -4.635 1.868 -21.173 1.00 85.75 670 GLU A O 1
ATOM 5112 N N . TYR A 1 671 ? -2.426 1.865 -20.751 1.00 80.81 671 TYR A N 1
ATOM 5113 C CA . TYR A 1 671 ? -2.149 0.606 -21.438 1.00 80.81 671 TYR A CA 1
ATOM 5114 C C . TYR A 1 671 ? -2.831 -0.600 -20.772 1.00 80.81 671 TYR A C 1
ATOM 5116 O O . TYR A 1 671 ? -3.284 -1.514 -21.461 1.00 80.81 671 TYR A O 1
ATOM 5124 N N . LEU A 1 672 ? -2.936 -0.609 -19.439 1.00 77.00 672 LEU A N 1
ATOM 5125 C CA . LEU A 1 672 ? -3.629 -1.657 -18.682 1.00 77.00 672 LEU A CA 1
ATOM 5126 C C . LEU A 1 672 ? -5.162 -1.542 -18.756 1.00 77.00 672 LEU A C 1
ATOM 5128 O O . LEU A 1 672 ? -5.843 -2.556 -18.639 1.00 77.00 672 LEU A O 1
ATOM 5132 N N . ARG A 1 673 ? -5.709 -0.339 -18.982 1.00 73.06 673 ARG A N 1
ATOM 5133 C CA . ARG A 1 673 ? -7.159 -0.082 -19.069 1.00 73.06 673 ARG A CA 1
ATOM 5134 C C . ARG A 1 673 ? -7.776 -0.466 -20.419 1.00 73.06 673 ARG A C 1
ATOM 5136 O O . ARG A 1 673 ? -8.986 -0.661 -20.500 1.00 73.06 673 ARG A O 1
ATOM 5143 N N . LYS A 1 674 ? -6.986 -0.531 -21.496 1.00 56.09 674 LYS A N 1
ATOM 5144 C CA . LYS A 1 674 ? -7.500 -0.886 -22.829 1.00 56.09 674 LYS A CA 1
ATOM 5145 C C . LYS A 1 674 ? -7.872 -2.378 -22.857 1.00 56.09 674 LYS A C 1
ATOM 5147 O O . LYS A 1 674 ? -6.980 -3.197 -22.625 1.00 56.09 674 LYS A O 1
ATOM 5152 N N . PRO A 1 675 ? -9.139 -2.752 -23.148 1.00 40.62 675 PRO A N 1
ATOM 5153 C CA . PRO A 1 675 ? -9.508 -4.149 -23.339 1.00 40.62 675 PRO A CA 1
ATOM 5154 C C . PRO A 1 675 ? -8.665 -4.692 -24.486 1.00 40.62 675 PRO A C 1
ATOM 5156 O O . PRO A 1 675 ? -8.715 -4.195 -25.612 1.00 40.62 675 PRO A O 1
ATOM 5159 N N . ARG A 1 676 ? -7.805 -5.658 -24.173 1.00 51.66 676 ARG A N 1
ATOM 5160 C CA . ARG A 1 676 ? -6.951 -6.256 -25.189 1.00 51.66 676 ARG A CA 1
ATOM 5161 C C . ARG A 1 676 ? -7.802 -7.233 -25.988 1.00 51.66 676 ARG A C 1
ATOM 5163 O O . ARG A 1 676 ? -8.555 -7.992 -25.372 1.00 51.66 676 ARG A O 1
ATOM 5170 N N . PRO A 1 677 ? -7.677 -7.269 -27.324 1.00 43.22 677 PRO A N 1
ATOM 5171 C CA . PRO A 1 677 ? -8.158 -8.425 -28.053 1.00 43.22 677 PRO A CA 1
ATOM 5172 C C . PRO A 1 677 ? -7.467 -9.640 -27.434 1.00 43.22 677 PRO A C 1
ATOM 5174 O O . PRO A 1 677 ? -6.240 -9.670 -27.309 1.00 43.22 677 PRO A O 1
ATOM 5177 N N . VAL A 1 678 ? -8.253 -10.608 -26.970 1.00 49.00 678 VAL A N 1
ATOM 5178 C CA . VAL A 1 678 ? -7.710 -11.905 -26.576 1.00 49.00 678 VAL A CA 1
ATOM 5179 C C . VAL A 1 678 ? -6.979 -12.418 -27.813 1.00 49.00 678 VAL A C 1
ATOM 5181 O O . VAL A 1 678 ? -7.610 -12.632 -28.848 1.00 49.00 678 VAL A O 1
ATOM 5184 N N . LEU A 1 679 ? -5.649 -12.531 -27.745 1.00 56.06 679 LEU A N 1
ATOM 5185 C CA . LEU A 1 679 ? -4.837 -13.124 -28.808 1.00 56.06 679 LEU A CA 1
ATOM 5186 C C . LEU A 1 679 ? -5.118 -14.629 -28.806 1.00 56.06 679 LEU A C 1
ATOM 5188 O O . LEU A 1 679 ? -4.337 -15.432 -28.304 1.00 56.06 679 LEU A O 1
ATOM 5192 N N . SER A 1 680 ? -6.294 -14.996 -29.306 1.00 66.19 680 SER A N 1
ATOM 5193 C CA . SER A 1 680 ? -6.781 -16.368 -29.354 1.00 66.19 680 SER A CA 1
ATOM 5194 C C . SER A 1 680 ? -6.124 -17.161 -30.475 1.00 66.19 680 SER A C 1
ATOM 5196 O O . SER A 1 680 ? -6.360 -18.361 -30.561 1.00 66.19 680 SER A O 1
ATOM 5198 N N . GLN A 1 681 ? -5.316 -16.525 -31.330 1.00 83.50 681 GLN A N 1
ATOM 5199 C CA . GLN A 1 681 ? -4.660 -17.173 -32.454 1.00 83.50 681 GLN A CA 1
ATOM 5200 C C . GLN A 1 681 ? -3.184 -16.795 -32.573 1.00 83.50 681 GLN A C 1
ATOM 5202 O O . GLN A 1 681 ? -2.780 -15.655 -32.342 1.00 83.50 681 GLN A O 1
ATOM 5207 N N . LEU A 1 682 ? -2.377 -17.766 -32.984 1.00 90.06 682 LEU A N 1
ATOM 5208 C CA . LEU A 1 682 ? -0.975 -17.581 -33.347 1.00 90.06 682 LEU A CA 1
ATOM 5209 C C . LEU A 1 682 ? -0.681 -18.310 -34.654 1.00 90.06 682 LEU A C 1
ATOM 5211 O O . LEU A 1 682 ? -1.354 -19.275 -35.004 1.00 90.06 682 LEU A O 1
ATOM 5215 N N . ARG A 1 683 ? 0.321 -17.851 -35.392 1.00 91.50 683 ARG A N 1
ATOM 5216 C CA . ARG A 1 683 ? 0.812 -18.482 -36.611 1.00 91.50 683 ARG A CA 1
ATOM 5217 C C . ARG A 1 683 ? 2.226 -18.967 -36.374 1.00 91.50 683 ARG A C 1
ATOM 5219 O O . ARG A 1 683 ? 3.084 -18.192 -35.969 1.00 91.50 683 ARG A O 1
ATOM 5226 N N . VAL A 1 684 ? 2.470 -20.227 -36.696 1.00 91.00 684 VAL A N 1
ATOM 5227 C CA . VAL A 1 684 ? 3.827 -20.746 -36.833 1.00 91.00 684 VAL A CA 1
ATOM 5228 C C . VAL A 1 684 ? 4.206 -20.661 -38.305 1.00 91.00 684 VAL A C 1
ATOM 5230 O O . VAL A 1 684 ? 3.437 -21.051 -39.186 1.00 91.00 684 VAL A O 1
ATOM 5233 N N . SER A 1 685 ? 5.385 -20.124 -38.587 1.00 89.00 685 SER A N 1
ATOM 5234 C CA . SER A 1 685 ? 5.907 -19.986 -39.939 1.00 89.00 685 SER A CA 1
ATOM 5235 C C . SER A 1 685 ? 7.368 -20.416 -40.015 1.00 89.00 685 SER A C 1
ATOM 5237 O O . SER A 1 685 ? 8.053 -20.561 -39.000 1.00 89.00 685 SER A O 1
ATOM 5239 N N . SER A 1 686 ? 7.856 -20.610 -41.242 1.00 83.56 686 SER A N 1
ATOM 5240 C CA . SER A 1 686 ? 9.280 -20.820 -41.532 1.00 83.56 686 SER A CA 1
ATOM 5241 C C . SER A 1 686 ? 9.915 -22.051 -40.874 1.00 83.56 686 SER A C 1
ATOM 5243 O O . SER A 1 686 ? 11.135 -22.115 -40.787 1.00 83.56 686 SER A O 1
ATOM 5245 N N . SER A 1 687 ? 9.131 -23.042 -40.438 1.00 87.00 687 SER A N 1
ATOM 5246 C CA . SER A 1 687 ? 9.676 -24.288 -39.898 1.00 87.00 687 SER A CA 1
ATOM 5247 C C . SER A 1 687 ? 9.977 -25.308 -41.003 1.00 87.00 687 SER A C 1
ATOM 5249 O O . SER A 1 687 ? 9.325 -25.331 -42.052 1.00 87.00 687 SER A O 1
ATOM 5251 N N . GLY A 1 688 ? 10.953 -26.184 -40.755 1.00 83.31 688 GLY A N 1
ATOM 5252 C CA . GLY A 1 688 ? 11.280 -27.329 -41.609 1.00 83.31 688 GLY A CA 1
ATOM 5253 C C . GLY A 1 688 ? 10.186 -28.400 -41.699 1.00 83.31 688 GLY A C 1
ATOM 5254 O O . GLY A 1 688 ? 10.156 -29.156 -42.669 1.00 83.31 688 GLY A O 1
ATOM 5255 N N . SER A 1 689 ? 9.254 -28.445 -40.742 1.00 86.50 689 SER A N 1
ATOM 5256 C CA . SER A 1 689 ? 8.111 -29.363 -40.756 1.00 86.50 689 SER A CA 1
ATOM 5257 C C . SER A 1 689 ? 6.855 -28.654 -41.269 1.00 86.50 689 SER A C 1
ATOM 5259 O O . SER A 1 689 ? 6.214 -27.885 -40.559 1.00 86.50 689 SER A O 1
ATOM 5261 N N . GLN A 1 690 ? 6.457 -28.925 -42.515 1.00 86.00 690 GLN A N 1
ATOM 5262 C CA . GLN A 1 690 ? 5.327 -28.220 -43.144 1.00 86.00 690 GLN A CA 1
ATOM 5263 C C . GLN A 1 690 ? 4.007 -28.369 -42.376 1.00 86.00 690 GLN A C 1
ATOM 5265 O O . GLN A 1 690 ? 3.191 -27.452 -42.373 1.00 86.00 690 GLN A O 1
ATOM 5270 N N . ASN A 1 691 ? 3.824 -29.481 -41.661 1.00 87.88 691 ASN A N 1
ATOM 5271 C CA . ASN A 1 691 ? 2.606 -29.758 -40.901 1.00 87.88 691 ASN A CA 1
ATOM 5272 C C . ASN A 1 691 ? 2.421 -28.845 -39.681 1.00 87.88 691 ASN A C 1
ATOM 5274 O O . ASN A 1 691 ? 1.322 -28.804 -39.138 1.00 87.88 691 ASN A O 1
ATOM 5278 N N . VAL A 1 692 ? 3.456 -28.120 -39.246 1.00 90.88 692 VAL A N 1
ATOM 5279 C CA . VAL A 1 692 ? 3.333 -27.156 -38.143 1.00 90.88 692 VAL A CA 1
ATOM 5280 C C . VAL A 1 692 ? 3.308 -25.707 -38.630 1.00 90.88 692 VAL A C 1
ATOM 5282 O O . VAL A 1 692 ? 3.077 -24.820 -37.829 1.00 90.88 692 VAL A O 1
ATOM 5285 N N . ASN A 1 693 ? 3.483 -25.433 -39.930 1.00 91.81 693 ASN A N 1
ATOM 5286 C CA . ASN A 1 693 ? 3.443 -24.076 -40.499 1.00 91.81 693 ASN A CA 1
ATOM 5287 C C . ASN A 1 693 ? 1.999 -23.587 -40.728 1.00 91.81 693 ASN A C 1
ATOM 5289 O O . ASN A 1 693 ? 1.583 -23.326 -41.858 1.00 91.81 693 ASN A O 1
ATOM 5293 N N . VAL A 1 694 ? 1.211 -23.516 -39.658 1.00 92.12 694 VAL A N 1
ATOM 5294 C CA . VAL A 1 694 ? -0.234 -23.252 -39.697 1.00 92.12 694 VAL A CA 1
ATOM 5295 C C . VAL A 1 694 ? -0.650 -22.223 -38.641 1.00 92.12 694 VAL A C 1
ATOM 5297 O O . VAL A 1 694 ? 0.167 -21.723 -37.863 1.00 92.12 694 VAL A O 1
ATOM 5300 N N . VAL A 1 695 ? -1.932 -21.856 -38.650 1.00 90.50 695 VAL A N 1
ATOM 5301 C CA . VAL A 1 695 ? -2.545 -21.036 -37.601 1.00 90.50 695 VAL A CA 1
ATOM 5302 C C . VAL A 1 695 ? -3.095 -21.957 -36.519 1.00 90.50 695 VAL A C 1
ATOM 5304 O O . VAL A 1 695 ? -3.751 -22.950 -36.818 1.00 90.50 695 VAL A O 1
ATOM 5307 N N . TYR A 1 696 ? -2.832 -21.602 -35.271 1.00 93.19 696 TYR A N 1
ATOM 5308 C CA . TYR A 1 696 ? -3.302 -22.300 -34.091 1.00 93.19 696 TYR A CA 1
ATOM 5309 C C . TYR A 1 696 ? -4.275 -21.411 -33.332 1.00 93.19 696 TYR A C 1
ATOM 5311 O O . TYR A 1 696 ? -4.075 -20.199 -33.248 1.00 93.19 696 TYR A O 1
ATOM 5319 N N . THR A 1 697 ? -5.289 -22.024 -32.735 1.00 89.62 697 THR A N 1
ATOM 5320 C CA . THR A 1 697 ? -6.294 -21.372 -31.900 1.00 89.62 697 THR A CA 1
ATOM 5321 C C . THR A 1 697 ? -6.152 -21.836 -30.454 1.00 89.62 697 THR A C 1
ATOM 5323 O O . THR A 1 697 ? -5.928 -23.015 -30.185 1.00 89.62 697 THR A O 1
ATOM 5326 N N . GLN A 1 698 ? -6.281 -20.909 -29.512 1.00 89.44 698 GLN A N 1
ATOM 5327 C CA . GLN A 1 698 ? -6.195 -21.170 -28.084 1.00 89.44 698 GLN A CA 1
ATOM 5328 C C . GLN A 1 698 ? -7.305 -22.128 -27.632 1.00 89.44 698 GLN A C 1
ATOM 5330 O O . GLN A 1 698 ? -8.474 -21.972 -27.994 1.00 89.44 698 GLN A O 1
ATOM 5335 N N . ARG A 1 699 ? -6.940 -23.095 -26.794 1.00 86.38 699 ARG A N 1
ATOM 5336 C CA . ARG A 1 699 ? -7.842 -24.054 -26.155 1.00 86.38 699 ARG A CA 1
ATOM 5337 C C . ARG A 1 699 ? -7.837 -23.884 -24.639 1.00 86.38 699 ARG A C 1
ATOM 5339 O O . ARG A 1 699 ? -6.917 -23.309 -24.055 1.00 86.38 699 ARG A O 1
ATOM 5346 N N . ASP A 1 700 ? -8.894 -24.384 -24.004 1.00 78.06 700 ASP A N 1
ATOM 5347 C CA . ASP A 1 700 ? -8.977 -24.460 -22.546 1.00 78.06 700 ASP A CA 1
ATOM 5348 C C . ASP A 1 700 ? -7.884 -25.408 -22.019 1.00 78.06 700 ASP A C 1
ATOM 5350 O O . ASP A 1 700 ? -7.713 -26.521 -22.523 1.00 78.06 700 ASP A O 1
ATOM 5354 N N . ALA A 1 701 ? -7.149 -24.970 -20.993 1.00 81.94 701 ALA A N 1
ATOM 5355 C CA . ALA A 1 701 ? -6.036 -25.704 -20.390 1.00 81.94 701 ALA A CA 1
ATOM 5356 C C . ALA A 1 701 ? -6.422 -27.097 -19.847 1.00 81.94 701 ALA A C 1
ATOM 5358 O O . ALA A 1 701 ? -5.551 -27.949 -19.643 1.00 81.94 701 ALA A O 1
ATOM 5359 N N . LYS A 1 702 ? -7.718 -27.335 -19.605 1.00 80.06 702 LYS A N 1
ATOM 5360 C CA . LYS A 1 702 ? -8.268 -28.613 -19.134 1.00 80.06 702 LYS A CA 1
ATOM 5361 C C . LYS A 1 702 ? -8.555 -29.607 -20.256 1.00 80.06 702 LYS A C 1
ATOM 5363 O O . LYS A 1 702 ? -8.659 -30.798 -19.978 1.00 80.06 702 LYS A O 1
ATOM 5368 N N . VAL A 1 703 ? -8.699 -29.144 -21.498 1.00 84.69 703 VAL A N 1
ATOM 5369 C CA . VAL A 1 703 ? -8.953 -30.022 -22.646 1.00 84.69 703 VAL A CA 1
ATOM 5370 C C . VAL A 1 703 ? -7.646 -30.698 -23.046 1.00 84.69 703 VAL A C 1
ATOM 5372 O O . VAL A 1 703 ? -6.620 -30.033 -23.170 1.00 84.69 703 VAL A O 1
ATOM 5375 N N . ILE A 1 704 ? -7.683 -32.017 -23.230 1.00 87.44 704 ILE A N 1
ATOM 5376 C CA . ILE A 1 704 ? -6.521 -32.816 -23.635 1.00 87.44 704 ILE A CA 1
ATOM 5377 C C . ILE A 1 704 ? -6.418 -32.790 -25.170 1.00 87.44 704 ILE A C 1
ATOM 5379 O O . ILE A 1 704 ? -7.425 -33.073 -25.826 1.00 87.44 704 ILE A O 1
ATOM 5383 N N . PRO A 1 705 ? -5.246 -32.481 -25.760 1.00 87.69 705 PRO A N 1
ATOM 5384 C CA . PRO A 1 705 ? -5.065 -32.527 -27.208 1.00 87.69 705 PRO A CA 1
ATOM 5385 C C . PRO A 1 705 ? -5.322 -33.929 -27.767 1.00 87.69 705 PRO A C 1
ATOM 5387 O O . PRO A 1 705 ? -4.824 -34.920 -27.229 1.00 87.69 705 PRO A O 1
ATOM 5390 N N . VAL A 1 706 ? -6.039 -34.027 -28.889 1.00 83.62 706 VAL A N 1
ATOM 5391 C CA . VAL A 1 706 ? -6.357 -35.327 -29.508 1.00 83.62 706 VAL A CA 1
ATOM 5392 C C . VAL A 1 706 ? -5.080 -36.084 -29.891 1.00 83.62 706 VAL A C 1
ATOM 5394 O O . VAL A 1 706 ? -4.955 -37.268 -29.578 1.00 83.62 706 VAL A O 1
ATOM 5397 N N . GLY A 1 707 ? -4.100 -35.399 -30.495 1.00 80.75 707 GLY A N 1
ATOM 5398 C CA . GLY A 1 707 ? -2.799 -35.989 -30.834 1.00 80.75 707 GLY A CA 1
ATOM 5399 C C . GLY A 1 707 ? -2.042 -36.512 -29.607 1.00 80.75 707 GLY A C 1
ATOM 5400 O O . GLY A 1 707 ? -1.471 -37.598 -29.647 1.00 80.75 707 GLY A O 1
ATOM 5401 N N . PHE A 1 708 ? -2.130 -35.810 -28.475 1.00 87.56 708 PHE A N 1
ATOM 5402 C CA . PHE A 1 708 ? -1.537 -36.256 -27.214 1.00 87.56 708 PHE A CA 1
ATOM 5403 C C . PHE A 1 708 ? -2.179 -37.555 -26.702 1.00 87.56 708 PHE A C 1
ATOM 5405 O O . PHE A 1 708 ? -1.479 -38.475 -26.268 1.00 87.56 708 PHE A O 1
ATOM 5412 N N . SER A 1 709 ? -3.510 -37.662 -26.779 1.00 86.88 709 SER A N 1
ATOM 5413 C CA . SER A 1 709 ? -4.233 -38.889 -26.430 1.00 86.88 709 SER A CA 1
ATOM 5414 C C . SER A 1 709 ? -3.851 -40.066 -27.333 1.00 86.88 709 SER A C 1
ATOM 5416 O O . SER A 1 709 ? -3.722 -41.183 -26.831 1.00 86.88 709 SER A O 1
ATOM 5418 N N . LEU A 1 710 ? -3.618 -39.827 -28.630 1.00 82.75 710 LEU A N 1
ATOM 5419 C CA . LEU A 1 710 ? -3.146 -40.851 -29.570 1.00 82.75 710 LEU A CA 1
ATOM 5420 C C . LEU A 1 710 ? -1.746 -41.356 -29.194 1.00 82.75 710 LEU A C 1
ATOM 5422 O O . LEU A 1 710 ? -1.563 -42.565 -29.042 1.00 82.75 710 LEU A O 1
ATOM 5426 N N . THR A 1 711 ? -0.794 -40.457 -28.927 1.00 85.88 711 THR A N 1
ATOM 5427 C CA . THR A 1 711 ? 0.556 -40.833 -28.469 1.00 85.88 711 THR A CA 1
ATOM 5428 C C . THR A 1 711 ? 0.513 -41.602 -27.148 1.00 85.88 711 THR A C 1
ATOM 5430 O O . THR A 1 711 ? 1.205 -42.609 -26.987 1.00 85.88 711 THR A O 1
ATOM 5433 N N . CYS A 1 712 ? -0.327 -41.179 -26.197 1.00 87.00 712 CYS A N 1
ATOM 5434 C CA . CYS A 1 712 ? -0.512 -41.909 -24.942 1.00 87.00 712 CYS A CA 1
ATOM 5435 C C . CYS A 1 712 ? -1.058 -43.323 -25.187 1.00 87.00 712 CYS A C 1
ATOM 5437 O O . CYS A 1 712 ? -0.552 -44.274 -24.594 1.00 87.00 712 CYS A O 1
ATOM 5439 N N . ALA A 1 713 ? -2.030 -43.486 -26.089 1.00 85.25 713 ALA A N 1
ATOM 5440 C CA . ALA A 1 713 ? -2.575 -44.796 -26.437 1.00 85.25 713 ALA A CA 1
ATOM 5441 C C . ALA A 1 713 ? -1.516 -45.718 -27.070 1.00 85.25 713 ALA A C 1
ATOM 5443 O O . ALA A 1 713 ? -1.405 -46.879 -26.668 1.00 85.25 713 ALA A O 1
ATOM 5444 N N . GLU A 1 714 ? -0.688 -45.206 -27.989 1.00 88.38 714 GLU A N 1
ATOM 5445 C CA . GLU A 1 714 ? 0.423 -45.958 -28.595 1.00 88.38 714 GLU A CA 1
ATOM 5446 C C . GLU A 1 714 ? 1.448 -46.426 -27.550 1.00 88.38 714 GLU A C 1
ATOM 5448 O O . GLU A 1 714 ? 1.898 -47.574 -27.579 1.00 88.38 714 GLU A O 1
ATOM 5453 N N . GLN A 1 715 ? 1.781 -45.562 -26.587 1.00 88.38 715 GLN A N 1
ATOM 5454 C CA . GLN A 1 715 ? 2.735 -45.854 -25.511 1.00 88.38 715 GLN A CA 1
ATOM 5455 C C . GLN A 1 715 ? 2.120 -46.622 -24.328 1.00 88.38 715 GLN A C 1
ATOM 5457 O O . GLN A 1 715 ? 2.825 -46.963 -23.374 1.00 88.38 715 GLN A O 1
ATOM 5462 N N . ARG A 1 716 ? 0.813 -46.926 -24.380 1.00 90.00 716 ARG A N 1
ATOM 5463 C CA . ARG A 1 716 ? 0.031 -47.537 -23.287 1.00 90.00 716 ARG A CA 1
ATOM 5464 C C . ARG A 1 716 ? 0.074 -46.724 -21.986 1.00 90.00 716 ARG A C 1
ATOM 5466 O O . ARG A 1 716 ? 0.151 -47.283 -20.891 1.00 90.00 716 ARG A O 1
ATOM 5473 N N . TRP A 1 717 ? 0.033 -45.402 -22.104 1.00 90.00 717 TRP A N 1
ATOM 5474 C CA . TRP A 1 717 ? -0.077 -44.462 -20.993 1.00 90.00 717 TRP A CA 1
ATOM 5475 C C . TRP A 1 717 ? -1.519 -43.991 -20.805 1.00 90.00 717 TRP A C 1
ATOM 5477 O O . TRP A 1 717 ? -2.291 -43.879 -21.753 1.00 90.00 717 TRP A O 1
ATOM 5487 N N . ASP A 1 718 ? -1.866 -43.673 -19.560 1.00 91.94 718 ASP A N 1
ATOM 5488 C CA . ASP A 1 718 ? -3.124 -43.011 -19.225 1.00 91.94 718 ASP A CA 1
ATOM 5489 C C . ASP A 1 718 ? -3.029 -41.522 -19.597 1.00 91.94 718 ASP A C 1
ATOM 5491 O O . ASP A 1 718 ? -2.223 -40.782 -19.022 1.00 91.94 718 ASP A O 1
ATOM 5495 N N . ALA A 1 719 ? -3.817 -41.102 -20.591 1.00 87.25 719 ALA A N 1
ATOM 5496 C CA . ALA A 1 719 ? -3.739 -39.761 -21.163 1.00 87.25 719 ALA A CA 1
ATOM 5497 C C . ALA A 1 719 ? -4.127 -38.665 -20.159 1.00 87.25 719 ALA A C 1
ATOM 5499 O O . ALA A 1 719 ? -3.465 -37.630 -20.109 1.00 87.25 719 ALA A O 1
ATOM 5500 N N . GLU A 1 720 ? -5.141 -38.888 -19.320 1.00 87.56 720 GLU A N 1
ATOM 5501 C CA . GLU A 1 720 ? -5.557 -37.909 -18.310 1.00 87.56 720 GLU A CA 1
ATOM 5502 C C . GLU A 1 720 ? -4.473 -37.731 -17.254 1.00 87.56 720 GLU A C 1
ATOM 5504 O O . GLU A 1 720 ? -4.041 -36.613 -16.962 1.00 87.56 720 GLU A O 1
ATOM 5509 N N . LYS A 1 721 ? -3.960 -38.841 -16.720 1.00 89.25 721 LYS A N 1
ATOM 5510 C CA . LYS A 1 721 ? -2.899 -38.820 -15.716 1.00 89.25 721 LYS A CA 1
ATOM 5511 C C . LYS A 1 721 ? -1.615 -38.203 -16.260 1.00 89.25 721 LYS A C 1
ATOM 5513 O O . LYS A 1 721 ? -0.941 -37.484 -15.521 1.00 89.25 721 LYS A O 1
ATOM 5518 N N . MET A 1 722 ? -1.267 -38.473 -17.518 1.00 88.19 722 MET A N 1
ATOM 5519 C CA . MET A 1 722 ? -0.082 -37.891 -18.147 1.00 88.19 722 MET A CA 1
ATOM 5520 C C . MET A 1 722 ? -0.277 -36.398 -18.428 1.00 88.19 722 MET A C 1
ATOM 5522 O O . MET A 1 722 ? 0.597 -35.598 -18.100 1.00 88.19 722 MET A O 1
ATOM 5526 N N . TRP A 1 723 ? -1.440 -35.984 -18.935 1.00 90.00 723 TRP A N 1
ATOM 5527 C CA . TRP A 1 723 ? -1.731 -34.566 -19.155 1.00 90.00 723 TRP A CA 1
ATOM 5528 C C . TRP A 1 723 ? -1.689 -33.776 -17.844 1.00 90.00 723 TRP A C 1
ATOM 5530 O O . TRP A 1 723 ? -1.049 -32.731 -17.767 1.00 90.00 723 TRP A O 1
ATOM 5540 N N . LEU A 1 724 ? -2.242 -34.332 -16.761 1.00 86.31 724 LEU A N 1
ATOM 5541 C CA . LEU A 1 724 ? -2.142 -33.777 -15.408 1.00 86.31 724 LEU A CA 1
ATOM 5542 C C . LEU A 1 724 ? -0.705 -33.644 -14.896 1.00 86.31 724 LEU A C 1
ATOM 5544 O O . LEU A 1 724 ? -0.465 -32.860 -13.974 1.00 86.31 724 LEU A O 1
ATOM 5548 N N . GLN A 1 725 ? 0.239 -34.425 -15.428 1.00 87.00 725 GLN A N 1
ATOM 5549 C CA . GLN A 1 725 ? 1.658 -34.349 -15.086 1.00 87.00 725 GLN A CA 1
ATOM 5550 C C . GLN A 1 725 ? 2.408 -33.269 -15.863 1.00 87.00 725 GLN A C 1
ATOM 5552 O O . GLN A 1 725 ? 3.365 -32.723 -15.310 1.00 87.00 725 GLN A O 1
ATOM 5557 N N . LEU A 1 726 ? 1.978 -32.947 -17.085 1.00 85.69 726 LEU A N 1
ATOM 5558 C CA . LEU A 1 726 ? 2.664 -32.010 -17.980 1.00 85.69 726 LEU A CA 1
ATOM 5559 C C . LEU A 1 726 ? 2.012 -30.618 -18.009 1.00 85.69 726 LEU A C 1
ATOM 5561 O O . LEU A 1 726 ? 2.725 -29.626 -18.112 1.00 85.69 726 LEU A O 1
ATOM 5565 N N . SER A 1 727 ? 0.692 -30.531 -17.839 1.00 82.75 727 SER A N 1
ATOM 5566 C CA . SER A 1 727 ? -0.075 -29.282 -17.758 1.00 82.75 727 SER A CA 1
ATOM 5567 C C . SER A 1 727 ? -0.232 -28.814 -16.307 1.00 82.75 727 SER A C 1
ATOM 5569 O O . SER A 1 727 ? -0.317 -29.615 -15.371 1.00 82.75 727 SER A O 1
ATOM 5571 N N . ASP A 1 728 ? -0.267 -27.504 -16.075 1.00 79.69 728 ASP A N 1
ATOM 5572 C CA . ASP A 1 728 ? -0.622 -26.906 -14.779 1.00 79.69 728 ASP A CA 1
ATOM 5573 C C . ASP A 1 728 ? -2.127 -26.581 -14.663 1.00 79.69 728 ASP A C 1
ATOM 5575 O O . ASP A 1 728 ? -2.558 -26.011 -13.657 1.00 79.69 728 ASP A O 1
ATOM 5579 N N . GLN A 1 729 ? -2.912 -26.975 -15.677 1.00 79.06 729 GLN A N 1
ATOM 5580 C CA . GLN A 1 729 ? -4.337 -26.675 -15.867 1.00 79.06 729 GLN A CA 1
ATOM 5581 C C . GLN A 1 729 ? -4.687 -25.179 -15.875 1.00 79.06 729 GLN A C 1
ATOM 5583 O O . GLN A 1 729 ? -5.850 -24.815 -15.683 1.00 79.06 729 GLN A O 1
ATOM 5588 N N . LYS A 1 730 ? -3.698 -24.302 -16.064 1.00 78.94 730 LYS A N 1
ATOM 5589 C CA . LYS A 1 730 ? -3.872 -22.846 -16.068 1.00 78.94 730 LYS A CA 1
ATOM 5590 C C . LYS A 1 730 ? -3.293 -22.218 -17.326 1.00 78.94 730 LYS A C 1
ATOM 5592 O O . LYS A 1 730 ? -3.940 -21.355 -17.912 1.00 78.94 730 LYS A O 1
ATOM 5597 N N . THR A 1 731 ? -2.107 -22.649 -17.742 1.00 80.06 731 THR A N 1
ATOM 5598 C CA . THR A 1 731 ? -1.461 -22.206 -18.972 1.00 80.06 731 THR A CA 1
ATOM 5599 C C . THR A 1 731 ? -2.255 -22.710 -20.177 1.00 80.06 731 THR A C 1
ATOM 5601 O O . THR A 1 731 ? -2.449 -23.922 -20.315 1.00 80.06 731 THR A O 1
ATOM 5604 N N . PRO A 1 732 ? -2.729 -21.809 -21.054 1.00 81.81 732 PRO A N 1
ATOM 5605 C CA . PRO A 1 732 ? -3.427 -22.215 -22.260 1.00 81.81 732 PRO A CA 1
ATOM 5606 C C . PRO A 1 732 ? -2.474 -22.914 -23.234 1.00 81.81 732 PRO A C 1
ATOM 5608 O O . PRO A 1 732 ? -1.280 -22.614 -23.297 1.00 81.81 732 PRO A O 1
ATOM 5611 N N . TRP A 1 733 ? -3.029 -23.825 -24.024 1.00 91.50 733 TRP A N 1
ATOM 5612 C CA . TRP A 1 733 ? -2.348 -24.466 -25.145 1.00 91.50 733 TRP A CA 1
ATOM 5613 C C . TRP A 1 733 ? -3.083 -24.124 -26.445 1.00 91.50 733 TRP A C 1
ATOM 5615 O O . TRP A 1 733 ? -4.196 -23.593 -26.414 1.00 91.50 733 TRP A O 1
ATOM 5625 N N . TYR A 1 734 ? -2.452 -24.373 -27.586 1.00 93.06 734 TYR A N 1
ATOM 5626 C CA . TYR A 1 734 ? -2.948 -23.943 -28.890 1.00 93.06 734 TYR A CA 1
ATOM 5627 C C . TYR A 1 734 ? -3.047 -25.129 -29.843 1.00 93.06 734 TYR A C 1
ATOM 5629 O O . TYR A 1 734 ? -2.132 -25.943 -29.904 1.00 93.06 734 TYR A O 1
ATOM 5637 N N . GLU A 1 735 ? -4.132 -25.208 -30.605 1.00 92.94 735 GLU A N 1
ATOM 5638 C CA . GLU A 1 735 ? -4.418 -26.300 -31.538 1.00 92.94 735 GLU A CA 1
ATOM 5639 C C . GLU A 1 735 ? -4.630 -25.760 -32.949 1.00 92.94 735 GLU A C 1
ATOM 5641 O O . GLU A 1 735 ? -5.333 -24.766 -33.136 1.00 92.94 735 GLU A O 1
ATOM 5646 N N . ALA A 1 736 ? -4.053 -26.421 -33.942 1.00 91.31 736 ALA A N 1
ATOM 5647 C CA . ALA A 1 736 ? -4.330 -26.164 -35.345 1.00 91.31 736 ALA A CA 1
ATOM 5648 C C . ALA A 1 736 ? -5.392 -27.131 -35.886 1.00 91.31 736 ALA A C 1
ATOM 5650 O O . ALA A 1 736 ? -5.516 -28.259 -35.416 1.00 91.31 736 ALA A O 1
ATOM 5651 N N . ASP A 1 737 ? -6.106 -26.727 -36.939 1.00 86.38 737 ASP A N 1
ATOM 5652 C CA . ASP A 1 737 ? -7.172 -27.538 -37.556 1.00 86.38 737 ASP A CA 1
ATOM 5653 C C . ASP A 1 737 ? -6.685 -28.901 -38.072 1.00 86.38 737 ASP A C 1
ATOM 5655 O O . ASP A 1 737 ? -7.459 -29.848 -38.192 1.00 86.38 737 ASP A O 1
ATOM 5659 N N . ASN A 1 738 ? -5.391 -29.014 -38.377 1.00 87.50 738 ASN A N 1
ATOM 5660 C CA . ASN A 1 738 ? -4.777 -30.264 -38.809 1.00 87.50 738 ASN A CA 1
ATOM 5661 C C . ASN A 1 738 ? -4.382 -31.193 -37.647 1.00 87.50 738 ASN A C 1
ATOM 5663 O O . ASN A 1 738 ? -3.828 -32.254 -37.914 1.00 87.50 738 ASN A O 1
ATOM 5667 N N . GLY A 1 739 ? -4.635 -30.811 -36.391 1.00 85.69 739 GLY A N 1
ATOM 5668 C CA . GLY A 1 739 ? -4.336 -31.594 -35.189 1.00 85.69 739 GLY A CA 1
ATOM 5669 C C . GLY A 1 739 ? -2.950 -31.357 -34.580 1.00 85.69 739 GLY A C 1
ATOM 5670 O O . GLY A 1 739 ? -2.641 -31.958 -33.553 1.00 85.69 739 GLY A O 1
ATOM 5671 N N . ALA A 1 740 ? -2.109 -30.500 -35.171 1.00 92.81 740 ALA A N 1
ATOM 5672 C CA . ALA A 1 740 ? -0.865 -30.063 -34.534 1.00 92.81 740 ALA A CA 1
ATOM 5673 C C . ALA A 1 740 ? -1.176 -29.191 -33.309 1.00 92.81 740 ALA A C 1
ATOM 5675 O O . ALA A 1 740 ? -2.165 -28.453 -33.303 1.00 92.81 740 ALA A O 1
ATOM 5676 N N . TYR A 1 741 ? -0.320 -29.210 -32.288 1.00 94.31 741 TYR A N 1
ATOM 5677 C CA . TYR A 1 741 ? -0.567 -28.423 -31.080 1.00 94.31 741 TYR A CA 1
ATOM 5678 C C . TYR A 1 741 ? 0.701 -27.880 -30.425 1.00 94.31 741 TYR A C 1
ATOM 5680 O O . TYR A 1 741 ? 1.797 -28.406 -30.604 1.00 94.31 741 TYR A O 1
ATOM 5688 N N . ILE A 1 742 ? 0.536 -26.792 -29.670 1.00 94.75 742 ILE A N 1
ATOM 5689 C CA . ILE A 1 742 ? 1.595 -26.108 -28.927 1.00 94.75 742 ILE A CA 1
ATOM 5690 C C . ILE A 1 742 ? 1.198 -26.037 -27.463 1.00 94.75 742 ILE A C 1
ATOM 5692 O O . ILE A 1 742 ? 0.127 -25.523 -27.143 1.00 94.75 742 ILE A O 1
ATOM 5696 N N . TYR A 1 743 ? 2.058 -26.507 -26.567 1.00 93.94 743 TYR A N 1
ATOM 5697 C CA . TYR A 1 743 ? 1.757 -26.531 -25.138 1.00 93.94 743 TYR A CA 1
ATOM 5698 C C . TYR A 1 743 ? 2.992 -26.273 -24.278 1.00 93.94 743 TYR A C 1
ATOM 5700 O O . TYR A 1 743 ? 4.132 -26.481 -24.701 1.00 93.94 743 TYR A O 1
ATOM 5708 N N . TRP A 1 744 ? 2.759 -25.807 -23.053 1.00 93.06 744 TRP A N 1
ATOM 5709 C CA . TRP A 1 744 ? 3.801 -25.675 -22.047 1.00 93.06 744 TRP A CA 1
ATOM 5710 C C . TRP A 1 744 ? 3.919 -26.968 -21.250 1.00 93.06 744 TRP A C 1
ATOM 5712 O O . TRP A 1 744 ? 2.973 -27.395 -20.587 1.00 93.06 744 TRP A O 1
ATOM 5722 N N . ASN A 1 745 ? 5.097 -27.577 -21.287 1.00 91.38 745 ASN A N 1
ATOM 5723 C CA . ASN A 1 745 ? 5.409 -28.753 -20.504 1.00 91.38 745 ASN A CA 1
ATOM 5724 C C . ASN A 1 745 ? 6.063 -28.327 -19.185 1.00 91.38 745 ASN A C 1
ATOM 5726 O O . ASN A 1 745 ? 7.218 -27.901 -19.124 1.00 91.38 745 ASN A O 1
ATOM 5730 N N . ARG A 1 746 ? 5.326 -28.466 -18.082 1.00 88.56 746 ARG A N 1
ATOM 5731 C CA . ARG A 1 746 ? 5.834 -28.130 -16.745 1.00 88.56 746 ARG A CA 1
ATOM 5732 C C . ARG A 1 746 ? 6.909 -29.101 -16.245 1.00 88.56 746 ARG A C 1
ATOM 5734 O O . ARG A 1 746 ? 7.619 -28.769 -15.300 1.00 88.56 746 ARG A O 1
ATOM 5741 N N . GLY A 1 747 ? 6.973 -30.311 -16.809 1.00 86.06 747 GLY A N 1
ATOM 5742 C CA . GLY A 1 747 ? 7.883 -31.370 -16.375 1.00 86.06 747 GLY A CA 1
ATOM 5743 C C . GLY A 1 747 ? 9.341 -31.046 -16.686 1.00 86.06 747 GLY A C 1
ATOM 5744 O O . GLY A 1 747 ? 10.217 -31.298 -15.861 1.00 86.06 747 GLY A O 1
ATOM 5745 N N . ASP A 1 748 ? 9.591 -30.436 -17.842 1.00 90.06 748 ASP A N 1
ATOM 5746 C CA . ASP A 1 748 ? 10.916 -29.984 -18.269 1.00 90.06 748 ASP A CA 1
ATOM 5747 C C . ASP A 1 748 ? 11.051 -28.452 -18.316 1.00 90.06 748 ASP A C 1
ATOM 5749 O O . ASP A 1 748 ? 12.162 -27.935 -18.448 1.00 90.06 748 ASP A O 1
ATOM 5753 N N . GLY A 1 749 ? 9.942 -27.724 -18.158 1.00 88.19 749 GLY A N 1
ATOM 5754 C CA . GLY A 1 749 ? 9.917 -26.269 -18.212 1.00 88.19 749 GLY A CA 1
ATOM 5755 C C . GLY A 1 749 ? 10.244 -25.755 -19.611 1.00 88.19 749 GLY A C 1
ATOM 5756 O O . GLY A 1 749 ? 11.079 -24.854 -19.748 1.00 88.19 749 GLY A O 1
ATOM 5757 N N . GLN A 1 750 ? 9.639 -26.351 -20.641 1.00 94.06 750 GLN A N 1
ATOM 5758 C CA . GLN A 1 750 ? 9.790 -25.944 -22.040 1.00 94.06 750 GLN A CA 1
ATOM 5759 C C . GLN A 1 750 ? 8.437 -25.885 -22.760 1.00 94.06 750 GLN A C 1
ATOM 5761 O O . GLN A 1 750 ? 7.503 -26.612 -22.433 1.00 94.06 750 GLN A O 1
ATOM 5766 N N . TRP A 1 751 ? 8.338 -25.020 -23.769 1.00 94.38 751 TRP A N 1
ATOM 5767 C CA . TRP A 1 751 ? 7.260 -25.041 -24.753 1.00 94.38 751 TRP A CA 1
ATOM 5768 C C . TRP A 1 751 ? 7.561 -26.102 -25.796 1.00 94.38 751 TRP A C 1
ATOM 5770 O O . TRP A 1 751 ? 8.713 -26.244 -26.202 1.00 94.38 751 TRP A O 1
ATOM 5780 N N . TRP A 1 752 ? 6.529 -26.812 -26.229 1.00 95.69 752 TRP A N 1
ATOM 5781 C CA . TRP A 1 752 ? 6.592 -27.887 -27.211 1.00 95.69 752 TRP A CA 1
ATOM 5782 C C . TRP A 1 752 ? 5.680 -27.559 -28.390 1.00 95.69 752 TRP A C 1
ATOM 5784 O O . TRP A 1 752 ? 4.586 -27.038 -28.180 1.00 95.69 752 TRP A O 1
ATOM 5794 N N . ILE A 1 753 ? 6.135 -27.859 -29.607 1.00 95.50 753 ILE A N 1
ATOM 5795 C CA . ILE A 1 753 ? 5.307 -27.923 -30.818 1.00 95.50 753 ILE A CA 1
ATOM 5796 C C . ILE A 1 753 ? 5.289 -29.375 -31.270 1.00 95.50 753 ILE A C 1
ATOM 5798 O O . ILE A 1 753 ? 6.333 -29.913 -31.659 1.00 95.50 753 ILE A O 1
ATOM 5802 N N . ASP A 1 754 ? 4.102 -29.962 -31.278 1.00 94.31 754 ASP A N 1
ATOM 5803 C CA . ASP A 1 754 ? 3.866 -31.343 -31.670 1.00 94.31 754 ASP A CA 1
ATOM 5804 C C . ASP A 1 754 ? 3.145 -31.386 -33.022 1.00 94.31 754 ASP A C 1
ATOM 5806 O O . ASP A 1 754 ? 2.284 -30.557 -33.336 1.00 94.31 754 ASP A O 1
ATOM 5810 N N . ALA A 1 755 ? 3.527 -32.356 -33.850 1.00 91.44 755 ALA A N 1
ATOM 5811 C CA . ALA A 1 755 ? 2.884 -32.627 -35.128 1.00 91.44 755 ALA A CA 1
ATOM 5812 C C . ALA A 1 755 ? 1.494 -33.269 -34.923 1.00 91.44 755 ALA A C 1
ATOM 5814 O O . ALA A 1 755 ? 1.185 -33.734 -33.826 1.00 91.44 755 ALA A O 1
ATOM 5815 N N . PRO A 1 756 ? 0.652 -33.347 -35.973 1.00 89.06 756 PRO A N 1
ATOM 5816 C CA . PRO A 1 756 ? -0.667 -33.985 -35.893 1.00 89.06 756 PRO A CA 1
ATOM 5817 C C . PRO A 1 756 ? -0.684 -35.428 -35.376 1.00 89.06 756 PRO A C 1
ATOM 5819 O O . PRO A 1 756 ? -1.686 -35.877 -34.830 1.00 89.06 756 PRO A O 1
ATOM 5822 N N . ASP A 1 757 ? 0.419 -36.159 -35.546 1.00 84.31 757 ASP A N 1
ATOM 5823 C CA . ASP A 1 757 ? 0.590 -37.519 -35.028 1.00 84.31 757 ASP A CA 1
ATOM 5824 C C . ASP A 1 757 ? 0.983 -37.554 -33.539 1.00 84.31 757 ASP A C 1
ATOM 5826 O O . ASP A 1 757 ? 1.285 -38.620 -33.013 1.00 84.31 757 ASP A O 1
ATOM 5830 N N . GLY A 1 758 ? 1.007 -36.396 -32.871 1.00 84.44 758 GLY A N 1
ATOM 5831 C CA . GLY A 1 758 ? 1.319 -36.246 -31.453 1.00 84.44 758 GLY A CA 1
ATOM 5832 C C . GLY A 1 758 ? 2.800 -36.408 -31.109 1.00 84.44 758 GLY A C 1
ATOM 5833 O O . GLY A 1 758 ? 3.137 -36.546 -29.931 1.00 84.44 758 GLY A O 1
ATOM 5834 N N . LYS A 1 759 ? 3.698 -36.418 -32.105 1.00 87.75 759 LYS A N 1
ATOM 5835 C CA . LYS A 1 759 ? 5.146 -36.436 -31.872 1.00 87.75 759 LYS A CA 1
ATOM 5836 C C . LYS A 1 759 ? 5.697 -35.020 -31.778 1.00 87.75 759 LYS A C 1
ATOM 5838 O O . LYS A 1 759 ? 5.457 -34.188 -32.654 1.00 87.75 759 LYS A O 1
ATOM 5843 N N . GLY A 1 760 ? 6.510 -34.777 -30.753 1.00 89.94 760 GLY A N 1
ATOM 5844 C CA . GLY A 1 760 ? 7.224 -33.515 -30.590 1.00 89.94 760 GLY A CA 1
ATOM 5845 C C . GLY A 1 760 ? 8.182 -33.227 -31.743 1.00 89.94 760 GLY A C 1
ATOM 5846 O O . GLY A 1 760 ? 8.973 -34.082 -32.143 1.00 89.94 760 GLY A O 1
ATOM 5847 N N . VAL A 1 761 ? 8.138 -31.992 -32.241 1.00 93.56 761 VAL A N 1
ATOM 5848 C CA . VAL A 1 761 ? 8.941 -31.508 -33.374 1.00 93.56 761 VAL A CA 1
ATOM 5849 C C . VAL A 1 761 ? 9.951 -30.456 -32.917 1.00 93.56 761 VAL A C 1
ATOM 5851 O O . VAL A 1 761 ? 11.134 -30.535 -33.257 1.00 93.56 761 VAL A O 1
ATOM 5854 N N . TYR A 1 762 ? 9.501 -29.486 -32.118 1.00 95.06 762 TYR A N 1
ATOM 5855 C CA . TYR A 1 762 ? 10.328 -28.379 -31.637 1.00 95.06 762 TYR A CA 1
ATOM 5856 C C . TYR A 1 762 ? 10.098 -28.116 -30.152 1.00 95.06 762 TYR A C 1
ATOM 5858 O O . TYR A 1 762 ? 8.982 -28.256 -29.661 1.00 95.06 762 TYR A O 1
ATOM 5866 N N . ILE A 1 763 ? 11.149 -27.677 -29.458 1.00 94.88 763 ILE A N 1
ATOM 5867 C CA . ILE A 1 763 ? 11.086 -27.265 -28.052 1.00 94.88 763 ILE A CA 1
ATOM 5868 C C . ILE A 1 763 ? 11.788 -25.930 -27.817 1.00 94.88 763 ILE A C 1
ATOM 5870 O O . ILE A 1 763 ? 12.822 -25.665 -28.425 1.00 94.88 763 ILE A O 1
ATOM 5874 N N . ALA A 1 764 ? 11.267 -25.099 -26.920 1.00 92.88 764 ALA A N 1
ATOM 5875 C CA . ALA A 1 764 ? 11.853 -23.805 -26.573 1.00 92.88 764 ALA A CA 1
ATOM 5876 C C . ALA A 1 764 ? 11.770 -23.539 -25.068 1.00 92.88 764 ALA A C 1
ATOM 5878 O O . ALA A 1 764 ? 10.750 -23.779 -24.426 1.00 92.88 764 ALA A O 1
ATOM 5879 N N . LYS A 1 765 ? 12.841 -22.996 -24.487 1.00 88.50 765 LYS A N 1
ATOM 5880 C CA . LYS A 1 765 ? 12.862 -22.620 -23.070 1.00 88.50 765 LYS A CA 1
ATOM 5881 C C . LYS A 1 765 ? 12.378 -21.178 -22.909 1.00 88.50 765 LYS A C 1
ATOM 5883 O O . LYS A 1 765 ? 13.094 -20.255 -23.283 1.00 88.50 765 LYS A O 1
ATOM 5888 N N . ALA A 1 766 ? 11.200 -20.987 -22.321 1.00 81.00 766 ALA A N 1
ATOM 5889 C CA . ALA A 1 766 ? 10.626 -19.667 -22.025 1.00 81.00 766 ALA A CA 1
ATOM 5890 C C . ALA A 1 766 ? 9.829 -19.700 -20.708 1.00 81.00 766 ALA A C 1
ATOM 5892 O O . ALA A 1 766 ? 9.942 -20.666 -19.964 1.00 81.00 766 ALA A O 1
ATOM 5893 N N . SER A 1 767 ? 9.078 -18.653 -20.357 1.00 79.38 767 SER A N 1
ATOM 5894 C CA . SER A 1 767 ? 8.136 -18.722 -19.230 1.00 79.38 767 SER A CA 1
ATOM 5895 C C . SER A 1 767 ? 6.820 -19.383 -19.665 1.00 79.38 767 SER A C 1
ATOM 5897 O O . SER A 1 767 ? 6.456 -19.347 -20.839 1.00 79.38 767 SER A O 1
ATOM 5899 N N . ALA A 1 768 ? 6.075 -19.944 -18.708 1.00 78.19 768 ALA A N 1
ATOM 5900 C CA . ALA A 1 768 ? 4.749 -20.532 -18.944 1.00 78.19 768 ALA A CA 1
ATOM 5901 C C . ALA A 1 768 ? 3.684 -19.502 -19.375 1.00 78.19 768 ALA A C 1
ATOM 5903 O O . ALA A 1 768 ? 2.580 -19.871 -19.758 1.00 78.19 768 ALA A O 1
ATOM 5904 N N . GLU A 1 769 ? 3.996 -18.209 -19.265 1.00 71.12 769 GLU A N 1
ATOM 5905 C CA . GLU A 1 769 ? 3.062 -17.100 -19.477 1.00 71.12 769 GLU A CA 1
ATOM 5906 C C . GLU A 1 769 ? 2.972 -16.673 -20.948 1.00 71.12 769 GLU A C 1
ATOM 5908 O O . GLU A 1 769 ? 2.000 -16.028 -21.335 1.00 71.12 769 GLU A O 1
ATOM 5913 N N . LYS A 1 770 ? 3.964 -17.023 -21.783 1.00 79.94 770 LYS A N 1
ATOM 5914 C CA . LYS A 1 770 ? 4.016 -16.598 -23.188 1.00 79.94 770 LYS A CA 1
ATOM 5915 C C . LYS A 1 770 ? 4.699 -17.635 -24.078 1.00 79.94 770 LYS A C 1
ATOM 5917 O O . LYS A 1 770 ? 5.831 -18.033 -23.803 1.00 79.94 770 LYS A O 1
ATOM 5922 N N . VAL A 1 771 ? 4.039 -18.002 -25.181 1.00 87.19 771 VAL A N 1
ATOM 5923 C CA . VAL A 1 771 ? 4.647 -18.813 -26.250 1.00 87.19 771 VAL A CA 1
ATOM 5924 C C . VAL A 1 771 ? 5.822 -18.030 -26.857 1.00 87.19 771 VAL A C 1
ATOM 5926 O O . VAL A 1 771 ? 5.637 -16.872 -27.245 1.00 87.19 771 VAL A O 1
ATOM 5929 N N . PRO A 1 772 ? 7.031 -18.609 -26.933 1.00 85.31 772 PRO A N 1
ATOM 5930 C CA . PRO A 1 772 ? 8.197 -17.918 -27.460 1.00 85.31 772 PRO A CA 1
ATOM 5931 C C . PRO A 1 772 ? 8.094 -17.724 -28.976 1.00 85.31 772 PRO A C 1
ATOM 5933 O O . PRO A 1 772 ? 7.787 -18.656 -29.721 1.00 85.31 772 PRO A O 1
ATOM 5936 N N . SER A 1 773 ? 8.389 -16.505 -29.430 1.00 83.25 773 SER A N 1
ATOM 5937 C CA . SER A 1 773 ? 8.420 -16.143 -30.853 1.00 83.25 773 SER A CA 1
ATOM 5938 C C . SER A 1 773 ? 9.603 -16.762 -31.604 1.00 83.25 773 SER A C 1
ATOM 5940 O O . SER A 1 773 ? 9.516 -16.996 -32.809 1.00 83.25 773 SER A O 1
ATOM 5942 N N . ASP A 1 774 ? 10.701 -17.034 -30.895 1.00 81.94 774 ASP A N 1
ATOM 5943 C CA . ASP A 1 774 ? 11.960 -17.584 -31.402 1.00 81.94 774 ASP A CA 1
ATOM 5944 C C . ASP A 1 774 ? 12.647 -18.491 -30.353 1.00 81.94 774 ASP A C 1
ATOM 5946 O O . ASP A 1 774 ? 12.060 -18.858 -29.337 1.00 81.94 774 ASP A O 1
ATOM 5950 N N . GLY A 1 775 ? 13.890 -18.921 -30.607 1.00 83.31 775 GLY A N 1
ATOM 5951 C CA . GLY A 1 775 ? 14.655 -19.739 -29.650 1.00 83.31 775 GLY A CA 1
ATOM 5952 C C . GLY A 1 775 ? 14.264 -21.222 -29.610 1.00 83.31 775 GLY A C 1
ATOM 5953 O O . GLY A 1 775 ? 14.626 -21.939 -28.674 1.00 83.31 775 GLY A O 1
ATOM 5954 N N . TRP A 1 776 ? 13.546 -21.687 -30.631 1.00 92.06 776 TRP A N 1
ATOM 5955 C CA . TRP A 1 776 ? 13.165 -23.084 -30.806 1.00 92.06 776 TRP A CA 1
ATOM 5956 C C . TRP A 1 776 ? 14.360 -23.971 -31.159 1.00 92.06 776 TRP A C 1
ATOM 5958 O O . TRP A 1 776 ? 15.269 -23.578 -31.884 1.00 92.06 776 TRP A O 1
ATOM 5968 N N . ARG A 1 777 ? 14.337 -25.208 -30.672 1.00 92.69 777 ARG A N 1
ATOM 5969 C CA . ARG A 1 777 ? 15.295 -26.267 -30.983 1.00 92.69 777 ARG A CA 1
ATOM 5970 C C . ARG A 1 777 ? 14.552 -27.441 -31.602 1.00 92.69 777 ARG A C 1
ATOM 5972 O O . ARG A 1 777 ? 13.583 -27.927 -31.025 1.00 92.69 777 ARG A O 1
ATOM 5979 N N . ALA A 1 778 ? 15.028 -27.907 -32.751 1.00 91.44 778 ALA A N 1
ATOM 5980 C CA . ALA A 1 778 ? 14.510 -29.102 -33.406 1.00 91.44 778 ALA A CA 1
ATOM 5981 C C . ALA A 1 778 ? 14.824 -30.366 -32.589 1.00 91.44 778 ALA A C 1
ATOM 5983 O O . ALA A 1 778 ? 15.942 -30.531 -32.089 1.00 91.44 778 ALA A O 1
ATOM 5984 N N . LEU A 1 779 ? 13.841 -31.256 -32.464 1.00 91.06 779 LEU A N 1
ATOM 5985 C CA . LEU A 1 779 ? 14.038 -32.598 -31.926 1.00 91.06 779 LEU A CA 1
ATOM 5986 C C . LEU A 1 779 ? 14.682 -33.524 -32.982 1.00 91.06 779 LEU A C 1
ATOM 5988 O O . LEU A 1 779 ? 14.641 -33.225 -34.180 1.00 91.06 779 LEU A O 1
ATOM 5992 N N . PRO A 1 780 ? 15.325 -34.635 -32.565 1.00 84.69 780 PRO A N 1
ATOM 5993 C CA . PRO A 1 780 ? 16.008 -35.543 -33.486 1.00 84.69 780 PRO A CA 1
ATOM 5994 C C . PRO A 1 780 ? 15.100 -36.024 -34.627 1.00 84.69 780 PRO A C 1
ATOM 5996 O O . PRO A 1 780 ? 14.000 -36.506 -34.383 1.00 84.69 780 PRO A O 1
ATOM 5999 N N . GLY A 1 781 ? 15.581 -35.923 -35.870 1.00 78.19 781 GLY A N 1
ATOM 6000 C CA . GLY A 1 781 ? 14.843 -36.345 -37.070 1.00 78.19 781 GLY A CA 1
ATOM 6001 C C . GLY A 1 781 ? 14.101 -35.226 -37.808 1.00 78.19 781 GLY A C 1
ATOM 6002 O O . GLY A 1 781 ? 13.608 -35.462 -38.908 1.00 78.19 781 GLY A O 1
ATOM 6003 N N . VAL A 1 782 ? 14.071 -34.004 -37.267 1.00 81.25 782 VAL A N 1
ATOM 6004 C CA . VAL A 1 782 ? 13.477 -32.833 -37.930 1.00 81.25 782 VAL A CA 1
ATOM 6005 C C . VAL A 1 782 ? 14.572 -32.010 -38.612 1.00 81.25 782 VAL A C 1
ATOM 6007 O O . VAL A 1 782 ? 15.447 -31.456 -37.948 1.00 81.25 782 VAL A O 1
ATOM 6010 N N . ALA A 1 783 ? 14.528 -31.924 -39.943 1.00 70.19 783 ALA A N 1
ATOM 6011 C CA . ALA A 1 783 ? 15.454 -31.125 -40.747 1.00 70.19 783 ALA A CA 1
ATOM 6012 C C . ALA A 1 783 ? 14.785 -29.836 -41.251 1.00 70.19 783 ALA A C 1
ATOM 6014 O O . ALA A 1 783 ? 13.603 -29.838 -41.582 1.00 70.19 783 ALA A O 1
ATOM 6015 N N . GLY A 1 784 ? 15.552 -28.747 -41.354 1.00 73.56 784 GLY A N 1
ATOM 6016 C CA . GLY A 1 784 ? 15.103 -27.478 -41.939 1.00 73.56 784 GLY A CA 1
ATOM 6017 C C . GLY A 1 784 ? 15.153 -26.287 -40.972 1.00 73.56 784 GLY A C 1
ATOM 6018 O O . GLY A 1 784 ? 15.693 -26.412 -39.871 1.00 73.56 784 GLY A O 1
ATOM 6019 N N . PRO A 1 785 ? 14.648 -25.115 -41.397 1.00 84.38 785 PRO A N 1
ATOM 6020 C CA . PRO A 1 785 ? 14.677 -23.897 -40.592 1.00 84.38 785 PRO A CA 1
ATOM 6021 C C . PRO A 1 785 ? 13.861 -24.036 -39.297 1.00 84.38 785 PRO A C 1
ATOM 6023 O O . PRO A 1 785 ? 12.941 -24.854 -39.194 1.00 84.38 785 PRO A O 1
ATOM 6026 N N . LEU A 1 786 ? 14.245 -23.265 -38.279 1.00 88.75 786 LEU A N 1
ATOM 6027 C CA . LEU A 1 786 ? 13.554 -23.234 -36.992 1.00 88.75 786 LEU A CA 1
ATOM 6028 C C . LEU A 1 786 ? 12.263 -22.409 -37.109 1.00 88.75 786 LEU A C 1
ATOM 6030 O O . LEU A 1 786 ? 12.254 -21.412 -37.832 1.00 88.75 786 LEU A O 1
ATOM 6034 N N . PRO A 1 787 ? 11.187 -22.801 -36.407 1.00 90.38 78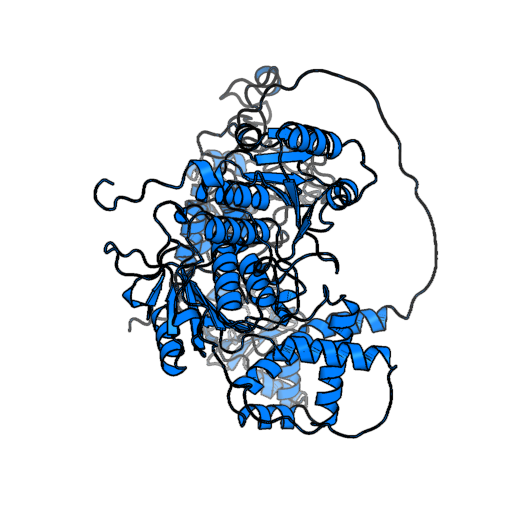7 PRO A N 1
ATOM 6035 C CA . PRO A 1 787 ? 9.919 -22.090 -36.461 1.00 90.38 787 PRO A CA 1
ATOM 6036 C C . PRO A 1 787 ? 10.048 -20.676 -35.890 1.00 90.38 787 PRO A C 1
ATOM 6038 O O . PRO A 1 787 ? 10.763 -20.443 -34.912 1.00 90.38 787 PRO A O 1
ATOM 6041 N N . SER A 1 788 ? 9.283 -19.760 -36.473 1.00 87.06 788 SER A N 1
ATOM 6042 C CA . SER A 1 788 ? 8.965 -18.459 -35.893 1.00 87.06 788 SER A CA 1
ATOM 6043 C C . SER A 1 788 ? 7.481 -18.422 -35.541 1.00 87.06 788 SER A C 1
ATOM 6045 O O . SER A 1 788 ? 6.660 -18.957 -36.292 1.00 87.06 788 SER A O 1
ATOM 6047 N N . VAL A 1 789 ? 7.145 -17.843 -34.387 1.00 87.75 789 VAL A N 1
ATOM 6048 C CA . VAL A 1 789 ? 5.767 -17.763 -33.888 1.00 87.75 789 VAL A CA 1
ATOM 6049 C C . VAL A 1 789 ? 5.324 -16.311 -33.791 1.00 87.75 789 VAL A C 1
ATOM 6051 O O . VAL A 1 789 ? 5.879 -15.536 -33.012 1.00 87.75 789 VAL A O 1
ATOM 6054 N N . ASP A 1 790 ? 4.275 -15.979 -34.537 1.00 84.50 790 ASP A N 1
ATOM 6055 C CA . ASP A 1 790 ? 3.673 -14.650 -34.590 1.00 84.50 790 ASP A CA 1
ATOM 6056 C C . ASP A 1 790 ? 2.253 -14.697 -34.017 1.00 84.50 790 ASP A C 1
ATOM 6058 O O . ASP A 1 790 ? 1.419 -15.492 -34.454 1.00 84.50 790 ASP A O 1
ATOM 6062 N N . PHE A 1 791 ? 1.935 -13.833 -33.053 1.00 82.00 791 PHE A N 1
ATOM 6063 C CA . PHE A 1 791 ? 0.567 -13.720 -32.540 1.00 82.00 791 PHE A CA 1
ATOM 6064 C C . PHE A 1 791 ? -0.306 -12.948 -33.530 1.00 82.00 791 PHE A C 1
ATOM 6066 O O . PHE A 1 791 ? 0.067 -11.868 -33.990 1.00 82.00 791 PHE A O 1
ATOM 6073 N N . LEU A 1 792 ? -1.483 -13.488 -33.845 1.00 76.25 792 LEU A N 1
ATOM 6074 C CA . LEU A 1 792 ? -2.440 -12.830 -34.725 1.00 76.25 792 LEU A CA 1
ATOM 6075 C C . LEU A 1 792 ? -3.417 -12.022 -33.873 1.00 76.25 792 LEU A C 1
ATOM 6077 O O . LEU A 1 792 ? -4.020 -12.546 -32.936 1.00 76.25 792 LEU A O 1
ATOM 6081 N N . ALA A 1 793 ? -3.591 -10.742 -34.203 1.00 54.06 793 ALA A N 1
ATOM 6082 C CA . ALA A 1 793 ? -4.687 -9.961 -33.650 1.00 54.06 793 ALA A CA 1
ATOM 6083 C C . ALA A 1 793 ? -6.007 -10.625 -34.074 1.00 54.06 793 ALA A C 1
ATOM 6085 O O . ALA A 1 793 ? -6.276 -10.753 -35.270 1.00 54.06 793 ALA A O 1
ATOM 6086 N N . GLY A 1 794 ? -6.799 -11.090 -33.104 1.00 47.94 794 GLY A N 1
ATOM 6087 C CA . GLY A 1 794 ? -8.140 -11.600 -33.379 1.00 47.94 794 GLY A CA 1
ATOM 6088 C C . GLY A 1 794 ? -9.015 -10.509 -34.013 1.00 47.94 794 GLY A C 1
ATOM 6089 O O . GLY A 1 794 ? -8.710 -9.322 -33.851 1.00 47.94 794 GLY A O 1
ATOM 6090 N N . PRO A 1 795 ? -10.096 -10.872 -34.730 1.00 36.69 795 PRO A N 1
ATOM 6091 C CA . PRO A 1 795 ? -11.060 -9.882 -35.191 1.00 36.69 795 PRO A CA 1
ATOM 6092 C C . PRO A 1 795 ? -11.534 -9.064 -33.986 1.00 36.69 795 PRO A C 1
ATOM 6094 O O . PRO A 1 795 ? -11.885 -9.615 -32.942 1.00 36.69 795 PRO A O 1
ATOM 6097 N N . SER A 1 796 ? -11.484 -7.740 -34.115 1.00 34.53 796 SER A N 1
ATOM 6098 C CA . SER A 1 796 ? -12.064 -6.823 -33.144 1.00 34.53 796 SER A CA 1
ATOM 6099 C C . SER A 1 796 ? -13.548 -7.152 -33.017 1.00 34.53 796 SER A C 1
ATOM 6101 O O . SER A 1 796 ? -14.312 -6.898 -33.947 1.00 34.53 796 SER A O 1
ATOM 6103 N N . ASN A 1 797 ? -13.955 -7.733 -31.888 1.00 30.25 797 ASN A N 1
ATOM 6104 C CA . ASN A 1 797 ? -15.361 -7.774 -31.512 1.00 30.25 797 ASN A CA 1
ATOM 6105 C C . ASN A 1 797 ? -15.784 -6.333 -31.194 1.00 30.25 797 ASN A C 1
ATOM 6107 O O . ASN A 1 797 ? -15.715 -5.897 -30.049 1.00 30.25 797 ASN A O 1
ATOM 6111 N N . GLU A 1 798 ? -16.160 -5.582 -32.226 1.00 31.52 798 GLU A N 1
ATOM 6112 C CA . GLU A 1 798 ? -17.143 -4.518 -32.073 1.00 31.52 798 GLU A CA 1
ATOM 6113 C C . GLU A 1 798 ? -18.500 -5.198 -31.871 1.00 31.52 798 GLU A C 1
ATOM 6115 O O . GLU A 1 798 ? -19.073 -5.733 -32.820 1.00 31.52 798 GLU A O 1
ATOM 6120 N N . LEU A 1 799 ? -18.961 -5.220 -30.620 1.00 27.34 799 LEU A N 1
ATOM 6121 C CA . LEU A 1 799 ? -20.366 -5.291 -30.219 1.00 27.34 799 LEU A CA 1
ATOM 6122 C C . LEU A 1 799 ? -20.526 -4.592 -28.869 1.00 27.34 799 LEU A C 1
ATOM 6124 O O . LEU A 1 799 ? -19.757 -4.939 -27.941 1.00 27.34 799 LEU A O 1
#

Mean predicted aligned error: 21.68 Å

Solvent-accessible surface area (backbone atoms only — not comparable to full-atom values): 44930 Å² total; per-residue (Å²): 144,83,88,75,94,67,96,76,62,77,74,55,41,60,36,37,32,43,36,40,36,22,51,58,51,72,68,43,52,54,42,37,53,30,37,31,55,21,62,60,37,67,49,33,35,40,26,46,38,72,87,43,67,85,41,75,45,42,49,76,43,60,65,64,80,81,46,54,78,58,49,75,68,30,48,80,33,74,25,63,69,58,48,50,54,55,35,51,76,71,59,36,46,36,36,24,59,41,83,52,88,84,32,40,50,52,90,77,53,83,72,53,60,84,50,34,36,30,42,40,40,33,17,85,89,64,36,52,52,70,65,57,60,69,69,25,79,42,37,29,30,82,88,48,35,25,74,44,62,58,72,55,56,29,32,50,47,35,35,51,52,50,51,48,48,46,64,57,72,40,72,70,86,74,55,72,80,70,74,83,75,76,73,68,81,78,82,81,83,81,75,83,82,85,77,94,80,90,73,64,80,74,48,56,61,51,48,53,54,50,50,52,39,66,69,52,31,34,79,40,35,36,40,36,38,34,55,64,54,70,75,40,48,46,49,35,46,31,43,34,17,14,56,12,25,41,42,37,40,38,26,35,60,91,87,54,98,71,55,69,82,79,37,72,72,52,56,65,53,86,66,36,70,82,61,36,47,76,46,81,32,73,36,70,64,58,47,47,51,54,35,55,77,71,60,37,48,30,36,23,37,37,81,65,97,60,98,78,57,39,46,62,94,66,46,79,67,45,57,43,73,36,27,27,43,38,45,25,59,85,71,66,41,29,65,62,91,77,31,78,42,49,36,33,72,58,89,78,41,52,57,90,56,40,50,64,38,28,51,48,34,33,50,49,51,44,33,45,57,64,52,62,65,76,67,74,88,70,77,60,70,72,48,79,67,53,56,50,51,50,54,52,48,56,51,51,58,49,53,73,75,40,93,44,76,64,60,53,52,54,52,50,70,73,50,68,77,65,63,40,52,61,50,49,61,58,52,59,56,57,72,67,45,60,68,51,54,60,49,56,68,55,63,77,72,80,86,89,90,85,88,89,86,84,85,87,84,90,87,84,89,86,90,78,89,82,78,86,82,75,86,41,61,37,99,86,67,52,75,42,94,57,72,74,81,42,92,60,39,47,79,73,40,39,51,92,94,40,50,38,101,44,66,39,31,76,77,81,42,94,63,45,27,55,53,39,44,2,30,44,32,56,49,97,86,66,48,76,38,70,34,76,26,46,92,61,78,45,95,56,68,26,32,22,50,57,62,86,16,50,28,73,66,55,57,19,38,76,65,30,59,82,47,37,49,67,50,41,72,75,41,50,71,54,37,61,37,67,17,4,43,35,27,33,53,55,37,52,17,27,69,41,79,72,24,16,72,37,37,56,61,36,46,76,57,69,26,66,65,79,46,60,28,63,75,20,42,29,25,51,34,32,11,12,52,61,42,30,36,69,30,36,45,43,42,45,78,71,67,42,65,72,70,54,28,64,70,64,76,48,26,26,58,54,39,7,57,79,51,65,12,60,58,23,45,48,44,53,51,54,62,70,67,51,86,68,73,66,66,46,30,34,33,33,37,69,36,43,53,70,77,55,49,43,60,24,36,61,44,63,38,77,63,77,57,67,20,51,43,50,39,21,56,76,71,73,45,62,42,70,66,50,46,64,60,29,41,82,60,68,55,61,28,30,41,24,96,78,42,16,37,36,39,54,31,64,74,81,51,30,35,38,37,24,35,43,78,34,47,73,43,34,38,24,80,57,60,79,90,50,88,63,44,56,76,51,41,70,37,95,93,61,62,70,52,63,50,36,44,46,78,38,83,45,84,81,81,86,124

Secondary structure (DSSP, 8-state):
--SS-----HHHHTTEEEEEES---HHHHHHHHHHHHHTT--EEEEE--TT-TTSGGGTT---GGG-HHHHTTSEEES-HHHHHHHHHHTTPEEEEE--STTPEEGGGS---TT--EEEEE-BTTTBS-HHHHHH-SEEEE----SSB----HHHHHHHHHHHHHHHHHS-TTSS--------PPPS-----------S-HHHHHHHHHHHHHHHHSEEEEEEEEES--HHHHHHHHHHHHHTTEEEEEEE--TTS---TTT-TTGGG-TTGGGT-EEEEESSHHHHHHHHHHTTPEEEEEB--SSS-SEETTS-GGGG-SSEEEEEETTTS-B-GGG-SEEEEPPTT--GGGS-HHHHHHHHHHHHHHHTTPPPPSS--B--HHHHHHHHHHHHHHHHHH-SSHHHHHHHTTTS-HHHHHHHHHHHHHHHHHHHHHHHHHHTTS--------PPP--------PPPP-PPEE-TTSPEESS-TTSTTHHHHH-STT---TT---TTT-SS-TTTTTEEEPB-TTSPBPEESPGGG-SSS-EEPEEEEEE-HHHHHHHT-HHHHHHHHHH-GGGGG---GGG--HHHHHTT-TTGGGGHHHHHHTT--TT---TTS--HHHHHHHTT-HHHHHHHHHTT--TT--TTTT--HHHHHHHTT-HHHHHHHHHHHHS------EEEEES-S-GGGSSEEEEE-TTSPPHHHHHHHHHTT--HHHHHHHH--SSS-EEEETTS-EEEEETTTTEEEEE-TTS-EEEEE---TTS--SS--EEPTT--SPPPEEEEEPPP----

Sequence (799 aa):
MADFGVPCSEATLASIAVIVENPSDWNNLERIRRACAVFNIIDIRLVQDTTKPQDPRCRKCLNLDDRPEIGGACRLIPSTSKCLDELAAHGYMSVATALDESSANLYDFDFGKDNKIALWFGQEKHGLTDEALCAAASKIFIPMSGMVQSLNVAASSSIILAEVARQRLFDCRSLPKSATCNISAHPEEPEPVSGDNLASAASSARMEKFLSIARQRQRGLIVVLEDPDRLDAAAILRGCDAFGVSEVHFIFEATKAFDPLANRQVMKSEGSNLWVCSRIFESVMDCRQHLDQRGFTRVGIAQTQNDSGVSFFSAPCFCDEKLALWLSCNSSYVNAELVSSSVHVPSAAKVAGLAISNLMAVMLAEVTRCRKTTYPQGYWSLGSQEQRAYVHWCLAVHAKRHPTLEQASQEASASPEYERLELLCKLTYWAGSLRMFKKLVAAVAYSKIVHSVKPPSPFSGGSNPVPAMTDYYRHDGVRITHDPYAPGMAEKYGMPGKTDNEGFDPYADTVGPGIYGGIVKRDESGSVVIGRQYQNHNPRPGPVYAGGGYTPINEALRKGPPALKPLLDKYPDLANDISTGGATPLHMCGMGRDNQHATEYLIRRGAKIEALDTYGMTPLHRMASNNLPVGAKALLEAGADPQNTGQVRASPMEIAQDSRAKEVMSVLAEYLRKPRPVLSQLRVSSSGSQNVNVVYTQRDAKVIPVGFSLTCAEQRWDAEKMWLQLSDQKTPWYEADNGAYIYWNRGDGQWWIDAPDGKGVYIAKASAEKVPSDGWRALPGVAGPLPSVDFLAGPSNEL

Foldseek 3Di:
DPPDDDPDDLQQQQLEAEEEEQEQDPVLLLLLVLLCVLLVHQRYEYEQAPVCCVDPQNDNGDPCVVCVVSVVRYHYDHHPVRVLVVCVVVQEQEEEEDFFLQADELLVDQPDQRHRYYYYFTYQPPTDDPSSVVSHPHYHYQFFLFLAQGAGSSLVSNQSSVSSCCNRVDPPVPPPPFDPLCPDQDDDDDDDDDDDDDDDPVVVVVVVVVVVSLSLALAQEEEEEEPDDLVLLLNQLSLCRRLRNAEYEYEYAPLDPDDCVVDVVSVPPVPRPLRHHYDYDNHLVVVLVVCVVVPEQEEAAAPDPDPPAAALLDDPSLQPSHYYYYAYQVQRHDHPVSGNGHHDHPPSRPCSSRHNSSVSSNSSSSSSVSNVRDGDRGDDHQDPVNVVVVLVVVVVVVCVVDVDPVVVVVVLVVDPPPVVRVVVSSVVVVVVCPVVVVVVVVVVPDDDDDDDDDDDDDDDDDDDDDDDDDFDAAPLGHTQPDDCPPPCNCVVANDQPDGPQQRDGSRAFNDWQQAPQHDFDADPVRHFDWAQGPPNPDVFTGTGHPDRHGDCCLVQLVVPDVSNVVVCVVPLCLLQDAGHQRDHLLLSLLGDQSSLNCLLVSVVSVRDLQDQGNLQDGSLLSCLLSLHQSSNLSSVVSPNDQQDCGVVNHGSLRSNVVNVSPNNVVSSSVSVPDDAQPLQKKAKDFFLDPQRRAIWGKDQLQDQQPLQVLVCVVVVHDSNVVSVQQGPRPQIKIADPLRWIWAQGPNVQWIFTAGNNNHTFWIAHDHSHDDDQDRIDGDPPRDGDDIGMGRDRDPPPPD